Protein AF-0000000079469449 (afdb_homodimer)

Secondary structure (DSSP, 8-state):
-PPPPPPPBSSPPSSEEEEEEEEEETTTTEEEEEEEEE-SSSEEEEEE---SBTTTTBS---GGGEEEEEEEETTEE--EEE-SSSTTEEEEEEPTT-SEEEEEEEEE--SSGGGS---B-SSEEEE-GGGS--EETTB-GGG-EEEEEEEPPTT-EEEESSPEEE-SSSEEE--EEHHHHHT--EEEESSEEEEESSTT-SSEEEEEEEESSGGGG---HHHHHHHHHHHHHHHHHHSS---SEEEEEEEE-SSS---EEE-SSEEEEEE-TTTTTTGGG-GGGGGHHHHHHHTTTBTTTEEETTT--SSTTSPP--TTHHHHTHHHHHHHHHHHHHHTSS-HHHHHHHHHHHHHHHHT-GGGGT--GGGGGGHHHHTTT---S-HHHH--STTTHHHHHHHHHHHHHHHHHTTTS--HHHHHHHHTS-STT--S-EEE-HHHHHHHHHHHS-S-HHHHHHHHHH---SS---HHHHHTTEEEEEESS--HHHHHHHHHHTEEEETTTTSEEEETTSBEEEE-TTSHHHHTT--TT-EEEEETTEE--HHHHHHHHHHHTT-SSPEEEEEEETTEEEEEEE---S---EEEEEEPTTS--HHHHHHSPP-/-PPPPPPPBSSPPSSEEEEEEEEEETTTTEEEEEEEEE-SSSEEEEEE---SBTTTTBS---GGGEEEEEEEETTEE--EEE-SSSTTEEEEEEPTT-SEEEEEEEEE--SSGGGS---B-SSEEEE-GGGS--EETTB-GGG-EEEEEEEPPTT-EEEESSPEEE-SSSEEE--EEHHHHHT--EEEESSEEEEESSTT-SSEEEEEEEESSGGGG---HHHHHHHHHHHHHHHHHHSS---SEEEEEEEE-SSS---EEE-SSEEEEEE-TTTTTTGGG-GGGGGHHHHHHHTTTBTTTEEETTT--SSTTSPP--TTHHHHTHHHHHHHHHHHHHHTSS-HHHHHHHHHHHHHHHHT-GGGGT--GGGGGGHHHHTTT---S-HHHH--STTTHHHHHHHHHHHHHHHHHTTTS--HHHHHHHHTS-STT--S-EEE-HHHHHHHHHHHS-S-HHHHHHHHHH---SS---HHHHHTTEEEEEESS--HHHHHHHHHHTEEEETTTTSEEEETTSBEEEE-TTSHHHHTT--TT-EEEEETTEE--HHHHHHHHHHHTT-SSPEEEEEEETTEEEEEEE---S---EEEEEEPTTS--HHHHHHSPP-

Organism: NCBI:txid2803784

Radius of gyration: 31.6 Å; Cα contacts (8 Å, |Δi|>4): 2901; chains: 2; bounding box: 77×97×68 Å

Foldseek 3Di:
DDDDFAAADAAADPDAKEKEWEQAPQPQRKIKIKIKFFDDFFFKWKKFQFQFAQQLLARVQPPVQKFDKWKDFPNHTWDWDADPVLRRMIMTTGDGPTGIMMIIIMGRADPDVVVDWHAGHPFKGKAQVSNHDIDITHHQQQNHKYKYKYAYHPQKDKDKPFAFPDDDSMTITDIGGSVQSNQIMMMMGNAWDKDFLAPPDQATEIEIETAPDNVLPDADPVRSQLSSLLVVLLCLLAVFQLDNAAYEYEYADPRGPAAWGAGLRYTYGYDHSNCRVCLVLPLVRLLRRSLRVNLNLAPQAENAPQQDDSYSSDRGDQQVVLRRQAVSLLRSLQSCLQSVSHDPQLSQQVLLVLQVLQLQLQLLAPDFLSNLSCQSHVCVPPADFACSNVPHNVSHSLSSQLQLQLFLVLCVQVVNPFGCSQLSNVPRNPDHHHSHHDYDHPVVSQVSSCVRPNDPVVCSVCCRRVHGDHGGSCNSVVSLQKDKDWDQDADSSVVSVCVVQQKQDQCVFQQFIAHQQQFTRHGHVPGQCVVQVDTGPKGWQDKPPHGDGRVVVLVSLQVLAPHQAWIWTWIDDPNDTDITTGRTHHHGIYIGMDGHPPHHNNVVVSNHHDD/DDDDFAAADAAADPDAKEKEWEQAPQPQRKIKIKIKFFDDFFFKWKKFQFQFAQQLLARVQPPVQKFDKWKDFPRHTWDWDADPVLRRMIMTTGDGPTGIMMIIIMGRADPDVVVDWHAGHPFKGKAQCSNHDIDITHHQQQNHKYKYKYAYHPQKDKDKPFAFPDDDSMTITDIGGSVQSNQIMMMMGNAWDKDFLAPPDQATEIEIETAPDNVLPDADPVRSQLSSLLVVLLCVLAVFQLDNAAYEYEYADPRGPAAWGAGLRYTYGYDHSNCRVCLVLPLVRLLRRSLRVNLNLAPQAENAPQQDDSGSSDRGDQQCVLRRQAVSLLRSLQSCLQSVSHDPQLSQQVLLVLQVLQLQLQLLAPDFQSNLSCQSHVCVPPADFACSNVPHNVSHSLSSQLQLLLFLVLCVQVVNPFGCSQLSNVPRNPDHHHSHHDYDHPVVSQVSSCVRPNDPVVCSVCCRRVHGDHGGSCNSVVSLQKDKDWDQDADSSVVSVCVVQQKQDQCVFQQFIAHQQQFTRHGHPPGQCVVQVDTGPKGWQAKPPHGDGRVVVLVSLQVLAPHQAWIWTWIDDPNDTDITTGRTHHHGIYIGMDGHPPHHNNVCVSNHHDD

InterPro domains:
  IPR007963 Peptidase M61, catalytic domain [PF05299] (286-402)
  IPR024191 Peptidase M61 [PIRSF016493] (14-609)
  IPR027268 Peptidase M4/M1, CTD superfamily [G3DSA:1.10.390.10] (205-468)
  IPR036034 PDZ superfamily [G3DSA:2.30.42.10] (499-573)
  IPR036034 PDZ superfamily [SSF50156] (514-582)
  IPR040756 Peptidase M61, N-terminal domain [PF17899] (19-190)

Sequence (1222 aa):
MPAAIVAPQDTPYAGVLKLSVDATDLDRRIFRVRETIPVAKAGPLTLLYPSWIPGNHAPRGPIDKLAGLTITAGGKPVEWTRDVVDISAFHVDVPAGVSAVDLEFQYLSPTDADQGRIVITQEMMNVQWFALALYPAGHFTRQIQIEPSIRLPAGWSFGTALETAASGEVTTFKPVSFETLMDSPMFAGRYYKKLDLDPGGRSRVSLNIVADDPSLLEVKPAQLAAHRAMVAQADKLYGARHYDHYDLLLALSDRMGGIGVEHQRSSENGTVPRYFLDWDKLPSTRNLLPHEYSHSWNGKYRRPADLWTANFNVPMRTSLLWVYEGQDQYWGYVLGARSGLVTKQETLDALAGTAAAYDNRVGRAWRAMQDTTNDPIIAARRPQAWTSWQRSEDYYSEGQLIWLDADTLIREQSKGKKSLDDFAKAFFGVNDGDWSQLTYDFDEVVRTLNAVQPYDWAGFLRTRLDGHGPGAPLDGLKRGGYRLIYTDTPTDYAKSDETRRKSTDLTYSLGLSLNKDGEFTAVQWEGPAFKAGLTDGMKLIAVNGLVYDAERLKDAVTAAKGGKQPLELLVKAGERYRTVKLDYHDGLRYPRLERIAGTPARLDDILAARKMPAAIVAPQDTPYAGVLKLSVDATDLDRRIFRVRETIPVAKAGPLTLLYPSWIPGNHAPRGPIDKLAGLTITAGGKPVEWTRDVVDISAFHVDVPAGVSAVDLEFQYLSPTDADQGRIVITQEMMNVQWFALALYPAGHFTRQIQIEPSIRLPAGWSFGTALETAASGEVTTFKPVSFETLMDSPMFAGRYYKKLDLDPGGRSRVSLNIVADDPSLLEVKPAQLAAHRAMVAQADKLYGARHYDHYDLLLALSDRMGGIGVEHQRSSENGTVPRYFLDWDKLPSTRNLLPHEYSHSWNGKYRRPADLWTANFNVPMRTSLLWVYEGQDQYWGYVLGARSGLVTKQETLDALAGTAAAYDNRVGRAWRAMQDTTNDPIIAARRPQAWTSWQRSEDYYSEGQLIWLDADTLIREQSKGKKSLDDFAKAFFGVNDGDWSQLTYDFDEVVRTLNAVQPYDWAGFLRTRLDGHGPGAPLDGLKRGGYRLIYTDTPTDYAKSDETRRKSTDLTYSLGLSLNKDGEFTAVQWEGPAFKAGLTDGMKLIAVNGLVYDAERLKDAVTAAKGGKQPLELLVKAGERYRTVKLDYHDGLRYPRLERIAGTPARLDDILAARK

pLDDT: mean 96.73, std 2.95, range [72.0, 98.94]

Nearest PDB structures (foldseek):
  8j9d-assembly1_D  TM=9.878E-01  e=2.615E-95  Xanthomonas campestris pv. campestris str. B100
  3pv2-assembly1_A  TM=5.704E-01  e=2.250E-03  Legionella fallonii
  3pv2-assembly1_D  TM=6.050E-01  e=4.267E-03  Legionella fallonii
  3pv2-assembly1_B  TM=6.047E-01  e=1.627E-02  Legionella fallonii
  3pv5-assembly1_C  TM=5.841E-01  e=1.828E-02  Legionella fallonii

Structure (mmCIF, N/CA/C/O backbone):
data_AF-0000000079469449-model_v1
#
loop_
_entity.id
_entity.type
_entity.pdbx_description
1 polymer 'M61 family metallopeptidase'
#
loop_
_atom_site.group_PDB
_atom_site.id
_atom_site.type_symbol
_atom_site.label_atom_id
_atom_site.label_alt_id
_atom_site.label_comp_id
_atom_site.label_asym_id
_atom_site.label_entity_id
_atom_site.label_seq_id
_atom_site.pdbx_PDB_ins_code
_atom_site.Cartn_x
_atom_site.Cartn_y
_atom_site.Cartn_z
_atom_site.occupancy
_atom_site.B_iso_or_equiv
_atom_site.auth_seq_id
_atom_site.auth_comp_id
_atom_site.auth_asym_id
_atom_site.auth_atom_id
_atom_site.pdbx_PDB_model_num
ATOM 1 N N . MET A 1 1 ? -5.066 20.047 -15.836 1 77.56 1 MET A N 1
ATOM 2 C CA . MET A 1 1 ? -4.113 18.953 -15.961 1 77.56 1 MET A CA 1
ATOM 3 C C . MET A 1 1 ? -2.764 19.453 -16.469 1 77.56 1 MET A C 1
ATOM 5 O O . MET A 1 1 ? -2.705 20.422 -17.234 1 77.56 1 MET A O 1
ATOM 9 N N . PRO A 1 2 ? -1.725 18.828 -15.906 1 84.94 2 PRO A N 1
ATOM 10 C CA . PRO A 1 2 ? -0.422 19.219 -16.453 1 84.94 2 PRO A CA 1
ATOM 11 C C . PRO A 1 2 ? -0.249 18.797 -17.906 1 84.94 2 PRO A C 1
ATOM 13 O O . PRO A 1 2 ? -1.031 18 -18.422 1 84.94 2 PRO A O 1
ATOM 16 N N . ALA A 1 3 ? 0.753 19.484 -18.547 1 86.75 3 ALA A N 1
ATOM 17 C CA . ALA A 1 3 ? 1.072 19.062 -19.922 1 86.75 3 ALA A CA 1
ATOM 18 C C . ALA A 1 3 ? 1.462 17.594 -19.969 1 86.75 3 ALA A C 1
ATOM 20 O O . ALA A 1 3 ? 2.107 17.078 -19.047 1 86.75 3 ALA A O 1
ATOM 21 N N . ALA A 1 4 ? 1.037 16.953 -20.969 1 89.44 4 ALA A N 1
ATOM 22 C CA . ALA A 1 4 ? 1.36 15.547 -21.141 1 89.44 4 ALA A CA 1
ATOM 23 C C . ALA A 1 4 ? 2.867 15.336 -21.266 1 89.44 4 ALA A C 1
ATOM 25 O O . ALA A 1 4 ? 3.559 16.125 -21.906 1 89.44 4 ALA A O 1
ATOM 26 N N . ILE A 1 5 ? 3.352 14.352 -20.656 1 95.69 5 ILE A N 1
ATOM 27 C CA . ILE A 1 5 ? 4.738 13.93 -20.828 1 95.69 5 ILE A CA 1
ATOM 28 C C . ILE A 1 5 ? 4.914 13.305 -22.219 1 95.69 5 ILE A C 1
ATOM 30 O O . ILE A 1 5 ? 4.07 12.523 -22.656 1 95.69 5 ILE A O 1
ATOM 34 N N . VAL A 1 6 ? 5.93 13.641 -22.859 1 95.38 6 VAL A N 1
ATOM 35 C CA . VAL A 1 6 ? 6.184 13.188 -24.219 1 95.38 6 VAL A CA 1
ATOM 36 C C . VAL A 1 6 ? 6.172 11.664 -24.281 1 95.38 6 VAL A C 1
ATOM 38 O O . VAL A 1 6 ? 6.758 11 -23.422 1 95.38 6 VAL A O 1
ATOM 41 N N . ALA A 1 7 ? 5.465 11.07 -25.281 1 96.06 7 ALA A N 1
ATOM 42 C CA . ALA A 1 7 ? 5.375 9.617 -25.438 1 96.06 7 ALA A CA 1
ATOM 43 C C . ALA A 1 7 ? 6.711 9.039 -25.891 1 96.06 7 ALA A C 1
ATOM 45 O O . ALA A 1 7 ? 7.426 9.656 -26.688 1 96.06 7 ALA A O 1
ATOM 46 N N . PRO A 1 8 ? 7.039 7.891 -25.453 1 98 8 PRO A N 1
ATOM 47 C CA . PRO A 1 8 ? 8.305 7.285 -25.875 1 98 8 PRO A CA 1
ATOM 48 C C . PRO A 1 8 ? 8.297 6.895 -27.359 1 98 8 PRO A C 1
ATOM 50 O O . PRO A 1 8 ? 7.27 6.445 -27.875 1 98 8 PRO A O 1
ATOM 53 N N . GLN A 1 9 ? 9.391 7.098 -27.938 1 98.12 9 GLN A N 1
ATOM 54 C CA . GLN A 1 9 ? 9.633 6.703 -29.328 1 98.12 9 GLN A CA 1
ATOM 55 C C . GLN A 1 9 ? 10.859 5.801 -29.438 1 98.12 9 GLN A C 1
ATOM 57 O O . GLN A 1 9 ? 11.758 5.859 -28.594 1 98.12 9 GLN A O 1
ATOM 62 N N . ASP A 1 10 ? 10.844 4.961 -30.5 1 97.88 10 ASP A N 1
ATOM 63 C CA . ASP A 1 10 ? 11.945 4.023 -30.703 1 97.88 10 ASP A CA 1
ATOM 64 C C . ASP A 1 10 ? 13.102 4.691 -31.438 1 97.88 10 ASP A C 1
ATOM 66 O O . ASP A 1 10 ? 13.461 4.293 -32.562 1 97.88 10 ASP A O 1
ATOM 70 N N . THR A 1 11 ? 13.688 5.691 -30.828 1 97.94 11 THR A N 1
ATOM 71 C CA . THR A 1 11 ? 14.82 6.441 -31.359 1 97.94 11 THR A CA 1
ATOM 72 C C . THR A 1 11 ? 15.945 6.531 -30.328 1 97.94 11 THR A C 1
ATOM 74 O O . THR A 1 11 ? 15.688 6.664 -29.125 1 97.94 11 THR A O 1
ATOM 77 N N . PRO A 1 12 ? 17.156 6.422 -30.828 1 97.81 12 PRO A N 1
ATOM 78 C CA . PRO A 1 12 ? 18.266 6.441 -29.891 1 97.81 12 PRO A CA 1
ATOM 79 C C . PRO A 1 12 ? 18.359 7.754 -29.109 1 97.81 12 PRO A C 1
ATOM 81 O O . PRO A 1 12 ? 18.172 8.828 -29.688 1 97.81 12 PRO A O 1
ATOM 84 N N . TYR A 1 13 ? 18.5 7.707 -27.906 1 97.94 13 TYR A N 1
ATOM 85 C CA . TYR A 1 13 ? 18.859 8.875 -27.109 1 97.94 13 TYR A CA 1
ATOM 86 C C . TYR A 1 13 ? 20.312 9.273 -27.344 1 97.94 13 TYR A C 1
ATOM 88 O O . TYR A 1 13 ? 21.188 8.414 -27.438 1 97.94 13 TYR A O 1
ATOM 96 N N . ALA A 1 14 ? 20.578 10.539 -27.438 1 95.62 14 ALA A N 1
ATOM 97 C CA . ALA A 1 14 ? 21.938 11.008 -27.703 1 95.62 14 ALA A CA 1
ATOM 98 C C . ALA A 1 14 ? 22.781 10.945 -26.438 1 95.62 14 ALA A C 1
ATOM 100 O O . ALA A 1 14 ? 22.469 11.594 -25.438 1 95.62 14 ALA A O 1
ATOM 101 N N . GLY A 1 15 ? 23.859 10.195 -26.516 1 96.62 15 GLY A N 1
ATOM 102 C CA . GLY A 1 15 ? 24.797 10.102 -25.391 1 96.62 15 GLY A CA 1
ATOM 103 C C . GLY A 1 15 ? 24.578 8.875 -24.531 1 96.62 15 GLY A C 1
ATOM 104 O O . GLY A 1 15 ? 23.656 8.094 -24.781 1 96.62 15 GLY A O 1
ATOM 105 N N . VAL A 1 16 ? 25.469 8.641 -23.578 1 98.56 16 VAL A N 1
ATOM 106 C CA . VAL A 1 16 ? 25.453 7.516 -22.641 1 98.56 16 VAL A CA 1
ATOM 107 C C . VAL A 1 16 ? 25.312 8.031 -21.219 1 98.56 16 VAL A C 1
ATOM 109 O O . VAL A 1 16 ? 26.109 8.859 -20.766 1 98.56 16 VAL A O 1
ATOM 112 N N . LEU A 1 17 ? 24.297 7.637 -20.5 1 98.88 17 LEU A N 1
ATOM 113 C CA . LEU A 1 17 ? 24.172 7.973 -19.094 1 98.88 17 LEU A CA 1
ATOM 114 C C . LEU A 1 17 ? 25.281 7.324 -18.281 1 98.88 17 LEU A C 1
ATOM 116 O O . LEU A 1 17 ? 25.75 6.234 -18.609 1 98.88 17 LEU A O 1
ATOM 120 N N . LYS A 1 18 ? 25.75 7.98 -17.234 1 98.88 18 LYS A N 1
ATOM 121 C CA . LYS A 1 18 ? 26.688 7.422 -16.266 1 98.88 18 LYS A CA 1
ATOM 122 C C . LYS A 1 18 ? 26.047 7.289 -14.898 1 98.88 18 LYS A C 1
ATOM 124 O O . LYS A 1 18 ? 25.453 8.242 -14.391 1 98.88 18 LYS A O 1
ATOM 129 N N . LEU A 1 19 ? 26.094 6.152 -14.336 1 98.88 19 LEU A N 1
ATOM 130 C CA . LEU A 1 19 ? 25.484 5.871 -13.031 1 98.88 19 LEU A CA 1
ATOM 131 C C . LEU A 1 19 ? 26.531 5.355 -12.055 1 98.88 19 LEU A C 1
ATOM 133 O O . LEU A 1 19 ? 27.25 4.391 -12.344 1 98.88 19 LEU A O 1
ATOM 137 N N . SER A 1 20 ? 26.703 5.984 -10.953 1 98.88 20 SER A N 1
ATOM 138 C CA . SER A 1 20 ? 27.609 5.562 -9.883 1 98.88 20 SER A CA 1
ATOM 139 C C . SER A 1 20 ? 26.844 5.352 -8.57 1 98.88 20 SER A C 1
ATOM 141 O O . SER A 1 20 ? 26.172 6.258 -8.086 1 98.88 20 SER A O 1
ATOM 143 N N . VAL A 1 21 ? 26.984 4.141 -7.98 1 98.88 21 VAL A N 1
ATOM 144 C CA . VAL A 1 21 ? 26.281 3.811 -6.746 1 98.88 21 VAL A CA 1
ATOM 145 C C . VAL A 1 21 ? 27.297 3.461 -5.652 1 98.88 21 VAL A C 1
ATOM 147 O O . VAL A 1 21 ? 28.219 2.67 -5.879 1 98.88 21 VAL A O 1
ATOM 150 N N . ASP A 1 22 ? 27.219 4.098 -4.535 1 98.88 22 ASP A N 1
ATOM 151 C CA . ASP A 1 22 ? 27.938 3.695 -3.328 1 98.88 22 ASP A CA 1
ATOM 152 C C . ASP A 1 22 ? 27.047 2.861 -2.414 1 98.88 22 ASP A C 1
ATOM 154 O O . ASP A 1 22 ? 26.078 3.377 -1.84 1 98.88 22 ASP A O 1
ATOM 158 N N . ALA A 1 23 ? 27.375 1.595 -2.275 1 98.69 23 ALA A N 1
ATOM 159 C CA . ALA A 1 23 ? 26.547 0.651 -1.529 1 98.69 23 ALA A CA 1
ATOM 160 C C . ALA A 1 23 ? 27.266 0.185 -0.26 1 98.69 23 ALA A C 1
ATOM 162 O O . ALA A 1 23 ? 27.047 -0.939 0.2 1 98.69 23 ALA A O 1
ATOM 163 N N . THR A 1 24 ? 28.078 0.997 0.368 1 98.12 24 THR A N 1
ATOM 164 C CA . THR A 1 24 ? 28.922 0.544 1.457 1 98.12 24 THR A CA 1
ATOM 165 C C . THR A 1 24 ? 28.281 0.814 2.809 1 98.12 24 THR A C 1
ATOM 167 O O . THR A 1 24 ? 28.766 0.351 3.844 1 98.12 24 THR A O 1
ATOM 170 N N . ASP A 1 25 ? 27.141 1.541 2.861 1 97 25 ASP A N 1
ATOM 171 C CA . ASP A 1 25 ? 26.484 1.886 4.125 1 97 25 ASP A CA 1
ATOM 172 C C . ASP A 1 25 ? 25.547 0.773 4.578 1 97 25 ASP A C 1
ATOM 174 O O . ASP A 1 25 ? 24.328 0.896 4.457 1 97 25 ASP A O 1
ATOM 178 N N . LEU A 1 26 ? 26.062 -0.197 5.258 1 94.44 26 LEU A N 1
ATOM 179 C CA . LEU A 1 26 ? 25.297 -1.381 5.641 1 94.44 26 LEU A CA 1
ATOM 180 C C . LEU A 1 26 ? 24.438 -1.102 6.867 1 94.44 26 LEU A C 1
ATOM 182 O O . LEU A 1 26 ? 23.297 -1.573 6.957 1 94.44 26 LEU A O 1
ATOM 186 N N . ASP A 1 27 ? 24.938 -0.342 7.77 1 91.81 27 ASP A N 1
ATOM 187 C CA . ASP A 1 27 ? 24.25 -0.109 9.031 1 91.81 27 ASP A CA 1
ATOM 188 C C . ASP A 1 27 ? 22.969 0.692 8.82 1 91.81 27 ASP A C 1
ATOM 190 O O . ASP A 1 27 ? 21.938 0.384 9.406 1 91.81 27 ASP A O 1
ATOM 194 N N . ARG A 1 28 ? 23.094 1.727 8.008 1 95.44 28 ARG A N 1
ATOM 195 C CA . ARG A 1 28 ? 21.922 2.582 7.789 1 95.44 28 ARG A CA 1
ATOM 196 C C . ARG A 1 28 ? 21.141 2.143 6.555 1 95.44 28 ARG A C 1
ATOM 198 O O . ARG A 1 28 ? 20.031 2.609 6.32 1 95.44 28 ARG A O 1
ATOM 205 N N . ARG A 1 29 ? 21.703 1.239 5.781 1 96.56 29 ARG A N 1
ATOM 206 C CA . ARG A 1 29 ? 21.062 0.624 4.621 1 96.56 29 ARG A CA 1
ATOM 207 C C . ARG A 1 29 ? 20.703 1.671 3.57 1 96.56 29 ARG A C 1
ATOM 209 O O . ARG A 1 29 ? 19.562 1.735 3.109 1 96.56 29 ARG A O 1
ATOM 216 N N . ILE A 1 30 ? 21.672 2.428 3.186 1 98.38 30 ILE A N 1
ATOM 217 C CA . ILE A 1 30 ? 21.484 3.531 2.25 1 98.38 30 ILE A CA 1
ATOM 218 C C . ILE A 1 30 ? 22.328 3.307 1.003 1 98.38 30 ILE A C 1
ATOM 220 O O . ILE A 1 30 ? 23.531 3.025 1.102 1 98.38 30 ILE A O 1
ATOM 224 N N . PHE A 1 31 ? 21.656 3.336 -0.215 1 98.81 31 PHE A N 1
ATOM 225 C CA . PHE A 1 31 ? 22.391 3.49 -1.468 1 98.81 31 PHE A CA 1
ATOM 226 C C . PHE A 1 31 ? 22.562 4.965 -1.814 1 98.81 31 PHE A C 1
ATOM 228 O O . PHE A 1 31 ? 21.594 5.719 -1.849 1 98.81 31 PHE A O 1
ATOM 235 N N . ARG A 1 32 ? 23.797 5.418 -2.023 1 98.88 32 ARG A N 1
ATOM 236 C CA . ARG A 1 32 ? 24.062 6.773 -2.498 1 98.88 32 ARG A CA 1
ATOM 237 C C . ARG A 1 32 ? 24.344 6.781 -3.998 1 98.88 32 ARG A C 1
ATOM 239 O O . ARG A 1 32 ? 25.141 6 -4.492 1 98.88 32 ARG A O 1
ATOM 246 N N . VAL A 1 33 ? 23.641 7.66 -4.688 1 98.94 33 VAL A N 1
ATOM 247 C CA . VAL A 1 33 ? 23.625 7.574 -6.145 1 98.94 33 VAL A CA 1
ATOM 248 C C . VAL A 1 33 ? 24.109 8.898 -6.742 1 98.94 33 VAL A C 1
ATOM 250 O O . VAL A 1 33 ? 23.703 9.969 -6.285 1 98.94 33 VAL A O 1
ATOM 253 N N . ARG A 1 34 ? 25 8.805 -7.699 1 98.81 34 ARG A N 1
ATOM 254 C CA . ARG A 1 34 ? 25.328 9.883 -8.625 1 98.81 34 ARG A CA 1
ATOM 255 C C . ARG A 1 34 ? 25.078 9.469 -10.07 1 98.81 34 ARG A C 1
ATOM 257 O O . ARG A 1 34 ? 25.422 8.352 -10.469 1 98.81 34 ARG A O 1
ATOM 264 N N . GLU A 1 35 ? 24.375 10.32 -10.773 1 98.94 35 GLU A N 1
ATOM 265 C CA . GLU A 1 35 ? 24 10.031 -12.156 1 98.94 35 GLU A CA 1
ATOM 266 C C . GLU A 1 35 ? 24.234 11.234 -13.055 1 98.94 35 GLU A C 1
ATOM 268 O O . GLU A 1 35 ? 23.953 12.367 -12.672 1 98.94 35 GLU A O 1
ATOM 273 N N . THR A 1 36 ? 24.859 11.023 -14.195 1 98.88 36 THR A N 1
ATOM 274 C CA . THR A 1 36 ? 25.031 12.055 -15.211 1 98.88 36 THR A CA 1
ATOM 275 C C . THR A 1 36 ? 24.219 11.734 -16.453 1 98.88 36 THR A C 1
ATOM 277 O O . THR A 1 36 ? 24.344 10.648 -17.031 1 98.88 36 THR A O 1
ATOM 280 N N . ILE A 1 37 ? 23.391 12.648 -16.906 1 98.88 37 ILE A N 1
ATOM 281 C CA . ILE A 1 37 ? 22.547 12.484 -18.078 1 98.88 37 ILE A CA 1
ATOM 282 C C . ILE A 1 37 ? 22.906 13.523 -19.125 1 98.88 37 ILE A C 1
ATOM 284 O O . ILE A 1 37 ? 22.703 14.727 -18.922 1 98.88 37 ILE A O 1
ATOM 288 N N . PRO A 1 38 ? 23.391 13.094 -20.25 1 98.62 38 PRO A N 1
ATOM 289 C CA . PRO A 1 38 ? 23.672 14.039 -21.328 1 98.62 38 PRO A CA 1
ATOM 290 C C . PRO A 1 38 ? 22.422 14.727 -21.859 1 98.62 38 PRO A C 1
ATOM 292 O O . PRO A 1 38 ? 21.359 14.117 -21.922 1 98.62 38 PRO A O 1
ATOM 295 N N . VAL A 1 39 ? 22.609 15.992 -22.203 1 97.94 39 VAL A N 1
ATOM 296 C CA . VAL A 1 39 ? 21.5 16.734 -22.797 1 97.94 39 VAL A CA 1
ATOM 297 C C . VAL A 1 39 ? 21.969 17.391 -24.109 1 97.94 39 VAL A C 1
ATOM 299 O O . VAL A 1 39 ? 23.109 17.859 -24.203 1 97.94 39 VAL A O 1
ATOM 302 N N . ALA A 1 40 ? 21.109 17.359 -25.078 1 93.75 40 ALA A N 1
ATOM 303 C CA . ALA A 1 40 ? 21.469 17.859 -26.406 1 93.75 40 ALA A CA 1
ATOM 304 C C . ALA A 1 40 ? 21.125 19.328 -26.547 1 93.75 40 ALA A C 1
ATOM 306 O O . ALA A 1 40 ? 21.672 20.016 -27.406 1 93.75 40 ALA A O 1
ATOM 307 N N . LYS A 1 41 ? 20.141 19.781 -25.812 1 94.44 41 LYS A N 1
ATOM 308 C CA . LYS A 1 41 ? 19.703 21.172 -25.938 1 94.44 41 LYS A CA 1
ATOM 309 C C . LYS A 1 41 ? 19.188 21.719 -24.609 1 94.44 41 LYS A C 1
ATOM 311 O O . LYS A 1 41 ? 18.844 20.953 -23.719 1 94.44 41 LYS A O 1
ATOM 316 N N . ALA A 1 42 ? 19.188 23.031 -24.578 1 97.31 42 ALA A N 1
ATOM 317 C CA . ALA A 1 42 ? 18.578 23.703 -23.453 1 97.31 42 ALA A CA 1
ATOM 318 C C . ALA A 1 42 ? 17.047 23.609 -23.516 1 97.31 42 ALA A C 1
ATOM 320 O O . ALA A 1 42 ? 16.484 23.328 -24.578 1 97.31 42 ALA A O 1
ATOM 321 N N . GLY A 1 43 ? 16.438 23.844 -22.328 1 97.25 43 GLY A N 1
ATOM 322 C CA . GLY A 1 43 ? 14.992 23.875 -22.297 1 97.25 43 GLY A CA 1
ATOM 323 C C . GLY A 1 43 ? 14.398 22.75 -21.469 1 97.25 43 GLY A C 1
ATOM 324 O O . GLY A 1 43 ? 15.094 22.141 -20.656 1 97.25 43 GLY A O 1
ATOM 325 N N . PRO A 1 44 ? 13.117 22.516 -21.672 1 97.19 44 PRO A N 1
ATOM 326 C CA . PRO A 1 44 ? 12.398 21.562 -20.828 1 97.19 44 PRO A CA 1
ATOM 327 C C . PRO A 1 44 ? 12.906 20.141 -20.984 1 97.19 44 PRO A C 1
ATOM 329 O O . PRO A 1 44 ? 13.109 19.672 -22.094 1 97.19 44 PRO A O 1
ATOM 332 N N . LEU A 1 45 ? 13.195 19.469 -19.891 1 97.5 45 LEU A N 1
ATOM 333 C CA . LEU A 1 45 ? 13.562 18.062 -19.766 1 97.5 45 LEU A CA 1
ATOM 334 C C . LEU A 1 45 ? 12.734 17.375 -18.672 1 97.5 45 LEU A C 1
ATOM 336 O O . LEU A 1 45 ? 12.57 17.922 -17.578 1 97.5 45 LEU A O 1
ATOM 340 N N . THR A 1 46 ? 12.125 16.297 -19.047 1 98.5 46 THR A N 1
ATOM 341 C CA . THR A 1 46 ? 11.438 15.484 -18.047 1 98.5 46 THR A CA 1
ATOM 342 C C . THR A 1 46 ? 12.234 14.219 -17.75 1 98.5 46 THR A C 1
ATOM 344 O O . THR A 1 46 ? 12.609 13.477 -18.656 1 98.5 46 THR A O 1
ATOM 347 N N . LEU A 1 47 ? 12.578 14.016 -16.469 1 98.81 47 LEU A N 1
ATOM 348 C CA . LEU A 1 47 ? 13.227 12.805 -15.992 1 98.81 47 LEU A CA 1
ATOM 349 C C . LEU A 1 47 ? 12.211 11.867 -15.336 1 98.81 47 LEU A C 1
ATOM 351 O O . LEU A 1 47 ? 11.32 12.312 -14.609 1 98.81 47 LEU A O 1
ATOM 355 N N . LEU A 1 48 ? 12.32 10.609 -15.672 1 98.88 48 LEU A N 1
ATOM 356 C CA . LEU A 1 48 ? 11.383 9.602 -15.188 1 98.88 48 LEU A CA 1
ATOM 357 C C . LEU A 1 48 ? 12.07 8.656 -14.203 1 98.88 48 LEU A C 1
ATOM 359 O O . LEU A 1 48 ? 13.219 8.266 -14.414 1 98.88 48 LEU A O 1
ATOM 363 N N . TYR A 1 49 ? 11.438 8.43 -13.094 1 98.75 49 TYR A N 1
ATOM 364 C CA . TYR A 1 49 ? 11.758 7.332 -12.18 1 98.75 49 TYR A CA 1
ATOM 365 C C . TYR A 1 49 ? 10.875 6.121 -12.461 1 98.75 49 TYR A C 1
ATOM 367 O O . TYR A 1 49 ? 9.656 6.246 -12.57 1 98.75 49 TYR A O 1
ATOM 375 N N . PRO A 1 50 ? 11.453 4.941 -12.633 1 98.56 50 PRO A N 1
ATOM 376 C CA . PRO A 1 50 ? 10.641 3.781 -13.008 1 98.56 50 PRO A CA 1
ATOM 377 C C . PRO A 1 50 ? 9.453 3.562 -12.07 1 98.56 50 PRO A C 1
ATOM 379 O O . PRO A 1 50 ? 9.625 3.543 -10.852 1 98.56 50 PRO A O 1
ATOM 382 N N . SER A 1 51 ? 8.289 3.422 -12.664 1 97.94 51 SER A N 1
ATOM 383 C CA . SER A 1 51 ? 7.047 3.229 -11.922 1 97.94 51 SER A CA 1
ATOM 384 C C . SER A 1 51 ? 6.484 1.829 -12.141 1 97.94 51 SER A C 1
ATOM 386 O O . SER A 1 51 ? 6.195 1.113 -11.18 1 97.94 51 SER A O 1
ATOM 388 N N . TRP A 1 52 ? 6.34 1.386 -13.336 1 97.5 52 TRP A N 1
ATOM 389 C CA . TRP A 1 52 ? 5.875 0.047 -13.688 1 97.5 52 TRP A CA 1
ATOM 390 C C . TRP A 1 52 ? 7.043 -0.93 -13.773 1 97.5 52 TRP A C 1
ATOM 392 O O . TRP A 1 52 ? 7.812 -0.904 -14.734 1 97.5 52 TRP A O 1
ATOM 402 N N . ILE A 1 53 ? 7.18 -1.786 -12.812 1 96.62 53 ILE A N 1
ATOM 403 C CA . ILE A 1 53 ? 8.32 -2.689 -12.695 1 96.62 53 ILE A CA 1
ATOM 404 C C . ILE A 1 53 ? 7.941 -4.066 -13.242 1 96.62 53 ILE A C 1
ATOM 406 O O . ILE A 1 53 ? 7 -4.695 -12.758 1 96.62 53 ILE A O 1
ATOM 410 N N . PRO A 1 54 ? 8.812 -4.441 -14.211 1 92.88 54 PRO A N 1
ATOM 411 C CA . PRO A 1 54 ? 8.57 -5.809 -14.672 1 92.88 54 PRO A CA 1
ATOM 412 C C . PRO A 1 54 ? 8.711 -6.844 -13.562 1 92.88 54 PRO A C 1
ATOM 414 O O . PRO A 1 54 ? 9.578 -6.711 -12.695 1 92.88 54 PRO A O 1
ATOM 417 N N . GLY A 1 55 ? 8.055 -7.773 -13.312 1 91.88 55 GLY A N 1
ATOM 418 C CA . GLY A 1 55 ? 8.023 -8.758 -12.242 1 91.88 55 GLY A CA 1
ATOM 419 C C . GLY A 1 55 ? 6.902 -8.516 -11.25 1 91.88 55 GLY A C 1
ATOM 420 O O . GLY A 1 55 ? 6.336 -9.461 -10.703 1 91.88 55 GLY A O 1
ATOM 421 N N . ASN A 1 56 ? 6.812 -7.086 -10.977 1 94.75 56 ASN A N 1
ATOM 422 C CA . ASN A 1 56 ? 5.684 -6.723 -10.133 1 94.75 56 ASN A CA 1
ATOM 423 C C . ASN A 1 56 ? 4.371 -6.719 -10.914 1 94.75 56 ASN A C 1
ATOM 425 O O . ASN A 1 56 ? 3.293 -6.824 -10.32 1 94.75 56 ASN A O 1
ATOM 429 N N . HIS A 1 57 ? 4.445 -6.473 -12.25 1 96.94 57 HIS A N 1
ATOM 430 C CA . HIS A 1 57 ? 3.303 -6.34 -13.141 1 96.94 57 HIS A CA 1
ATOM 431 C C . HIS A 1 57 ? 2.346 -5.254 -12.656 1 96.94 57 HIS A C 1
ATOM 433 O O . HIS A 1 57 ? 1.126 -5.422 -12.719 1 96.94 57 HIS A O 1
ATOM 439 N N . ALA A 1 58 ? 2.863 -4.211 -12.008 1 96.56 58 ALA A N 1
ATOM 440 C CA . ALA A 1 58 ? 2.094 -3.15 -11.359 1 96.56 58 ALA A CA 1
ATOM 441 C C . ALA A 1 58 ? 2.943 -1.896 -11.172 1 96.56 58 ALA A C 1
ATOM 443 O O . ALA A 1 58 ? 4.168 -1.944 -11.289 1 96.56 58 ALA A O 1
ATOM 444 N N . PRO A 1 59 ? 2.295 -0.735 -11.008 1 95.69 59 PRO A N 1
ATOM 445 C CA . PRO A 1 59 ? 3.039 0.497 -10.734 1 95.69 59 PRO A CA 1
ATOM 446 C C . PRO A 1 59 ? 3.557 0.566 -9.297 1 95.69 59 PRO A C 1
ATOM 448 O O . PRO A 1 59 ? 3.047 1.35 -8.492 1 95.69 59 PRO A O 1
ATOM 451 N N . ARG A 1 60 ? 4.609 -0.206 -9.016 1 95.12 60 ARG A N 1
ATOM 452 C CA . ARG A 1 60 ? 5.137 -0.313 -7.66 1 95.12 60 ARG A CA 1
ATOM 453 C C . ARG A 1 60 ? 6.609 0.084 -7.613 1 95.12 60 ARG A C 1
ATOM 455 O O . ARG A 1 60 ? 7.391 -0.506 -6.863 1 95.12 60 ARG A O 1
ATOM 462 N N . GLY A 1 61 ? 6.98 1.026 -8.516 1 96.38 61 GLY A N 1
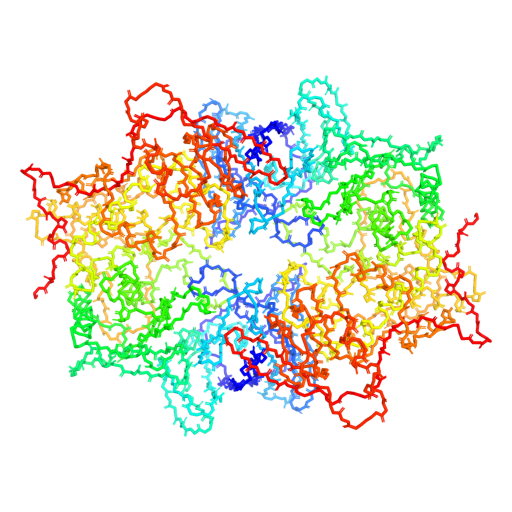ATOM 463 C CA . GLY A 1 61 ? 8.289 1.638 -8.312 1 96.38 61 GLY A CA 1
ATOM 464 C C . GLY A 1 61 ? 8.398 2.379 -6.996 1 96.38 61 GLY A C 1
ATOM 465 O O . GLY A 1 61 ? 7.445 3.039 -6.566 1 96.38 61 GLY A O 1
ATOM 466 N N . PRO A 1 62 ? 9.5 2.264 -6.266 1 96.75 62 PRO A N 1
ATOM 467 C CA . PRO A 1 62 ? 9.57 2.768 -4.895 1 96.75 62 PRO A CA 1
ATOM 468 C C . PRO A 1 62 ? 9.914 4.254 -4.828 1 96.75 62 PRO A C 1
ATOM 470 O O . PRO A 1 62 ? 10.898 4.637 -4.195 1 96.75 62 PRO A O 1
ATOM 473 N N . ILE A 1 63 ? 9.008 5.078 -5.363 1 97.81 63 ILE A N 1
ATOM 474 C CA . ILE A 1 63 ? 9.219 6.52 -5.438 1 97.81 63 ILE A CA 1
ATOM 475 C C . ILE A 1 63 ? 9.273 7.102 -4.027 1 97.81 63 ILE A C 1
ATOM 477 O O . ILE A 1 63 ? 9.922 8.125 -3.801 1 97.81 63 ILE A O 1
ATOM 481 N N . ASP A 1 64 ? 8.695 6.434 -3.023 1 97.38 64 ASP A N 1
ATOM 482 C CA . ASP A 1 64 ? 8.664 6.898 -1.641 1 97.38 64 ASP A CA 1
ATOM 483 C C . ASP A 1 64 ? 10.008 6.664 -0.954 1 97.38 64 ASP A C 1
ATOM 485 O O . ASP A 1 64 ? 10.227 7.113 0.173 1 97.38 64 ASP A O 1
ATOM 489 N N . LYS A 1 65 ? 10.938 6.027 -1.603 1 98 65 LYS A N 1
ATOM 490 C CA . LYS A 1 65 ? 12.242 5.742 -1.013 1 98 65 LYS A CA 1
ATOM 491 C C . LYS A 1 65 ? 13.336 6.59 -1.656 1 98 65 LYS A C 1
ATOM 493 O O . LYS A 1 65 ? 14.477 6.578 -1.203 1 98 65 LYS A O 1
ATOM 498 N N . LEU A 1 66 ? 13.008 7.266 -2.734 1 98.5 66 LEU A N 1
ATOM 499 C CA . LEU A 1 66 ? 13.93 8.234 -3.32 1 98.5 66 LEU A CA 1
ATOM 500 C C . LEU A 1 66 ? 14.008 9.5 -2.471 1 98.5 66 LEU A C 1
ATOM 502 O O . LEU A 1 66 ? 12.984 10.125 -2.189 1 98.5 66 LEU A O 1
ATOM 506 N N . ALA A 1 67 ? 15.203 9.859 -2.025 1 98.38 67 ALA A N 1
ATOM 507 C CA . ALA A 1 67 ? 15.359 11.07 -1.226 1 98.38 67 ALA A CA 1
ATOM 508 C C . ALA A 1 67 ? 16.641 11.812 -1.591 1 98.38 67 ALA A C 1
ATOM 510 O O . ALA A 1 67 ? 17.562 11.219 -2.168 1 98.38 67 ALA A O 1
ATOM 511 N N . GLY A 1 68 ? 16.625 13.078 -1.312 1 98.25 68 GLY A N 1
ATOM 512 C CA . GLY A 1 68 ? 17.844 13.867 -1.48 1 98.25 68 GLY A CA 1
ATOM 513 C C . GLY A 1 68 ? 18.141 14.203 -2.93 1 98.25 68 GLY A C 1
ATOM 514 O O . GLY A 1 68 ? 19.297 14.391 -3.305 1 98.25 68 GLY A O 1
ATOM 515 N N . LEU A 1 69 ? 17.125 14.242 -3.781 1 98.62 69 LEU A N 1
ATOM 516 C CA . LEU A 1 69 ? 17.359 14.508 -5.199 1 98.62 69 LEU A CA 1
ATOM 517 C C . LEU A 1 69 ? 17.812 15.945 -5.414 1 98.62 69 LEU A C 1
ATOM 519 O O . LEU A 1 69 ? 17.078 16.891 -5.121 1 98.62 69 LEU A O 1
ATOM 523 N N . THR A 1 70 ? 18.984 16.141 -5.84 1 98.25 70 THR A N 1
ATOM 524 C CA . THR A 1 70 ? 19.516 17.422 -6.301 1 98.25 70 THR A CA 1
ATOM 525 C C . THR A 1 70 ? 20.016 17.312 -7.742 1 98.25 70 THR A C 1
ATOM 527 O O . THR A 1 70 ? 20.547 16.266 -8.141 1 98.25 70 THR A O 1
ATOM 530 N N . ILE A 1 71 ? 19.766 18.297 -8.5 1 98.69 71 ILE A N 1
ATOM 531 C CA . ILE A 1 71 ? 20.188 18.344 -9.898 1 98.69 71 ILE A CA 1
ATOM 532 C C . ILE A 1 71 ? 21.078 19.562 -10.133 1 98.69 71 ILE A C 1
ATOM 534 O O . ILE A 1 71 ? 20.766 20.672 -9.664 1 98.69 71 ILE A O 1
ATOM 538 N N . THR A 1 72 ? 22.219 19.375 -10.695 1 98.56 72 THR A N 1
ATOM 539 C CA . THR A 1 72 ? 23.094 20.469 -11.102 1 98.56 72 THR A CA 1
ATOM 540 C C . THR A 1 72 ? 23.391 20.406 -12.602 1 98.56 72 THR A C 1
ATOM 542 O O . THR A 1 72 ? 23.297 19.344 -13.211 1 98.56 72 THR A O 1
ATOM 545 N N . ALA A 1 73 ? 23.641 21.453 -13.203 1 98.12 73 ALA A N 1
ATOM 546 C CA . ALA A 1 73 ? 24.094 21.625 -14.586 1 98.12 73 ALA A CA 1
ATOM 547 C C . ALA A 1 73 ? 25.25 22.609 -14.664 1 98.12 73 ALA A C 1
ATOM 549 O O . ALA A 1 73 ? 25.125 23.766 -14.242 1 98.12 73 ALA A O 1
ATOM 550 N N . GLY A 1 74 ? 26.391 22.188 -15.172 1 95.81 74 GLY A N 1
ATOM 551 C CA . GLY A 1 74 ? 27.562 23.031 -15.156 1 95.81 74 GLY A CA 1
ATOM 552 C C . GLY A 1 74 ? 28 23.438 -13.75 1 95.81 74 GLY A C 1
ATOM 553 O O . GLY A 1 74 ? 28.438 24.562 -13.531 1 95.81 74 GLY A O 1
ATOM 554 N N . GLY A 1 75 ? 27.672 22.594 -12.875 1 96.19 75 GLY A N 1
ATOM 555 C CA . GLY A 1 75 ? 28.078 22.828 -11.5 1 96.19 75 GLY A CA 1
ATOM 556 C C . GLY A 1 75 ? 27.109 23.703 -10.734 1 96.19 75 GLY A C 1
ATOM 557 O O . GLY A 1 75 ? 27.297 23.938 -9.539 1 96.19 75 GLY A O 1
ATOM 558 N N . LYS A 1 76 ? 26.109 24.156 -11.375 1 97 76 LYS A N 1
ATOM 559 C CA . LYS A 1 76 ? 25.125 25.016 -10.727 1 97 76 LYS A CA 1
ATOM 560 C C . LYS A 1 76 ? 23.812 24.281 -10.477 1 97 76 LYS A C 1
ATOM 562 O O . LYS A 1 76 ? 23.375 23.484 -11.312 1 97 76 LYS A O 1
ATOM 567 N N . PRO A 1 77 ? 23.234 24.609 -9.305 1 96.62 77 PRO A N 1
ATOM 568 C CA . PRO A 1 77 ? 21.969 23.938 -9 1 96.62 77 PRO A CA 1
ATOM 569 C C . PRO A 1 77 ? 20.875 24.281 -10.008 1 96.62 77 PRO A C 1
ATOM 571 O O . PRO A 1 77 ? 20.766 25.422 -10.445 1 96.62 77 PRO A O 1
ATOM 574 N N . VAL A 1 78 ? 20.109 23.297 -10.375 1 97.25 78 VAL A N 1
ATOM 575 C CA . VAL A 1 78 ? 18.922 23.438 -11.203 1 97.25 78 VAL A CA 1
ATOM 576 C C . VAL A 1 78 ? 17.703 22.906 -10.438 1 97.25 78 VAL A C 1
ATOM 578 O O . VAL A 1 78 ? 17.688 21.75 -10.008 1 97.25 78 VAL A O 1
ATOM 581 N N . GLU A 1 79 ? 16.672 23.719 -10.328 1 95.88 79 GLU A N 1
ATOM 582 C CA . GLU A 1 79 ? 15.484 23.312 -9.594 1 95.88 79 GLU A CA 1
ATOM 583 C C . GLU A 1 79 ? 14.625 22.359 -10.414 1 95.88 79 GLU A C 1
ATOM 585 O O . GLU A 1 79 ? 14.586 22.453 -11.641 1 95.88 79 GLU A O 1
ATOM 590 N N . TRP A 1 80 ? 14.016 21.438 -9.773 1 97.56 80 TRP A N 1
ATOM 591 C CA . TRP A 1 80 ? 13.07 20.516 -10.398 1 97.56 80 TRP A CA 1
ATOM 592 C C . TRP A 1 80 ? 11.68 20.672 -9.789 1 97.56 80 TRP A C 1
ATOM 594 O O . TRP A 1 80 ? 11.531 21.188 -8.68 1 97.56 80 TRP A O 1
ATOM 604 N N . THR A 1 81 ? 10.648 20.328 -10.562 1 97 81 THR A N 1
ATOM 605 C CA . THR A 1 81 ? 9.266 20.234 -10.102 1 97 81 THR A CA 1
ATOM 606 C C . THR A 1 81 ? 8.672 18.859 -10.438 1 97 81 THR A C 1
ATOM 608 O O . THR A 1 81 ? 8.805 18.391 -11.562 1 97 81 THR A O 1
ATOM 611 N N . ARG A 1 82 ? 8.047 18.234 -9.484 1 97.44 82 ARG A N 1
ATOM 612 C CA . ARG A 1 82 ? 7.41 16.938 -9.695 1 97.44 82 ARG A CA 1
ATOM 613 C C . ARG A 1 82 ? 6.117 17.078 -10.492 1 97.44 82 ARG A C 1
ATOM 615 O O . ARG A 1 82 ? 5.363 18.047 -10.297 1 97.44 82 ARG A O 1
ATOM 622 N N . ASP A 1 83 ? 5.875 16.125 -11.383 1 96.94 83 ASP A N 1
ATOM 623 C CA . ASP A 1 83 ? 4.594 16.078 -12.078 1 96.94 83 ASP A CA 1
ATOM 624 C C . ASP A 1 83 ? 3.455 15.773 -11.109 1 96.94 83 ASP A C 1
ATOM 626 O O . ASP A 1 83 ? 3.57 14.883 -10.266 1 96.94 83 ASP A O 1
ATOM 630 N N . VAL A 1 84 ? 2.391 16.453 -11.195 1 94.06 84 VAL A N 1
ATOM 631 C CA . VAL A 1 84 ? 1.357 16.406 -10.172 1 94.06 84 VAL A CA 1
ATOM 632 C C . VAL A 1 84 ? 0.388 15.258 -10.469 1 94.06 84 VAL A C 1
ATOM 634 O O . VAL A 1 84 ? -0.498 14.961 -9.672 1 94.06 84 VAL A O 1
ATOM 637 N N . VAL A 1 85 ? 0.478 14.617 -11.641 1 94.06 85 VAL A N 1
ATOM 638 C CA . VAL A 1 85 ? -0.342 13.461 -11.984 1 94.06 85 VAL A CA 1
ATOM 639 C C . VAL A 1 85 ? 0.539 12.219 -12.094 1 94.06 85 VAL A C 1
ATOM 641 O O . VAL A 1 85 ? 0.28 11.203 -11.438 1 94.06 85 VAL A O 1
ATOM 644 N N . ASP A 1 86 ? 1.626 12.297 -12.867 1 95.62 86 ASP A N 1
ATOM 645 C CA . ASP A 1 86 ? 2.633 11.242 -12.914 1 95.62 86 ASP A CA 1
ATOM 646 C C . ASP A 1 86 ? 3.734 11.492 -11.883 1 95.62 86 ASP A C 1
ATOM 648 O O . ASP A 1 86 ? 4.828 11.938 -12.242 1 95.62 86 ASP A O 1
ATOM 652 N N . ILE A 1 87 ? 3.562 11.047 -10.734 1 96.12 87 ILE A N 1
ATOM 653 C CA . ILE A 1 87 ? 4.316 11.484 -9.562 1 96.12 87 ILE A CA 1
ATOM 654 C C . ILE A 1 87 ? 5.758 10.984 -9.664 1 96.12 87 ILE A C 1
ATOM 656 O O . ILE A 1 87 ? 6.633 11.445 -8.93 1 96.12 87 ILE A O 1
ATOM 660 N N . SER A 1 88 ? 6.047 10.117 -10.57 1 98.19 88 SER A N 1
ATOM 661 C CA . SER A 1 88 ? 7.398 9.602 -10.75 1 98.19 88 SER A CA 1
ATOM 662 C C . SER A 1 88 ? 8.141 10.383 -11.836 1 98.19 88 SER A C 1
ATOM 664 O O . SER A 1 88 ? 9.211 9.953 -12.289 1 98.19 88 SER A O 1
ATOM 666 N N . ALA A 1 89 ? 7.598 11.477 -12.297 1 98.5 89 ALA A N 1
ATOM 667 C CA . ALA A 1 89 ? 8.219 12.344 -13.297 1 98.5 89 ALA A CA 1
ATOM 668 C C . ALA A 1 89 ? 8.68 13.656 -12.672 1 98.5 89 ALA A C 1
ATOM 670 O O . ALA A 1 89 ? 7.969 14.242 -11.852 1 98.5 89 ALA A O 1
ATOM 671 N N . PHE A 1 90 ? 9.859 14.109 -13.023 1 98.62 90 PHE A N 1
ATOM 672 C CA . PHE A 1 90 ? 10.469 15.352 -12.555 1 98.62 90 PHE A CA 1
ATOM 673 C C . PHE A 1 90 ? 10.781 16.281 -13.727 1 98.62 90 PHE A C 1
ATOM 675 O O . PHE A 1 90 ? 11.477 15.891 -14.664 1 98.62 90 PHE A O 1
ATOM 682 N N . HIS A 1 91 ? 10.273 17.484 -13.727 1 98.19 91 HIS A N 1
ATOM 683 C CA . HIS A 1 91 ? 10.508 18.484 -14.773 1 98.19 91 HIS A CA 1
ATOM 684 C C . HIS A 1 91 ? 11.656 19.406 -14.414 1 98.19 91 HIS A C 1
ATOM 686 O O . HIS A 1 91 ? 11.734 19.891 -13.281 1 98.19 91 HIS A O 1
ATOM 692 N N . VAL A 1 92 ? 12.547 19.578 -15.312 1 97.62 92 VAL A N 1
ATOM 693 C CA . VAL A 1 92 ? 13.695 20.469 -15.164 1 97.62 92 VAL A CA 1
ATOM 694 C C . VAL A 1 92 ? 13.828 21.359 -16.391 1 97.62 92 VAL A C 1
ATOM 696 O O . VAL A 1 92 ? 13.398 20.984 -17.484 1 97.62 92 VAL A O 1
ATOM 699 N N . ASP A 1 93 ? 14.297 22.578 -16.219 1 97.94 93 ASP A N 1
ATOM 700 C CA . ASP A 1 93 ? 14.68 23.453 -17.328 1 97.94 93 ASP A CA 1
ATOM 701 C C . ASP A 1 93 ? 16.203 23.516 -17.469 1 97.94 93 ASP A C 1
ATOM 703 O O . ASP A 1 93 ? 16.875 24.156 -16.656 1 97.94 93 ASP A O 1
ATOM 707 N N . VAL A 1 94 ? 16.672 22.891 -18.484 1 98.19 94 VAL A N 1
ATOM 708 C CA . VAL A 1 94 ? 18.109 22.781 -18.703 1 98.19 94 VAL A CA 1
ATOM 709 C C . VAL A 1 94 ? 18.656 24.141 -19.156 1 98.19 94 VAL A C 1
ATOM 711 O O . VAL A 1 94 ? 18.172 24.703 -20.156 1 98.19 94 VAL A O 1
ATOM 714 N N . PRO A 1 95 ? 19.656 24.656 -18.516 1 98.06 95 PRO A N 1
ATOM 715 C CA . PRO A 1 95 ? 20.25 25.938 -18.938 1 98.06 95 PRO A CA 1
ATOM 716 C C . PRO A 1 95 ? 21.016 25.828 -20.25 1 98.06 95 PRO A C 1
ATOM 718 O O . PRO A 1 95 ? 21.438 24.75 -20.641 1 98.06 95 PRO A O 1
ATOM 721 N N . ALA A 1 96 ? 21.172 26.953 -20.875 1 97.25 96 ALA A N 1
ATOM 722 C CA . ALA A 1 96 ? 21.953 27 -22.109 1 97.25 96 ALA A CA 1
ATOM 723 C C . ALA A 1 96 ? 23.422 26.688 -21.844 1 97.25 96 ALA A C 1
ATOM 725 O O . ALA A 1 96 ? 23.969 27.047 -20.797 1 97.25 96 ALA A O 1
ATOM 726 N N . GLY A 1 97 ? 24.016 26.031 -22.766 1 96 97 GLY A N 1
ATOM 727 C CA . GLY A 1 97 ? 25.453 25.875 -22.75 1 96 97 GLY A CA 1
ATOM 728 C C . GLY A 1 97 ? 25.922 24.656 -21.984 1 96 97 GLY A C 1
ATOM 729 O O . GLY A 1 97 ? 27.125 24.375 -21.922 1 96 97 GLY A O 1
ATOM 730 N N . VAL A 1 98 ? 25.016 23.969 -21.422 1 97.19 98 VAL A N 1
ATOM 731 C CA . VAL A 1 98 ? 25.453 22.781 -20.688 1 97.19 98 VAL A CA 1
ATOM 732 C C . VAL A 1 98 ? 25.25 21.531 -21.562 1 97.19 98 VAL A C 1
ATOM 734 O O . VAL A 1 98 ? 24.391 21.531 -22.453 1 97.19 98 VAL A O 1
ATOM 737 N N . SER A 1 99 ? 26.047 20.5 -21.297 1 97.44 99 SER A N 1
ATOM 738 C CA . SER A 1 99 ? 26 19.281 -22.094 1 97.44 99 SER A CA 1
ATOM 739 C C . SER A 1 99 ? 25.438 18.109 -21.297 1 97.44 99 SER A C 1
ATOM 741 O O . SER A 1 99 ? 25.203 17.031 -21.844 1 97.44 99 SER A O 1
ATOM 743 N N . ALA A 1 100 ? 25.219 18.422 -20 1 98.62 100 ALA A N 1
ATOM 744 C CA . ALA A 1 100 ? 24.672 17.359 -19.156 1 98.62 100 ALA A CA 1
ATOM 745 C C . ALA A 1 100 ? 24.047 17.938 -17.891 1 98.62 100 ALA A C 1
ATOM 747 O O . ALA A 1 100 ? 24.281 19.094 -17.547 1 98.62 100 ALA A O 1
ATOM 748 N N . VAL A 1 101 ? 23.188 17.156 -17.281 1 98.69 101 VAL A N 1
ATOM 749 C CA . VAL A 1 101 ? 22.75 17.406 -15.914 1 98.69 101 VAL A CA 1
ATOM 750 C C . VAL A 1 101 ? 23.281 16.297 -15 1 98.69 101 VAL A C 1
ATOM 752 O O . VAL A 1 101 ? 23.375 15.141 -15.414 1 98.69 101 VAL A O 1
ATOM 755 N N . ASP A 1 102 ? 23.609 16.672 -13.828 1 98.88 102 ASP A N 1
ATOM 756 C CA . ASP A 1 102 ? 24.125 15.742 -12.812 1 98.88 102 ASP A CA 1
ATOM 757 C C . ASP A 1 102 ? 23.141 15.602 -11.656 1 98.88 102 ASP A C 1
ATOM 759 O O . ASP A 1 102 ? 22.703 16.594 -11.086 1 98.88 102 ASP A O 1
ATOM 763 N N . LEU A 1 103 ? 22.797 14.406 -11.398 1 98.88 103 LEU A N 1
ATOM 764 C CA . LEU A 1 103 ? 21.875 14.094 -10.328 1 98.88 103 LEU A CA 1
ATOM 765 C C . LEU A 1 103 ? 22.594 13.453 -9.148 1 98.88 103 LEU A C 1
ATOM 767 O O . LEU A 1 103 ? 23.531 12.664 -9.336 1 98.88 103 LEU A O 1
ATOM 771 N N . GLU A 1 104 ? 22.188 13.781 -7.961 1 98.81 104 GLU A N 1
ATOM 772 C CA . GLU A 1 104 ? 22.547 13.086 -6.73 1 98.81 104 GLU A CA 1
ATOM 773 C C . GLU A 1 104 ? 21.312 12.773 -5.891 1 98.81 104 GLU A C 1
ATOM 775 O O . GLU A 1 104 ? 20.422 13.625 -5.738 1 98.81 104 GLU A O 1
ATOM 780 N N . PHE A 1 105 ? 21.203 11.594 -5.41 1 98.81 105 PHE A N 1
ATOM 781 C CA . PHE A 1 105 ? 20.109 11.211 -4.52 1 98.81 105 PHE A CA 1
ATOM 782 C C . PHE A 1 105 ? 20.438 9.914 -3.789 1 98.81 105 PHE A C 1
ATOM 784 O O . PHE A 1 105 ? 21.516 9.336 -3.98 1 98.81 105 PHE A O 1
ATOM 791 N N . GLN A 1 106 ? 19.562 9.523 -2.855 1 98.81 106 GLN A N 1
ATOM 792 C CA . GLN A 1 106 ? 19.672 8.25 -2.15 1 98.81 106 GLN A CA 1
ATOM 793 C C . GLN A 1 106 ? 18.453 7.379 -2.389 1 98.81 106 GLN A C 1
ATOM 795 O O . GLN A 1 106 ? 17.344 7.887 -2.633 1 98.81 106 GLN A O 1
ATOM 800 N N . TYR A 1 107 ? 18.688 6.145 -2.461 1 98.69 107 TYR A N 1
ATOM 801 C CA . TYR A 1 107 ? 17.625 5.176 -2.174 1 98.69 107 TYR A CA 1
ATOM 802 C C . TYR A 1 107 ? 17.688 4.719 -0.721 1 98.69 107 TYR A C 1
ATOM 804 O O . TYR A 1 107 ? 18.688 4.133 -0.289 1 98.69 107 TYR A O 1
ATOM 812 N N . LEU A 1 108 ? 16.641 5.012 -0.019 1 98.19 108 LEU A N 1
ATOM 813 C CA . LEU A 1 108 ? 16.562 4.68 1.398 1 98.19 108 LEU A CA 1
ATOM 814 C C . LEU A 1 108 ? 15.875 3.332 1.6 1 98.19 108 LEU A C 1
ATOM 816 O O . LEU A 1 108 ? 14.648 3.266 1.742 1 98.19 108 LEU A O 1
ATOM 820 N N . SER A 1 109 ? 16.688 2.316 1.755 1 96.69 109 SER A N 1
ATOM 821 C CA . SER A 1 109 ? 16.156 0.962 1.862 1 96.69 109 SER A CA 1
ATOM 822 C C . SER A 1 109 ? 15.422 0.761 3.182 1 96.69 109 SER A C 1
ATOM 824 O O . SER A 1 109 ? 15.773 1.37 4.195 1 96.69 109 SER A O 1
ATOM 826 N N . PRO A 1 110 ? 14.406 -0.098 3.172 1 95.38 110 PRO A N 1
ATOM 827 C CA . PRO A 1 110 ? 13.711 -0.431 4.418 1 95.38 110 PRO A CA 1
ATOM 828 C C . PRO A 1 110 ? 14.656 -0.975 5.488 1 95.38 110 PRO A C 1
ATOM 830 O O . PRO A 1 110 ? 15.539 -1.787 5.188 1 95.38 110 PRO A O 1
ATOM 833 N N . THR A 1 111 ? 14.5 -0.485 6.676 1 93.75 111 THR A N 1
ATOM 834 C CA . THR A 1 111 ? 15.273 -0.941 7.824 1 93.75 111 THR A CA 1
ATOM 835 C C . THR A 1 111 ? 14.43 -1.843 8.719 1 93.75 111 THR A C 1
ATOM 837 O O . THR A 1 111 ? 14.961 -2.535 9.594 1 93.75 111 THR A O 1
ATOM 840 N N . ASP A 1 112 ? 13.148 -1.782 8.391 1 91.62 112 ASP A N 1
ATOM 841 C CA . ASP A 1 112 ? 12.156 -2.611 9.07 1 91.62 112 ASP A CA 1
ATOM 842 C C . ASP A 1 112 ? 11.117 -3.143 8.086 1 91.62 112 ASP A C 1
ATOM 844 O O . ASP A 1 112 ? 10.914 -2.568 7.016 1 91.62 112 ASP A O 1
ATOM 848 N N . ALA A 1 113 ? 10.383 -4.184 8.484 1 88.75 113 ALA A N 1
ATOM 849 C CA . ALA A 1 113 ? 9.508 -4.918 7.57 1 88.75 113 ALA A CA 1
ATOM 850 C C . ALA A 1 113 ? 8.281 -4.094 7.203 1 88.75 113 ALA A C 1
ATOM 852 O O . ALA A 1 113 ? 7.723 -4.25 6.117 1 88.75 113 ALA A O 1
ATOM 853 N N . ASP A 1 114 ? 7.844 -3.232 8.023 1 89.25 114 ASP A N 1
ATOM 854 C CA . ASP A 1 114 ? 6.629 -2.469 7.75 1 89.25 114 ASP A CA 1
ATOM 855 C C . ASP A 1 114 ? 6.902 -1.342 6.758 1 89.25 114 ASP A C 1
ATOM 857 O O . ASP A 1 114 ? 5.973 -0.71 6.254 1 89.25 114 ASP A O 1
ATOM 861 N N . GLN A 1 115 ? 8.203 -1.121 6.406 1 93.44 115 GLN A N 1
ATOM 862 C CA . GLN A 1 115 ? 8.586 -0.069 5.473 1 93.44 115 GLN A CA 1
ATOM 863 C C . GLN A 1 115 ? 8.656 -0.601 4.047 1 93.44 115 GLN A C 1
ATOM 865 O O . GLN A 1 115 ? 8.789 0.172 3.096 1 93.44 115 GLN A O 1
ATOM 870 N N . GLY A 1 116 ? 8.648 -1.839 3.869 1 91.56 116 GLY A N 1
ATOM 871 C CA . GLY A 1 116 ? 8.828 -2.484 2.58 1 91.56 116 GLY A CA 1
ATOM 872 C C . GLY A 1 116 ? 9.836 -3.623 2.619 1 91.56 116 GLY A C 1
ATOM 873 O O . GLY A 1 116 ? 10.234 -4.066 3.699 1 91.56 116 GLY A O 1
ATOM 874 N N . ARG A 1 117 ? 10.203 -4.023 1.483 1 92 117 ARG A N 1
ATOM 875 C CA . ARG A 1 117 ? 11.117 -5.156 1.364 1 92 117 ARG A CA 1
ATOM 876 C C . ARG A 1 117 ? 12.531 -4.773 1.79 1 92 117 ARG A C 1
ATOM 878 O O . ARG A 1 117 ? 13.102 -3.82 1.259 1 92 117 ARG A O 1
ATOM 885 N N . ILE A 1 118 ? 13.07 -5.547 2.68 1 94.19 118 ILE A N 1
ATOM 886 C CA . ILE A 1 118 ? 14.453 -5.355 3.098 1 94.19 118 ILE A CA 1
ATOM 887 C C . ILE A 1 118 ? 15.398 -5.895 2.025 1 94.19 118 ILE A C 1
ATOM 889 O O . ILE A 1 118 ? 15.297 -7.059 1.631 1 94.19 118 ILE A O 1
ATOM 893 N N . VAL A 1 119 ? 16.344 -5.07 1.563 1 96.25 119 VAL A N 1
ATOM 894 C CA . VAL A 1 119 ? 17.203 -5.496 0.467 1 96.25 119 VAL A CA 1
ATOM 895 C C . VAL A 1 119 ? 18.672 -5.453 0.913 1 96.25 119 VAL A C 1
ATOM 897 O O . VAL A 1 119 ? 19.562 -5.828 0.154 1 96.25 119 VAL A O 1
ATOM 900 N N . ILE A 1 120 ? 18.953 -4.969 2.131 1 96.12 120 ILE A N 1
ATOM 901 C CA . ILE A 1 120 ? 20.312 -4.906 2.676 1 96.12 120 ILE A CA 1
ATOM 902 C C . ILE A 1 120 ? 20.328 -5.504 4.082 1 96.12 120 ILE A C 1
ATOM 904 O O . ILE A 1 120 ? 19.516 -5.141 4.93 1 96.12 120 ILE A O 1
ATOM 908 N N . THR A 1 121 ? 21.172 -6.402 4.344 1 94.44 121 THR A N 1
ATOM 909 C CA . THR A 1 121 ? 21.547 -6.863 5.68 1 94.44 121 THR A CA 1
ATOM 910 C C . THR A 1 121 ? 23.031 -6.668 5.922 1 94.44 121 THR A C 1
ATOM 912 O O . THR A 1 121 ? 23.734 -6.09 5.086 1 94.44 121 THR A O 1
ATOM 915 N N . GLN A 1 122 ? 23.5 -7.098 7.043 1 92.81 122 GLN A N 1
ATOM 916 C CA . GLN A 1 122 ? 24.906 -6.969 7.363 1 92.81 122 GLN A CA 1
ATOM 917 C C . GLN A 1 122 ? 25.75 -7.91 6.508 1 92.81 122 GLN A C 1
ATOM 919 O O . GLN A 1 122 ? 26.953 -7.691 6.34 1 92.81 122 GLN A O 1
ATOM 924 N N . GLU A 1 123 ? 25.078 -8.922 5.922 1 95.75 123 GLU A N 1
ATOM 925 C CA . GLU A 1 123 ? 25.844 -9.969 5.258 1 95.75 123 GLU A CA 1
ATOM 926 C C . GLU A 1 123 ? 25.625 -9.945 3.748 1 95.75 123 GLU A C 1
ATOM 928 O O . GLU A 1 123 ? 26.406 -10.523 2.992 1 95.75 123 GLU A O 1
ATOM 933 N N . MET A 1 124 ? 24.578 -9.359 3.297 1 97 124 MET A N 1
ATOM 934 C CA . MET A 1 124 ? 24.281 -9.422 1.871 1 97 124 MET A CA 1
ATOM 935 C C . MET A 1 124 ? 23.359 -8.281 1.459 1 97 124 MET A C 1
ATOM 937 O O . MET A 1 124 ? 22.812 -7.578 2.312 1 97 124 MET A O 1
ATOM 941 N N . MET A 1 125 ? 23.188 -8.062 0.161 1 97.81 125 MET A N 1
ATOM 942 C CA . MET A 1 125 ? 22.266 -7.055 -0.371 1 97.81 125 MET A CA 1
ATOM 943 C C . MET A 1 125 ? 21.75 -7.465 -1.748 1 97.81 125 MET A C 1
ATOM 945 O O . MET A 1 125 ? 22.375 -8.281 -2.43 1 97.81 125 MET A O 1
ATOM 949 N N . ASN A 1 126 ? 20.641 -7.055 -2.084 1 98.12 126 ASN A N 1
ATOM 950 C CA . ASN A 1 126 ? 20.031 -7.141 -3.398 1 98.12 126 ASN A CA 1
ATOM 951 C C . ASN A 1 126 ? 19.953 -5.773 -4.078 1 98.12 126 ASN A C 1
ATOM 953 O O . ASN A 1 126 ? 19.203 -4.895 -3.641 1 98.12 126 ASN A O 1
ATOM 957 N N . VAL A 1 127 ? 20.75 -5.574 -5.09 1 98.25 127 VAL A N 1
ATOM 958 C CA . VAL A 1 127 ? 20.766 -4.312 -5.828 1 98.25 127 VAL A CA 1
ATOM 959 C C . VAL A 1 127 ? 19.734 -4.352 -6.941 1 98.25 127 VAL A C 1
ATOM 961 O O . VAL A 1 127 ? 19.844 -5.141 -7.879 1 98.25 127 VAL A O 1
ATOM 964 N N . GLN A 1 128 ? 18.766 -3.545 -6.836 1 96.94 128 GLN A N 1
ATOM 965 C CA . GLN A 1 128 ? 17.734 -3.363 -7.855 1 96.94 128 GLN A CA 1
ATOM 966 C C . GLN A 1 128 ? 17.938 -2.057 -8.617 1 96.94 128 GLN A C 1
ATOM 968 O O . GLN A 1 128 ? 17.516 -0.994 -8.164 1 96.94 128 GLN A O 1
ATOM 973 N N . TRP A 1 129 ? 18.328 -2.125 -9.797 1 98.5 129 TRP A N 1
ATOM 974 C CA . TRP A 1 129 ? 18.766 -0.946 -10.539 1 98.5 129 TRP A CA 1
ATOM 975 C C . TRP A 1 129 ? 17.594 -0.013 -10.82 1 98.5 129 TRP A C 1
ATOM 977 O O . TRP A 1 129 ? 17.766 1.2 -10.953 1 98.5 129 TRP A O 1
ATOM 987 N N . PHE A 1 130 ? 16.344 -0.524 -10.891 1 97.81 130 PHE A N 1
ATOM 988 C CA . PHE A 1 130 ? 15.188 0.314 -11.188 1 97.81 130 PHE A CA 1
ATOM 989 C C . PHE A 1 130 ? 14.961 1.331 -10.07 1 97.81 130 PHE A C 1
ATOM 991 O O . PHE A 1 130 ? 14.312 2.357 -10.281 1 97.81 130 PHE A O 1
ATOM 998 N N . ALA A 1 131 ? 15.484 1.069 -8.891 1 97.94 131 ALA A N 1
ATOM 999 C CA . ALA A 1 131 ? 15.328 1.987 -7.762 1 97.94 131 ALA A CA 1
ATOM 1000 C C . ALA A 1 131 ? 16.469 2.992 -7.711 1 97.94 131 ALA A C 1
ATOM 1002 O O . ALA A 1 131 ? 16.469 3.912 -6.891 1 97.94 131 ALA A O 1
ATOM 1003 N N . LEU A 1 132 ? 17.5 2.895 -8.641 1 98.88 132 LEU A N 1
ATOM 1004 C CA . LEU A 1 132 ? 18.766 3.607 -8.453 1 98.88 132 LEU A CA 1
ATOM 1005 C C . LEU A 1 132 ? 19.078 4.48 -9.656 1 98.88 132 LEU A C 1
ATOM 1007 O O . LEU A 1 132 ? 20.203 4.973 -9.797 1 98.88 132 LEU A O 1
ATOM 1011 N N . ALA A 1 133 ? 18.094 4.699 -10.516 1 98.88 133 ALA A N 1
ATOM 1012 C CA . ALA A 1 133 ? 18.406 5.504 -11.695 1 98.88 133 ALA A CA 1
ATOM 1013 C C . ALA A 1 133 ? 17.156 6.207 -12.219 1 98.88 133 ALA A C 1
ATOM 1015 O O . ALA A 1 133 ? 16.047 5.676 -12.109 1 98.88 133 ALA A O 1
ATOM 1016 N N . LEU A 1 134 ? 17.312 7.379 -12.734 1 98.88 134 LEU A N 1
ATOM 1017 C CA . LEU A 1 134 ? 16.328 8.102 -13.531 1 98.88 134 LEU A CA 1
ATOM 1018 C C . LEU A 1 134 ? 16.719 8.094 -15.008 1 98.88 134 LEU A C 1
ATOM 1020 O O . LEU A 1 134 ? 17.859 7.816 -15.352 1 98.88 134 LEU A O 1
ATOM 1024 N N . TYR A 1 135 ? 15.773 8.305 -15.891 1 98.88 135 TYR A N 1
ATOM 1025 C CA . TYR A 1 135 ? 16.047 8.344 -17.312 1 98.88 135 TYR A CA 1
ATOM 1026 C C . TYR A 1 135 ? 15.18 9.383 -18.016 1 98.88 135 TYR A C 1
ATOM 1028 O O . TYR A 1 135 ? 14.141 9.789 -17.484 1 98.88 135 TYR A O 1
ATOM 1036 N N . PRO A 1 136 ? 15.656 9.945 -19.141 1 98.69 136 PRO A N 1
ATOM 1037 C CA . PRO A 1 136 ? 14.898 10.984 -19.844 1 98.69 136 PRO A CA 1
ATOM 1038 C C . PRO A 1 136 ? 13.641 10.438 -20.531 1 98.69 136 PRO A C 1
ATOM 1040 O O . PRO A 1 136 ? 13.672 9.352 -21.109 1 98.69 136 PRO A O 1
ATOM 1043 N N . ALA A 1 137 ? 12.562 11.148 -20.484 1 98.31 137 ALA A N 1
ATOM 1044 C CA . ALA A 1 137 ? 11.312 10.812 -21.172 1 98.31 137 ALA A CA 1
ATOM 1045 C C . ALA A 1 137 ? 11.484 10.914 -22.688 1 98.31 137 ALA A C 1
ATOM 1047 O O . ALA A 1 137 ? 12.406 11.57 -23.172 1 98.31 137 ALA A O 1
ATOM 1048 N N . GLY A 1 138 ? 10.641 10.25 -23.422 1 97.88 138 GLY A N 1
ATOM 1049 C CA . GLY A 1 138 ? 10.531 10.461 -24.859 1 97.88 138 GLY A CA 1
ATOM 1050 C C . GLY A 1 138 ? 11.18 9.359 -25.672 1 97.88 138 GLY A C 1
ATOM 1051 O O . GLY A 1 138 ? 11.094 9.352 -26.906 1 97.88 138 GLY A O 1
ATOM 1052 N N . HIS A 1 139 ? 11.812 8.367 -25 1 98.31 139 HIS A N 1
ATOM 1053 C CA . HIS A 1 139 ? 12.508 7.293 -25.703 1 98.31 139 HIS A CA 1
ATOM 1054 C C . HIS A 1 139 ? 12.141 5.93 -25.125 1 98.31 139 HIS A C 1
ATOM 1056 O O . HIS A 1 139 ? 11.852 5.816 -23.922 1 98.31 139 HIS A O 1
ATOM 1062 N N . PHE A 1 140 ? 12.141 4.906 -26.047 1 98.5 140 PHE A N 1
ATOM 1063 C CA . PHE A 1 140 ? 12.164 3.545 -25.531 1 98.5 140 PHE A CA 1
ATOM 1064 C C . PHE A 1 140 ? 13.391 3.324 -24.641 1 98.5 140 PHE A C 1
ATOM 1066 O O . PHE A 1 140 ? 14.484 3.777 -24.969 1 98.5 140 PHE A O 1
ATOM 1073 N N . THR A 1 141 ? 13.211 2.666 -23.625 1 98.25 141 THR A N 1
ATOM 1074 C CA . THR A 1 141 ? 14.328 2.467 -22.703 1 98.25 141 THR A CA 1
ATOM 1075 C C . THR A 1 141 ? 15.398 1.591 -23.344 1 98.25 141 THR A C 1
ATOM 1077 O O . THR A 1 141 ? 16.578 1.65 -22.953 1 98.25 141 THR A O 1
ATOM 1080 N N . ARG A 1 142 ? 15.062 0.735 -24.359 1 97.94 142 ARG A N 1
ATOM 1081 C CA . ARG A 1 142 ? 16.062 -0.057 -25.062 1 97.94 142 ARG A CA 1
ATOM 1082 C C . ARG A 1 142 ? 16.984 0.835 -25.891 1 97.94 142 ARG A C 1
ATOM 1084 O O . ARG A 1 142 ? 18.031 0.391 -26.359 1 97.94 142 ARG A O 1
ATOM 1091 N N . GLN A 1 143 ? 16.578 2.145 -26.125 1 98.38 143 GLN A N 1
ATOM 1092 C CA . GLN A 1 143 ? 17.312 3.086 -26.953 1 98.38 143 GLN A CA 1
ATOM 1093 C C . GLN A 1 143 ? 18.109 4.062 -26.094 1 98.38 143 GLN A C 1
ATOM 1095 O O . GLN A 1 143 ? 18.688 5.023 -26.609 1 98.38 143 GLN A O 1
ATOM 1100 N N . ILE A 1 144 ? 18.172 3.906 -24.812 1 98.81 144 ILE A N 1
ATOM 1101 C CA . ILE A 1 144 ? 18.953 4.719 -23.875 1 98.81 144 ILE A CA 1
ATOM 1102 C C . ILE A 1 144 ? 20.125 3.91 -23.344 1 98.81 144 ILE A C 1
ATOM 1104 O O . ILE A 1 144 ? 19.922 2.873 -22.703 1 98.81 144 ILE A O 1
ATOM 1108 N N . GLN A 1 145 ? 21.328 4.363 -23.625 1 98.81 145 GLN A N 1
ATOM 1109 C CA . GLN A 1 145 ? 22.516 3.674 -23.141 1 98.81 145 GLN A CA 1
ATOM 1110 C C . GLN A 1 145 ? 22.953 4.203 -21.781 1 98.81 145 GLN A C 1
ATOM 1112 O O . GLN A 1 145 ? 22.828 5.398 -21.5 1 98.81 145 GLN A O 1
ATOM 1117 N N . ILE A 1 146 ? 23.484 3.291 -20.922 1 98.88 146 ILE A N 1
ATOM 1118 C CA . ILE A 1 146 ? 23.891 3.67 -19.578 1 98.88 146 ILE A CA 1
ATOM 1119 C C . ILE A 1 146 ? 25.094 2.836 -19.141 1 98.88 146 ILE A C 1
ATOM 1121 O O . ILE A 1 146 ? 25.172 1.645 -19.453 1 98.88 146 ILE A O 1
ATOM 1125 N N . GLU A 1 147 ? 26.031 3.424 -18.516 1 98.81 147 GLU A N 1
ATOM 1126 C CA . GLU A 1 147 ? 27.219 2.783 -17.938 1 98.81 147 GLU A CA 1
ATOM 1127 C C . GLU A 1 147 ? 27.172 2.82 -16.422 1 98.81 147 GLU A C 1
ATOM 1129 O O . GLU A 1 147 ? 27.453 3.854 -15.812 1 98.81 147 GLU A O 1
ATOM 1134 N N . PRO A 1 148 ? 26.891 1.698 -15.781 1 98.75 148 PRO A N 1
ATOM 1135 C CA . PRO A 1 148 ? 26.766 1.685 -14.32 1 98.75 148 PRO A CA 1
ATOM 1136 C C . PRO A 1 148 ? 28.062 1.297 -13.625 1 98.75 148 PRO A C 1
ATOM 1138 O O . PRO A 1 148 ? 28.875 0.567 -14.188 1 98.75 148 PRO A O 1
ATOM 1141 N N . SER A 1 149 ? 28.266 1.774 -12.445 1 98.81 149 SER A N 1
ATOM 1142 C CA . SER A 1 149 ? 29.328 1.362 -11.539 1 98.81 149 SER A CA 1
ATOM 1143 C C . SER A 1 149 ? 28.844 1.312 -10.094 1 98.81 149 SER A C 1
ATOM 1145 O O . SER A 1 149 ? 27.859 1.973 -9.742 1 98.81 149 SER A O 1
ATOM 1147 N N . ILE A 1 150 ? 29.516 0.495 -9.289 1 98.81 150 ILE A N 1
ATOM 1148 C CA . ILE A 1 150 ? 29.078 0.34 -7.91 1 98.81 150 ILE A CA 1
ATOM 1149 C C . ILE A 1 150 ? 30.266 0.071 -7.004 1 98.81 150 ILE A C 1
ATOM 1151 O O . ILE A 1 150 ? 31.188 -0.652 -7.391 1 98.81 150 ILE A O 1
ATOM 1155 N N . ARG A 1 151 ? 30.328 0.742 -5.898 1 98.75 151 ARG A N 1
ATOM 1156 C CA . ARG A 1 151 ? 31.25 0.419 -4.805 1 98.75 151 ARG A CA 1
ATOM 1157 C C . ARG A 1 151 ? 30.562 -0.465 -3.768 1 98.75 151 ARG A C 1
ATOM 1159 O O . ARG A 1 151 ? 29.578 -0.056 -3.145 1 98.75 151 ARG A O 1
ATOM 1166 N N . LEU A 1 152 ? 31.016 -1.672 -3.582 1 98.31 152 LEU A N 1
ATOM 1167 C CA . LEU A 1 152 ? 30.5 -2.615 -2.594 1 98.31 152 LEU A CA 1
ATOM 1168 C C . LEU A 1 152 ? 31.359 -2.602 -1.335 1 98.31 152 LEU A C 1
ATOM 1170 O O . LEU A 1 152 ? 32.5 -2.092 -1.351 1 98.31 152 LEU A O 1
ATOM 1174 N N . PRO A 1 153 ? 30.828 -3.109 -0.255 1 97.44 153 PRO A N 1
ATOM 1175 C CA . PRO A 1 153 ? 31.703 -3.293 0.912 1 97.44 153 PRO A CA 1
ATOM 1176 C C . PRO A 1 153 ? 32.938 -4.109 0.596 1 97.44 153 PRO A C 1
ATOM 1178 O O . PRO A 1 153 ? 32.906 -5.043 -0.208 1 97.44 153 PRO A O 1
ATOM 1181 N N . ALA A 1 154 ? 34.062 -3.775 1.31 1 96.12 154 ALA A N 1
ATOM 1182 C CA . ALA A 1 154 ? 35.344 -4.441 1.063 1 96.12 154 ALA A CA 1
ATOM 1183 C C . ALA A 1 154 ? 35.219 -5.949 1.272 1 96.12 154 ALA A C 1
ATOM 1185 O O . ALA A 1 154 ? 34.625 -6.402 2.254 1 96.12 154 ALA A O 1
ATOM 1186 N N . GLY A 1 155 ? 35.688 -6.688 0.347 1 95.75 155 GLY A N 1
ATOM 1187 C CA . GLY A 1 155 ? 35.781 -8.133 0.47 1 95.75 155 GLY A CA 1
ATOM 1188 C C . GLY A 1 155 ? 34.531 -8.836 -0.032 1 95.75 155 GLY A C 1
ATOM 1189 O O . GLY A 1 155 ? 34.469 -10.07 -0.083 1 95.75 155 GLY A O 1
ATOM 1190 N N . TRP A 1 156 ? 33.5 -8.141 -0.366 1 97.69 156 TRP A N 1
ATOM 1191 C CA . TRP A 1 156 ? 32.281 -8.773 -0.838 1 97.69 156 TRP A CA 1
ATOM 1192 C C . TRP A 1 156 ? 32.406 -9.25 -2.277 1 97.69 156 TRP A C 1
ATOM 1194 O O . TRP A 1 156 ? 33.156 -8.648 -3.066 1 97.69 156 TRP A O 1
ATOM 1204 N N . SER A 1 157 ? 31.797 -10.312 -2.598 1 97.81 157 SER A N 1
ATOM 1205 C CA . SER A 1 157 ? 31.625 -10.82 -3.959 1 97.81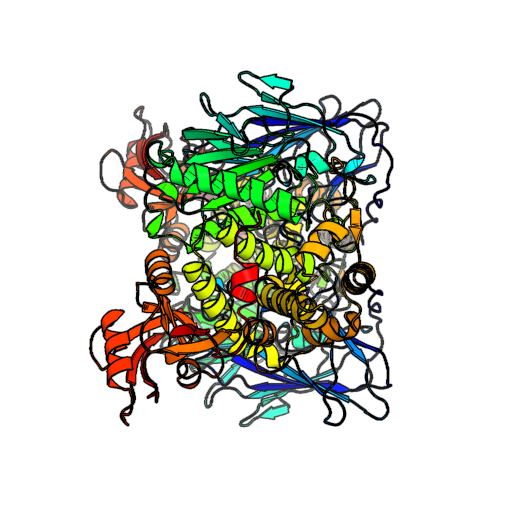 157 SER A CA 1
ATOM 1206 C C . SER A 1 157 ? 30.188 -10.672 -4.438 1 97.81 157 SER A C 1
ATOM 1208 O O . SER A 1 157 ? 29.312 -10.305 -3.66 1 97.81 157 SER A O 1
ATOM 1210 N N . PHE A 1 158 ? 30 -10.797 -5.742 1 98.25 158 PHE A N 1
ATOM 1211 C CA . PHE A 1 158 ? 28.656 -10.555 -6.234 1 98.25 158 PHE A CA 1
ATOM 1212 C C . PHE A 1 158 ? 28.359 -11.422 -7.449 1 98.25 158 PHE A C 1
ATOM 1214 O O . PHE A 1 158 ? 29.281 -11.938 -8.094 1 98.25 158 PHE A O 1
ATOM 1221 N N . GLY A 1 159 ? 27.062 -11.75 -7.648 1 98.56 159 GLY A N 1
ATOM 1222 C CA . GLY A 1 159 ? 26.516 -12.312 -8.875 1 98.56 159 GLY A CA 1
ATOM 1223 C C . GLY A 1 159 ? 25.594 -11.359 -9.617 1 98.56 159 GLY A C 1
ATOM 1224 O O . GLY A 1 159 ? 24.812 -10.633 -9 1 98.56 159 GLY A O 1
ATOM 1225 N N . THR A 1 160 ? 25.734 -11.203 -10.93 1 98.56 160 THR A N 1
ATOM 1226 C CA . THR A 1 160 ? 24.922 -10.398 -11.828 1 98.56 160 THR A CA 1
ATOM 1227 C C . THR A 1 160 ? 25.109 -10.828 -13.273 1 98.56 160 THR A C 1
ATOM 1229 O O . THR A 1 160 ? 26.109 -11.477 -13.609 1 98.56 160 THR A O 1
ATOM 1232 N N . ALA A 1 161 ? 24.141 -10.484 -14.102 1 98.38 161 ALA A N 1
ATOM 1233 C CA . ALA A 1 161 ? 24.266 -10.773 -15.531 1 98.38 161 ALA A CA 1
ATOM 1234 C C . ALA A 1 161 ? 25.078 -9.703 -16.234 1 98.38 161 ALA A C 1
ATOM 1236 O O . ALA A 1 161 ? 25.484 -9.875 -17.391 1 98.38 161 ALA A O 1
ATOM 1237 N N . LEU A 1 162 ? 25.328 -8.578 -15.609 1 98.62 162 LEU A N 1
ATOM 1238 C CA . LEU A 1 162 ? 26.125 -7.516 -16.219 1 98.62 162 LEU A CA 1
ATOM 1239 C C . LEU A 1 162 ? 27.578 -7.973 -16.406 1 98.62 162 LEU A C 1
ATOM 1241 O O . LEU A 1 162 ? 28.109 -8.719 -15.594 1 98.62 162 LEU A O 1
ATOM 1245 N N . GLU A 1 163 ? 28.156 -7.5 -17.438 1 97.81 163 GLU A N 1
ATOM 1246 C CA . GLU A 1 163 ? 29.562 -7.781 -17.688 1 97.81 163 GLU A CA 1
ATOM 1247 C C . GLU A 1 163 ? 30.453 -6.695 -17.109 1 97.81 163 GLU A C 1
ATOM 1249 O O . GLU A 1 163 ? 30.219 -5.504 -17.328 1 97.81 163 GLU A O 1
ATOM 1254 N N . THR A 1 164 ? 31.406 -7.105 -16.422 1 97.38 164 THR A N 1
ATOM 1255 C CA . THR A 1 164 ? 32.344 -6.18 -15.773 1 97.38 164 THR A CA 1
ATOM 1256 C C . THR A 1 164 ? 33.312 -5.609 -16.781 1 97.38 164 THR A C 1
ATOM 1258 O O . THR A 1 164 ? 33.875 -6.344 -17.609 1 97.38 164 THR A O 1
ATOM 1261 N N . ALA A 1 165 ? 33.469 -4.328 -16.766 1 96.94 165 ALA A N 1
ATOM 1262 C CA . ALA A 1 165 ? 34.5 -3.652 -17.578 1 96.94 165 ALA A CA 1
ATOM 1263 C C . ALA A 1 165 ? 35.781 -3.484 -16.797 1 96.94 165 ALA A C 1
ATOM 1265 O O . ALA A 1 165 ? 36.875 -3.648 -17.344 1 96.94 165 ALA A O 1
ATOM 1266 N N . ALA A 1 166 ? 35.656 -3.127 -15.562 1 92.94 166 ALA A N 1
ATOM 1267 C CA . ALA A 1 166 ? 36.812 -2.939 -14.68 1 92.94 166 ALA A CA 1
ATOM 1268 C C . ALA A 1 166 ? 36.438 -3.258 -13.227 1 92.94 166 ALA A C 1
ATOM 1270 O O . ALA A 1 166 ? 35.312 -2.998 -12.789 1 92.94 166 ALA A O 1
ATOM 1271 N N . SER A 1 167 ? 37.406 -3.891 -12.562 1 88.44 167 SER A N 1
ATOM 1272 C CA . SER A 1 167 ? 37.188 -4.27 -11.172 1 88.44 167 SER A CA 1
ATOM 1273 C C . SER A 1 167 ? 38.188 -3.623 -10.234 1 88.44 167 SER A C 1
ATOM 1275 O O . SER A 1 167 ? 39.375 -3.453 -10.602 1 88.44 167 SER A O 1
ATOM 1277 N N . GLY A 1 168 ? 37.844 -3.199 -9.109 1 89 168 GLY A N 1
ATOM 1278 C CA . GLY A 1 168 ? 38.625 -2.611 -8.008 1 89 168 GLY A CA 1
ATOM 1279 C C . GLY A 1 168 ? 37.75 -2.201 -6.836 1 89 168 GLY A C 1
ATOM 1280 O O . GLY A 1 168 ? 36.844 -2.943 -6.438 1 89 168 GLY A O 1
ATOM 1281 N N . GLU A 1 169 ? 38.094 -1.164 -6.254 1 90.88 169 GLU A N 1
ATOM 1282 C CA . GLU A 1 169 ? 37.25 -0.62 -5.195 1 90.88 169 GLU A CA 1
ATOM 1283 C C . GLU A 1 169 ? 35.875 -0.301 -5.715 1 90.88 169 GLU A C 1
ATOM 1285 O O . GLU A 1 169 ? 34.875 -0.404 -4.977 1 90.88 169 GLU A O 1
ATOM 1290 N N . VAL A 1 170 ? 35.906 0.061 -6.926 1 97.19 170 VAL A N 1
ATOM 1291 C CA . VAL A 1 170 ? 34.656 0.305 -7.668 1 97.19 170 VAL A CA 1
ATOM 1292 C C . VAL A 1 170 ? 34.594 -0.646 -8.859 1 97.19 170 VAL A C 1
ATOM 1294 O O . VAL A 1 170 ? 35.562 -0.782 -9.617 1 97.19 170 VAL A O 1
ATOM 1297 N N . THR A 1 171 ? 33.5 -1.368 -8.953 1 97.94 171 THR A N 1
ATOM 1298 C CA . THR A 1 171 ? 33.25 -2.195 -10.125 1 97.94 171 THR A CA 1
ATOM 1299 C C . THR A 1 171 ? 32.5 -1.404 -11.195 1 97.94 171 THR A C 1
ATOM 1301 O O . THR A 1 171 ? 31.422 -0.854 -10.93 1 97.94 171 THR A O 1
ATOM 1304 N N . THR A 1 172 ? 33.062 -1.292 -12.305 1 98.31 172 THR A N 1
ATOM 1305 C CA . THR A 1 172 ? 32.406 -0.668 -13.445 1 98.31 172 THR A CA 1
ATOM 1306 C C . THR A 1 172 ? 31.938 -1.724 -14.453 1 98.31 172 THR A C 1
ATOM 1308 O O . THR A 1 172 ? 32.688 -2.678 -14.734 1 98.31 172 THR A O 1
ATOM 1311 N N . PHE A 1 173 ? 30.781 -1.566 -14.961 1 98.81 173 PHE A N 1
ATOM 1312 C CA . PHE A 1 173 ? 30.234 -2.502 -15.938 1 98.81 173 PHE A CA 1
ATOM 1313 C C . PHE A 1 173 ? 30.234 -1.892 -17.328 1 98.81 173 PHE A C 1
ATOM 1315 O O . PHE A 1 173 ? 30.312 -0.67 -17.484 1 98.81 173 PHE A O 1
ATOM 1322 N N . LYS A 1 174 ? 30.156 -2.75 -18.359 1 98.62 174 LYS A N 1
ATOM 1323 C CA . LYS A 1 174 ? 30.031 -2.281 -19.734 1 98.62 174 LYS A CA 1
ATOM 1324 C C . LYS A 1 174 ? 28.719 -1.555 -19.953 1 98.62 174 LYS A C 1
ATOM 1326 O O . LYS A 1 174 ? 27.703 -1.875 -19.312 1 98.62 174 LYS A O 1
ATOM 1331 N N . PRO A 1 175 ? 28.766 -0.526 -20.844 1 98.44 175 PRO A N 1
ATOM 1332 C CA . PRO A 1 175 ? 27.484 0.12 -21.156 1 98.44 175 PRO A CA 1
ATOM 1333 C C . PRO A 1 175 ? 26.438 -0.858 -21.703 1 98.44 175 PRO A C 1
ATOM 1335 O O . PRO A 1 175 ? 26.781 -1.756 -22.484 1 98.44 175 PRO A O 1
ATOM 1338 N N . VAL A 1 176 ? 25.297 -0.71 -21.281 1 98.5 176 VAL A N 1
ATOM 1339 C CA . VAL A 1 176 ? 24.141 -1.48 -21.75 1 98.5 176 VAL A CA 1
ATOM 1340 C C . VAL A 1 176 ? 22.953 -0.554 -21.953 1 98.5 176 VAL A C 1
ATOM 1342 O O . VAL A 1 176 ? 23 0.627 -21.609 1 98.5 176 VAL A O 1
ATOM 1345 N N . SER A 1 177 ? 21.859 -1.046 -22.609 1 98.5 177 SER A N 1
ATOM 1346 C CA . SER A 1 177 ? 20.625 -0.271 -22.641 1 98.5 177 SER A CA 1
ATOM 1347 C C . SER A 1 177 ? 20.031 -0.126 -21.234 1 98.5 177 SER A C 1
ATOM 1349 O O . SER A 1 177 ? 20.25 -0.973 -20.375 1 98.5 177 SER A O 1
ATOM 1351 N N . PHE A 1 178 ? 19.328 0.985 -21.047 1 98.69 178 PHE A N 1
ATOM 1352 C CA . PHE A 1 178 ? 18.641 1.192 -19.781 1 98.69 178 PHE A CA 1
ATOM 1353 C C . PHE A 1 178 ? 17.719 0.016 -19.469 1 98.69 178 PHE A C 1
ATOM 1355 O O . PHE A 1 178 ? 17.609 -0.406 -18.328 1 98.69 178 PHE A O 1
ATOM 1362 N N . GLU A 1 179 ? 17.094 -0.56 -20.422 1 97.81 179 GLU A N 1
ATOM 1363 C CA . GLU A 1 179 ? 16.234 -1.73 -20.297 1 97.81 179 GLU A CA 1
ATOM 1364 C C . GLU A 1 179 ? 17 -2.936 -19.766 1 97.81 179 GLU A C 1
ATOM 1366 O O . GLU A 1 179 ? 16.531 -3.639 -18.875 1 97.81 179 GLU A O 1
ATOM 1371 N N . THR A 1 180 ? 18.156 -3.186 -20.312 1 98 180 THR A N 1
ATOM 1372 C CA . THR A 1 180 ? 19 -4.305 -19.891 1 98 180 THR A CA 1
ATOM 1373 C C . THR A 1 180 ? 19.453 -4.125 -18.453 1 98 180 THR A C 1
ATOM 1375 O O . THR A 1 180 ? 19.469 -5.082 -17.672 1 98 180 THR A O 1
ATOM 1378 N N . LEU A 1 181 ? 19.812 -2.885 -18.125 1 98.62 181 LEU A N 1
ATOM 1379 C CA . LEU A 1 181 ? 20.234 -2.633 -16.75 1 98.62 181 LEU A CA 1
ATOM 1380 C C . LEU A 1 181 ? 19.125 -2.979 -15.766 1 98.62 181 LEU A C 1
ATOM 1382 O O . LEU A 1 181 ? 19.359 -3.654 -14.766 1 98.62 181 LEU A O 1
ATOM 1386 N N . MET A 1 182 ? 17.938 -2.516 -16.062 1 98 182 MET A N 1
ATOM 1387 C CA . MET A 1 182 ? 16.812 -2.746 -15.172 1 98 182 MET A CA 1
ATOM 1388 C C . MET A 1 182 ? 16.531 -4.238 -15.031 1 98 182 MET A C 1
ATOM 1390 O O . MET A 1 182 ? 15.992 -4.68 -14.008 1 98 182 MET A O 1
ATOM 1394 N N . ASP A 1 183 ? 16.891 -4.984 -15.961 1 97.69 183 ASP A N 1
ATOM 1395 C CA . ASP A 1 183 ? 16.625 -6.418 -16 1 97.69 183 ASP A CA 1
ATOM 1396 C C . ASP A 1 183 ? 17.828 -7.219 -15.523 1 97.69 183 ASP A C 1
ATOM 1398 O O . ASP A 1 183 ? 17.922 -8.422 -15.766 1 97.69 183 ASP A O 1
ATOM 1402 N N . SER A 1 184 ? 18.844 -6.605 -14.961 1 98.44 184 SER A N 1
ATOM 1403 C CA . SER A 1 184 ? 20.078 -7.281 -14.547 1 98.44 184 SER A CA 1
ATOM 1404 C C . SER A 1 184 ? 20.422 -6.969 -13.094 1 98.44 184 SER A C 1
ATOM 1406 O O . SER A 1 184 ? 21.453 -6.367 -12.812 1 98.44 184 SER A O 1
ATOM 1408 N N . PRO A 1 185 ? 19.609 -7.434 -12.188 1 98.06 185 PRO A N 1
ATOM 1409 C CA . PRO A 1 185 ? 19.875 -7.176 -10.773 1 98.06 185 PRO A CA 1
ATOM 1410 C C . PRO A 1 185 ? 21.172 -7.828 -10.289 1 98.06 185 PRO A C 1
ATOM 1412 O O . PRO A 1 185 ? 21.828 -8.547 -11.047 1 98.06 185 PRO A O 1
ATOM 1415 N N . MET A 1 186 ? 21.547 -7.438 -9.047 1 98.5 186 MET A N 1
ATOM 1416 C CA . MET A 1 186 ? 22.75 -7.988 -8.445 1 98.5 186 MET A CA 1
ATOM 1417 C C . MET A 1 186 ? 22.484 -8.477 -7.023 1 98.5 186 MET A C 1
ATOM 1419 O O . MET A 1 186 ? 21.781 -7.812 -6.258 1 98.5 186 MET A O 1
ATOM 1423 N N . PHE A 1 187 ? 22.953 -9.695 -6.684 1 98.5 187 PHE A N 1
ATOM 1424 C CA . PHE A 1 187 ? 23.172 -10.078 -5.293 1 98.5 187 PHE A CA 1
ATOM 1425 C C . PHE A 1 187 ? 24.656 -9.945 -4.922 1 98.5 187 PHE A C 1
ATOM 1427 O O . PHE A 1 187 ? 25.531 -10.305 -5.707 1 98.5 187 PHE A O 1
ATOM 1434 N N . ALA A 1 188 ? 24.875 -9.328 -3.859 1 98.56 188 ALA A N 1
ATOM 1435 C CA . ALA A 1 188 ? 26.234 -9.211 -3.322 1 98.56 188 ALA A CA 1
ATOM 1436 C C . ALA A 1 188 ? 26.266 -9.594 -1.845 1 98.56 188 ALA A C 1
ATOM 1438 O O . ALA A 1 188 ? 25.297 -9.367 -1.115 1 98.56 188 ALA A O 1
ATOM 1439 N N . GLY A 1 189 ? 27.391 -10.219 -1.439 1 98.06 189 GLY A N 1
ATOM 1440 C CA . GLY A 1 189 ? 27.453 -10.602 -0.039 1 98.06 189 GLY A CA 1
ATOM 1441 C C . GLY A 1 189 ? 28.859 -10.953 0.423 1 98.06 189 GLY A C 1
ATOM 1442 O O . GLY A 1 189 ? 29.75 -11.172 -0.398 1 98.06 189 GLY A O 1
ATOM 1443 N N . ARG A 1 190 ? 29.016 -10.922 1.751 1 97.62 190 ARG A N 1
ATOM 1444 C CA . ARG A 1 190 ? 30.25 -11.312 2.439 1 97.62 190 ARG A CA 1
ATOM 1445 C C . ARG A 1 190 ? 30.516 -12.805 2.254 1 97.62 190 ARG A C 1
ATOM 1447 O O . ARG A 1 190 ? 31.672 -13.211 2.107 1 97.62 190 ARG A O 1
ATOM 1454 N N . TYR A 1 191 ? 29.5 -13.555 2.309 1 98.5 191 TYR A N 1
ATOM 1455 C CA . TYR A 1 191 ? 29.562 -15 2.086 1 98.5 191 TYR A CA 1
ATOM 1456 C C . TYR A 1 191 ? 28.938 -15.367 0.743 1 98.5 191 TYR A C 1
ATOM 1458 O O . TYR A 1 191 ? 27.719 -15.273 0.565 1 98.5 191 TYR A O 1
ATOM 1466 N N . TYR A 1 192 ? 29.766 -15.758 -0.131 1 98.5 192 TYR A N 1
ATOM 1467 C CA . TYR A 1 192 ? 29.391 -15.922 -1.531 1 98.5 192 TYR A CA 1
ATOM 1468 C C . TYR A 1 192 ? 30.016 -17.188 -2.117 1 98.5 192 TYR A C 1
ATOM 1470 O O . TYR A 1 192 ? 31.141 -17.547 -1.782 1 98.5 192 TYR A O 1
ATOM 1478 N N . LYS A 1 193 ? 29.281 -17.891 -2.865 1 98.5 193 LYS A N 1
ATOM 1479 C CA . LYS A 1 193 ? 29.75 -19.062 -3.611 1 98.5 193 LYS A CA 1
ATOM 1480 C C . LYS A 1 193 ? 29.141 -19.094 -5.008 1 98.5 193 LYS A C 1
ATOM 1482 O O . LYS A 1 193 ? 27.953 -18.859 -5.176 1 98.5 193 LYS A O 1
ATOM 1487 N N . LYS A 1 194 ? 29.969 -19.375 -5.977 1 98.5 194 LYS A N 1
ATOM 1488 C CA . LYS A 1 194 ? 29.516 -19.531 -7.352 1 98.5 194 LYS A CA 1
ATOM 1489 C C . LYS A 1 194 ? 29.703 -20.984 -7.824 1 98.5 194 LYS A C 1
ATOM 1491 O O . LYS A 1 194 ? 30.797 -21.547 -7.699 1 98.5 194 LYS A O 1
ATOM 1496 N N . LEU A 1 195 ? 28.641 -21.562 -8.359 1 98.75 195 LEU A N 1
ATOM 1497 C CA . LEU A 1 195 ? 28.672 -22.938 -8.875 1 98.75 195 LEU A CA 1
ATOM 1498 C C . LEU A 1 195 ? 28.391 -22.953 -10.375 1 98.75 195 LEU A C 1
ATOM 1500 O O . LEU A 1 195 ? 27.531 -22.219 -10.867 1 98.75 195 LEU A O 1
ATOM 1504 N N . ASP A 1 196 ? 29.156 -23.734 -11.07 1 98.38 196 ASP A N 1
ATOM 1505 C CA . ASP A 1 196 ? 28.938 -23.969 -12.492 1 98.38 196 ASP A CA 1
ATOM 1506 C C . ASP A 1 196 ? 27.859 -25.016 -12.703 1 98.38 196 ASP A C 1
ATOM 1508 O O . ASP A 1 196 ? 28.016 -26.172 -12.289 1 98.38 196 ASP A O 1
ATOM 1512 N N . LEU A 1 197 ? 26.766 -24.656 -13.391 1 98.75 197 LEU A N 1
ATOM 1513 C CA . LEU A 1 197 ? 25.656 -25.594 -13.555 1 98.75 197 LEU A CA 1
ATOM 1514 C C . LEU A 1 197 ? 25.688 -26.234 -14.93 1 98.75 197 LEU A C 1
ATOM 1516 O O . LEU A 1 197 ? 24.875 -27.125 -15.219 1 98.75 197 LEU A O 1
ATOM 1520 N N . ASP A 1 198 ? 26.547 -25.812 -15.742 1 97.94 198 ASP A N 1
ATOM 1521 C CA . ASP A 1 198 ? 26.656 -26.406 -17.078 1 97.94 198 ASP A CA 1
ATOM 1522 C C . ASP A 1 198 ? 28.109 -26.453 -17.547 1 97.94 198 ASP A C 1
ATOM 1524 O O . ASP A 1 198 ? 28.453 -25.859 -18.562 1 97.94 198 ASP A O 1
ATOM 1528 N N . PRO A 1 199 ? 28.906 -27.219 -16.844 1 96.5 199 PRO A N 1
ATOM 1529 C CA . PRO A 1 199 ? 30.312 -27.266 -17.234 1 96.5 199 PRO A CA 1
ATOM 1530 C C . PRO A 1 199 ? 30.5 -27.719 -18.688 1 96.5 199 PRO A C 1
ATOM 1532 O O . PRO A 1 199 ? 30.016 -28.781 -19.078 1 96.5 199 PRO A O 1
ATOM 1535 N N . GLY A 1 200 ? 31.219 -26.922 -19.469 1 94 200 GLY A N 1
ATOM 1536 C CA . GLY A 1 200 ? 31.531 -27.234 -20.844 1 94 200 GLY A CA 1
ATOM 1537 C C . GLY A 1 200 ? 30.391 -26.922 -21.797 1 94 200 GLY A C 1
ATOM 1538 O O . GLY A 1 200 ? 30.5 -27.156 -23 1 94 200 GLY A O 1
ATOM 1539 N N . GLY A 1 201 ? 29.312 -26.344 -21.312 1 94 201 GLY A N 1
ATOM 1540 C CA . GLY A 1 201 ? 28.172 -26 -22.141 1 94 201 GLY A CA 1
ATOM 1541 C C . GLY A 1 201 ? 28.438 -24.828 -23.062 1 94 201 GLY A C 1
ATOM 1542 O O . GLY A 1 201 ? 29.469 -24.156 -22.953 1 94 201 GLY A O 1
ATOM 1543 N N . ARG A 1 202 ? 27.531 -24.562 -24.016 1 93.81 202 ARG A N 1
ATOM 1544 C CA . ARG A 1 202 ? 27.688 -23.516 -25.016 1 93.81 202 ARG A CA 1
ATOM 1545 C C . ARG A 1 202 ? 27.594 -22.125 -24.391 1 93.81 202 ARG A C 1
ATOM 1547 O O . ARG A 1 202 ? 28.203 -21.172 -24.891 1 93.81 202 ARG A O 1
ATOM 1554 N N . SER A 1 203 ? 26.688 -21.969 -23.438 1 95.06 203 SER A N 1
ATOM 1555 C CA . SER A 1 203 ? 26.562 -20.75 -22.641 1 95.06 203 SER A CA 1
ATOM 1556 C C . SER A 1 203 ? 26.672 -21.047 -21.156 1 95.06 203 SER A C 1
ATOM 1558 O O . SER A 1 203 ? 26.078 -22 -20.656 1 95.06 203 SER A O 1
ATOM 1560 N N . ARG A 1 204 ? 27.328 -20.234 -20.547 1 96 204 ARG A N 1
ATOM 1561 C CA . ARG A 1 204 ? 27.547 -20.438 -19.109 1 96 204 ARG A CA 1
ATOM 1562 C C . ARG A 1 204 ? 26.25 -20.266 -18.328 1 96 204 ARG A C 1
ATOM 1564 O O . ARG A 1 204 ? 25.484 -19.328 -18.578 1 96 204 ARG A O 1
ATOM 1571 N N . VAL A 1 205 ? 25.953 -21.172 -17.484 1 98.62 205 VAL A N 1
ATOM 1572 C CA . VAL A 1 205 ? 24.891 -21.062 -16.5 1 98.62 205 VAL A CA 1
ATOM 1573 C C . VAL A 1 205 ? 25.484 -21.219 -15.094 1 98.62 205 VAL A C 1
ATOM 1575 O O . VAL A 1 205 ? 26.141 -22.219 -14.797 1 98.62 205 VAL A O 1
ATOM 1578 N N . SER A 1 206 ? 25.281 -20.234 -14.266 1 98.62 206 SER A N 1
ATOM 1579 C CA . SER A 1 206 ? 25.859 -20.281 -12.93 1 98.62 206 SER A CA 1
ATOM 1580 C C . SER A 1 206 ? 24.797 -20.094 -11.852 1 98.62 206 SER A C 1
ATOM 1582 O O . SER A 1 206 ? 23.766 -19.453 -12.094 1 98.62 206 SER A O 1
ATOM 1584 N N . LEU A 1 207 ? 24.969 -20.719 -10.75 1 98.81 207 LEU A N 1
ATOM 1585 C CA . LEU A 1 207 ? 24.25 -20.453 -9.508 1 98.81 207 LEU A CA 1
ATOM 1586 C C . LEU A 1 207 ? 25.094 -19.641 -8.555 1 98.81 207 LEU A C 1
ATOM 1588 O O . LEU A 1 207 ? 26.125 -20.109 -8.062 1 98.81 207 LEU A O 1
ATOM 1592 N N . ASN A 1 208 ? 24.719 -18.391 -8.391 1 98.81 208 ASN A N 1
ATOM 1593 C CA . ASN A 1 208 ? 25.391 -17.469 -7.473 1 98.81 208 ASN A CA 1
ATOM 1594 C C . ASN A 1 208 ? 24.656 -17.391 -6.137 1 98.81 208 ASN A C 1
ATOM 1596 O O . ASN A 1 208 ? 23.516 -16.922 -6.074 1 98.81 208 ASN A O 1
ATOM 1600 N N . ILE A 1 209 ? 25.328 -17.844 -5.047 1 98.69 209 ILE A N 1
ATOM 1601 C CA . ILE A 1 209 ? 24.656 -17.984 -3.756 1 98.69 209 ILE A CA 1
ATOM 1602 C C . ILE A 1 209 ? 25.25 -16.984 -2.762 1 98.69 209 ILE A C 1
ATOM 1604 O O . ILE A 1 209 ? 26.469 -16.891 -2.619 1 98.69 209 ILE A O 1
ATOM 1608 N N . VAL A 1 210 ? 24.406 -16.188 -2.182 1 98.31 210 VAL A N 1
ATOM 1609 C CA . VAL A 1 210 ? 24.781 -15.406 -1 1 98.31 210 VAL A CA 1
ATOM 1610 C C . VAL A 1 210 ? 24.047 -15.961 0.224 1 98.31 210 VAL A C 1
ATOM 1612 O O . VAL A 1 210 ? 22.922 -16.438 0.119 1 98.31 210 VAL A O 1
ATOM 1615 N N . ALA A 1 211 ? 24.703 -15.922 1.405 1 98 211 ALA A N 1
ATOM 1616 C CA . ALA A 1 211 ? 24.141 -16.578 2.578 1 98 211 ALA A CA 1
ATOM 1617 C C . ALA A 1 211 ? 24.359 -15.75 3.838 1 98 211 ALA A C 1
ATOM 1619 O O . ALA A 1 211 ? 25.266 -14.906 3.879 1 98 211 ALA A O 1
ATOM 1620 N N . ASP A 1 212 ? 23.594 -16.031 4.859 1 96.25 212 ASP A N 1
ATOM 1621 C CA . ASP A 1 212 ? 23.719 -15.375 6.156 1 96.25 212 ASP A CA 1
ATOM 1622 C C . ASP A 1 212 ? 24.984 -15.812 6.883 1 96.25 212 ASP A C 1
ATOM 1624 O O . ASP A 1 212 ? 25.531 -15.07 7.703 1 96.25 212 ASP A O 1
ATOM 1628 N N . ASP A 1 213 ? 25.422 -17.016 6.574 1 96.5 213 ASP A N 1
ATOM 1629 C CA . ASP A 1 213 ? 26.562 -17.656 7.23 1 96.5 213 ASP A CA 1
ATOM 1630 C C . ASP A 1 213 ? 27.328 -18.531 6.25 1 96.5 213 ASP A C 1
ATOM 1632 O O . ASP A 1 213 ? 26.734 -19.188 5.387 1 96.5 213 ASP A O 1
ATOM 1636 N N . PRO A 1 214 ? 28.672 -18.547 6.395 1 97.12 214 PRO A N 1
ATOM 1637 C CA . PRO A 1 214 ? 29.438 -19.312 5.418 1 97.12 214 PRO A CA 1
ATOM 1638 C C . PRO A 1 214 ? 29.125 -20.812 5.465 1 97.12 214 PRO A C 1
ATOM 1640 O O . PRO A 1 214 ? 29.266 -21.516 4.457 1 97.12 214 PRO A O 1
ATOM 1643 N N . SER A 1 215 ? 28.672 -21.328 6.645 1 97.75 215 SER A N 1
ATOM 1644 C CA . SER A 1 215 ? 28.375 -22.75 6.777 1 97.75 215 SER A CA 1
ATOM 1645 C C . SER A 1 215 ? 27.172 -23.156 5.918 1 97.75 215 SER A C 1
ATOM 1647 O O . SER A 1 215 ? 26.984 -24.328 5.609 1 97.75 215 SER A O 1
ATOM 1649 N N . LEU A 1 216 ? 26.422 -22.203 5.469 1 98.06 216 LEU A N 1
ATOM 1650 C CA . LEU A 1 216 ? 25.203 -22.469 4.699 1 98.06 216 LEU A CA 1
ATOM 1651 C C . LEU A 1 216 ? 25.531 -22.719 3.232 1 98.06 216 LEU A C 1
ATOM 1653 O O . LEU A 1 216 ? 24.688 -23.172 2.469 1 98.06 216 LEU A O 1
ATOM 1657 N N . LEU A 1 217 ? 26.797 -22.547 2.816 1 98.31 217 LEU A N 1
ATOM 1658 C CA . LEU A 1 217 ? 27.203 -22.578 1.416 1 98.31 217 LEU A CA 1
ATOM 1659 C C . LEU A 1 217 ? 27.719 -23.969 1.037 1 98.31 217 LEU A C 1
ATOM 1661 O O . LEU A 1 217 ? 28.109 -24.203 -0.106 1 98.31 217 LEU A O 1
ATOM 1665 N N . GLU A 1 218 ? 27.688 -24.844 2.002 1 97.81 218 GLU A N 1
ATOM 1666 C CA . GLU A 1 218 ? 28.109 -26.203 1.687 1 97.81 218 GLU A CA 1
ATOM 1667 C C . GLU A 1 218 ? 27.062 -26.922 0.834 1 97.81 218 GLU A C 1
ATOM 1669 O O . GLU A 1 218 ? 25.906 -27.047 1.237 1 97.81 218 GLU A O 1
ATOM 1674 N N . VAL A 1 219 ? 27.5 -27.406 -0.32 1 98.25 219 VAL A N 1
ATOM 1675 C CA . VAL A 1 219 ? 26.625 -28.062 -1.274 1 98.25 219 VAL A CA 1
ATOM 1676 C C . VAL A 1 219 ? 27.141 -29.484 -1.551 1 98.25 219 VAL A C 1
ATOM 1678 O O . VAL A 1 219 ? 28.281 -29.656 -1.975 1 98.25 219 VAL A O 1
ATOM 1681 N N . LYS A 1 220 ? 26.297 -30.453 -1.329 1 97.94 220 LYS A N 1
ATOM 1682 C CA . LYS A 1 220 ? 26.688 -31.828 -1.622 1 97.94 220 LYS A CA 1
ATOM 1683 C C . LYS A 1 220 ? 26.672 -32.094 -3.123 1 97.94 220 LYS A C 1
ATOM 1685 O O . LYS A 1 220 ? 25.891 -31.484 -3.861 1 97.94 220 LYS A O 1
ATOM 1690 N N . PRO A 1 221 ? 27.484 -33.031 -3.559 1 98 221 PRO A N 1
ATOM 1691 C CA . PRO A 1 221 ? 27.562 -33.344 -4.988 1 98 221 PRO A CA 1
ATOM 1692 C C . PRO A 1 221 ? 26.219 -33.688 -5.594 1 98 221 PRO A C 1
ATOM 1694 O O . PRO A 1 221 ? 25.891 -33.25 -6.699 1 98 221 PRO A O 1
ATOM 1697 N N . ALA A 1 222 ? 25.438 -34.438 -4.879 1 97.94 222 ALA A N 1
ATOM 1698 C CA . ALA A 1 222 ? 24.125 -34.844 -5.395 1 97.94 222 ALA A CA 1
ATOM 1699 C C . ALA A 1 222 ? 23.203 -33.656 -5.582 1 97.94 222 ALA A C 1
ATOM 1701 O O . ALA A 1 222 ? 22.391 -33.625 -6.504 1 97.94 222 ALA A O 1
ATOM 1702 N N . GLN A 1 223 ? 23.312 -32.719 -4.652 1 98.31 223 GLN A N 1
ATOM 1703 C CA . GLN A 1 223 ? 22.531 -31.484 -4.754 1 98.31 223 GLN A CA 1
ATOM 1704 C C . GLN A 1 223 ? 22.938 -30.672 -5.973 1 98.31 223 GLN A C 1
ATOM 1706 O O . GLN A 1 223 ? 22.078 -30.188 -6.719 1 98.31 223 GLN A O 1
ATOM 1711 N N . LEU A 1 224 ? 24.219 -30.516 -6.195 1 98.56 224 LEU A N 1
ATOM 1712 C CA . LEU A 1 224 ? 24.734 -29.828 -7.371 1 98.56 224 LEU A CA 1
ATOM 1713 C C . LEU A 1 224 ? 24.297 -30.531 -8.648 1 98.56 224 LEU A C 1
ATOM 1715 O O . LEU A 1 224 ? 23.906 -29.875 -9.625 1 98.56 224 LEU A O 1
ATOM 1719 N N . ALA A 1 225 ? 24.344 -31.828 -8.617 1 98.5 225 ALA A N 1
ATOM 1720 C CA . ALA A 1 225 ? 23.953 -32.625 -9.781 1 98.5 225 ALA A CA 1
ATOM 1721 C C . ALA A 1 225 ? 22.5 -32.375 -10.156 1 98.5 225 ALA A C 1
ATOM 1723 O O . ALA A 1 225 ? 22.156 -32.312 -11.336 1 98.5 225 ALA A O 1
ATOM 1724 N N . ALA A 1 226 ? 21.641 -32.281 -9.188 1 98.44 226 ALA A N 1
ATOM 1725 C CA . ALA A 1 226 ? 20.234 -32 -9.438 1 98.44 226 ALA A CA 1
ATOM 1726 C C . ALA A 1 226 ? 20.047 -30.625 -10.086 1 98.44 226 ALA A C 1
ATOM 1728 O O . ALA A 1 226 ? 19.219 -30.469 -10.992 1 98.44 226 ALA A O 1
ATOM 1729 N N . HIS A 1 227 ? 20.797 -29.672 -9.648 1 98.81 227 HIS A N 1
ATOM 1730 C CA . HIS A 1 227 ? 20.719 -28.328 -10.227 1 98.81 227 HIS A CA 1
ATOM 1731 C C . HIS A 1 227 ? 21.25 -28.328 -11.656 1 98.81 227 HIS A C 1
ATOM 1733 O O . HIS A 1 227 ? 20.688 -27.641 -12.523 1 98.81 227 HIS A O 1
ATOM 1739 N N . ARG A 1 228 ? 22.328 -29.078 -11.898 1 98.75 228 ARG A N 1
ATOM 1740 C CA . ARG A 1 228 ? 22.844 -29.219 -13.258 1 98.75 228 ARG A CA 1
ATOM 1741 C C . ARG A 1 228 ? 21.828 -29.922 -14.148 1 98.75 228 ARG A C 1
ATOM 1743 O O . ARG A 1 228 ? 21.656 -29.531 -15.312 1 98.75 228 ARG A O 1
ATOM 1750 N N . ALA A 1 229 ? 21.125 -30.875 -13.562 1 98.69 229 ALA A N 1
ATOM 1751 C CA . ALA A 1 229 ? 20.094 -31.594 -14.305 1 98.69 229 ALA A CA 1
ATOM 1752 C C . ALA A 1 229 ? 18.953 -30.672 -14.695 1 98.69 229 ALA A C 1
ATOM 1754 O O . ALA A 1 229 ? 18.344 -30.828 -15.75 1 98.69 229 ALA A O 1
ATOM 1755 N N . MET A 1 230 ? 18.625 -29.688 -13.867 1 98.75 230 MET A N 1
ATOM 1756 C CA . MET A 1 230 ? 17.578 -28.719 -14.164 1 98.75 230 MET A CA 1
ATOM 1757 C C . MET A 1 230 ? 17.891 -27.953 -15.453 1 98.75 230 MET A C 1
ATOM 1759 O O . MET A 1 230 ? 17.031 -27.797 -16.312 1 98.75 230 MET A O 1
ATOM 1763 N N . VAL A 1 231 ? 19.172 -27.547 -15.617 1 98.69 231 VAL A N 1
ATOM 1764 C CA . VAL A 1 231 ? 19.609 -26.828 -16.812 1 98.69 231 VAL A CA 1
ATOM 1765 C C . VAL A 1 231 ? 19.484 -27.719 -18.031 1 98.69 231 VAL A C 1
ATOM 1767 O O . VAL A 1 231 ? 18.953 -27.312 -19.062 1 98.69 231 VAL A O 1
ATOM 1770 N N . ALA A 1 232 ? 19.906 -28.984 -17.859 1 98.38 232 ALA A N 1
ATOM 1771 C CA . ALA A 1 232 ? 19.859 -29.938 -18.953 1 98.38 232 ALA A CA 1
ATOM 1772 C C . ALA A 1 232 ? 18.422 -30.219 -19.391 1 98.38 232 ALA A C 1
ATOM 1774 O O . ALA A 1 232 ? 18.125 -30.297 -20.578 1 98.38 232 ALA A O 1
ATOM 1775 N N . GLN A 1 233 ? 17.562 -30.375 -18.438 1 98.62 233 GLN A N 1
ATOM 1776 C CA . GLN A 1 233 ? 16.172 -30.672 -18.734 1 98.62 233 GLN A CA 1
ATOM 1777 C C . GLN A 1 233 ? 15.477 -29.469 -19.391 1 98.62 233 GLN A C 1
ATOM 1779 O O . GLN A 1 233 ? 14.594 -29.641 -20.234 1 98.62 233 GLN A O 1
ATOM 1784 N N . ALA A 1 234 ? 15.844 -28.266 -19.016 1 98.56 234 ALA A N 1
ATOM 1785 C CA . ALA A 1 234 ? 15.297 -27.078 -19.672 1 98.56 234 ALA A CA 1
ATOM 1786 C C . ALA A 1 234 ? 15.719 -27 -21.125 1 98.56 234 ALA A C 1
ATOM 1788 O O . ALA A 1 234 ? 14.914 -26.656 -22 1 98.56 234 ALA A O 1
ATOM 1789 N N . ASP A 1 235 ? 16.969 -27.328 -21.391 1 97.75 235 ASP A N 1
ATOM 1790 C CA . ASP A 1 235 ? 17.453 -27.344 -22.781 1 97.75 235 ASP A CA 1
ATOM 1791 C C . ASP A 1 235 ? 16.672 -28.344 -23.625 1 97.75 235 ASP A C 1
ATOM 1793 O O . ASP A 1 235 ? 16.344 -28.062 -24.781 1 97.75 235 ASP A O 1
ATOM 1797 N N . LYS A 1 236 ? 16.438 -29.5 -23.031 1 98.06 236 LYS A N 1
ATOM 1798 C CA . LYS A 1 236 ? 15.688 -30.516 -23.75 1 98.06 236 LYS A CA 1
ATOM 1799 C C . LYS A 1 236 ? 14.25 -30.078 -24 1 98.06 236 LYS A C 1
ATOM 1801 O O . LYS A 1 236 ? 13.664 -30.406 -25.031 1 98.06 236 LYS A O 1
ATOM 1806 N N . LEU A 1 237 ? 13.664 -29.328 -23.094 1 98.5 237 LEU A N 1
ATOM 1807 C CA . LEU A 1 237 ? 12.289 -28.859 -23.203 1 98.5 237 LEU A CA 1
ATOM 1808 C C . LEU A 1 237 ? 12.156 -27.781 -24.281 1 98.5 237 LEU A C 1
ATOM 1810 O O . LEU A 1 237 ? 11.297 -27.891 -25.156 1 98.5 237 LEU A O 1
ATOM 1814 N N . TYR A 1 238 ? 13 -26.812 -24.25 1 98.12 238 TYR A N 1
ATOM 1815 C CA . TYR A 1 238 ? 12.797 -25.625 -25.078 1 98.12 238 TYR A CA 1
ATOM 1816 C C . TYR A 1 238 ? 13.57 -25.734 -26.375 1 98.12 238 TYR A C 1
ATOM 1818 O O . TYR A 1 238 ? 13.148 -25.203 -27.406 1 98.12 238 TYR A O 1
ATOM 1826 N N . GLY A 1 239 ? 14.766 -26.375 -26.375 1 96.94 239 GLY A N 1
ATOM 1827 C CA . GLY A 1 239 ? 15.547 -26.609 -27.578 1 96.94 239 GLY A CA 1
ATOM 1828 C C . GLY A 1 239 ? 16.312 -25.391 -28.047 1 96.94 239 GLY A C 1
ATOM 1829 O O . GLY A 1 239 ? 16.844 -25.391 -29.156 1 96.94 239 GLY A O 1
ATOM 1830 N N . ALA A 1 240 ? 16.281 -24.328 -27.281 1 96.75 240 ALA A N 1
ATOM 1831 C CA . ALA A 1 240 ? 17.016 -23.094 -27.547 1 96.75 240 ALA A CA 1
ATOM 1832 C C . ALA A 1 240 ? 17.453 -22.422 -26.266 1 96.75 240 ALA A C 1
ATOM 1834 O O . ALA A 1 240 ? 16.922 -22.703 -25.188 1 96.75 240 ALA A O 1
ATOM 1835 N N . ARG A 1 241 ? 18.469 -21.625 -26.359 1 96.5 241 ARG A N 1
ATOM 1836 C CA . ARG A 1 241 ? 18.891 -20.766 -25.25 1 96.5 241 ARG A CA 1
ATOM 1837 C C . ARG A 1 241 ? 18.75 -19.297 -25.625 1 96.5 241 ARG A C 1
ATOM 1839 O O . ARG A 1 241 ? 19.375 -18.828 -26.578 1 96.5 241 ARG A O 1
ATOM 1846 N N . HIS A 1 242 ? 17.969 -18.609 -24.891 1 95 242 HIS A N 1
ATOM 1847 C CA . HIS A 1 242 ? 17.703 -17.188 -25.141 1 95 242 HIS A CA 1
ATOM 1848 C C . HIS A 1 242 ? 18.531 -16.312 -24.219 1 95 242 HIS A C 1
ATOM 1850 O O . HIS A 1 242 ? 18.016 -15.375 -23.594 1 95 242 HIS A O 1
ATOM 1856 N N . TYR A 1 243 ? 19.766 -16.656 -24.094 1 96.25 243 TYR A N 1
ATOM 1857 C CA . TYR A 1 243 ? 20.781 -15.938 -23.328 1 96.25 243 TYR A CA 1
ATOM 1858 C C . TYR A 1 243 ? 22.172 -16.297 -23.812 1 96.25 243 TYR A C 1
ATOM 1860 O O . TYR A 1 243 ? 22.391 -17.375 -24.375 1 96.25 243 TYR A O 1
ATOM 1868 N N . ASP A 1 244 ? 23.109 -15.438 -23.656 1 96.25 244 ASP A N 1
ATOM 1869 C CA . ASP A 1 244 ? 24.516 -15.734 -23.875 1 96.25 244 ASP A CA 1
ATOM 1870 C C . ASP A 1 244 ? 25.172 -16.297 -22.625 1 96.25 244 ASP A C 1
ATOM 1872 O O . ASP A 1 244 ? 26.141 -17.031 -22.703 1 96.25 244 ASP A O 1
ATOM 1876 N N . HIS A 1 245 ? 24.656 -16 -21.516 1 97.5 245 HIS A N 1
ATOM 1877 C CA . HIS A 1 245 ? 24.906 -16.594 -20.203 1 97.5 245 HIS A CA 1
ATOM 1878 C C . HIS A 1 245 ? 23.734 -16.391 -19.266 1 97.5 245 HIS A C 1
ATOM 1880 O O . HIS A 1 245 ? 22.875 -15.531 -19.516 1 97.5 245 HIS A O 1
ATOM 1886 N N . TYR A 1 246 ? 23.641 -17.172 -18.297 1 98.38 246 TYR A N 1
ATOM 1887 C CA . TYR A 1 246 ? 22.531 -17.062 -17.359 1 98.38 246 TYR A CA 1
ATOM 1888 C C . TYR A 1 246 ? 23.031 -17.188 -15.914 1 98.38 246 TYR A C 1
ATOM 1890 O O . TYR A 1 246 ? 23.75 -18.141 -15.586 1 98.38 246 TYR A O 1
ATOM 1898 N N . ASP A 1 247 ? 22.641 -16.25 -15.078 1 98.62 247 ASP A N 1
ATOM 1899 C CA . ASP A 1 247 ? 23.078 -16.219 -13.68 1 98.62 247 ASP A CA 1
ATOM 1900 C C . ASP A 1 247 ? 21.891 -16.391 -12.734 1 98.62 247 ASP A C 1
ATOM 1902 O O . ASP A 1 247 ? 21.141 -15.43 -12.492 1 98.62 247 ASP A O 1
ATOM 1906 N N . LEU A 1 248 ? 21.75 -17.562 -12.164 1 98.75 248 LEU A N 1
ATOM 1907 C CA . LEU A 1 248 ? 20.797 -17.734 -11.07 1 98.75 248 LEU A CA 1
ATOM 1908 C C . LEU A 1 248 ? 21.344 -17.109 -9.789 1 98.75 248 LEU A C 1
ATOM 1910 O O . LEU A 1 248 ? 22.391 -17.531 -9.289 1 98.75 248 LEU A O 1
ATOM 1914 N N . LEU A 1 249 ? 20.625 -16.125 -9.273 1 98.69 249 LEU A N 1
ATOM 1915 C CA . LEU A 1 249 ? 21 -15.477 -8.016 1 98.69 249 LEU A CA 1
ATOM 1916 C C . LEU A 1 249 ? 20.141 -15.992 -6.863 1 98.69 249 LEU A C 1
ATOM 1918 O O . LEU A 1 249 ? 18.922 -15.859 -6.883 1 98.69 249 LEU A O 1
ATOM 1922 N N . LEU A 1 250 ? 20.734 -16.547 -5.855 1 98.44 250 LEU A N 1
ATOM 1923 C CA . LEU A 1 250 ? 20.016 -17.203 -4.773 1 98.44 250 LEU A CA 1
ATOM 1924 C C . LEU A 1 250 ? 20.453 -16.672 -3.416 1 98.44 250 LEU A C 1
ATOM 1926 O O . LEU A 1 250 ? 21.641 -16.75 -3.076 1 98.44 250 LEU A O 1
ATOM 1930 N N . ALA A 1 251 ? 19.562 -16.156 -2.658 1 98.12 251 ALA A N 1
ATOM 1931 C CA . ALA A 1 251 ? 19.828 -15.727 -1.288 1 98.12 251 ALA A CA 1
ATOM 1932 C C . ALA A 1 251 ? 19.328 -16.75 -0.279 1 98.12 251 ALA A C 1
ATOM 1934 O O . ALA A 1 251 ? 18.156 -17.141 -0.299 1 98.12 251 ALA A O 1
ATOM 1935 N N . LEU A 1 252 ? 20.203 -17.266 0.598 1 97.5 252 LEU A N 1
ATOM 1936 C CA . LEU A 1 252 ? 19.844 -18.109 1.724 1 97.5 252 LEU A CA 1
ATOM 1937 C C . LEU A 1 252 ? 19.641 -17.297 2.99 1 97.5 252 LEU A C 1
ATOM 1939 O O . LEU A 1 252 ? 20.562 -17.156 3.797 1 97.5 252 LEU A O 1
ATOM 1943 N N . SER A 1 253 ? 18.391 -16.75 3.16 1 95.94 253 SER A N 1
ATOM 1944 C CA . SER A 1 253 ? 18.125 -15.828 4.258 1 95.94 253 SER A CA 1
ATOM 1945 C C . SER A 1 253 ? 16.625 -15.758 4.547 1 95.94 253 SER A C 1
ATOM 1947 O O . SER A 1 253 ? 15.805 -15.859 3.633 1 95.94 253 SER A O 1
ATOM 1949 N N . ASP A 1 254 ? 16.297 -15.602 5.801 1 91.75 254 ASP A N 1
ATOM 1950 C CA . ASP A 1 254 ? 14.922 -15.289 6.168 1 91.75 254 ASP A CA 1
ATOM 1951 C C . ASP A 1 254 ? 14.766 -13.812 6.527 1 91.75 254 ASP A C 1
ATOM 1953 O O . ASP A 1 254 ? 13.719 -13.398 7.016 1 91.75 254 ASP A O 1
ATOM 1957 N N . ARG A 1 255 ? 15.828 -13.055 6.355 1 90.81 255 ARG A N 1
ATOM 1958 C CA . ARG A 1 255 ? 15.844 -11.664 6.805 1 90.81 255 ARG A CA 1
ATOM 1959 C C . ARG A 1 255 ? 15.555 -10.711 5.652 1 90.81 255 ARG A C 1
ATOM 1961 O O . ARG A 1 255 ? 15.227 -9.539 5.867 1 90.81 255 ARG A O 1
ATOM 1968 N N . MET A 1 256 ? 15.758 -11.211 4.52 1 89.81 256 MET A N 1
ATOM 1969 C CA . MET A 1 256 ? 15.422 -10.414 3.348 1 89.81 256 MET A CA 1
ATOM 1970 C C . MET A 1 256 ? 14.078 -10.828 2.764 1 89.81 256 MET A C 1
ATOM 1972 O O . MET A 1 256 ? 13.648 -11.969 2.953 1 89.81 256 MET A O 1
ATOM 1976 N N . GLY A 1 257 ? 13.172 -9.938 2.451 1 73.69 257 GLY A N 1
ATOM 1977 C CA . GLY A 1 257 ? 11.844 -10.211 1.926 1 73.69 257 GLY A CA 1
ATOM 1978 C C . GLY A 1 257 ? 11.805 -11.398 0.984 1 73.69 257 GLY A C 1
ATOM 1979 O O . GLY A 1 257 ? 12.844 -11.984 0.676 1 73.69 257 GLY A O 1
ATOM 1980 N N . GLY A 1 258 ? 10.641 -12.047 0.619 1 72 258 GLY A N 1
ATOM 1981 C CA . GLY A 1 258 ? 10.398 -13.094 -0.363 1 72 258 GLY A CA 1
ATOM 1982 C C . GLY A 1 258 ? 10.742 -12.672 -1.78 1 72 258 GLY A C 1
ATOM 1983 O O . GLY A 1 258 ? 10.18 -11.703 -2.299 1 72 258 GLY A O 1
ATOM 1984 N N . ILE A 1 259 ? 11.75 -13.328 -2.275 1 84.62 259 ILE A N 1
ATOM 1985 C CA . ILE A 1 259 ? 12.266 -12.891 -3.564 1 84.62 259 ILE A CA 1
ATOM 1986 C C . ILE A 1 259 ? 12.031 -13.969 -4.613 1 84.62 259 ILE A C 1
ATOM 1988 O O . ILE A 1 259 ? 12.406 -15.133 -4.414 1 84.62 259 ILE A O 1
ATOM 1992 N N . GLY A 1 260 ? 11.438 -13.703 -5.656 1 94.75 260 GLY A N 1
ATOM 1993 C CA . GLY A 1 260 ? 11.297 -14.469 -6.887 1 94.75 260 GLY A CA 1
ATOM 1994 C C . GLY A 1 260 ? 10.992 -13.602 -8.094 1 94.75 260 GLY A C 1
ATOM 1995 O O . GLY A 1 260 ? 9.836 -13.234 -8.32 1 94.75 260 GLY A O 1
ATOM 1996 N N . VAL A 1 261 ? 12 -13.242 -8.742 1 96.81 261 VAL A N 1
ATOM 1997 C CA . VAL A 1 261 ? 11.828 -12.352 -9.883 1 96.81 261 VAL A CA 1
ATOM 1998 C C . VAL A 1 261 ? 12.688 -12.836 -11.055 1 96.81 261 VAL A C 1
ATOM 2000 O O . VAL A 1 261 ? 13.883 -13.117 -10.883 1 96.81 261 VAL A O 1
ATOM 2003 N N . GLU A 1 262 ? 12.078 -12.906 -12.188 1 97.56 262 GLU A N 1
ATOM 2004 C CA . GLU A 1 262 ? 12.742 -13.422 -13.391 1 97.56 262 GLU A CA 1
ATOM 2005 C C . GLU A 1 262 ? 13.336 -12.281 -14.211 1 97.56 262 GLU A C 1
ATOM 2007 O O . GLU A 1 262 ? 12.805 -11.172 -14.227 1 97.56 262 GLU A O 1
ATOM 2012 N N . HIS A 1 263 ? 14.375 -12.562 -14.852 1 97.06 263 HIS A N 1
ATOM 2013 C CA . HIS A 1 263 ? 15.031 -11.688 -15.82 1 97.06 263 HIS A CA 1
ATOM 2014 C C . HIS A 1 263 ? 15.484 -12.469 -17.047 1 97.06 263 HIS A C 1
ATOM 2016 O O . HIS A 1 263 ? 15.414 -13.703 -17.062 1 97.06 263 HIS A O 1
ATOM 2022 N N . GLN A 1 264 ? 15.898 -11.758 -18.125 1 96.81 264 GLN A N 1
ATOM 2023 C CA . GLN A 1 264 ? 16.266 -12.375 -19.391 1 96.81 264 GLN A CA 1
ATOM 2024 C C . GLN A 1 264 ? 17.516 -13.242 -19.234 1 96.81 264 GLN A C 1
ATOM 2026 O O . GLN A 1 264 ? 17.625 -14.305 -19.859 1 96.81 264 GLN A O 1
ATOM 2031 N N . ARG A 1 265 ? 18.469 -12.797 -18.453 1 97.88 265 ARG A N 1
ATOM 2032 C CA . ARG A 1 265 ? 19.75 -13.492 -18.344 1 97.88 265 ARG A CA 1
ATOM 2033 C C . ARG A 1 265 ? 20.094 -13.781 -16.891 1 97.88 265 ARG A C 1
ATOM 2035 O O . ARG A 1 265 ? 21.266 -13.984 -16.547 1 97.88 265 ARG A O 1
ATOM 2042 N N . SER A 1 266 ? 19.094 -13.68 -16.031 1 98.19 266 SER A N 1
ATOM 2043 C CA . SER A 1 266 ? 19.266 -13.992 -14.609 1 98.19 266 SER A CA 1
ATOM 2044 C C . SER A 1 266 ? 17.922 -14.156 -13.906 1 98.19 266 SER A C 1
ATOM 2046 O O . SER A 1 266 ? 16.875 -14.047 -14.539 1 98.19 266 SER A O 1
ATOM 2048 N N . SER A 1 267 ? 17.922 -14.523 -12.672 1 98.19 267 SER A N 1
ATOM 2049 C CA . SER A 1 267 ? 16.766 -14.508 -11.781 1 98.19 267 SER A CA 1
ATOM 2050 C C . SER A 1 267 ? 17.188 -14.219 -10.344 1 98.19 267 SER A C 1
ATOM 2052 O O . SER A 1 267 ? 18.281 -14.602 -9.914 1 98.19 267 SER A O 1
ATOM 2054 N N . GLU A 1 268 ? 16.359 -13.477 -9.641 1 97.56 268 GLU A N 1
ATOM 2055 C CA . GLU A 1 268 ? 16.5 -13.258 -8.203 1 97.56 268 GLU A CA 1
ATOM 2056 C C . GLU A 1 268 ? 15.656 -14.242 -7.41 1 97.56 268 GLU A C 1
ATOM 2058 O O . GLU A 1 268 ? 14.438 -14.297 -7.586 1 97.56 268 GLU A O 1
ATOM 2063 N N . ASN A 1 269 ? 16.328 -14.961 -6.551 1 98 269 ASN A N 1
ATOM 2064 C CA . ASN A 1 269 ? 15.641 -16 -5.793 1 98 269 ASN A CA 1
ATOM 2065 C C . ASN A 1 269 ? 15.984 -15.945 -4.309 1 98 269 ASN A C 1
ATOM 2067 O O . ASN A 1 269 ? 17.156 -15.781 -3.947 1 98 269 ASN A O 1
ATOM 2071 N N . GLY A 1 270 ? 14.984 -15.906 -3.504 1 96.44 270 GLY A N 1
ATOM 2072 C CA . GLY A 1 270 ? 15.156 -16.047 -2.066 1 96.44 270 GLY A CA 1
ATOM 2073 C C . GLY A 1 270 ? 14.602 -17.344 -1.52 1 96.44 270 GLY A C 1
ATOM 2074 O O . GLY A 1 270 ? 13.562 -17.828 -1.975 1 96.44 270 GLY A O 1
ATOM 2075 N N . THR A 1 271 ? 15.289 -18 -0.649 1 95.12 271 THR A N 1
ATOM 2076 C CA . THR A 1 271 ? 14.82 -19.203 0.024 1 95.12 271 THR A CA 1
ATOM 2077 C C . THR A 1 271 ? 15.297 -19.234 1.476 1 95.12 271 THR A C 1
ATOM 2079 O O . THR A 1 271 ? 15.844 -18.25 1.973 1 95.12 271 THR A O 1
ATOM 2082 N N . VAL A 1 272 ? 15.008 -20.297 2.186 1 94.75 272 VAL A N 1
ATOM 2083 C CA . VAL A 1 272 ? 15.328 -20.422 3.604 1 94.75 272 VAL A CA 1
ATOM 2084 C C . VAL A 1 272 ? 16.844 -20.625 3.773 1 94.75 272 VAL A C 1
ATOM 2086 O O . VAL A 1 272 ? 17.5 -21.172 2.893 1 94.75 272 VAL A O 1
ATOM 2089 N N . PRO A 1 273 ? 17.391 -20.234 4.887 1 95.75 273 PRO A N 1
ATOM 2090 C CA . PRO A 1 273 ? 18.828 -20.312 5.094 1 95.75 273 PRO A CA 1
ATOM 2091 C C . PRO A 1 273 ? 19.375 -21.734 4.969 1 95.75 273 PRO A C 1
ATOM 2093 O O . PRO A 1 273 ? 20.422 -21.953 4.363 1 95.75 273 PRO A O 1
ATOM 2096 N N . ARG A 1 274 ? 18.656 -22.75 5.41 1 96.56 274 ARG A N 1
ATOM 2097 C CA . ARG A 1 274 ? 19.172 -24.109 5.5 1 96.56 274 ARG A CA 1
ATOM 2098 C C . ARG A 1 274 ? 18.781 -24.938 4.285 1 96.56 274 ARG A C 1
ATOM 2100 O O . ARG A 1 274 ? 18.625 -26.156 4.375 1 96.56 274 ARG A O 1
ATOM 2107 N N . TYR A 1 275 ? 18.641 -24.297 3.191 1 96.56 275 TYR A N 1
ATOM 2108 C CA . TYR A 1 275 ? 18.219 -24.859 1.914 1 96.56 275 TYR A CA 1
ATOM 2109 C C . TYR A 1 275 ? 19.016 -26.125 1.587 1 96.56 275 TYR A C 1
ATOM 2111 O O . TYR A 1 275 ? 18.453 -27.172 1.298 1 96.56 275 TYR A O 1
ATOM 2119 N N . PHE A 1 276 ? 20.328 -26.125 1.679 1 98.06 276 PHE A N 1
ATOM 2120 C CA . PHE A 1 276 ? 21.172 -27.266 1.331 1 98.06 276 PHE A CA 1
ATOM 2121 C C . PHE A 1 276 ? 21.344 -28.203 2.523 1 98.06 276 PHE A C 1
ATOM 2123 O O . PHE A 1 276 ? 21.5 -29.406 2.352 1 98.06 276 PHE A O 1
ATOM 2130 N N . LEU A 1 277 ? 21.297 -27.641 3.713 1 96.94 277 LEU A N 1
ATOM 2131 C CA . LEU A 1 277 ? 21.562 -28.438 4.91 1 96.94 277 LEU A CA 1
ATOM 2132 C C . LEU A 1 277 ? 20.359 -29.312 5.254 1 96.94 277 LEU A C 1
ATOM 2134 O O . LEU A 1 277 ? 20.531 -30.469 5.676 1 96.94 277 LEU A O 1
ATOM 2138 N N . ASP A 1 278 ? 19.188 -28.766 5.055 1 95.44 278 ASP A N 1
ATOM 2139 C CA . ASP A 1 278 ? 17.969 -29.5 5.371 1 95.44 278 ASP A CA 1
ATOM 2140 C C . ASP A 1 278 ? 17.234 -29.906 4.098 1 95.44 278 ASP A C 1
ATOM 2142 O O . ASP A 1 278 ? 16 -29.875 4.039 1 95.44 278 ASP A O 1
ATOM 2146 N N . TRP A 1 279 ? 18.016 -30.297 3.211 1 95.25 279 TRP A N 1
ATOM 2147 C CA . TRP A 1 279 ? 17.594 -30.594 1.847 1 95.25 279 TRP A CA 1
ATOM 2148 C C . TRP A 1 279 ? 16.375 -31.516 1.844 1 95.25 279 TRP A C 1
ATOM 2150 O O . TRP A 1 279 ? 15.352 -31.188 1.233 1 95.25 279 TRP A O 1
ATOM 2160 N N . ASP A 1 280 ? 16.359 -32.562 2.572 1 93 280 ASP A N 1
ATOM 2161 C CA . ASP A 1 280 ? 15.344 -33.625 2.523 1 93 280 ASP A CA 1
ATOM 2162 C C . ASP A 1 280 ? 14.055 -33.156 3.197 1 93 280 ASP A C 1
ATOM 2164 O O . ASP A 1 280 ? 12.984 -33.688 2.949 1 93 280 ASP A O 1
ATOM 2168 N N . LYS A 1 281 ? 14.148 -32.062 3.971 1 93.5 281 LYS A N 1
ATOM 2169 C CA . LYS A 1 281 ? 13 -31.578 4.734 1 93.5 281 LYS A CA 1
ATOM 2170 C C . LYS A 1 281 ? 12.336 -30.391 4.043 1 93.5 281 LYS A C 1
ATOM 2172 O O . LYS A 1 281 ? 11.312 -29.891 4.504 1 93.5 281 LYS A O 1
ATOM 2177 N N . LEU A 1 282 ? 12.875 -30.016 2.873 1 94.06 282 LEU A N 1
ATOM 2178 C CA . LEU A 1 282 ? 12.438 -28.734 2.332 1 94.06 282 LEU A CA 1
ATOM 2179 C C . LEU A 1 282 ? 12.086 -28.859 0.854 1 94.06 282 LEU A C 1
ATOM 2181 O O . LEU A 1 282 ? 12.531 -28.047 0.035 1 94.06 282 LEU A O 1
ATOM 2185 N N . PRO A 1 283 ? 11.289 -29.828 0.523 1 94.81 283 PRO A N 1
ATOM 2186 C CA . PRO A 1 283 ? 11.008 -29.969 -0.907 1 94.81 283 PRO A CA 1
ATOM 2187 C C . PRO A 1 283 ? 10.242 -28.766 -1.473 1 94.81 283 PRO A C 1
ATOM 2189 O O . PRO A 1 283 ? 10.43 -28.406 -2.637 1 94.81 283 PRO A O 1
ATOM 2192 N N . SER A 1 284 ? 9.43 -28.094 -0.658 1 93.31 284 SER A N 1
ATOM 2193 C CA . SER A 1 284 ? 8.57 -27.016 -1.132 1 93.31 284 SER A CA 1
ATOM 2194 C C . SER A 1 284 ? 9.398 -25.797 -1.54 1 93.31 284 SER A C 1
ATOM 2196 O O . SER A 1 284 ? 8.906 -24.922 -2.248 1 93.31 284 SER A O 1
ATOM 2198 N N . THR A 1 285 ? 10.625 -25.688 -1.185 1 94.19 285 THR A N 1
ATOM 2199 C CA . THR A 1 285 ? 11.461 -24.531 -1.471 1 94.19 285 THR A CA 1
ATOM 2200 C C . THR A 1 285 ? 12.203 -24.719 -2.791 1 94.19 285 THR A C 1
ATOM 2202 O O . THR A 1 285 ? 12.852 -23.781 -3.277 1 94.19 285 THR A O 1
ATOM 2205 N N . ARG A 1 286 ? 12.102 -25.875 -3.412 1 96.75 286 ARG A N 1
ATOM 2206 C CA . ARG A 1 286 ? 13.016 -26.188 -4.504 1 96.75 286 ARG A CA 1
ATOM 2207 C C . ARG A 1 286 ? 12.312 -26.078 -5.855 1 96.75 286 ARG A C 1
ATOM 2209 O O . ARG A 1 286 ? 12.883 -26.438 -6.887 1 96.75 286 ARG A O 1
ATOM 2216 N N . ASN A 1 287 ? 11.109 -25.5 -5.82 1 95.44 287 ASN A N 1
ATOM 2217 C CA . ASN A 1 287 ? 10.391 -25.297 -7.074 1 95.44 287 ASN A CA 1
ATOM 2218 C C . ASN A 1 287 ? 10.648 -23.891 -7.641 1 95.44 287 ASN A C 1
ATOM 2220 O O . ASN A 1 287 ? 10.344 -23.625 -8.805 1 95.44 287 ASN A O 1
ATOM 2224 N N . LEU A 1 288 ? 11.242 -23.078 -6.855 1 97.31 288 LEU A N 1
ATOM 2225 C CA . LEU A 1 288 ? 11.383 -21.688 -7.254 1 97.31 288 LEU A CA 1
ATOM 2226 C C . LEU A 1 288 ? 12.391 -21.547 -8.391 1 97.31 288 LEU A C 1
ATOM 2228 O O . LEU A 1 288 ? 12.117 -20.859 -9.383 1 97.31 288 LEU A O 1
ATOM 2232 N N . LEU A 1 289 ? 13.547 -22.188 -8.328 1 98.38 289 LEU A N 1
ATOM 2233 C CA . LEU A 1 289 ? 14.609 -22 -9.312 1 98.38 289 LEU A CA 1
ATOM 2234 C C . LEU A 1 289 ? 14.172 -22.469 -10.688 1 98.38 289 LEU A C 1
ATOM 2236 O O . LEU A 1 289 ? 14.32 -21.75 -11.68 1 98.38 289 LEU A O 1
ATOM 2240 N N . PRO A 1 290 ? 13.57 -23.719 -10.781 1 98.62 290 PRO A N 1
ATOM 2241 C CA . PRO A 1 290 ? 13.109 -24.094 -12.117 1 98.62 290 PRO A CA 1
ATOM 2242 C C . PRO A 1 290 ? 12.039 -23.156 -12.664 1 98.62 290 PRO A C 1
ATOM 2244 O O . PRO A 1 290 ? 12.016 -22.875 -13.867 1 98.62 290 PRO A O 1
ATOM 2247 N N . HIS A 1 291 ? 11.141 -22.672 -11.859 1 98.5 291 HIS A N 1
ATOM 2248 C CA . HIS A 1 291 ? 10.133 -21.703 -12.266 1 98.5 291 HIS A CA 1
ATOM 2249 C C . HIS A 1 291 ? 10.773 -20.438 -12.82 1 98.5 291 HIS A C 1
ATOM 2251 O O . HIS A 1 291 ? 10.445 -20 -13.93 1 98.5 291 HIS A O 1
ATOM 2257 N N . GLU A 1 292 ? 11.703 -19.891 -12.055 1 98.56 292 GLU A N 1
ATOM 2258 C CA . GLU A 1 292 ? 12.344 -18.641 -12.43 1 98.56 292 GLU A CA 1
ATOM 2259 C C . GLU A 1 292 ? 13.227 -18.812 -13.656 1 98.56 292 GLU A C 1
ATOM 2261 O O . GLU A 1 292 ? 13.336 -17.906 -14.492 1 98.56 292 GLU A O 1
ATOM 2266 N N . TYR A 1 293 ? 13.914 -19.969 -13.734 1 98.56 293 TYR A N 1
ATOM 2267 C CA . TYR A 1 293 ? 14.766 -20.234 -14.883 1 98.56 293 TYR A CA 1
ATOM 2268 C C . TYR A 1 293 ? 13.945 -20.312 -16.172 1 98.56 293 TYR A C 1
ATOM 2270 O O . TYR A 1 293 ? 14.352 -19.766 -17.203 1 98.56 293 TYR A O 1
ATOM 2278 N N . SER A 1 294 ? 12.773 -20.891 -16.109 1 98.38 294 SER A N 1
ATOM 2279 C CA . SER A 1 294 ? 11.898 -21.062 -17.266 1 98.38 294 SER A CA 1
ATOM 2280 C C . SER A 1 294 ? 11.453 -19.703 -17.812 1 98.38 294 SER A C 1
ATOM 2282 O O . SER A 1 294 ? 11.188 -19.578 -19 1 98.38 294 SER A O 1
ATOM 2284 N N . HIS A 1 295 ? 11.461 -18.703 -17.016 1 98.12 295 HIS A N 1
ATOM 2285 C CA . HIS A 1 295 ? 11.016 -17.375 -17.422 1 98.12 295 HIS A CA 1
ATOM 2286 C C . HIS A 1 295 ? 11.93 -16.781 -18.484 1 98.12 295 HIS A C 1
ATOM 2288 O O . HIS A 1 295 ? 11.516 -15.906 -19.25 1 98.12 295 HIS A O 1
ATOM 2294 N N . SER A 1 296 ? 13.172 -17.25 -18.562 1 97.75 296 SER A N 1
ATOM 2295 C CA . SER A 1 296 ? 14.023 -16.734 -19.641 1 97.75 296 SER A CA 1
ATOM 2296 C C . SER A 1 296 ? 13.359 -16.891 -21 1 97.75 296 SER A C 1
ATOM 2298 O O . SER A 1 296 ? 13.445 -16 -21.844 1 97.75 296 SER A O 1
ATOM 2300 N N . TRP A 1 297 ? 12.711 -18.062 -21.219 1 98 297 TRP A N 1
ATOM 2301 C CA . TRP A 1 297 ? 12 -18.344 -22.469 1 98 297 TRP A CA 1
ATOM 2302 C C . TRP A 1 297 ? 10.594 -17.75 -22.438 1 98 297 TRP A C 1
ATOM 2304 O O . TRP A 1 297 ? 10.219 -17 -23.328 1 98 297 TRP A O 1
ATOM 2314 N N . ASN A 1 298 ? 9.875 -18.062 -21.359 1 97.94 298 ASN A N 1
ATOM 2315 C CA . ASN A 1 298 ? 8.492 -17.656 -21.172 1 97.94 298 ASN A CA 1
ATOM 2316 C C . ASN A 1 298 ? 8.383 -16.453 -20.25 1 97.94 298 ASN A C 1
ATOM 2318 O O . ASN A 1 298 ? 8.5 -16.594 -19.031 1 97.94 298 ASN A O 1
ATOM 2322 N N . GLY A 1 299 ? 8.078 -15.336 -20.781 1 96.5 299 GLY A N 1
ATOM 2323 C CA . GLY A 1 299 ? 7.93 -14.125 -19.984 1 96.5 299 GLY A CA 1
ATOM 2324 C C . GLY A 1 299 ? 8.953 -13.055 -20.328 1 96.5 299 GLY A C 1
ATOM 2325 O O . GLY A 1 299 ? 8.602 -11.883 -20.484 1 96.5 299 GLY A O 1
ATOM 2326 N N . LYS A 1 300 ? 10.227 -13.492 -20.5 1 97.06 300 LYS A N 1
ATOM 2327 C CA . LYS A 1 300 ? 11.266 -12.5 -20.766 1 97.06 300 LYS A CA 1
ATOM 2328 C C . LYS A 1 300 ? 11.578 -12.422 -22.25 1 97.06 300 LYS A C 1
ATOM 2330 O O . LYS A 1 300 ? 11.477 -11.352 -22.859 1 97.06 300 LYS A O 1
ATOM 2335 N N . TYR A 1 301 ? 11.969 -13.57 -22.922 1 97.12 301 TYR A N 1
ATOM 2336 C CA . TYR A 1 301 ? 12.156 -13.562 -24.359 1 97.12 301 TYR A CA 1
ATOM 2337 C C . TYR A 1 301 ? 10.82 -13.43 -25.078 1 97.12 301 TYR A C 1
ATOM 2339 O O . TYR A 1 301 ? 10.586 -12.453 -25.797 1 97.12 301 TYR A O 1
ATOM 2347 N N . ARG A 1 302 ? 9.977 -14.523 -24.938 1 97.69 302 ARG A N 1
ATOM 2348 C CA . ARG A 1 302 ? 8.594 -14.406 -25.406 1 97.69 302 ARG A CA 1
ATOM 2349 C C . ARG A 1 302 ? 7.727 -13.727 -24.344 1 97.69 302 ARG A C 1
ATOM 2351 O O . ARG A 1 302 ? 7.523 -14.266 -23.25 1 97.69 302 ARG A O 1
ATOM 2358 N N . ARG A 1 303 ? 7.254 -12.617 -24.688 1 96.5 303 ARG A N 1
ATOM 2359 C CA . ARG A 1 303 ? 6.547 -11.789 -23.719 1 96.5 303 ARG A CA 1
ATOM 2360 C C . ARG A 1 303 ? 5.168 -11.398 -24.234 1 96.5 303 ARG A C 1
ATOM 2362 O O . ARG A 1 303 ? 5.016 -11.047 -25.406 1 96.5 303 ARG A O 1
ATOM 2369 N N . PRO A 1 304 ? 4.059 -11.453 -23.297 1 97.88 304 PRO A N 1
ATOM 2370 C CA . PRO A 1 304 ? 2.756 -10.961 -23.75 1 97.88 304 PRO A CA 1
ATOM 2371 C C . PRO A 1 304 ? 2.818 -9.531 -24.281 1 97.88 304 PRO A C 1
ATOM 2373 O O . PRO A 1 304 ? 3.441 -8.664 -23.656 1 97.88 304 PRO A O 1
ATOM 2376 N N . ALA A 1 305 ? 2.164 -9.305 -25.375 1 97.56 305 ALA A N 1
ATOM 2377 C CA . ALA A 1 305 ? 2.24 -8.023 -26.078 1 97.56 305 ALA A CA 1
ATOM 2378 C C . ALA A 1 305 ? 1.721 -6.887 -25.203 1 97.56 305 ALA A C 1
ATOM 2380 O O . ALA A 1 305 ? 2.246 -5.773 -25.25 1 97.56 305 ALA A O 1
ATOM 2381 N N . ASP A 1 306 ? 0.69 -7.156 -24.422 1 95.56 306 ASP A N 1
ATOM 2382 C CA . ASP A 1 306 ? 0.098 -6.074 -23.641 1 95.56 306 ASP A CA 1
ATOM 2383 C C . ASP A 1 306 ? 0.845 -5.879 -22.328 1 95.56 306 ASP A C 1
ATOM 2385 O O . ASP A 1 306 ? 0.601 -4.906 -21.609 1 95.56 306 ASP A O 1
ATOM 2389 N N . LEU A 1 307 ? 1.748 -6.777 -21.984 1 96.56 307 LEU A N 1
ATOM 2390 C CA . LEU A 1 307 ? 2.6 -6.602 -20.812 1 96.56 307 LEU A CA 1
ATOM 2391 C C . LEU A 1 307 ? 3.871 -5.844 -21.172 1 96.56 307 LEU A C 1
ATOM 2393 O O . LEU A 1 307 ? 4.5 -5.23 -20.312 1 96.56 307 LEU A O 1
ATOM 2397 N N . TRP A 1 308 ? 4.309 -5.949 -22.391 1 96.31 308 TRP A N 1
ATOM 2398 C CA . TRP A 1 308 ? 5.477 -5.223 -22.875 1 96.31 308 TRP A CA 1
ATOM 2399 C C . TRP A 1 308 ? 5.199 -3.725 -22.938 1 96.31 308 TRP A C 1
ATOM 2401 O O . TRP A 1 308 ? 4.152 -3.301 -23.438 1 96.31 308 TRP A O 1
ATOM 2411 N N . THR A 1 309 ? 6.074 -2.9 -22.375 1 96.31 309 THR A N 1
ATOM 2412 C CA . THR A 1 309 ? 5.949 -1.447 -22.422 1 96.31 309 THR A CA 1
ATOM 2413 C C . THR A 1 309 ? 7.223 -0.815 -22.984 1 96.31 309 THR A C 1
ATOM 2415 O O . THR A 1 309 ? 8.32 -1.334 -22.781 1 96.31 309 THR A O 1
ATOM 2418 N N . ALA A 1 310 ? 7.078 0.34 -23.641 1 97.38 310 ALA A N 1
ATOM 2419 C CA . ALA A 1 310 ? 8.188 1.051 -24.266 1 97.38 310 ALA A CA 1
ATOM 2420 C C . ALA A 1 310 ? 9.156 1.597 -23.234 1 97.38 310 ALA A C 1
ATOM 2422 O O . ALA A 1 310 ? 10.352 1.743 -23.5 1 97.38 310 ALA A O 1
ATOM 2423 N N . ASN A 1 311 ? 8.672 1.966 -22.141 1 98 311 ASN A N 1
ATOM 2424 C CA . ASN A 1 311 ? 9.469 2.367 -21 1 98 311 ASN A CA 1
ATOM 2425 C C . ASN A 1 311 ? 8.781 2.006 -19.688 1 98 311 ASN A C 1
ATOM 2427 O O . ASN A 1 311 ? 7.754 1.325 -19.688 1 98 311 ASN A O 1
ATOM 2431 N N . PHE A 1 312 ? 9.32 2.365 -18.562 1 98.38 312 PHE A N 1
ATOM 2432 C CA . PHE A 1 312 ? 8.867 1.861 -17.266 1 98.38 312 PHE A CA 1
ATOM 2433 C C . PHE A 1 312 ? 7.832 2.801 -16.656 1 98.38 312 PHE A C 1
ATOM 2435 O O . PHE A 1 312 ? 7.566 2.742 -15.461 1 98.38 312 PHE A O 1
ATOM 2442 N N . ASN A 1 313 ? 7.273 3.729 -17.453 1 97.88 313 ASN A N 1
ATOM 2443 C CA . ASN A 1 313 ? 6.238 4.641 -16.969 1 97.88 313 ASN A CA 1
ATOM 2444 C C . ASN A 1 313 ? 5 4.594 -17.859 1 97.88 313 ASN A C 1
ATOM 2446 O O . ASN A 1 313 ? 4.172 5.504 -17.828 1 97.88 313 ASN A O 1
ATOM 2450 N N . VAL A 1 314 ? 4.953 3.539 -18.672 1 96 314 VAL A N 1
ATOM 2451 C CA . VAL A 1 314 ? 3.758 3.16 -19.406 1 96 314 VAL A CA 1
ATOM 2452 C C . VAL A 1 314 ? 3.051 2.008 -18.703 1 96 314 VAL A C 1
ATOM 2454 O O . VAL A 1 314 ? 3.686 1.019 -18.328 1 96 314 VAL A O 1
ATOM 2457 N N . PRO A 1 315 ? 1.717 2.094 -18.516 1 94.94 315 PRO A N 1
ATOM 2458 C CA . PRO A 1 315 ? 1.01 1.045 -17.781 1 94.94 315 PRO A CA 1
ATOM 2459 C C . PRO A 1 315 ? 1.072 -0.312 -18.484 1 94.94 315 PRO A C 1
ATOM 2461 O O . PRO A 1 315 ? 0.89 -0.392 -19.703 1 94.94 315 PRO A O 1
ATOM 2464 N N . MET A 1 316 ? 1.364 -1.304 -17.688 1 96.88 316 MET A N 1
ATOM 2465 C CA . MET A 1 316 ? 1.293 -2.691 -18.141 1 96.88 316 MET A CA 1
ATOM 2466 C C . MET A 1 316 ? -0.145 -3.197 -18.109 1 96.88 316 MET A C 1
ATOM 2468 O O . MET A 1 316 ? -0.932 -2.803 -17.25 1 96.88 316 MET A O 1
ATOM 2472 N N . ARG A 1 317 ? -0.515 -4.109 -19.062 1 96.44 317 ARG A N 1
ATOM 2473 C CA . ARG A 1 317 ? -1.753 -4.883 -19.062 1 96.44 317 ARG A CA 1
ATOM 2474 C C . ARG A 1 317 ? -1.469 -6.375 -18.938 1 96.44 317 ARG A C 1
ATOM 2476 O O . ARG A 1 317 ? -0.546 -6.891 -19.578 1 96.44 317 ARG A O 1
ATOM 2483 N N . THR A 1 318 ? -2.238 -7.082 -18.109 1 97.5 318 THR A N 1
ATOM 2484 C CA . THR A 1 318 ? -1.751 -8.328 -17.531 1 97.5 318 THR A CA 1
ATOM 2485 C C . THR A 1 318 ? -2.596 -9.508 -18 1 97.5 318 THR A C 1
ATOM 2487 O O . THR A 1 318 ? -2.623 -10.555 -17.359 1 97.5 318 THR A O 1
ATOM 2490 N N . SER A 1 319 ? -3.234 -9.391 -19.125 1 97.12 319 SER A N 1
ATOM 2491 C CA . SER A 1 319 ? -4.277 -10.336 -19.516 1 97.12 319 SER A CA 1
ATOM 2492 C C . SER A 1 319 ? -3.703 -11.727 -19.75 1 97.12 319 SER A C 1
ATOM 2494 O O . SER A 1 319 ? -4.422 -12.727 -19.641 1 97.12 319 SER A O 1
ATOM 2496 N N . LEU A 1 320 ? -2.402 -11.836 -20.047 1 98.44 320 LEU A N 1
ATOM 2497 C CA . LEU A 1 320 ? -1.843 -13.133 -20.422 1 98.44 320 LEU A CA 1
ATOM 2498 C C . LEU A 1 320 ? -0.92 -13.664 -19.328 1 98.44 320 LEU A C 1
ATOM 2500 O O . LEU A 1 320 ? -0.061 -14.508 -19.594 1 98.44 320 LEU A O 1
ATOM 2504 N N . LEU A 1 321 ? -1.129 -13.234 -18.094 1 98.5 321 LEU A N 1
ATOM 2505 C CA . LEU A 1 321 ? -0.297 -13.711 -17 1 98.5 321 LEU A CA 1
ATOM 2506 C C . LEU A 1 321 ? -0.524 -15.195 -16.75 1 98.5 321 LEU A C 1
ATOM 2508 O O . LEU A 1 321 ? 0.326 -15.867 -16.156 1 98.5 321 LEU A O 1
ATOM 2512 N N . TRP A 1 322 ? -1.627 -15.727 -17.219 1 98.38 322 TRP A N 1
ATOM 2513 C CA . TRP A 1 322 ? -1.866 -17.156 -17.078 1 98.38 322 TRP A CA 1
ATOM 2514 C C . TRP A 1 322 ? -0.937 -17.953 -17.984 1 98.38 322 TRP A C 1
ATOM 2516 O O . TRP A 1 322 ? -0.72 -19.156 -17.766 1 98.38 322 TRP A O 1
ATOM 2526 N N . VAL A 1 323 ? -0.416 -17.375 -19.078 1 98.75 323 VAL A N 1
ATOM 2527 C CA . VAL A 1 323 ? 0.664 -17.984 -19.844 1 98.75 323 VAL A CA 1
ATOM 2528 C C . VAL A 1 323 ? 2.006 -17.672 -19.188 1 98.75 323 VAL A C 1
ATOM 2530 O O . VAL A 1 323 ? 2.76 -18.578 -18.844 1 98.75 323 VAL A O 1
ATOM 2533 N N . TYR A 1 324 ? 2.248 -16.391 -18.938 1 98.12 324 TYR A N 1
ATOM 2534 C CA . TYR A 1 324 ? 3.494 -15.883 -18.375 1 98.12 324 TYR A CA 1
ATOM 2535 C C . TYR A 1 324 ? 3.814 -16.578 -17.062 1 98.12 324 TYR A C 1
ATOM 2537 O O . TYR A 1 324 ? 4.871 -17.188 -16.906 1 98.12 324 TYR A O 1
ATOM 2545 N N . GLU A 1 325 ? 2.887 -16.516 -16.125 1 98.5 325 GLU A N 1
ATOM 2546 C CA . GLU A 1 325 ? 3.088 -17.078 -14.797 1 98.5 325 GLU A CA 1
ATOM 2547 C C . GLU A 1 325 ? 2.5 -18.469 -14.695 1 98.5 325 GLU A C 1
ATOM 2549 O O . GLU A 1 325 ? 3.117 -19.375 -14.117 1 98.5 325 GLU A O 1
ATOM 2554 N N . GLY A 1 326 ? 1.331 -18.672 -15.211 1 98.5 326 GLY A N 1
ATOM 2555 C CA . GLY A 1 326 ? 0.654 -19.953 -15.086 1 98.5 326 GLY A CA 1
ATOM 2556 C C . GLY A 1 326 ? 1.417 -21.094 -15.734 1 98.5 326 GLY A C 1
ATOM 2557 O O . GLY A 1 326 ? 1.547 -22.172 -15.141 1 98.5 326 GLY A O 1
ATOM 2558 N N . GLN A 1 327 ? 1.846 -20.875 -16.938 1 98.81 327 GLN A N 1
ATOM 2559 C CA . GLN A 1 327 ? 2.588 -21.938 -17.594 1 98.81 327 GLN A CA 1
ATOM 2560 C C . GLN A 1 327 ? 3.949 -22.156 -16.953 1 98.81 327 GLN A C 1
ATOM 2562 O O . GLN A 1 327 ? 4.445 -23.281 -16.875 1 98.81 327 GLN A O 1
ATOM 2567 N N . ASP A 1 328 ? 4.566 -21.062 -16.469 1 98.44 328 ASP A N 1
ATOM 2568 C CA . ASP A 1 328 ? 5.844 -21.234 -15.789 1 98.44 328 ASP A CA 1
ATOM 2569 C C . ASP A 1 328 ? 5.652 -21.922 -14.438 1 98.44 328 ASP A C 1
ATOM 2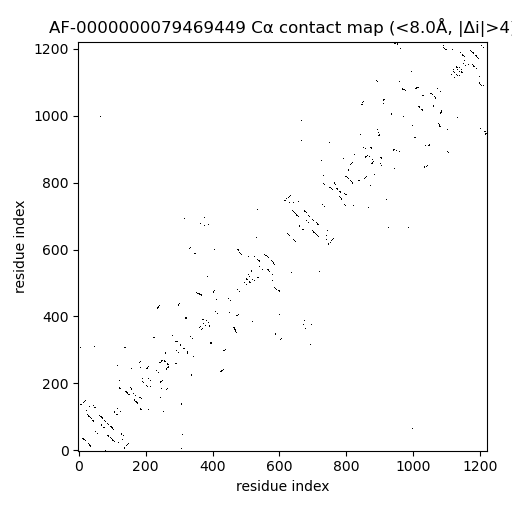571 O O . ASP A 1 328 ? 6.559 -22.594 -13.945 1 98.44 328 ASP A O 1
ATOM 2575 N N . GLN A 1 329 ? 4.492 -21.688 -13.898 1 98.44 329 GLN A N 1
ATOM 2576 C CA . GLN A 1 329 ? 4.188 -22.484 -12.711 1 98.44 329 GLN A CA 1
ATOM 2577 C C . GLN A 1 329 ? 4.133 -23.969 -13.047 1 98.44 329 GLN A C 1
ATOM 2579 O O . GLN A 1 329 ? 4.656 -24.797 -12.305 1 98.44 329 GLN A O 1
ATOM 2584 N N . TYR A 1 330 ? 3.535 -24.312 -14.148 1 98.62 330 TYR A N 1
ATOM 2585 C CA . TYR A 1 330 ? 3.479 -25.688 -14.648 1 98.62 330 TYR A CA 1
ATOM 2586 C C . TYR A 1 330 ? 4.879 -26.219 -14.93 1 98.62 330 TYR A C 1
ATOM 2588 O O . TYR A 1 330 ? 5.258 -27.281 -14.414 1 98.62 330 TYR A O 1
ATOM 2596 N N . TRP A 1 331 ? 5.699 -25.5 -15.672 1 98.81 331 TRP A N 1
ATOM 2597 C CA . TRP A 1 331 ? 7.035 -25.953 -16.047 1 98.81 331 TRP A CA 1
ATOM 2598 C C . TRP A 1 331 ? 7.934 -26.047 -14.812 1 98.81 331 TRP A C 1
ATOM 2600 O O . TRP A 1 331 ? 8.805 -26.906 -14.742 1 98.81 331 TRP A O 1
ATOM 2610 N N . GLY A 1 332 ? 7.699 -25.094 -13.844 1 98.5 332 GLY A N 1
ATOM 2611 C CA . GLY A 1 332 ? 8.469 -25.172 -12.617 1 98.5 332 GLY A CA 1
ATOM 2612 C C . GLY A 1 332 ? 8.359 -26.516 -11.922 1 98.5 332 GLY A C 1
ATOM 2613 O O . GLY A 1 332 ? 9.359 -27.078 -11.477 1 98.5 332 GLY A O 1
ATOM 2614 N N . TYR A 1 333 ? 7.164 -27.047 -11.859 1 98.38 333 TYR A N 1
ATOM 2615 C CA . TYR A 1 333 ? 6.957 -28.344 -11.234 1 98.38 333 TYR A CA 1
ATOM 2616 C C . TYR A 1 333 ? 7.484 -29.469 -12.117 1 98.38 333 TYR A C 1
ATOM 2618 O O . TYR A 1 333 ? 8.078 -30.422 -11.625 1 98.38 333 TYR A O 1
ATOM 2626 N N . VAL A 1 334 ? 7.32 -29.359 -13.422 1 98.81 334 VAL A N 1
ATOM 2627 C CA . VAL A 1 334 ? 7.75 -30.391 -14.359 1 98.81 334 VAL A CA 1
ATOM 2628 C C . VAL A 1 334 ? 9.273 -30.484 -14.375 1 98.81 334 VAL A C 1
ATOM 2630 O O . VAL A 1 334 ? 9.844 -31.562 -14.219 1 98.81 334 VAL A O 1
ATOM 2633 N N . LEU A 1 335 ? 9.93 -29.328 -14.523 1 98.88 335 LEU A N 1
ATOM 2634 C CA . LEU A 1 335 ? 11.391 -29.312 -14.562 1 98.88 335 LEU A CA 1
ATOM 2635 C C . LEU A 1 335 ? 11.977 -29.703 -13.211 1 98.88 335 LEU A C 1
ATOM 2637 O O . LEU A 1 335 ? 13.039 -30.328 -13.141 1 98.88 335 LEU A O 1
ATOM 2641 N N . GLY A 1 336 ? 11.305 -29.312 -12.133 1 98.62 336 GLY A N 1
ATOM 2642 C CA . GLY A 1 336 ? 11.734 -29.734 -10.812 1 98.62 336 GLY A CA 1
ATOM 2643 C C . GLY A 1 336 ? 11.742 -31.25 -10.656 1 98.62 336 GLY A C 1
ATOM 2644 O O . GLY A 1 336 ? 12.703 -31.812 -10.141 1 98.62 336 GLY A O 1
ATOM 2645 N N . ALA A 1 337 ? 10.719 -31.906 -11.148 1 98.75 337 ALA A N 1
ATOM 2646 C CA . ALA A 1 337 ? 10.617 -33.375 -11.078 1 98.75 337 ALA A CA 1
ATOM 2647 C C . ALA A 1 337 ? 11.617 -34.031 -12.016 1 98.75 337 ALA A C 1
ATOM 2649 O O . ALA A 1 337 ? 12.344 -34.938 -11.617 1 98.75 337 ALA A O 1
ATOM 2650 N N . ARG A 1 338 ? 11.688 -33.531 -13.25 1 98.81 338 ARG A N 1
ATOM 2651 C CA . ARG A 1 338 ? 12.547 -34.156 -14.266 1 98.81 338 ARG A CA 1
ATOM 2652 C C . ARG A 1 338 ? 14.016 -34.062 -13.875 1 98.81 338 ARG A C 1
ATOM 2654 O O . ARG A 1 338 ? 14.82 -34.906 -14.242 1 98.81 338 ARG A O 1
ATOM 2661 N N . SER A 1 339 ? 14.359 -33.031 -13.133 1 98.56 339 SER A N 1
ATOM 2662 C CA . SER A 1 339 ? 15.758 -32.781 -12.773 1 98.56 339 SER A CA 1
ATOM 2663 C C . SER A 1 339 ? 16.141 -33.531 -11.5 1 98.56 339 SER A C 1
ATOM 2665 O O . SER A 1 339 ? 17.328 -33.656 -11.18 1 98.56 339 SER A O 1
ATOM 2667 N N . GLY A 1 340 ? 15.094 -33.969 -10.773 1 97.88 340 GLY A N 1
ATOM 2668 C CA . GLY A 1 340 ? 15.367 -34.625 -9.508 1 97.88 340 GLY A CA 1
ATOM 2669 C C . GLY A 1 340 ? 15.508 -33.656 -8.344 1 97.88 340 GLY A C 1
ATOM 2670 O O . GLY A 1 340 ? 15.797 -34.062 -7.219 1 97.88 340 GLY A O 1
ATOM 2671 N N . LEU A 1 341 ? 15.32 -32.375 -8.562 1 98.25 341 LEU A N 1
ATOM 2672 C CA . LEU A 1 341 ? 15.266 -31.422 -7.461 1 98.25 341 LEU A CA 1
ATOM 2673 C C . LEU A 1 341 ? 14.164 -31.781 -6.473 1 98.25 341 LEU A C 1
ATOM 2675 O O . LEU A 1 341 ? 14.328 -31.609 -5.262 1 98.25 341 LEU A O 1
ATOM 2679 N N . VAL A 1 342 ? 13.07 -32.219 -6.996 1 97.44 342 VAL A N 1
ATOM 2680 C CA . VAL A 1 342 ? 11.953 -32.75 -6.238 1 97.44 342 VAL A CA 1
ATOM 2681 C C . VAL A 1 342 ? 11.555 -34.125 -6.801 1 97.44 342 VAL A C 1
ATOM 2683 O O . VAL A 1 342 ? 11.688 -34.375 -8 1 97.44 342 VAL A O 1
ATOM 2686 N N . THR A 1 343 ? 11.148 -35.031 -5.887 1 97.44 343 THR A N 1
ATOM 2687 C CA . THR A 1 343 ? 10.766 -36.375 -6.363 1 97.44 343 THR A CA 1
ATOM 2688 C C . THR A 1 343 ? 9.391 -36.312 -7.035 1 97.44 343 THR A C 1
ATOM 2690 O O . THR A 1 343 ? 8.656 -35.344 -6.887 1 97.44 343 THR A O 1
ATOM 2693 N N . LYS A 1 344 ? 9.141 -37.344 -7.816 1 97.75 344 LYS A N 1
ATOM 2694 C CA . LYS A 1 344 ? 7.82 -37.5 -8.422 1 97.75 344 LYS A CA 1
ATOM 2695 C C . LYS A 1 344 ? 6.723 -37.438 -7.359 1 97.75 344 LYS A C 1
ATOM 2697 O O . LYS A 1 344 ? 5.723 -36.719 -7.527 1 97.75 344 LYS A O 1
ATOM 2702 N N . GLN A 1 345 ? 6.926 -38.156 -6.25 1 97.56 345 GLN A N 1
ATOM 2703 C CA . GLN A 1 345 ? 5.902 -38.219 -5.215 1 97.56 345 GLN A CA 1
ATOM 2704 C C . GLN A 1 345 ? 5.695 -36.844 -4.57 1 97.56 345 GLN A C 1
ATOM 2706 O O . GLN A 1 345 ? 4.562 -36.438 -4.32 1 97.56 345 GLN A O 1
ATOM 2711 N N . GLU A 1 346 ? 6.809 -36.188 -4.277 1 97.62 346 GLU A N 1
ATOM 2712 C CA . GLU A 1 346 ? 6.703 -34.812 -3.734 1 97.62 346 GLU A CA 1
ATOM 2713 C C . GLU A 1 346 ? 5.93 -33.906 -4.676 1 97.62 346 GLU A C 1
ATOM 2715 O O . GLU A 1 346 ? 5.133 -33.094 -4.23 1 97.62 346 GLU A O 1
ATOM 2720 N N . THR A 1 347 ? 6.195 -34.062 -5.945 1 98.38 347 THR A N 1
ATOM 2721 C CA . THR A 1 347 ? 5.5 -33.25 -6.945 1 98.38 347 THR A CA 1
ATOM 2722 C C . THR A 1 347 ? 4.012 -33.594 -6.965 1 98.38 347 THR A C 1
ATOM 2724 O O . THR A 1 347 ? 3.17 -32.688 -7.035 1 98.38 347 THR A O 1
ATOM 2727 N N . LEU A 1 348 ? 3.676 -34.875 -6.926 1 98.44 348 LEU A N 1
ATOM 2728 C CA . LEU A 1 348 ? 2.279 -35.281 -6.883 1 98.44 348 LEU A CA 1
ATOM 2729 C C . LEU A 1 348 ? 1.578 -34.75 -5.648 1 98.44 348 LEU A C 1
ATOM 2731 O O . LEU A 1 348 ? 0.423 -34.312 -5.723 1 98.44 348 LEU A O 1
ATOM 2735 N N . ASP A 1 349 ? 2.287 -34.719 -4.527 1 98 349 ASP A N 1
ATOM 2736 C CA . ASP A 1 349 ? 1.725 -34.188 -3.293 1 98 349 ASP A CA 1
ATOM 2737 C C . ASP A 1 349 ? 1.465 -32.688 -3.418 1 98 349 ASP A C 1
ATOM 2739 O O . ASP A 1 349 ? 0.434 -32.188 -2.961 1 98 349 ASP A O 1
ATOM 2743 N N . ALA A 1 350 ? 2.4 -31.953 -3.986 1 97.69 350 ALA A N 1
ATOM 2744 C CA . ALA A 1 350 ? 2.219 -30.531 -4.207 1 97.69 350 ALA A CA 1
ATOM 2745 C C . ALA A 1 350 ? 1.024 -30.266 -5.117 1 97.69 350 ALA A C 1
ATOM 2747 O O . ALA A 1 350 ? 0.234 -29.344 -4.863 1 97.69 350 ALA A O 1
ATOM 2748 N N . LEU A 1 351 ? 0.913 -31.047 -6.176 1 98.12 351 LEU A N 1
ATOM 2749 C CA . LEU A 1 351 ? -0.193 -30.906 -7.117 1 98.12 351 LEU A CA 1
ATOM 2750 C C . LEU A 1 351 ? -1.525 -31.219 -6.441 1 98.12 351 LEU A C 1
ATOM 2752 O O . LEU A 1 351 ? -2.547 -30.609 -6.773 1 98.12 351 LEU A O 1
ATOM 2756 N N . ALA A 1 352 ? -1.511 -32.219 -5.531 1 98.06 352 ALA A N 1
ATOM 2757 C CA . ALA A 1 352 ? -2.721 -32.5 -4.77 1 98.06 352 ALA A CA 1
ATOM 2758 C C . ALA A 1 352 ? -3.186 -31.281 -3.986 1 98.06 352 ALA A C 1
ATOM 2760 O O . ALA A 1 352 ? -4.387 -31 -3.912 1 98.06 352 ALA A O 1
ATOM 2761 N N . GLY A 1 353 ? -2.186 -30.594 -3.352 1 96.81 353 GLY A N 1
ATOM 2762 C CA . GLY A 1 353 ? -2.52 -29.359 -2.65 1 96.81 353 GLY A CA 1
ATOM 2763 C C . GLY A 1 353 ? -3.131 -28.297 -3.553 1 96.81 353 GLY A C 1
ATOM 2764 O O . GLY A 1 353 ? -4.113 -27.656 -3.184 1 96.81 353 GLY A O 1
ATOM 2765 N N . THR A 1 354 ? -2.59 -28.141 -4.73 1 97 354 THR A N 1
ATOM 2766 C CA . THR A 1 354 ? -3.109 -27.188 -5.699 1 97 354 THR A CA 1
ATOM 2767 C C . THR A 1 354 ? -4.523 -27.562 -6.133 1 97 354 THR A C 1
ATOM 2769 O O . THR A 1 354 ? -5.422 -26.719 -6.152 1 97 354 THR A O 1
ATOM 2772 N N . ALA A 1 355 ? -4.688 -28.828 -6.473 1 97.56 355 ALA A N 1
ATOM 2773 C CA . ALA A 1 355 ? -5.996 -29.328 -6.891 1 97.56 355 ALA A CA 1
ATOM 2774 C C . ALA A 1 355 ? -7.043 -29.094 -5.805 1 97.56 355 ALA A C 1
ATOM 2776 O O . ALA A 1 355 ? -8.148 -28.625 -6.094 1 97.56 355 ALA A O 1
ATOM 2777 N N . ALA A 1 356 ? -6.695 -29.406 -4.594 1 97.31 356 ALA A N 1
ATOM 2778 C CA . ALA A 1 356 ? -7.617 -29.234 -3.473 1 97.31 356 ALA A CA 1
ATOM 2779 C C . ALA A 1 356 ? -7.977 -27.766 -3.262 1 97.31 356 ALA A C 1
ATOM 2781 O O . ALA A 1 356 ? -9.133 -27.438 -3.014 1 97.31 356 ALA A O 1
ATOM 2782 N N . ALA A 1 357 ? -6.98 -26.906 -3.352 1 96.19 357 ALA A N 1
ATOM 2783 C CA . ALA A 1 357 ? -7.199 -25.484 -3.139 1 96.19 357 ALA A CA 1
ATOM 2784 C C . ALA A 1 357 ? -8.234 -24.938 -4.113 1 96.19 357 ALA A C 1
ATOM 2786 O O . ALA A 1 357 ? -9.164 -24.219 -3.713 1 96.19 357 ALA A O 1
ATOM 2787 N N . TYR A 1 358 ? -8.18 -25.312 -5.371 1 96.06 358 TYR A N 1
ATOM 2788 C CA . TYR A 1 358 ? -9.055 -24.703 -6.367 1 96.06 358 TYR A CA 1
ATOM 2789 C C . TYR A 1 358 ? -10.367 -25.469 -6.484 1 96.06 358 TYR A C 1
ATOM 2791 O O . TYR A 1 358 ? -11.383 -24.906 -6.891 1 96.06 358 TYR A O 1
ATOM 2799 N N . ASP A 1 359 ? -10.32 -26.781 -6.113 1 95.81 359 ASP A N 1
ATOM 2800 C CA . ASP A 1 359 ? -11.578 -27.516 -6.043 1 95.81 359 ASP A CA 1
ATOM 2801 C C . ASP A 1 359 ? -12.484 -26.953 -4.949 1 95.81 359 ASP A C 1
ATOM 2803 O O . ASP A 1 359 ? -13.711 -27.078 -5.02 1 95.81 359 ASP A O 1
ATOM 2807 N N . ASN A 1 360 ? -11.82 -26.344 -3.973 1 95.62 360 ASN A N 1
ATOM 2808 C CA . ASN A 1 360 ? -12.555 -25.797 -2.84 1 95.62 360 ASN A CA 1
ATOM 2809 C C . ASN A 1 360 ? -12.539 -24.266 -2.854 1 95.62 360 ASN A C 1
ATOM 2811 O O . ASN A 1 360 ? -12.852 -23.641 -1.847 1 95.62 360 ASN A O 1
ATOM 2815 N N . ARG A 1 361 ? -12.203 -23.625 -3.932 1 95.69 361 ARG A N 1
ATOM 2816 C CA . ARG A 1 361 ? -12.148 -22.172 -4.039 1 95.69 361 ARG A CA 1
ATOM 2817 C C . ARG A 1 361 ? -13.523 -21.594 -4.344 1 95.69 361 ARG A C 1
ATOM 2819 O O . ARG A 1 361 ? -13.867 -21.391 -5.508 1 95.69 361 ARG A O 1
ATOM 2826 N N . VAL A 1 362 ? -14.203 -21.203 -3.344 1 95.62 362 VAL A N 1
ATOM 2827 C CA . VAL A 1 362 ? -15.609 -20.812 -3.48 1 95.62 362 VAL A CA 1
ATOM 2828 C C . VAL A 1 362 ? -15.711 -19.484 -4.219 1 95.62 362 VAL A C 1
ATOM 2830 O O . VAL A 1 362 ? -16.734 -19.172 -4.824 1 95.62 362 VAL A O 1
ATOM 2833 N N . GLY A 1 363 ? -14.641 -18.688 -4.227 1 96.88 363 GLY A N 1
ATOM 2834 C CA . GLY A 1 363 ? -14.625 -17.422 -4.938 1 96.88 363 GLY A CA 1
ATOM 2835 C C . GLY A 1 363 ? -14.789 -17.562 -6.438 1 96.88 363 GLY A C 1
ATOM 2836 O O . GLY A 1 363 ? -15.109 -16.609 -7.137 1 96.88 363 GLY A O 1
ATOM 2837 N N . ARG A 1 364 ? -14.57 -18.781 -6.969 1 96.06 364 ARG A N 1
ATOM 2838 C CA . ARG A 1 364 ? -14.781 -19.047 -8.383 1 96.06 364 ARG A CA 1
ATOM 2839 C C . ARG A 1 364 ? -16.234 -18.844 -8.773 1 96.06 364 ARG A C 1
ATOM 2841 O O . ARG A 1 364 ? -16.562 -18.703 -9.953 1 96.06 364 ARG A O 1
ATOM 2848 N N . ALA A 1 365 ? -17.109 -18.75 -7.812 1 94.75 365 ALA A N 1
ATOM 2849 C CA . ALA A 1 365 ? -18.531 -18.578 -8.078 1 94.75 365 ALA A CA 1
ATOM 2850 C C . ALA A 1 365 ? -18.812 -17.234 -8.719 1 94.75 365 ALA A C 1
ATOM 2852 O O . ALA A 1 365 ? -19.812 -17.062 -9.43 1 94.75 365 ALA A O 1
ATOM 2853 N N . TRP A 1 366 ? -17.906 -16.188 -8.484 1 96.19 366 TRP A N 1
ATOM 2854 C CA . TRP A 1 366 ? -18.234 -14.859 -8.977 1 96.19 366 TRP A CA 1
ATOM 2855 C C . TRP A 1 366 ? -17.094 -14.273 -9.797 1 96.19 366 TRP A C 1
ATOM 2857 O O . TRP A 1 366 ? -17.297 -13.352 -10.586 1 96.19 366 TRP A O 1
ATOM 2867 N N . ARG A 1 367 ? -15.953 -14.836 -9.633 1 96.56 367 ARG A N 1
ATOM 2868 C CA . ARG A 1 367 ? -14.781 -14.18 -10.211 1 96.56 367 ARG A CA 1
ATOM 2869 C C . ARG A 1 367 ? -14.023 -15.133 -11.125 1 96.56 367 ARG A C 1
ATOM 2871 O O . ARG A 1 367 ? -13.508 -16.156 -10.68 1 96.56 367 ARG A O 1
ATOM 2878 N N . ALA A 1 368 ? -13.891 -14.758 -12.352 1 96.56 368 ALA A N 1
ATOM 2879 C CA . ALA A 1 368 ? -13.203 -15.578 -13.344 1 96.56 368 ALA A CA 1
ATOM 2880 C C . ALA A 1 368 ? -11.695 -15.57 -13.109 1 96.56 368 ALA A C 1
ATOM 2882 O O . ALA A 1 368 ? -11.141 -14.602 -12.578 1 96.56 368 ALA A O 1
ATOM 2883 N N . MET A 1 369 ? -11.07 -16.656 -13.508 1 96.31 369 MET A N 1
ATOM 2884 C CA . MET A 1 369 ? -9.617 -16.75 -13.43 1 96.31 369 MET A CA 1
ATOM 2885 C C . MET A 1 369 ? -8.961 -15.602 -14.203 1 96.31 369 MET A C 1
ATOM 2887 O O . MET A 1 369 ? -7.973 -15.031 -13.75 1 96.31 369 MET A O 1
ATOM 2891 N N . GLN A 1 370 ? -9.484 -15.227 -15.32 1 97.75 370 GLN A N 1
ATOM 2892 C CA . GLN A 1 370 ? -8.953 -14.156 -16.156 1 97.75 370 GLN A CA 1
ATOM 2893 C C . GLN A 1 370 ? -8.867 -12.836 -15.383 1 97.75 370 GLN A C 1
ATOM 2895 O O . GLN A 1 370 ? -7.918 -12.078 -15.547 1 97.75 370 GLN A O 1
ATOM 2900 N N . ASP A 1 371 ? -9.82 -12.578 -14.547 1 97.75 371 ASP A N 1
ATOM 2901 C CA . ASP A 1 371 ? -9.836 -11.336 -13.789 1 97.75 371 ASP A CA 1
ATOM 2902 C C . ASP A 1 371 ? -8.695 -11.297 -12.766 1 97.75 371 ASP A C 1
ATOM 2904 O O . ASP A 1 371 ? -8.211 -10.227 -12.398 1 97.75 371 ASP A O 1
ATOM 2908 N N . THR A 1 372 ? -8.289 -12.453 -12.32 1 97.81 372 THR A N 1
ATOM 2909 C CA . THR A 1 372 ? -7.254 -12.516 -11.297 1 97.81 372 THR A CA 1
ATOM 2910 C C . THR A 1 372 ? -5.918 -12.023 -11.852 1 97.81 372 THR A C 1
ATOM 2912 O O . THR A 1 372 ? -4.996 -11.719 -11.094 1 97.81 372 THR A O 1
ATOM 2915 N N . THR A 1 373 ? -5.801 -11.914 -13.188 1 98.12 373 THR A N 1
ATOM 2916 C CA . THR A 1 373 ? -4.578 -11.383 -13.781 1 98.12 373 THR A CA 1
ATOM 2917 C C . THR A 1 373 ? -4.418 -9.898 -13.469 1 98.12 373 THR A C 1
ATOM 2919 O O . THR A 1 373 ? -3.336 -9.336 -13.641 1 98.12 373 THR A O 1
ATOM 2922 N N . ASN A 1 374 ? -5.43 -9.234 -12.953 1 97.81 374 ASN A N 1
ATOM 2923 C CA . ASN A 1 374 ? -5.363 -7.84 -12.539 1 97.81 374 ASN A CA 1
ATOM 2924 C C . ASN A 1 374 ? -4.922 -7.707 -11.086 1 97.81 374 ASN A C 1
ATOM 2926 O O . ASN A 1 374 ? -4.68 -6.598 -10.609 1 97.81 374 ASN A O 1
ATOM 2930 N N . ASP A 1 375 ? -4.738 -8.781 -10.406 1 97.69 375 ASP A N 1
ATOM 2931 C CA . ASP A 1 375 ? -4.578 -8.781 -8.953 1 97.69 375 ASP A CA 1
ATOM 2932 C C . ASP A 1 375 ? -3.27 -8.109 -8.547 1 97.69 375 ASP A C 1
ATOM 2934 O O . ASP A 1 375 ? -3.174 -7.535 -7.457 1 97.69 375 ASP A O 1
ATOM 2938 N N . PRO A 1 376 ? -2.178 -8.234 -9.359 1 97.31 376 PRO A N 1
ATOM 2939 C CA . PRO A 1 376 ? -0.972 -7.492 -8.977 1 97.31 376 PRO A CA 1
ATOM 2940 C C . PRO A 1 376 ? -1.235 -6.004 -8.758 1 97.31 376 PRO A C 1
ATOM 2942 O O . PRO A 1 376 ? -0.554 -5.367 -7.949 1 97.31 376 PRO A O 1
ATOM 2945 N N . ILE A 1 377 ? -2.217 -5.461 -9.43 1 97 377 ILE A N 1
ATOM 2946 C CA . ILE A 1 377 ? -2.566 -4.051 -9.305 1 97 377 ILE A CA 1
ATOM 2947 C C . ILE A 1 377 ? -3.619 -3.875 -8.219 1 97 377 ILE A C 1
ATOM 2949 O O . ILE A 1 377 ? -3.568 -2.912 -7.445 1 97 377 ILE A O 1
ATOM 2953 N N . ILE A 1 378 ? -4.543 -4.824 -8.047 1 97 378 ILE A N 1
ATOM 2954 C CA . ILE A 1 378 ? -5.672 -4.715 -7.129 1 97 378 ILE A CA 1
ATOM 2955 C C . ILE A 1 378 ? -5.18 -4.883 -5.691 1 97 378 ILE A C 1
ATOM 2957 O O . ILE A 1 378 ? -5.117 -3.908 -4.934 1 97 378 ILE A O 1
ATOM 2961 N N . ALA A 1 379 ? -4.719 -6.078 -5.344 1 94.81 379 ALA A N 1
ATOM 2962 C CA . ALA A 1 379 ? -4.316 -6.395 -3.975 1 94.81 379 ALA A CA 1
ATOM 2963 C C . ALA A 1 379 ? -2.83 -6.125 -3.766 1 94.81 379 ALA A C 1
ATOM 2965 O O . ALA A 1 379 ? -2.404 -5.773 -2.662 1 94.81 379 ALA A O 1
ATOM 2966 N N . ALA A 1 380 ? -2.062 -6.301 -4.832 1 91.5 380 ALA A N 1
ATOM 2967 C CA . ALA A 1 380 ? -0.618 -6.098 -4.746 1 91.5 380 ALA A CA 1
ATOM 2968 C C . ALA A 1 380 ? -0.017 -6.914 -3.602 1 91.5 380 ALA A C 1
ATOM 2970 O O . ALA A 1 380 ? 0.817 -6.41 -2.846 1 91.5 380 ALA A O 1
ATOM 2971 N N . ARG A 1 381 ? -0.598 -8.07 -3.34 1 89.5 381 ARG A N 1
ATOM 2972 C CA . ARG A 1 381 ? -0.15 -9.086 -2.389 1 89.5 381 ARG A CA 1
ATOM 2973 C C . ARG A 1 381 ? -0.354 -8.609 -0.952 1 89.5 381 ARG A C 1
ATOM 2975 O O . ARG A 1 381 ? 0.26 -9.148 -0.025 1 89.5 381 ARG A O 1
ATOM 2982 N N . ARG A 1 382 ? -1.114 -7.656 -0.769 1 91.12 382 ARG A N 1
ATOM 2983 C CA . ARG A 1 382 ? -1.54 -7.32 0.586 1 91.12 382 ARG A CA 1
ATOM 2984 C C . ARG A 1 382 ? -2.395 -8.438 1.184 1 91.12 382 ARG A C 1
ATOM 2986 O O . ARG A 1 382 ? -3.154 -9.094 0.47 1 91.12 382 ARG A O 1
ATOM 2993 N N . PRO A 1 383 ? -2.273 -8.547 2.527 1 92.94 383 PRO A N 1
ATOM 2994 C CA . PRO A 1 383 ? -3.092 -9.578 3.168 1 92.94 383 PRO A CA 1
ATOM 2995 C C . PRO A 1 383 ? -4.586 -9.367 2.934 1 92.94 383 PRO A C 1
ATOM 2997 O O . PRO A 1 383 ? -5.066 -8.234 2.939 1 92.94 383 PRO A O 1
ATOM 3000 N N . GLN A 1 384 ? -5.254 -10.445 2.711 1 94.5 384 GLN A N 1
ATOM 3001 C CA . GLN A 1 384 ? -6.695 -10.438 2.477 1 94.5 384 GLN A CA 1
ATOM 3002 C C . GLN A 1 384 ? -7.438 -11.148 3.605 1 94.5 384 GLN A C 1
ATOM 3004 O O . GLN A 1 384 ? -6.953 -12.141 4.145 1 94.5 384 GLN A O 1
ATOM 3009 N N . ALA A 1 385 ? -8.633 -10.734 3.895 1 93.75 385 ALA A N 1
ATOM 3010 C CA . ALA A 1 385 ? -9.438 -11.328 4.965 1 93.75 385 ALA A CA 1
ATOM 3011 C C . ALA A 1 385 ? -10.016 -12.672 4.539 1 93.75 385 ALA A C 1
ATOM 3013 O O . ALA A 1 385 ? -10.117 -13.594 5.352 1 93.75 385 ALA A O 1
ATOM 3014 N N . TRP A 1 386 ? -10.383 -12.75 3.289 1 96.44 386 TRP A N 1
ATOM 3015 C CA . TRP A 1 386 ? -11.094 -13.938 2.809 1 96.44 386 TRP A CA 1
ATOM 3016 C C . TRP A 1 386 ? -10.562 -14.367 1.445 1 96.44 386 TRP A C 1
ATOM 3018 O O . TRP A 1 386 ? -11.305 -14.383 0.46 1 96.44 386 TRP A O 1
ATOM 3028 N N . THR A 1 387 ? -9.391 -14.836 1.459 1 95.25 387 THR A N 1
ATOM 3029 C CA . THR A 1 387 ? -8.734 -15.203 0.21 1 95.25 387 THR A CA 1
ATOM 3030 C C . THR A 1 387 ? -9.562 -16.234 -0.554 1 95.25 387 THR A C 1
ATOM 3032 O O . THR A 1 387 ? -9.633 -16.188 -1.784 1 95.25 387 THR A O 1
ATOM 3035 N N . SER A 1 388 ? -10.227 -17.188 0.147 1 96.19 388 SER A N 1
ATOM 3036 C CA . SER A 1 388 ? -11.008 -18.234 -0.511 1 96.19 388 SER A CA 1
ATOM 3037 C C . SER A 1 388 ? -12.195 -17.641 -1.266 1 96.19 388 SER A C 1
ATOM 3039 O O . SER A 1 388 ? -12.734 -18.281 -2.174 1 96.19 388 SER A O 1
ATOM 3041 N N . TRP A 1 389 ? -12.594 -16.453 -0.889 1 97.31 389 TRP A N 1
ATOM 3042 C CA . TRP A 1 389 ? -13.711 -15.773 -1.533 1 97.31 389 TRP A CA 1
ATOM 3043 C C . TRP A 1 389 ? -13.211 -14.703 -2.502 1 97.31 389 TRP A C 1
ATOM 3045 O O . TRP A 1 389 ? -13.727 -14.578 -3.615 1 97.31 389 TRP A O 1
ATOM 3055 N N . GLN A 1 390 ? -12.188 -13.984 -2.127 1 97.56 390 GLN A N 1
ATOM 3056 C CA . GLN A 1 390 ? -11.664 -12.875 -2.904 1 97.56 390 GLN A CA 1
ATOM 3057 C C . GLN A 1 390 ? -10.836 -13.367 -4.086 1 97.56 390 GLN A C 1
ATOM 3059 O O . GLN A 1 390 ? -10.648 -12.648 -5.07 1 97.56 390 GLN A O 1
ATOM 3064 N N . ARG A 1 391 ? -10.359 -14.578 -3.984 1 96.31 391 ARG A N 1
ATOM 3065 C CA . ARG A 1 391 ? -9.328 -15.078 -4.891 1 96.31 391 ARG A CA 1
ATOM 3066 C C . ARG A 1 391 ? -8.117 -14.156 -4.91 1 96.31 391 ARG A C 1
ATOM 3068 O O . ARG A 1 391 ? -8.016 -13.234 -4.098 1 96.31 391 ARG A O 1
ATOM 3075 N N . SER A 1 392 ? -7.094 -14.484 -5.535 1 95.38 392 SER A N 1
ATOM 3076 C CA . SER A 1 392 ? -5.859 -13.711 -5.59 1 95.38 392 SER A CA 1
ATOM 3077 C C . SER A 1 392 ? -5.141 -13.906 -6.922 1 95.38 392 SER A C 1
ATOM 3079 O O . SER A 1 392 ? -5.758 -13.805 -7.984 1 95.38 392 SER A O 1
ATOM 3081 N N . GLU A 1 393 ? -3.906 -14.164 -6.926 1 97.25 393 GLU A N 1
ATOM 3082 C CA . GLU A 1 393 ? -3.105 -14.375 -8.125 1 97.25 393 GLU A CA 1
ATOM 3083 C C . GLU A 1 393 ? -3.27 -15.797 -8.656 1 97.25 393 GLU A C 1
ATOM 3085 O O . GLU A 1 393 ? -2.281 -16.484 -8.93 1 97.25 393 GLU A O 1
ATOM 3090 N N . ASP A 1 394 ? -4.539 -16.141 -8.875 1 97 394 ASP A N 1
ATOM 3091 C CA . ASP A 1 394 ? -4.871 -17.516 -9.219 1 97 394 ASP A CA 1
ATOM 3092 C C . ASP A 1 394 ? -4.359 -17.875 -10.617 1 97 394 ASP A C 1
ATOM 3094 O O . ASP A 1 394 ? -4.316 -19.047 -10.992 1 97 394 ASP A O 1
ATOM 3098 N N . TYR A 1 395 ? -3.955 -16.875 -11.383 1 97.75 395 TYR A N 1
ATOM 3099 C CA . TYR A 1 395 ? -3.381 -17.141 -12.703 1 97.75 395 TYR A CA 1
ATOM 3100 C C . TYR A 1 395 ? -2.107 -17.969 -12.594 1 97.75 395 TYR A C 1
ATOM 3102 O O . TYR A 1 395 ? -1.647 -18.547 -13.578 1 97.75 395 TYR A O 1
ATOM 3110 N N . TYR A 1 396 ? -1.553 -18.078 -11.422 1 97.62 396 TYR A N 1
ATOM 3111 C CA . TYR A 1 396 ? -0.416 -18.969 -11.203 1 97.62 396 TYR A CA 1
ATOM 3112 C C . TYR A 1 396 ? -0.855 -20.422 -11.195 1 97.62 396 TYR A C 1
ATOM 3114 O O . TYR A 1 396 ? -0.713 -21.125 -12.203 1 97.62 396 TYR A O 1
ATOM 3122 N N . SER A 1 397 ? -1.479 -20.781 -10.094 1 97.69 397 SER A N 1
ATOM 3123 C CA . SER A 1 397 ? -1.692 -22.203 -9.828 1 97.69 397 SER A CA 1
ATOM 3124 C C . SER A 1 397 ? -2.93 -22.719 -10.547 1 97.69 397 SER A C 1
ATOM 3126 O O . SER A 1 397 ? -2.971 -23.891 -10.969 1 97.69 397 SER A O 1
ATOM 3128 N N . GLU A 1 398 ? -3.975 -21.938 -10.602 1 97.19 398 GLU A N 1
ATOM 3129 C CA . GLU A 1 398 ? -5.062 -22.391 -11.469 1 97.19 398 GLU A CA 1
ATOM 3130 C C . GLU A 1 398 ? -4.629 -22.406 -12.938 1 97.19 398 GLU A C 1
ATOM 3132 O O . GLU A 1 398 ? -5.059 -23.266 -13.711 1 97.19 398 GLU A O 1
ATOM 3137 N N . GLY A 1 399 ? -3.807 -21.406 -13.305 1 97.5 399 GLY A N 1
ATOM 3138 C CA . GLY A 1 399 ? -3.176 -21.469 -14.609 1 97.5 399 GLY A CA 1
ATOM 3139 C C . GLY A 1 399 ? -2.398 -22.75 -14.844 1 97.5 399 GLY A C 1
ATOM 3140 O O . GLY A 1 399 ? -2.514 -23.375 -15.898 1 97.5 399 GLY A O 1
ATOM 3141 N N . GLN A 1 400 ? -1.682 -23.188 -13.859 1 98.06 400 GLN A N 1
ATOM 3142 C CA . GLN A 1 400 ? -0.944 -24.438 -13.906 1 98.06 400 GLN A CA 1
ATOM 3143 C C . GLN A 1 400 ? -1.873 -25.609 -14.219 1 98.06 400 GLN A C 1
ATOM 3145 O O . GLN A 1 400 ? -1.529 -26.484 -15.008 1 98.06 400 GLN A O 1
ATOM 3150 N N . LEU A 1 401 ? -3.023 -25.641 -13.602 1 98.06 401 LEU A N 1
ATOM 3151 C CA . LEU A 1 401 ? -3.986 -26.719 -13.836 1 98.06 401 LEU A CA 1
ATOM 3152 C C . LEU A 1 401 ? -4.523 -26.656 -15.266 1 98.06 401 LEU A C 1
ATOM 3154 O O . LEU A 1 401 ? -4.766 -27.688 -15.883 1 98.06 401 LEU A O 1
ATOM 3158 N N . ILE A 1 402 ? -4.723 -25.469 -15.797 1 97.94 402 ILE A N 1
ATOM 3159 C CA . ILE A 1 402 ? -5.195 -25.312 -17.172 1 97.94 402 ILE A CA 1
ATOM 3160 C C . ILE A 1 402 ? -4.16 -25.875 -18.141 1 97.94 402 ILE A C 1
ATOM 3162 O O . ILE A 1 402 ? -4.508 -26.594 -19.078 1 97.94 402 ILE A O 1
ATOM 3166 N N . TRP A 1 403 ? -2.912 -25.625 -17.906 1 98.62 403 TRP A N 1
ATOM 3167 C CA . TRP A 1 403 ? -1.866 -26.078 -18.812 1 98.62 403 TRP A CA 1
ATOM 3168 C C . TRP A 1 403 ? -1.648 -27.594 -18.672 1 98.62 403 TRP A C 1
ATOM 3170 O O . TRP A 1 403 ? -1.324 -28.266 -19.641 1 98.62 403 TRP A O 1
ATOM 3180 N N . LEU A 1 404 ? -1.796 -28.125 -17.422 1 98.69 404 LEU A N 1
ATOM 3181 C CA . LEU A 1 404 ? -1.803 -29.578 -17.266 1 98.69 404 LEU A CA 1
ATOM 3182 C C . LEU A 1 404 ? -2.926 -30.203 -18.078 1 98.69 404 LEU A C 1
ATOM 3184 O O . LEU A 1 404 ? -2.736 -31.25 -18.688 1 98.69 404 LEU A O 1
ATOM 3188 N N . ASP A 1 405 ? -4.078 -29.578 -18.047 1 98.44 405 ASP A N 1
ATOM 3189 C CA . ASP A 1 405 ? -5.219 -30.031 -18.844 1 98.44 405 ASP A CA 1
ATOM 3190 C C . ASP A 1 405 ? -4.875 -30.031 -20.328 1 98.44 405 ASP A C 1
ATOM 3192 O O . ASP A 1 405 ? -5.125 -31.016 -21.031 1 98.44 405 ASP A O 1
ATOM 3196 N N . ALA A 1 406 ? -4.305 -28.984 -20.797 1 98.75 406 ALA A N 1
ATOM 3197 C CA . ALA A 1 406 ? -3.902 -28.891 -22.203 1 98.75 406 ALA A CA 1
ATOM 3198 C C . ALA A 1 406 ? -2.895 -29.984 -22.562 1 98.75 406 ALA A C 1
ATOM 3200 O O . ALA A 1 406 ? -3.008 -30.625 -23.609 1 98.75 406 ALA A O 1
ATOM 3201 N N . ASP A 1 407 ? -1.868 -30.188 -21.734 1 98.88 407 ASP A N 1
ATOM 3202 C CA . ASP A 1 407 ? -0.826 -31.172 -22 1 98.88 407 ASP A CA 1
ATOM 3203 C C . ASP A 1 407 ? -1.417 -32.562 -22.141 1 98.88 407 ASP A C 1
ATOM 3205 O O . ASP A 1 407 ? -1.136 -33.281 -23.109 1 98.88 407 ASP A O 1
ATOM 3209 N N . THR A 1 408 ? -2.234 -32.969 -21.172 1 98.75 408 THR A N 1
ATOM 3210 C CA . THR A 1 408 ? -2.789 -34.312 -21.188 1 98.75 408 THR A CA 1
ATOM 3211 C C . THR A 1 408 ? -3.777 -34.469 -22.344 1 98.75 408 THR A C 1
ATOM 3213 O O . THR A 1 408 ? -3.914 -35.562 -22.906 1 98.75 408 THR A O 1
ATOM 3216 N N . LEU A 1 409 ? -4.477 -33.375 -22.672 1 98.62 409 LEU A N 1
ATOM 3217 C CA . LEU A 1 409 ? -5.371 -33.438 -23.828 1 98.62 409 LEU A CA 1
ATOM 3218 C C . LEU A 1 409 ? -4.59 -33.656 -25.125 1 98.62 409 LEU A C 1
ATOM 3220 O O . LEU A 1 409 ? -4.988 -34.438 -25.969 1 98.62 409 LEU A O 1
ATOM 3224 N N . ILE A 1 410 ? -3.508 -32.938 -25.344 1 98.88 410 ILE A N 1
ATOM 3225 C CA . ILE A 1 410 ? -2.658 -33.125 -26.516 1 98.88 410 ILE A CA 1
ATOM 3226 C C . ILE A 1 410 ? -2.189 -34.562 -26.578 1 98.88 410 ILE A C 1
ATOM 3228 O O . ILE A 1 410 ? -2.27 -35.219 -27.625 1 98.88 410 ILE A O 1
ATOM 3232 N N . ARG A 1 411 ? -1.688 -35.125 -25.484 1 98.56 411 ARG A N 1
ATOM 3233 C CA . ARG A 1 411 ? -1.189 -36.469 -25.422 1 98.56 411 ARG A CA 1
ATOM 3234 C C . ARG A 1 411 ? -2.293 -37.469 -25.75 1 98.56 411 ARG A C 1
ATOM 3236 O O . ARG A 1 411 ? -2.064 -38.438 -26.484 1 98.56 411 ARG A O 1
ATOM 3243 N N . GLU A 1 412 ? -3.441 -37.219 -25.156 1 98.31 412 GLU A N 1
ATOM 3244 C CA . GLU A 1 412 ? -4.562 -38.125 -25.438 1 98.31 412 GLU A CA 1
ATOM 3245 C C . GLU A 1 412 ? -4.953 -38.094 -26.906 1 98.31 412 GLU A C 1
ATOM 3247 O O . GLU A 1 412 ? -5.082 -39.125 -27.547 1 98.31 412 GLU A O 1
ATOM 3252 N N . GLN A 1 413 ? -5.133 -36.906 -27.484 1 98.25 413 GLN A N 1
ATOM 3253 C CA . GLN A 1 413 ? -5.613 -36.719 -28.844 1 98.25 413 GLN A CA 1
ATOM 3254 C C . GLN A 1 413 ? -4.59 -37.219 -29.859 1 98.25 413 GLN A C 1
ATOM 3256 O O . GLN A 1 413 ? -4.961 -37.688 -30.938 1 98.25 413 GLN A O 1
ATOM 3261 N N . SER A 1 414 ? -3.324 -37.219 -29.516 1 98.31 414 SER A N 1
ATOM 3262 C CA . SER A 1 414 ? -2.264 -37.594 -30.438 1 98.31 414 SER A CA 1
ATOM 3263 C C . SER A 1 414 ? -1.81 -39.031 -30.188 1 98.31 414 SER A C 1
ATOM 3265 O O . SER A 1 414 ? -0.859 -39.531 -30.797 1 98.31 414 SER A O 1
ATOM 3267 N N . LYS A 1 415 ? -2.383 -39.656 -29.188 1 97.06 415 LYS A N 1
ATOM 3268 C CA . LYS A 1 415 ? -2.016 -41 -28.781 1 97.06 415 LYS A CA 1
ATOM 3269 C C . LYS A 1 415 ? -0.55 -41.094 -28.375 1 97.06 415 LYS A C 1
ATOM 3271 O O . LYS A 1 415 ? 0.172 -42 -28.781 1 97.06 415 LYS A O 1
ATOM 3276 N N . GLY A 1 416 ? -0.206 -39.969 -27.672 1 96.62 416 GLY A N 1
ATOM 3277 C CA . GLY A 1 416 ? 1.11 -39.938 -27.062 1 96.62 416 GLY A CA 1
ATOM 3278 C C . GLY A 1 416 ? 2.195 -39.438 -27.984 1 96.62 416 GLY A C 1
ATOM 3279 O O . GLY A 1 416 ? 3.359 -39.344 -27.594 1 96.62 416 GLY A O 1
ATOM 3280 N N . LYS A 1 417 ? 1.899 -39.031 -29.219 1 97.75 417 LYS A N 1
ATOM 3281 C CA . LYS A 1 417 ? 2.9 -38.625 -30.203 1 97.75 417 LYS A CA 1
ATOM 3282 C C . LYS A 1 417 ? 3.334 -37.188 -29.984 1 97.75 417 LYS A C 1
ATOM 3284 O O . LYS A 1 417 ? 4.426 -36.781 -30.391 1 97.75 417 LYS A O 1
ATOM 3289 N N . LYS A 1 418 ? 2.418 -36.344 -29.453 1 98.38 418 LYS A N 1
ATOM 3290 C CA . LYS A 1 418 ? 2.672 -34.938 -29.188 1 98.38 418 LYS A CA 1
ATOM 3291 C C . LYS A 1 418 ? 2.367 -34.594 -27.734 1 98.38 418 LYS A C 1
ATOM 3293 O O . LYS A 1 418 ? 1.688 -35.344 -27.031 1 98.38 418 LYS A O 1
ATOM 3298 N N . SER A 1 419 ? 2.885 -33.562 -27.281 1 98.5 419 SER A N 1
ATOM 3299 C CA . SER A 1 419 ? 2.666 -33.031 -25.922 1 98.5 419 SER A CA 1
ATOM 3300 C C . SER A 1 419 ? 2.877 -31.531 -25.859 1 98.5 419 SER A C 1
ATOM 3302 O O . SER A 1 419 ? 3.15 -30.891 -26.875 1 98.5 419 SER A O 1
ATOM 3304 N N . LEU A 1 420 ? 2.686 -31.016 -24.672 1 98.81 420 LEU A N 1
ATOM 3305 C CA . LEU A 1 420 ? 2.953 -29.594 -24.453 1 98.81 420 LEU A CA 1
ATOM 3306 C C . LEU A 1 420 ? 4.438 -29.281 -24.625 1 98.81 420 LEU A C 1
ATOM 3308 O O . LEU A 1 420 ? 4.82 -28.141 -24.828 1 98.81 420 LEU A O 1
ATOM 3312 N N . ASP A 1 421 ? 5.324 -30.281 -24.516 1 98.69 421 ASP A N 1
ATOM 3313 C CA . ASP A 1 421 ? 6.734 -30.078 -24.828 1 98.69 421 ASP A CA 1
ATOM 3314 C C . ASP A 1 421 ? 6.918 -29.578 -26.25 1 98.69 421 ASP A C 1
ATOM 3316 O O . ASP A 1 421 ? 7.785 -28.734 -26.516 1 98.69 421 ASP A O 1
ATOM 3320 N N . ASP A 1 422 ? 6.145 -30.203 -27.172 1 98.75 422 ASP A N 1
ATOM 3321 C CA . ASP A 1 422 ? 6.207 -29.766 -28.562 1 98.75 422 ASP A CA 1
ATOM 3322 C C . ASP A 1 422 ? 5.809 -28.297 -28.688 1 98.75 422 ASP A C 1
ATOM 3324 O O . ASP A 1 422 ? 6.395 -27.547 -29.484 1 98.75 422 ASP A O 1
ATOM 3328 N N . PHE A 1 423 ? 4.828 -27.906 -27.953 1 98.81 423 PHE A N 1
ATOM 3329 C CA . PHE A 1 423 ? 4.438 -26.5 -27.938 1 98.81 423 PHE A CA 1
ATOM 3330 C C . PHE A 1 423 ? 5.574 -25.641 -27.406 1 98.81 423 PHE A C 1
ATOM 3332 O O . PHE A 1 423 ? 5.902 -24.609 -27.984 1 98.81 423 PHE A O 1
ATOM 3339 N N . ALA A 1 424 ? 6.113 -26.016 -26.203 1 98.75 424 ALA A N 1
ATOM 3340 C CA . ALA A 1 424 ? 7.184 -25.234 -25.594 1 98.75 424 ALA A CA 1
ATOM 3341 C C . ALA A 1 424 ? 8.336 -25.016 -26.578 1 98.75 424 ALA A C 1
ATOM 3343 O O . ALA A 1 424 ? 8.844 -23.891 -26.703 1 98.75 424 ALA A O 1
ATOM 3344 N N . LYS A 1 425 ? 8.742 -26.062 -27.219 1 98.31 425 LYS A N 1
ATOM 3345 C CA . LYS A 1 425 ? 9.836 -25.984 -28.172 1 98.31 425 LYS A CA 1
ATOM 3346 C C . LYS A 1 425 ? 9.461 -25.078 -29.344 1 98.31 425 LYS A C 1
ATOM 3348 O O . LYS A 1 425 ? 10.25 -24.234 -29.766 1 98.31 425 LYS A O 1
ATOM 3353 N N . ALA A 1 426 ? 8.242 -25.203 -29.906 1 98.56 426 ALA A N 1
ATOM 3354 C CA . ALA A 1 426 ? 7.812 -24.5 -31.094 1 98.56 426 ALA A CA 1
ATOM 3355 C C . ALA A 1 426 ? 7.543 -23.031 -30.797 1 98.56 426 ALA A C 1
ATOM 3357 O O . ALA A 1 426 ? 7.762 -22.156 -31.641 1 98.56 426 ALA A O 1
ATOM 3358 N N . PHE A 1 427 ? 7.012 -22.703 -29.625 1 98.69 427 PHE A N 1
ATOM 3359 C CA . PHE A 1 427 ? 6.527 -21.375 -29.281 1 98.69 427 PHE A CA 1
ATOM 3360 C C . PHE A 1 427 ? 7.629 -20.547 -28.641 1 98.69 427 PHE A C 1
ATOM 3362 O O . PHE A 1 427 ? 7.809 -19.375 -28.984 1 98.69 427 PHE A O 1
ATOM 3369 N N . PHE A 1 428 ? 8.367 -21.172 -27.703 1 98.19 428 PHE A N 1
ATOM 3370 C CA . PHE A 1 428 ? 9.367 -20.422 -26.938 1 98.19 428 PHE A CA 1
ATOM 3371 C C . PHE A 1 428 ? 10.766 -20.688 -27.484 1 98.19 428 PHE A C 1
ATOM 3373 O O . PHE A 1 428 ? 11.641 -19.812 -27.391 1 98.19 428 PHE A O 1
ATOM 3380 N N . GLY A 1 429 ? 11.031 -21.875 -27.984 1 97.38 429 GLY A N 1
ATOM 3381 C CA . GLY A 1 429 ? 12.359 -22.312 -28.359 1 97.38 429 GLY A CA 1
ATOM 3382 C C . GLY A 1 429 ? 12.773 -21.844 -29.75 1 97.38 429 GLY A C 1
ATOM 3383 O O . GLY A 1 429 ? 13.414 -22.578 -30.484 1 97.38 429 GLY A O 1
ATOM 3384 N N . VAL A 1 430 ? 12.406 -20.609 -30.078 1 97.25 430 VAL A N 1
ATOM 3385 C CA . VAL A 1 430 ? 12.703 -20.109 -31.422 1 97.25 430 VAL A CA 1
ATOM 3386 C C . VAL A 1 430 ? 13.859 -19.109 -31.359 1 97.25 430 VAL A C 1
ATOM 3388 O O . VAL A 1 430 ? 14.188 -18.609 -30.281 1 97.25 430 VAL A O 1
ATOM 3391 N N . ASN A 1 431 ? 14.539 -18.906 -32.469 1 96.94 431 ASN A N 1
ATOM 3392 C CA . ASN A 1 431 ? 15.617 -17.938 -32.625 1 96.94 431 ASN A CA 1
ATOM 3393 C C . ASN A 1 431 ? 16.734 -18.141 -31.609 1 96.94 431 ASN A C 1
ATOM 3395 O O . ASN A 1 431 ? 17.094 -17.219 -30.875 1 96.94 431 ASN A O 1
ATOM 3399 N N . ASP A 1 432 ? 17.234 -19.344 -31.641 1 96.25 432 ASP A N 1
ATOM 3400 C CA . ASP A 1 432 ? 18.297 -19.734 -30.703 1 96.25 432 ASP A CA 1
ATOM 3401 C C . ASP A 1 432 ? 19.391 -18.672 -30.641 1 96.25 432 ASP A C 1
ATOM 3403 O O . ASP A 1 432 ? 19.891 -18.219 -31.672 1 96.25 432 ASP A O 1
ATOM 3407 N N . GLY A 1 433 ? 19.703 -18.25 -29.453 1 93.69 433 GLY A N 1
ATOM 3408 C CA . GLY A 1 433 ? 20.781 -17.297 -29.219 1 93.69 433 GLY A CA 1
ATOM 3409 C C . GLY A 1 433 ? 20.297 -15.859 -29.156 1 93.69 433 GLY A C 1
ATOM 3410 O O . GLY A 1 433 ? 21.031 -14.977 -28.703 1 93.69 433 GLY A O 1
ATOM 3411 N N . ASP A 1 434 ? 19.125 -15.609 -29.562 1 93.06 434 ASP A N 1
ATOM 3412 C CA . ASP A 1 434 ? 18.547 -14.266 -29.531 1 93.06 434 ASP A CA 1
ATOM 3413 C C . ASP A 1 434 ? 17.875 -13.992 -28.188 1 93.06 434 ASP A C 1
ATOM 3415 O O . ASP A 1 434 ? 16.938 -14.688 -27.797 1 93.06 434 ASP A O 1
ATOM 3419 N N . TRP A 1 435 ? 18.375 -13.062 -27.469 1 89.69 435 TRP A N 1
ATOM 3420 C CA . TRP A 1 435 ? 17.734 -12.781 -26.188 1 89.69 435 TRP A CA 1
ATOM 3421 C C . TRP A 1 435 ? 17.062 -11.414 -26.188 1 89.69 435 TRP A C 1
ATOM 3423 O O . TRP A 1 435 ? 16.969 -10.766 -25.156 1 89.69 435 TRP A O 1
ATOM 3433 N N . SER A 1 436 ? 16.734 -10.906 -27.422 1 90.44 436 SER A N 1
ATOM 3434 C CA . SER A 1 436 ? 15.812 -9.773 -27.531 1 90.44 436 SER A CA 1
ATOM 3435 C C . SER A 1 436 ? 14.391 -10.18 -27.141 1 90.44 436 SER A C 1
ATOM 3437 O O . SER A 1 436 ? 14.156 -11.312 -26.719 1 90.44 436 SER A O 1
ATOM 3439 N N . GLN A 1 437 ? 13.422 -9.305 -27.172 1 94.44 437 GLN A N 1
ATOM 3440 C CA . GLN A 1 437 ? 12.047 -9.609 -26.797 1 94.44 437 GLN A CA 1
ATOM 3441 C C . GLN A 1 437 ? 11.188 -9.883 -28.031 1 94.44 437 GLN A C 1
ATOM 3443 O O . GLN A 1 437 ? 11.297 -9.172 -29.031 1 94.44 437 GLN A O 1
ATOM 3448 N N . LEU A 1 438 ? 10.508 -10.914 -28.016 1 97.31 438 LEU A N 1
ATOM 3449 C CA . LEU A 1 438 ? 9.547 -11.297 -29.031 1 97.31 438 LEU A CA 1
ATOM 3450 C C . LEU A 1 438 ? 8.141 -11.398 -28.453 1 97.31 438 LEU A C 1
ATOM 3452 O O . LEU A 1 438 ? 7.848 -12.32 -27.688 1 97.31 438 LEU A O 1
ATOM 3456 N N . THR A 1 439 ? 7.23 -10.492 -28.781 1 98 439 THR A N 1
ATOM 3457 C CA . THR A 1 439 ? 5.926 -10.422 -28.125 1 98 439 THR A CA 1
ATOM 3458 C C . THR A 1 439 ? 4.961 -11.43 -28.75 1 98 439 THR A C 1
ATOM 3460 O O . THR A 1 439 ? 5.23 -11.984 -29.812 1 98 439 THR A O 1
ATOM 3463 N N . TYR A 1 440 ? 3.926 -11.789 -28.062 1 98.56 440 TYR A N 1
ATOM 3464 C CA . TYR A 1 440 ? 2.85 -12.641 -28.547 1 98.56 440 TYR A CA 1
ATOM 3465 C C . TYR A 1 440 ? 1.503 -12.195 -28 1 98.56 440 TYR A C 1
ATOM 3467 O O . TYR A 1 440 ? 1.444 -11.398 -27.062 1 98.56 440 TYR A O 1
ATOM 3475 N N . ASP A 1 441 ? 0.465 -12.586 -28.625 1 98.31 441 ASP A N 1
ATOM 3476 C CA . ASP A 1 441 ? -0.895 -12.367 -28.141 1 98.31 441 ASP A CA 1
ATOM 3477 C C . ASP A 1 441 ? -1.657 -13.68 -28.031 1 98.31 441 ASP A C 1
ATOM 3479 O O . ASP A 1 441 ? -1.082 -14.758 -28.219 1 98.31 441 ASP A O 1
ATOM 3483 N N . PHE A 1 442 ? -2.9 -13.633 -27.625 1 98.56 442 PHE A N 1
ATOM 3484 C CA . PHE A 1 442 ? -3.73 -14.805 -27.391 1 98.56 442 PHE A CA 1
ATOM 3485 C C . PHE A 1 442 ? -3.859 -15.641 -28.672 1 98.56 442 PHE A C 1
ATOM 3487 O O . PHE A 1 442 ? -3.766 -16.875 -28.625 1 98.56 442 PHE A O 1
ATOM 3494 N N . ASP A 1 443 ? -4.047 -15.031 -29.781 1 98.69 443 ASP A N 1
ATOM 3495 C CA . ASP A 1 443 ? -4.273 -15.727 -31.047 1 98.69 443 ASP A CA 1
ATOM 3496 C C . ASP A 1 443 ? -3.043 -16.531 -31.469 1 98.69 443 ASP A C 1
ATOM 3498 O O . ASP A 1 443 ? -3.168 -17.609 -32.062 1 98.69 443 ASP A O 1
ATOM 3502 N N . GLU A 1 444 ? -1.918 -16.031 -31.188 1 98.75 444 GLU A N 1
ATOM 3503 C CA . GLU A 1 444 ? -0.698 -16.75 -31.516 1 98.75 444 GLU A CA 1
ATOM 3504 C C . GLU A 1 444 ? -0.538 -18 -30.641 1 98.75 444 GLU A C 1
ATOM 3506 O O . GLU A 1 444 ? -0.042 -19.031 -31.094 1 98.75 444 GLU A O 1
ATOM 3511 N N . VAL A 1 445 ? -0.878 -17.891 -29.359 1 98.88 445 VAL A N 1
ATOM 3512 C CA . VAL A 1 445 ? -0.872 -19.062 -28.484 1 98.88 445 VAL A CA 1
ATOM 3513 C C . VAL A 1 445 ? -1.78 -20.141 -29.062 1 98.88 445 VAL A C 1
ATOM 3515 O O . VAL A 1 445 ? -1.37 -21.297 -29.203 1 98.88 445 VAL A O 1
ATOM 3518 N N . VAL A 1 446 ? -2.984 -19.75 -29.469 1 98.88 446 VAL A N 1
ATOM 3519 C CA . VAL A 1 446 ? -3.979 -20.672 -30 1 98.88 446 VAL A CA 1
ATOM 3520 C C . VAL A 1 446 ? -3.467 -21.281 -31.297 1 98.88 446 VAL A C 1
ATOM 3522 O O . VAL A 1 446 ? -3.578 -22.5 -31.5 1 98.88 446 VAL A O 1
ATOM 3525 N N . ARG A 1 447 ? -2.934 -20.469 -32.125 1 98.81 447 ARG A N 1
ATOM 3526 C CA . ARG A 1 447 ? -2.432 -20.938 -33.406 1 98.81 447 ARG A CA 1
ATOM 3527 C C . ARG A 1 447 ? -1.332 -21.984 -33.219 1 98.81 447 ARG A C 1
ATOM 3529 O O . ARG A 1 447 ? -1.298 -22.984 -33.938 1 98.81 447 ARG A O 1
ATOM 3536 N N . THR A 1 448 ? -0.396 -21.734 -32.312 1 98.88 448 THR A N 1
ATOM 3537 C CA . THR A 1 448 ? 0.702 -22.672 -32.094 1 98.88 448 THR A CA 1
ATOM 3538 C C . THR A 1 448 ? 0.186 -23.969 -31.484 1 98.88 448 THR A C 1
ATOM 3540 O O . THR A 1 448 ? 0.65 -25.062 -31.844 1 98.88 448 THR A O 1
ATOM 3543 N N . LEU A 1 449 ? -0.754 -23.875 -30.531 1 98.94 449 LEU A N 1
ATOM 3544 C CA . LEU A 1 449 ? -1.369 -25.094 -30 1 98.94 449 LEU A CA 1
ATOM 3545 C C . LEU A 1 449 ? -2.008 -25.922 -31.109 1 98.94 449 LEU A C 1
ATOM 3547 O O . LEU A 1 449 ? -1.851 -27.141 -31.156 1 98.94 449 LEU A O 1
ATOM 3551 N N . ASN A 1 450 ? -2.715 -25.25 -32.031 1 98.81 450 ASN A N 1
ATOM 3552 C CA . ASN A 1 450 ? -3.375 -25.922 -33.125 1 98.81 450 ASN A CA 1
ATOM 3553 C C . ASN A 1 450 ? -2.365 -26.578 -34.062 1 98.81 450 ASN A C 1
ATOM 3555 O O . ASN A 1 450 ? -2.646 -27.625 -34.656 1 98.81 450 ASN A O 1
ATOM 3559 N N . ALA A 1 451 ? -1.252 -25.984 -34.25 1 98.75 451 ALA A N 1
ATOM 3560 C CA . ALA A 1 451 ? -0.198 -26.562 -35.062 1 98.75 451 ALA A CA 1
ATOM 3561 C C . ALA A 1 451 ? 0.376 -27.828 -34.438 1 98.75 451 ALA A C 1
ATOM 3563 O O . ALA A 1 451 ? 0.81 -28.734 -35.156 1 98.75 451 ALA A O 1
ATOM 3564 N N . VAL A 1 452 ? 0.421 -27.922 -33.156 1 98.81 452 VAL A N 1
ATOM 3565 C CA . VAL A 1 452 ? 0.918 -29.094 -32.438 1 98.81 452 VAL A CA 1
ATOM 3566 C C . VAL A 1 452 ? -0.127 -30.219 -32.5 1 98.81 452 VAL A C 1
ATOM 3568 O O . VAL A 1 452 ? 0.179 -31.344 -32.875 1 98.81 452 VAL A O 1
ATOM 3571 N N . GLN A 1 453 ? -1.324 -29.891 -32.094 1 98.69 453 GLN A N 1
ATOM 3572 C CA . GLN A 1 453 ? -2.463 -30.797 -32.125 1 98.69 453 GLN A CA 1
ATOM 3573 C C . GLN A 1 453 ? -3.762 -30.062 -32.406 1 98.69 453 GLN A C 1
ATOM 3575 O O . GLN A 1 453 ? -4.254 -29.297 -31.578 1 98.69 453 GLN A O 1
ATOM 3580 N N . PRO A 1 454 ? -4.289 -30.219 -33.656 1 98.5 454 PRO A N 1
ATOM 3581 C CA . PRO A 1 454 ? -5.535 -29.516 -33.969 1 98.5 454 PRO A CA 1
ATOM 3582 C C . PRO A 1 454 ? -6.645 -29.797 -32.969 1 98.5 454 PRO A C 1
ATOM 3584 O O . PRO A 1 454 ? -6.895 -30.953 -32.625 1 98.5 454 PRO A O 1
ATOM 3587 N N . TYR A 1 455 ? -7.234 -28.75 -32.469 1 98.5 455 TYR A N 1
ATOM 3588 C CA . TYR A 1 455 ? -8.32 -28.75 -31.484 1 98.5 455 TYR A CA 1
ATOM 3589 C C . TYR A 1 455 ? -8.945 -27.359 -31.359 1 98.5 455 TYR A C 1
ATOM 3591 O O . TYR A 1 455 ? -8.375 -26.375 -31.844 1 98.5 455 TYR A O 1
ATOM 3599 N N . ASP A 1 456 ? -10.148 -27.234 -30.859 1 98.62 456 ASP A N 1
ATOM 3600 C CA . ASP A 1 456 ? -10.703 -25.906 -30.562 1 98.62 456 ASP A CA 1
ATOM 3601 C C . ASP A 1 456 ? -10.047 -25.312 -29.328 1 98.62 456 ASP A C 1
ATOM 3603 O O . ASP A 1 456 ? -10.703 -25.109 -28.297 1 98.62 456 ASP A O 1
ATOM 3607 N N . TRP A 1 457 ? -8.82 -24.953 -29.5 1 98.75 457 TRP A N 1
ATOM 3608 C CA . TRP A 1 457 ? -8.031 -24.453 -28.375 1 98.75 457 TRP A CA 1
ATOM 3609 C C . TRP A 1 457 ? -8.562 -23.094 -27.906 1 98.75 457 TRP A C 1
ATOM 3611 O O . TRP A 1 457 ? -8.508 -22.797 -26.719 1 98.75 457 TRP A O 1
ATOM 3621 N N . ALA A 1 458 ? -9.023 -22.234 -28.812 1 98.62 458 ALA A N 1
ATOM 3622 C CA . ALA A 1 458 ? -9.617 -20.969 -28.391 1 98.62 458 ALA A CA 1
ATOM 3623 C C . ALA A 1 458 ? -10.789 -21.203 -27.438 1 98.62 458 ALA A C 1
ATOM 3625 O O . ALA A 1 458 ? -10.883 -20.578 -26.391 1 98.62 458 ALA A O 1
ATOM 3626 N N . GLY A 1 459 ? -11.75 -22.125 -27.891 1 98.31 459 GLY A N 1
ATOM 3627 C CA . GLY A 1 459 ? -12.875 -22.453 -27.047 1 98.31 459 GLY A CA 1
ATOM 3628 C C . GLY A 1 459 ? -12.461 -23.094 -25.734 1 98.31 459 GLY A C 1
ATOM 3629 O O . GLY A 1 459 ? -12.984 -22.75 -24.672 1 98.31 459 GLY A O 1
ATOM 3630 N N . PHE A 1 460 ? -11.516 -24.016 -25.766 1 97.75 460 PHE A N 1
ATOM 3631 C CA . PHE A 1 460 ? -10.977 -24.703 -24.609 1 97.75 460 PHE A CA 1
ATOM 3632 C C . PHE A 1 460 ? -10.445 -23.688 -23.594 1 97.75 460 PHE A C 1
ATOM 3634 O O . PHE A 1 460 ? -10.797 -23.75 -22.406 1 97.75 460 PHE A O 1
ATOM 3641 N N . LEU A 1 461 ? -9.586 -22.781 -24.031 1 98.31 461 LEU A N 1
ATOM 3642 C CA . LEU A 1 461 ? -8.945 -21.812 -23.141 1 98.31 461 LEU A CA 1
ATOM 3643 C C . LEU A 1 461 ? -9.953 -20.781 -22.656 1 98.31 461 LEU A C 1
ATOM 3645 O O . LEU A 1 461 ? -10.023 -20.5 -21.453 1 98.31 461 LEU A O 1
ATOM 3649 N N . ARG A 1 462 ? -10.773 -20.203 -23.5 1 97.62 462 ARG A N 1
ATOM 3650 C CA . ARG A 1 462 ? -11.711 -19.156 -23.109 1 97.62 462 ARG A CA 1
ATOM 3651 C C . ARG A 1 462 ? -12.727 -19.688 -22.094 1 97.62 462 ARG A C 1
ATOM 3653 O O . ARG A 1 462 ? -13.117 -18.953 -21.172 1 97.62 462 ARG A O 1
ATOM 3660 N N . THR A 1 463 ? -13.133 -20.953 -22.266 1 96 463 THR A N 1
ATOM 3661 C CA . THR A 1 463 ? -14.047 -21.547 -21.297 1 96 463 THR A CA 1
ATOM 3662 C C . THR A 1 463 ? -13.422 -21.578 -19.906 1 96 463 THR A C 1
ATOM 3664 O O . THR A 1 463 ? -14.094 -21.297 -18.922 1 96 463 THR A O 1
ATOM 3667 N N . ARG A 1 464 ? -12.211 -21.828 -19.828 1 96 464 ARG A N 1
ATOM 3668 C CA . ARG A 1 464 ? -11.516 -21.969 -18.547 1 96 464 ARG A CA 1
ATOM 3669 C C . ARG A 1 464 ? -11.094 -20.594 -18.016 1 96 464 ARG A C 1
ATOM 3671 O O . ARG A 1 464 ? -11.102 -20.375 -16.797 1 96 464 ARG A O 1
ATOM 3678 N N . LEU A 1 465 ? -10.695 -19.672 -18.844 1 97.25 465 LEU A N 1
ATOM 3679 C CA . LEU A 1 465 ? -10.195 -18.359 -18.438 1 97.25 465 LEU A CA 1
ATOM 3680 C C . LEU A 1 465 ? -11.344 -17.453 -18.016 1 97.25 465 LEU A C 1
ATOM 3682 O O . LEU A 1 465 ? -11.242 -16.734 -17.031 1 97.25 465 LEU A O 1
ATOM 3686 N N . ASP A 1 466 ? -12.445 -17.469 -18.766 1 95.75 466 ASP A N 1
ATOM 3687 C CA . ASP A 1 466 ? -13.547 -16.531 -18.578 1 95.75 466 ASP A CA 1
ATOM 3688 C C . ASP A 1 466 ? -14.68 -17.156 -17.766 1 95.75 466 ASP A C 1
ATOM 3690 O O . ASP A 1 466 ? -15.508 -16.438 -17.203 1 95.75 466 ASP A O 1
ATOM 3694 N N . GLY A 1 467 ? -14.648 -18.5 -17.844 1 92.31 467 GLY A N 1
ATOM 3695 C CA . GLY A 1 467 ? -15.68 -19.172 -17.078 1 92.31 467 GLY A CA 1
ATOM 3696 C C . GLY A 1 467 ? -15.406 -19.188 -15.586 1 92.31 467 GLY A C 1
ATOM 3697 O O . GLY A 1 467 ? -14.25 -19.125 -15.164 1 92.31 467 GLY A O 1
ATOM 3698 N N . HIS A 1 468 ? -16.438 -19.109 -14.914 1 89.19 468 HIS A N 1
ATOM 3699 C CA . HIS A 1 468 ? -16.344 -19.25 -13.461 1 89.19 468 HIS A CA 1
ATOM 3700 C C . HIS A 1 468 ? -17.469 -20.125 -12.914 1 89.19 468 HIS A C 1
ATOM 3702 O O . HIS A 1 468 ? -18.453 -20.391 -13.617 1 89.19 468 HIS A O 1
ATOM 3708 N N . GLY A 1 469 ? -17.266 -20.75 -11.867 1 85.62 469 GLY A N 1
ATOM 3709 C CA . GLY A 1 469 ? -18.188 -21.703 -11.234 1 85.62 469 GLY A CA 1
ATOM 3710 C C . GLY A 1 469 ? -17.5 -22.641 -10.258 1 85.62 469 GLY A C 1
ATOM 3711 O O . GLY A 1 469 ? -16.266 -22.609 -10.125 1 85.62 469 GLY A O 1
ATOM 3712 N N . PRO A 1 470 ? -18.328 -23.375 -9.641 1 83.56 470 PRO A N 1
ATOM 3713 C CA . PRO A 1 470 ? -17.75 -24.219 -8.602 1 83.56 470 PRO A CA 1
ATOM 3714 C C . PRO A 1 470 ? -16.844 -25.312 -9.172 1 83.56 470 PRO A C 1
ATOM 3716 O O . PRO A 1 470 ? -17.109 -25.828 -10.273 1 83.56 470 PRO A O 1
ATOM 3719 N N . GLY A 1 471 ? -15.828 -25.656 -8.453 1 85.19 471 GLY A N 1
ATOM 3720 C CA . GLY A 1 471 ? -14.938 -26.766 -8.758 1 85.19 471 GLY A CA 1
ATOM 3721 C C . GLY A 1 471 ? -13.773 -26.359 -9.641 1 85.19 471 GLY A C 1
ATOM 3722 O O . GLY A 1 471 ? -13.867 -25.406 -10.414 1 85.19 471 GLY A O 1
ATOM 3723 N N . ALA A 1 472 ? -12.648 -27.062 -9.469 1 83 472 ALA A N 1
ATOM 3724 C CA . ALA A 1 472 ? -11.43 -26.828 -10.25 1 83 472 ALA A CA 1
ATOM 3725 C C . ALA A 1 472 ? -11.484 -27.562 -11.586 1 83 472 ALA A C 1
ATOM 3727 O O . ALA A 1 472 ? -12.25 -28.516 -11.742 1 83 472 ALA A O 1
ATOM 3728 N N . PRO A 1 473 ? -10.711 -26.984 -12.57 1 87.75 473 PRO A N 1
ATOM 3729 C CA . PRO A 1 473 ? -10.508 -27.781 -13.773 1 87.75 473 PRO A CA 1
ATOM 3730 C C . PRO A 1 473 ? -9.578 -28.969 -13.547 1 87.75 473 PRO A C 1
ATOM 3732 O O . PRO A 1 473 ? -8.375 -28.875 -13.82 1 87.75 473 PRO A O 1
ATOM 3735 N N . LEU A 1 474 ? -10.18 -30.156 -13.125 1 94.5 474 LEU A N 1
ATOM 3736 C CA . LEU A 1 474 ? -9.336 -31.281 -12.727 1 94.5 474 LEU A CA 1
ATOM 3737 C C . LEU A 1 474 ? -9.258 -32.312 -13.836 1 94.5 474 LEU A C 1
ATOM 3739 O O . LEU A 1 474 ? -8.766 -33.438 -13.625 1 94.5 474 LEU A O 1
ATOM 3743 N N . ASP A 1 475 ? -9.773 -31.906 -15 1 95.5 475 ASP A N 1
ATOM 3744 C CA . ASP A 1 475 ? -9.789 -32.844 -16.125 1 95.5 475 ASP A CA 1
ATOM 3745 C C . ASP A 1 475 ? -8.375 -33.281 -16.5 1 95.5 475 ASP A C 1
ATOM 3747 O O . ASP A 1 475 ? -8.164 -34.438 -16.891 1 95.5 475 ASP A O 1
ATOM 3751 N N . GLY A 1 476 ? -7.445 -32.375 -16.406 1 97.62 476 GLY A N 1
ATOM 3752 C CA . GLY A 1 476 ? -6.062 -32.688 -16.719 1 97.62 476 GLY A CA 1
ATOM 3753 C C . GLY A 1 476 ? -5.477 -33.75 -15.773 1 97.62 476 GLY A C 1
ATOM 3754 O O . GLY A 1 476 ? -4.668 -34.562 -16.188 1 97.62 476 GLY A O 1
ATOM 3755 N N . LEU A 1 477 ? -5.84 -33.656 -14.57 1 97.94 477 LEU A N 1
ATOM 3756 C CA . LEU A 1 477 ? -5.391 -34.656 -13.602 1 97.94 477 LEU A CA 1
ATOM 3757 C C . LEU A 1 477 ? -5.996 -36.031 -13.906 1 97.94 477 LEU A C 1
ATOM 3759 O O . LEU A 1 477 ? -5.293 -37.031 -13.875 1 97.94 477 LEU A O 1
ATOM 3763 N N . LYS A 1 478 ? -7.312 -36.031 -14.18 1 97.62 478 LYS A N 1
ATOM 3764 C CA . LYS A 1 478 ? -8 -37.281 -14.516 1 97.62 478 LYS A CA 1
ATOM 3765 C C . LYS A 1 478 ? -7.41 -37.906 -15.773 1 97.62 478 LYS A C 1
ATOM 3767 O O . LYS A 1 478 ? -7.129 -39.125 -15.797 1 97.62 478 LYS A O 1
ATOM 3772 N N . ARG A 1 479 ? -7.273 -37.094 -16.781 1 98.12 479 ARG A N 1
ATOM 3773 C CA . ARG A 1 479 ? -6.664 -37.594 -18.016 1 98.12 479 ARG A CA 1
ATOM 3774 C C . ARG A 1 479 ? -5.219 -38.031 -17.781 1 98.12 479 ARG A C 1
ATOM 3776 O O . ARG A 1 479 ? -4.691 -38.875 -18.5 1 98.12 479 ARG A O 1
ATOM 3783 N N . GLY A 1 480 ? -4.594 -37.469 -16.797 1 98.38 480 GLY A N 1
ATOM 3784 C CA . GLY A 1 480 ? -3.236 -37.812 -16.406 1 98.38 480 GLY A CA 1
ATOM 3785 C C . GLY A 1 480 ? -3.146 -39.125 -15.656 1 98.38 480 GLY A C 1
ATOM 3786 O O . GLY A 1 480 ? -2.053 -39.656 -15.43 1 98.38 480 GLY A O 1
ATOM 3787 N N . GLY A 1 481 ? -4.301 -39.625 -15.305 1 98.56 481 GLY A N 1
ATOM 3788 C CA . GLY A 1 481 ? -4.352 -40.938 -14.656 1 98.56 481 GLY A CA 1
ATOM 3789 C C . GLY A 1 481 ? -4.465 -40.844 -13.148 1 98.56 481 GLY A C 1
ATOM 3790 O O . GLY A 1 481 ? -4.18 -41.812 -12.438 1 98.56 481 GLY A O 1
ATOM 3791 N N . TYR A 1 482 ? -4.77 -39.688 -12.633 1 98.62 482 TYR A N 1
ATOM 3792 C CA . TYR A 1 482 ? -4.844 -39.5 -11.188 1 98.62 482 TYR A CA 1
ATOM 3793 C C . TYR A 1 482 ? -6.156 -38.844 -10.789 1 98.62 482 TYR A C 1
ATOM 3795 O O . TYR A 1 482 ? -6.754 -38.125 -11.578 1 98.62 482 TYR A O 1
ATOM 3803 N N . ARG A 1 483 ? -6.617 -39.062 -9.641 1 97.94 483 ARG A N 1
ATOM 3804 C CA . ARG A 1 483 ? -7.75 -38.375 -9.055 1 97.94 483 ARG A CA 1
ATOM 3805 C C . ARG A 1 483 ? -7.395 -37.812 -7.68 1 97.94 483 ARG A C 1
ATOM 3807 O O . ARG A 1 483 ? -6.578 -38.375 -6.961 1 97.94 483 ARG A O 1
ATOM 3814 N N . LEU A 1 484 ? -7.977 -36.656 -7.355 1 98 484 LEU A N 1
ATOM 3815 C CA . LEU A 1 484 ? -7.84 -36.062 -6.035 1 98 484 LEU A CA 1
ATOM 3816 C C . LEU A 1 484 ? -8.695 -36.812 -5.008 1 98 484 LEU A C 1
ATOM 3818 O O . LEU A 1 484 ? -9.883 -37.031 -5.238 1 98 484 LEU A O 1
ATOM 3822 N N . ILE A 1 485 ? -8.141 -37.25 -3.982 1 97.88 485 ILE A N 1
ATOM 3823 C CA . ILE A 1 485 ? -8.859 -37.812 -2.855 1 97.88 485 ILE A CA 1
ATOM 3824 C C . ILE A 1 485 ? -8.406 -37.156 -1.557 1 97.88 485 ILE A C 1
ATOM 3826 O O . ILE A 1 485 ? -7.48 -36.344 -1.558 1 97.88 485 ILE A O 1
ATOM 3830 N N . TYR A 1 486 ? -9.07 -37.438 -0.52 1 97.94 486 TYR A N 1
ATOM 3831 C CA . TYR A 1 486 ? -8.711 -36.938 0.812 1 97.94 486 TYR A CA 1
ATOM 3832 C C . TYR A 1 486 ? -8.531 -38.125 1.776 1 97.94 486 TYR A C 1
ATOM 3834 O O . TYR A 1 486 ? -9.305 -39.062 1.752 1 97.94 486 TYR A O 1
ATOM 3842 N N . THR A 1 487 ? -7.508 -38.062 2.479 1 97.44 487 THR A N 1
ATOM 3843 C CA . THR A 1 487 ? -7.266 -39.062 3.508 1 97.44 487 THR A CA 1
ATOM 3844 C C . THR A 1 487 ? -7.098 -38.406 4.875 1 97.44 487 THR A C 1
ATOM 3846 O O . THR A 1 487 ? -6.992 -37.188 4.977 1 97.44 487 THR A O 1
ATOM 3849 N N . ASP A 1 488 ? -7.09 -39.219 5.918 1 97.12 488 ASP A N 1
ATOM 3850 C CA . ASP A 1 488 ? -7.008 -38.688 7.273 1 97.12 488 ASP A CA 1
ATOM 3851 C C . ASP A 1 488 ? -5.555 -38.562 7.734 1 97.12 488 ASP A C 1
ATOM 3853 O O . ASP A 1 488 ? -5.285 -38.156 8.867 1 97.12 488 ASP A O 1
ATOM 3857 N N . THR A 1 489 ? -4.629 -38.906 6.914 1 96.19 489 THR A N 1
ATOM 3858 C CA . THR A 1 489 ? -3.205 -38.812 7.211 1 96.19 489 THR A CA 1
ATOM 3859 C C . THR A 1 489 ? -2.516 -37.844 6.242 1 96.19 489 THR A C 1
ATOM 3861 O O . THR A 1 489 ? -2.678 -37.969 5.027 1 96.19 489 THR A O 1
ATOM 3864 N N . PRO A 1 490 ? -1.832 -36.875 6.758 1 95.44 490 PRO A N 1
ATOM 3865 C CA . PRO A 1 490 ? -1.124 -35.969 5.848 1 95.44 490 PRO A CA 1
ATOM 3866 C C . PRO A 1 490 ? 0.009 -36.656 5.094 1 95.44 490 PRO A C 1
ATOM 3868 O O . PRO A 1 490 ? 0.574 -37.656 5.582 1 95.44 490 PRO A O 1
ATOM 3871 N N . THR A 1 491 ? 0.337 -36.188 3.928 1 95.31 491 THR A N 1
ATOM 3872 C CA . THR A 1 491 ? 1.524 -36.656 3.215 1 95.31 491 THR A CA 1
ATOM 3873 C C . THR A 1 491 ? 2.793 -36.125 3.877 1 95.31 491 THR A C 1
ATOM 3875 O O . THR A 1 491 ? 2.73 -35.219 4.711 1 95.31 491 THR A O 1
ATOM 3878 N N . ASP A 1 492 ? 3.898 -36.688 3.531 1 94.12 492 ASP A N 1
ATOM 3879 C CA . ASP A 1 492 ? 5.168 -36.188 4.043 1 94.12 492 ASP A CA 1
ATOM 3880 C C . ASP A 1 492 ? 5.418 -34.75 3.572 1 94.12 492 ASP A C 1
ATOM 3882 O O . ASP A 1 492 ? 5.977 -33.938 4.312 1 94.12 492 ASP A O 1
ATOM 3886 N N . TYR A 1 493 ? 5.008 -34.469 2.391 1 95.06 493 TYR A N 1
ATOM 3887 C CA . TYR A 1 493 ? 5.117 -33.125 1.841 1 95.06 493 TYR A CA 1
ATOM 3888 C C . TYR A 1 493 ? 4.309 -32.125 2.664 1 95.06 493 TYR A C 1
ATOM 3890 O O . TYR A 1 493 ? 4.805 -31.047 3.008 1 95.06 493 TYR A O 1
ATOM 3898 N N . ALA A 1 494 ? 3.119 -32.469 3.014 1 94.5 494 ALA A N 1
ATOM 3899 C CA . ALA A 1 494 ? 2.244 -31.609 3.805 1 94.5 494 ALA A CA 1
ATOM 3900 C C . ALA A 1 494 ? 2.818 -31.375 5.199 1 94.5 494 ALA A C 1
ATOM 3902 O O . ALA A 1 494 ? 2.764 -30.266 5.723 1 94.5 494 ALA A O 1
ATOM 3903 N N . LYS A 1 495 ? 3.342 -32.469 5.793 1 94.31 495 LYS A N 1
ATOM 3904 C CA . LYS A 1 495 ? 3.949 -32.375 7.117 1 94.31 495 LYS A CA 1
ATOM 3905 C C . LYS A 1 495 ? 5.145 -31.422 7.105 1 94.31 495 LYS A C 1
ATOM 3907 O O . LYS A 1 495 ? 5.297 -30.594 8.008 1 94.31 495 LYS A O 1
ATOM 3912 N N . SER A 1 496 ? 5.91 -31.578 6.051 1 92.94 496 SER A N 1
ATOM 3913 C CA . SER A 1 496 ? 7.102 -30.75 5.938 1 92.94 496 SER A CA 1
ATOM 3914 C C . SER A 1 496 ? 6.738 -29.266 5.754 1 92.94 496 SER A C 1
ATOM 3916 O O . SER A 1 496 ? 7.398 -28.391 6.309 1 92.94 496 SER A O 1
ATOM 3918 N N . ASP A 1 497 ? 5.754 -29.031 5.043 1 93.06 497 ASP A N 1
ATOM 3919 C CA . ASP A 1 497 ? 5.328 -27.656 4.793 1 93.06 497 ASP A CA 1
ATOM 3920 C C . ASP A 1 497 ? 4.773 -27.016 6.062 1 93.06 497 ASP A C 1
ATOM 3922 O O . ASP A 1 497 ? 5.039 -25.844 6.34 1 93.06 497 ASP A O 1
ATOM 3926 N N . GLU A 1 498 ? 3.975 -27.75 6.863 1 93.69 498 GLU A N 1
ATOM 3927 C CA . GLU A 1 498 ? 3.457 -27.25 8.133 1 93.69 498 GLU A CA 1
ATOM 3928 C C . GLU A 1 498 ? 4.59 -26.922 9.102 1 93.69 498 GLU A C 1
ATOM 3930 O O . GLU A 1 498 ? 4.531 -25.922 9.812 1 93.69 498 GLU A O 1
ATOM 3935 N N . THR A 1 499 ? 5.551 -27.828 9.062 1 92.19 499 THR A N 1
ATOM 3936 C CA . THR A 1 499 ? 6.691 -27.625 9.953 1 92.19 499 THR A CA 1
ATOM 3937 C C . THR A 1 499 ? 7.465 -26.359 9.555 1 92.19 499 THR A C 1
ATOM 3939 O O . THR A 1 499 ? 7.777 -25.531 10.406 1 92.19 499 THR A O 1
ATOM 3942 N N . ARG A 1 500 ? 7.672 -26.266 8.281 1 89.38 500 ARG A N 1
ATOM 3943 C CA . ARG A 1 500 ? 8.422 -25.125 7.777 1 89.38 500 ARG A CA 1
ATOM 3944 C C . ARG A 1 500 ? 7.684 -23.828 8.07 1 89.38 500 ARG A C 1
ATOM 3946 O O . ARG A 1 500 ? 8.297 -22.828 8.477 1 89.38 500 ARG A O 1
ATOM 3953 N N . ARG A 1 501 ? 6.422 -23.828 7.891 1 91.81 501 ARG A N 1
ATOM 3954 C CA . ARG A 1 501 ? 5.617 -22.609 8.039 1 91.81 501 ARG A CA 1
ATOM 3955 C C . ARG A 1 501 ? 5.203 -22.406 9.484 1 91.81 501 ARG A C 1
ATOM 3957 O O . ARG A 1 501 ? 4.633 -21.359 9.828 1 91.81 501 ARG A O 1
ATOM 3964 N N . LYS A 1 502 ? 5.43 -23.391 10.352 1 92.81 502 LYS A N 1
ATOM 3965 C CA . LYS A 1 502 ? 4.965 -23.359 11.742 1 92.81 502 LYS A CA 1
ATOM 3966 C C . LYS A 1 502 ? 3.467 -23.078 11.805 1 92.81 502 LYS A C 1
ATOM 3968 O O . LYS A 1 502 ? 3.033 -22.141 12.484 1 92.81 502 LYS A O 1
ATOM 3973 N N . SER A 1 503 ? 2.748 -23.891 11.125 1 96.25 503 SER A N 1
ATOM 3974 C CA . SER A 1 503 ? 1.308 -23.688 11.008 1 96.25 503 SER A CA 1
ATOM 3975 C C . SER A 1 503 ? 0.554 -25 11.141 1 96.25 503 SER A C 1
ATOM 3977 O O . SER A 1 503 ? 1.156 -26.078 11.086 1 96.25 503 SER A O 1
ATOM 3979 N N . THR A 1 504 ? -0.664 -24.906 11.508 1 97.38 504 THR A N 1
ATOM 3980 C CA . THR A 1 504 ? -1.628 -26.016 11.477 1 97.38 504 THR A CA 1
ATOM 3981 C C . THR A 1 504 ? -2.691 -25.766 10.414 1 97.38 504 THR A C 1
ATOM 3983 O O . THR A 1 504 ? -3.514 -24.859 10.547 1 97.38 504 THR A O 1
ATOM 3986 N N . ASP A 1 505 ? -2.627 -26.609 9.398 1 97.12 505 ASP A N 1
ATOM 3987 C CA . ASP A 1 505 ? -3.52 -26.391 8.266 1 97.12 505 ASP A CA 1
ATOM 3988 C C . ASP A 1 505 ? -4.66 -27.406 8.266 1 97.12 505 ASP A C 1
ATOM 3990 O O . ASP A 1 505 ? -4.457 -28.578 7.945 1 97.12 505 ASP A O 1
ATOM 3994 N N . LEU A 1 506 ? -5.832 -27.016 8.617 1 98.12 506 LEU A N 1
ATOM 3995 C CA . LEU A 1 506 ? -7.051 -27.812 8.625 1 98.12 506 LEU A CA 1
ATOM 3996 C C . LEU A 1 506 ? -8.078 -27.25 7.652 1 98.12 506 LEU A C 1
ATOM 3998 O O . LEU A 1 506 ? -9.281 -27.281 7.926 1 98.12 506 LEU A O 1
ATOM 4002 N N . THR A 1 507 ? -7.625 -26.703 6.539 1 97.12 507 THR A N 1
ATOM 4003 C CA . THR A 1 507 ? -8.453 -26.031 5.539 1 97.12 507 THR A CA 1
ATOM 4004 C C . THR A 1 507 ? -9.547 -26.969 5.031 1 97.12 507 THR A C 1
ATOM 4006 O O . THR A 1 507 ? -10.688 -26.531 4.832 1 97.12 507 THR A O 1
ATOM 4009 N N . TYR A 1 508 ? -9.242 -28.219 4.855 1 97.5 508 TYR A N 1
ATOM 4010 C CA . TYR A 1 508 ? -10.188 -29.125 4.219 1 97.5 508 TYR A CA 1
ATOM 4011 C C . TYR A 1 508 ? -10.914 -29.969 5.254 1 97.5 508 TYR A C 1
ATOM 4013 O O . TYR A 1 508 ? -11.633 -30.906 4.906 1 97.5 508 TYR A O 1
ATOM 4021 N N . SER A 1 509 ? -10.711 -29.703 6.551 1 97.88 509 SER A N 1
ATOM 4022 C CA . SER A 1 509 ? -11.469 -30.25 7.68 1 97.88 509 SER A CA 1
ATOM 4023 C C . SER A 1 509 ? -12.359 -29.188 8.305 1 97.88 509 SER A C 1
ATOM 4025 O O . SER A 1 509 ? -13.484 -28.953 7.848 1 97.88 509 SER A O 1
ATOM 4027 N N . LEU A 1 510 ? -11.758 -28.344 9.141 1 98.19 510 LEU A N 1
ATOM 4028 C CA . LEU A 1 510 ? -12.531 -27.344 9.883 1 98.19 510 LEU A CA 1
ATOM 4029 C C . LEU A 1 510 ? -12.672 -26.062 9.086 1 98.19 510 LEU A C 1
ATOM 4031 O O . LEU A 1 510 ? -13.422 -25.156 9.469 1 98.19 510 LEU A O 1
ATOM 4035 N N . GLY A 1 511 ? -11.992 -25.969 7.973 1 97.69 511 GLY A N 1
ATOM 4036 C CA . GLY A 1 511 ? -12.031 -24.766 7.168 1 97.69 511 GLY A CA 1
ATOM 4037 C C . GLY A 1 511 ? -11.211 -23.625 7.754 1 97.69 511 GLY A C 1
ATOM 4038 O O . GLY A 1 511 ? -11.594 -22.453 7.648 1 97.69 511 GLY A O 1
ATOM 4039 N N . LEU A 1 512 ? -10.094 -23.938 8.406 1 97.75 512 LEU A N 1
ATOM 4040 C CA . LEU A 1 512 ? -9.289 -22.875 9.016 1 97.75 512 LEU A CA 1
ATOM 4041 C C . LEU A 1 512 ? -7.812 -23.281 9.047 1 97.75 512 LEU A C 1
ATOM 4043 O O . LEU A 1 512 ? -7.477 -24.453 8.891 1 97.75 512 LEU A O 1
ATOM 4047 N N . SER A 1 513 ? -6.965 -22.328 9.133 1 97.44 513 SER A N 1
ATOM 4048 C CA . SER A 1 513 ? -5.535 -22.484 9.375 1 97.44 513 SER A CA 1
ATOM 4049 C C . SER A 1 513 ? -5.07 -21.594 10.516 1 97.44 513 SER A C 1
ATOM 4051 O O . SER A 1 513 ? -5.605 -20.5 10.711 1 97.44 513 SER A O 1
ATOM 4053 N N . LEU A 1 514 ? -4.109 -22.094 11.289 1 97.75 514 LEU A N 1
ATOM 4054 C CA . LEU A 1 514 ? -3.594 -21.391 12.461 1 97.75 514 LEU A CA 1
ATOM 4055 C C . LEU A 1 514 ? -2.074 -21.281 12.406 1 97.75 514 LEU A C 1
ATOM 4057 O O . LEU A 1 514 ? -1.402 -22.172 11.875 1 97.75 514 LEU A O 1
ATOM 4061 N N . ASN A 1 515 ? -1.597 -20.188 12.938 1 96.44 515 ASN A N 1
ATOM 4062 C CA . ASN A 1 515 ? -0.155 -20.156 13.164 1 96.44 515 ASN A CA 1
ATOM 4063 C C . ASN A 1 515 ? 0.226 -20.859 14.461 1 96.44 515 ASN A C 1
ATOM 4065 O O . ASN A 1 515 ? -0.625 -21.453 15.117 1 96.44 515 ASN A O 1
ATOM 4069 N N . LYS A 1 516 ? 1.495 -20.859 14.836 1 94.19 516 LYS A N 1
ATOM 4070 C CA . LYS A 1 516 ? 2.012 -21.625 15.969 1 94.19 516 LYS A CA 1
ATOM 4071 C C . LYS A 1 516 ? 1.396 -21.156 17.281 1 94.19 516 LYS A C 1
ATOM 4073 O O . LYS A 1 516 ? 1.274 -21.922 18.234 1 94.19 516 LYS A O 1
ATOM 4078 N N . ASP A 1 517 ? 0.915 -19.875 17.297 1 94.56 517 ASP A N 1
ATOM 4079 C CA . ASP A 1 517 ? 0.394 -19.281 18.531 1 94.56 517 ASP A CA 1
ATOM 4080 C C . ASP A 1 517 ? -1.122 -19.438 18.609 1 94.56 517 ASP A C 1
ATOM 4082 O O . ASP A 1 517 ? -1.745 -18.984 19.578 1 94.56 517 ASP A O 1
ATOM 4086 N N . GLY A 1 518 ? -1.691 -20.047 17.641 1 96.94 518 GLY A N 1
ATOM 4087 C CA . GLY A 1 518 ? -3.127 -20.281 17.656 1 96.94 518 GLY A CA 1
ATOM 4088 C C . GLY A 1 518 ? -3.922 -19.172 17 1 96.94 518 GLY A C 1
ATOM 4089 O O . GLY A 1 518 ? -5.152 -19.156 17.078 1 96.94 518 GLY A O 1
ATOM 4090 N N . GLU A 1 519 ? -3.273 -18.297 16.344 1 97 519 GLU A N 1
ATOM 4091 C CA . GLU A 1 519 ? -3.975 -17.25 15.617 1 97 519 GLU A CA 1
ATOM 4092 C C . GLU A 1 519 ? -4.504 -17.75 14.281 1 97 519 GLU A C 1
ATOM 4094 O O . GLU A 1 519 ? -3.799 -18.438 13.547 1 97 519 GLU A O 1
ATOM 4099 N N . PHE A 1 520 ? -5.73 -17.391 14.047 1 96.75 520 PHE A N 1
ATOM 4100 C CA . PHE A 1 520 ? -6.309 -17.75 12.75 1 96.75 520 PHE A CA 1
ATOM 4101 C C . PHE A 1 520 ? -5.633 -16.969 11.633 1 96.75 520 PHE A C 1
ATOM 4103 O O . PHE A 1 520 ? -5.574 -15.742 11.664 1 96.75 520 PHE A O 1
ATOM 4110 N N . THR A 1 521 ? -5.152 -17.688 10.609 1 95.62 521 THR A N 1
ATOM 4111 C CA . THR A 1 521 ? -4.469 -17.047 9.5 1 95.62 521 THR A CA 1
ATOM 4112 C C . THR A 1 521 ? -5.289 -17.156 8.219 1 95.62 521 THR A C 1
ATOM 4114 O O . THR A 1 521 ? -5.043 -16.438 7.25 1 95.62 521 THR A O 1
ATOM 4117 N N . ALA A 1 522 ? -6.242 -18.047 8.227 1 95.88 522 ALA A N 1
ATOM 4118 C CA . ALA A 1 522 ? -7.16 -18.203 7.098 1 95.88 522 ALA A CA 1
ATOM 4119 C C . ALA A 1 522 ? -8.422 -18.938 7.52 1 95.88 522 ALA A C 1
ATOM 4121 O O . ALA A 1 522 ? -8.367 -19.875 8.32 1 95.88 522 ALA A O 1
ATOM 4122 N N . VAL A 1 523 ? -9.508 -18.531 7.02 1 97.31 523 VAL A N 1
ATOM 4123 C CA . VAL A 1 523 ? -10.797 -19.188 7.195 1 97.31 523 VAL A CA 1
ATOM 4124 C C . VAL A 1 523 ? -11.508 -19.297 5.848 1 97.31 523 VAL A C 1
ATOM 4126 O O . VAL A 1 523 ? -11.602 -18.312 5.105 1 97.31 523 VAL A O 1
ATOM 4129 N N . GLN A 1 524 ? -11.984 -20.469 5.586 1 97.19 524 GLN A N 1
ATOM 4130 C CA . GLN A 1 524 ? -12.656 -20.703 4.309 1 97.19 524 GLN A CA 1
ATOM 4131 C C . GLN A 1 524 ? -14.062 -20.109 4.309 1 97.19 524 GLN A C 1
ATOM 4133 O O . GLN A 1 524 ? -14.859 -20.391 5.203 1 97.19 524 GLN A O 1
ATOM 4138 N N . TRP A 1 525 ? -14.352 -19.266 3.293 1 97.06 525 TRP A N 1
ATOM 4139 C CA . TRP A 1 525 ? -15.68 -18.688 3.113 1 97.06 525 TRP A CA 1
ATOM 4140 C C . TRP A 1 525 ? -16.75 -19.766 3.039 1 97.06 525 TRP A C 1
ATOM 4142 O O . TRP A 1 525 ? -16.625 -20.719 2.27 1 97.06 525 TRP A O 1
ATOM 4152 N N . GLU A 1 526 ? -17.812 -19.719 3.902 1 96 526 GLU A N 1
ATOM 4153 C CA . GLU A 1 526 ? -18.969 -20.609 3.975 1 96 526 GLU A CA 1
ATOM 4154 C C . GLU A 1 526 ? -18.562 -22 4.465 1 96 526 GLU A C 1
ATOM 4156 O O . GLU A 1 526 ? -19.344 -22.953 4.359 1 96 526 GLU A O 1
ATOM 4161 N N . GLY A 1 527 ? -17.312 -22.203 4.965 1 96.25 527 GLY A N 1
ATOM 4162 C CA . GLY A 1 527 ? -16.906 -23.422 5.637 1 96.25 527 GLY A CA 1
ATOM 4163 C C . GLY A 1 527 ? -17.406 -23.516 7.066 1 96.25 527 GLY A C 1
ATOM 4164 O O . GLY A 1 527 ? -18.125 -22.625 7.535 1 96.25 527 GLY A O 1
ATOM 4165 N N . PRO A 1 528 ? -17.031 -24.625 7.75 1 96.94 528 PRO A N 1
ATOM 4166 C CA . PRO A 1 528 ? -17.484 -24.828 9.133 1 96.94 528 PRO A CA 1
ATOM 4167 C C . PRO A 1 528 ? -17.062 -23.672 10.055 1 96.94 528 PRO A C 1
ATOM 4169 O O . PRO A 1 528 ? -17.891 -23.188 10.836 1 96.94 528 PRO A O 1
ATOM 4172 N N . ALA A 1 529 ? -15.828 -23.281 9.969 1 97.62 529 ALA A N 1
ATOM 4173 C CA . ALA A 1 529 ? -15.336 -22.203 10.82 1 97.62 529 ALA A CA 1
ATOM 4174 C C . ALA A 1 529 ? -16.047 -20.875 10.5 1 97.62 529 ALA A C 1
ATOM 4176 O O . ALA A 1 529 ? -16.406 -20.125 11.406 1 97.62 529 ALA A O 1
ATOM 4177 N N . PHE A 1 530 ? -16.266 -20.578 9.219 1 97.31 530 PHE A N 1
ATOM 4178 C CA . PHE A 1 530 ? -16.969 -19.375 8.781 1 97.31 530 PHE A CA 1
ATOM 4179 C C . PHE A 1 530 ? -18.391 -19.359 9.352 1 97.31 530 PHE A C 1
ATOM 4181 O O . PHE A 1 530 ? -18.828 -18.344 9.883 1 97.31 530 PHE A O 1
ATOM 4188 N N . LYS A 1 531 ? -19.062 -20.453 9.273 1 96.88 531 LYS A N 1
ATOM 4189 C CA . LYS A 1 531 ? -20.438 -20.562 9.734 1 96.88 531 LYS A CA 1
ATOM 4190 C C . LYS A 1 531 ? -20.531 -20.375 11.242 1 96.88 531 LYS A C 1
ATOM 4192 O O . LYS A 1 531 ? -21.562 -19.969 11.766 1 96.88 531 LYS A O 1
ATOM 4197 N N . ALA A 1 532 ? -19.406 -20.688 11.883 1 96.69 532 ALA A N 1
ATOM 4198 C CA . ALA A 1 532 ? -19.359 -20.516 13.336 1 96.69 532 ALA A CA 1
ATOM 4199 C C . ALA A 1 532 ? -18.969 -19.078 13.711 1 96.69 532 ALA A C 1
ATOM 4201 O O . ALA A 1 532 ? -18.859 -18.75 14.891 1 96.69 532 ALA A O 1
ATOM 4202 N N . GLY A 1 533 ? -18.688 -18.188 12.742 1 95.75 533 GLY A N 1
ATOM 4203 C CA . GLY A 1 533 ? -18.391 -16.797 12.992 1 95.75 533 GLY A CA 1
ATOM 4204 C C . GLY A 1 533 ? -16.922 -16.531 13.258 1 95.75 533 GLY A C 1
ATOM 4205 O O . GLY A 1 533 ? -16.578 -15.523 13.867 1 95.75 533 GLY A O 1
ATOM 4206 N N . LEU A 1 534 ? -16.031 -17.453 12.828 1 96.44 534 LEU A N 1
ATOM 4207 C CA . LEU A 1 534 ? -14.594 -17.297 13.039 1 96.44 534 LEU A CA 1
ATOM 4208 C C . LEU A 1 534 ? -13.953 -16.531 11.883 1 96.44 534 LEU A C 1
ATOM 4210 O O . LEU A 1 534 ? -14.375 -16.688 10.734 1 96.44 534 LEU A O 1
ATOM 4214 N N . THR A 1 535 ? -13.023 -15.703 12.195 1 94.44 535 THR A N 1
ATOM 4215 C CA . THR A 1 535 ? -12.336 -14.93 11.172 1 94.44 535 THR A CA 1
ATOM 4216 C C . THR A 1 535 ? -10.844 -14.82 11.484 1 94.44 535 THR A C 1
ATOM 4218 O O . THR A 1 535 ? -10.422 -15.078 12.609 1 94.44 535 THR A O 1
ATOM 4221 N N . ASP A 1 536 ? -10.156 -14.516 10.391 1 92.81 536 ASP A N 1
ATOM 4222 C CA . ASP A 1 536 ? -8.75 -14.148 10.531 1 92.81 536 ASP A CA 1
ATOM 4223 C C . ASP A 1 536 ? -8.578 -13.047 11.578 1 92.81 536 ASP A C 1
ATOM 4225 O O . ASP A 1 536 ? -9.406 -12.133 11.672 1 92.81 536 ASP A O 1
ATOM 4229 N N . GLY A 1 537 ? -7.516 -13.172 12.375 1 88.75 537 GLY A N 1
ATOM 4230 C CA . GLY A 1 537 ? -7.262 -12.18 13.406 1 88.75 537 GLY A CA 1
ATOM 4231 C C . GLY A 1 537 ? -7.691 -12.633 14.789 1 88.75 537 GLY A C 1
ATOM 4232 O O . GLY A 1 537 ? -7.238 -12.086 15.797 1 88.75 537 GLY A O 1
ATOM 4233 N N . MET A 1 538 ? -8.594 -13.625 14.867 1 95.44 538 MET A N 1
ATOM 4234 C CA . MET A 1 538 ? -8.961 -14.227 16.141 1 95.44 538 MET A CA 1
ATOM 4235 C C . MET A 1 538 ? -7.898 -15.219 16.609 1 95.44 538 MET A C 1
ATOM 4237 O O . MET A 1 538 ? -6.996 -15.57 15.836 1 95.44 538 MET A O 1
ATOM 4241 N N . LYS A 1 539 ? -7.957 -15.617 17.906 1 97.25 539 LYS A N 1
ATOM 4242 C CA . LYS A 1 539 ? -7 -16.562 18.484 1 97.25 539 LYS A CA 1
ATOM 4243 C C . LYS A 1 539 ? -7.715 -17.734 19.141 1 97.25 539 LYS A C 1
ATOM 4245 O O . LYS A 1 539 ? -8.656 -17.531 19.922 1 97.25 539 LYS A O 1
ATOM 4250 N N . LEU A 1 540 ? -7.289 -18.875 18.797 1 98.31 540 LEU A N 1
ATOM 4251 C CA . LEU A 1 540 ? -7.805 -20.078 19.453 1 98.31 540 LEU A CA 1
ATOM 4252 C C . LEU A 1 540 ? -7.141 -20.281 20.797 1 98.31 540 LEU A C 1
ATOM 4254 O O . LEU A 1 540 ? -5.914 -20.406 20.891 1 98.31 540 LEU A O 1
ATOM 4258 N N . ILE A 1 541 ? -7.949 -20.391 21.859 1 98.25 541 ILE A N 1
ATOM 4259 C CA . ILE A 1 541 ? -7.441 -20.453 23.219 1 98.25 541 ILE A CA 1
ATOM 4260 C C . ILE A 1 541 ? -7.547 -21.891 23.75 1 98.25 541 ILE A C 1
ATOM 4262 O O . ILE A 1 541 ? -6.645 -22.375 24.438 1 98.25 541 ILE A O 1
ATOM 4266 N N . ALA A 1 542 ? -8.641 -22.562 23.469 1 98.12 542 ALA A N 1
ATOM 4267 C CA . ALA A 1 542 ? -8.852 -23.891 24.016 1 98.12 542 ALA A CA 1
ATOM 4268 C C . ALA A 1 542 ? -9.688 -24.75 23.062 1 98.12 542 ALA A C 1
ATOM 4270 O O . ALA A 1 542 ? -10.492 -24.234 22.297 1 98.12 542 ALA A O 1
ATOM 4271 N N . VAL A 1 543 ? -9.453 -26.031 23.125 1 98.12 543 VAL A N 1
ATOM 4272 C CA . VAL A 1 543 ? -10.188 -27.062 22.391 1 98.12 543 VAL A CA 1
ATOM 4273 C C . VAL A 1 543 ? -10.859 -28.016 23.391 1 98.12 543 VAL A C 1
ATOM 4275 O O . VAL A 1 543 ? -10.18 -28.688 24.156 1 98.12 543 VAL A O 1
ATOM 4278 N N . ASN A 1 544 ? -12.172 -28 23.375 1 97.44 544 ASN A N 1
ATOM 4279 C CA . ASN A 1 544 ? -12.953 -28.828 24.281 1 97.44 544 ASN A CA 1
ATOM 4280 C C . ASN A 1 544 ? -12.539 -28.609 25.734 1 97.44 544 ASN A C 1
ATOM 4282 O O . ASN A 1 544 ? -12.32 -29.562 26.484 1 97.44 544 ASN A O 1
ATOM 4286 N N . GLY A 1 545 ? -12.297 -27.375 25.984 1 96.94 545 GLY A N 1
ATOM 4287 C CA . GLY A 1 545 ? -12.062 -26.984 27.359 1 96.94 545 GLY A CA 1
ATOM 4288 C C . GLY A 1 545 ? -10.609 -27.078 27.781 1 96.94 545 GLY A C 1
ATOM 4289 O O . GLY A 1 545 ? -10.242 -26.703 28.891 1 96.94 545 GLY A O 1
ATOM 4290 N N . LEU A 1 546 ? -9.75 -27.609 26.953 1 97.44 546 LEU A N 1
ATOM 4291 C CA . LEU A 1 546 ? -8.328 -27.75 27.25 1 97.44 546 LEU A CA 1
ATOM 4292 C C . LEU A 1 546 ? -7.5 -26.766 26.438 1 97.44 546 LEU A C 1
ATOM 4294 O O . LEU A 1 546 ? -7.84 -26.453 25.297 1 97.44 546 LEU A O 1
ATOM 4298 N N . VAL A 1 547 ? -6.383 -26.344 26.969 1 96.94 547 VAL A N 1
ATOM 4299 C CA . VAL A 1 547 ? -5.52 -25.359 26.312 1 96.94 547 VAL A CA 1
ATOM 4300 C C . VAL A 1 547 ? -5.156 -25.844 24.922 1 96.94 547 VAL A C 1
ATOM 4302 O O . VAL A 1 547 ? -4.852 -27.031 24.719 1 96.94 547 VAL A O 1
ATOM 4305 N N . TYR A 1 548 ? -5.109 -24.938 24 1 96.69 548 TYR A N 1
ATOM 4306 C CA . TYR A 1 548 ? -4.836 -25.25 22.609 1 96.69 548 TYR A CA 1
ATOM 4307 C C . TYR A 1 548 ? -3.393 -25.703 22.422 1 96.69 548 TYR A C 1
ATOM 4309 O O . TYR A 1 548 ? -2.469 -25.094 22.969 1 96.69 548 TYR A O 1
ATOM 4317 N N . ASP A 1 549 ? -3.156 -26.625 21.656 1 95.5 549 ASP A N 1
ATOM 4318 C CA . ASP A 1 549 ? -1.985 -26.938 20.844 1 95.5 549 ASP A CA 1
ATOM 4319 C C . ASP A 1 549 ? -2.383 -27.688 19.578 1 95.5 549 ASP A C 1
ATOM 4321 O O . ASP A 1 549 ? -3.492 -28.219 19.484 1 95.5 549 ASP A O 1
ATOM 4325 N N . ALA A 1 550 ? -1.521 -27.75 18.641 1 96.12 550 ALA A N 1
ATOM 4326 C CA . ALA A 1 550 ? -1.814 -28.25 17.312 1 96.12 550 ALA A CA 1
ATOM 4327 C C . ALA A 1 550 ? -2.252 -29.719 17.359 1 96.12 550 ALA A C 1
ATOM 4329 O O . ALA A 1 550 ? -3.201 -30.109 16.672 1 96.12 550 ALA A O 1
ATOM 4330 N N . GLU A 1 551 ? -1.539 -30.562 18.109 1 96.12 551 GLU A N 1
ATOM 4331 C CA . GLU A 1 551 ? -1.838 -31.984 18.203 1 96.12 551 GLU A CA 1
ATOM 4332 C C . GLU A 1 551 ? -3.191 -32.219 18.859 1 96.12 551 GLU A C 1
ATOM 4334 O O . GLU A 1 551 ? -3.951 -33.094 18.438 1 96.12 551 GLU A O 1
ATOM 4339 N N . ARG A 1 552 ? -3.447 -31.469 19.891 1 97 552 ARG A N 1
ATOM 4340 C CA . ARG A 1 552 ? -4.727 -31.578 20.578 1 97 552 ARG A CA 1
ATOM 4341 C C . ARG A 1 552 ? -5.887 -31.266 19.625 1 97 552 ARG A C 1
ATOM 4343 O O . ARG A 1 552 ? -6.922 -31.938 19.672 1 97 552 ARG A O 1
ATOM 4350 N N . LEU A 1 553 ? -5.789 -30.234 18.906 1 98.06 553 LEU A N 1
ATOM 4351 C CA . LEU A 1 553 ? -6.832 -29.875 17.953 1 98.06 553 LEU A CA 1
ATOM 4352 C C . LEU A 1 553 ? -7.039 -30.984 16.938 1 98.06 553 LEU A C 1
ATOM 4354 O O . LEU A 1 553 ? -8.18 -31.359 16.641 1 98.06 553 LEU A O 1
ATOM 4358 N N . LYS A 1 554 ? -5.984 -31.547 16.328 1 97.62 554 LYS A N 1
ATOM 4359 C CA . LYS A 1 554 ? -6.074 -32.625 15.367 1 97.62 554 LYS A CA 1
ATOM 4360 C C . LYS A 1 554 ? -6.703 -33.875 15.992 1 97.62 554 LYS A C 1
ATOM 4362 O O . LYS A 1 554 ? -7.508 -34.562 15.367 1 97.62 554 LYS A O 1
ATOM 4367 N N . ASP A 1 555 ? -6.27 -34.156 17.266 1 97.56 555 ASP A N 1
ATOM 4368 C CA . ASP A 1 555 ? -6.848 -35.281 17.984 1 97.56 555 ASP A CA 1
ATOM 4369 C C . ASP A 1 555 ? -8.352 -35.094 18.188 1 97.56 555 ASP A C 1
ATOM 4371 O O . ASP A 1 555 ? -9.117 -36.062 18.062 1 97.56 555 ASP A O 1
ATOM 4375 N N . ALA A 1 556 ? -8.734 -33.906 18.516 1 97.81 556 ALA A N 1
ATOM 4376 C CA . ALA A 1 556 ? -10.148 -33.594 18.719 1 97.81 556 ALA A CA 1
ATOM 4377 C C . ALA A 1 556 ? -10.938 -33.812 17.422 1 97.81 556 ALA A C 1
ATOM 4379 O O . ALA A 1 556 ? -12.055 -34.344 17.453 1 97.81 556 ALA A O 1
ATOM 4380 N N . VAL A 1 557 ? -10.422 -33.344 16.297 1 98.25 557 VAL A N 1
ATOM 4381 C CA . VAL A 1 557 ? -11.062 -33.531 15.008 1 98.25 557 VAL A CA 1
ATOM 4382 C C . VAL A 1 557 ? -11.195 -35.031 14.703 1 98.25 557 VAL A C 1
ATOM 4384 O O . VAL A 1 557 ? -12.242 -35.469 14.219 1 98.25 557 VAL A O 1
ATOM 4387 N N . THR A 1 558 ? -10.133 -35.781 14.945 1 97.75 558 THR A N 1
ATOM 4388 C CA . THR A 1 558 ? -10.133 -37.25 14.734 1 97.75 558 THR A CA 1
ATOM 4389 C C . THR A 1 558 ? -11.203 -37.906 15.594 1 97.75 558 THR A C 1
ATOM 4391 O O . THR A 1 558 ? -11.953 -38.75 15.109 1 97.75 558 THR A O 1
ATOM 4394 N N . ALA A 1 559 ? -11.266 -37.5 16.844 1 96.5 559 ALA A N 1
ATOM 4395 C CA . ALA A 1 559 ? -12.203 -38.094 17.797 1 96.5 559 ALA A CA 1
ATOM 4396 C C . ALA A 1 559 ? -13.641 -37.781 17.422 1 96.5 559 ALA A C 1
ATOM 4398 O O . ALA A 1 559 ? -14.555 -38.562 17.703 1 96.5 559 ALA A O 1
ATOM 4399 N N . ALA A 1 560 ? -13.828 -36.688 16.797 1 96.44 560 ALA A N 1
ATOM 4400 C CA . ALA A 1 560 ? -15.164 -36.25 16.453 1 96.44 560 ALA A CA 1
ATOM 4401 C C . ALA A 1 560 ? -15.719 -37 15.258 1 96.44 560 ALA A C 1
ATOM 4403 O O . ALA A 1 560 ? -16.922 -36.969 14.984 1 96.44 560 ALA A O 1
ATOM 4404 N N . LYS A 1 561 ? -14.898 -37.656 14.586 1 96.5 561 LYS A N 1
ATOM 4405 C CA . LYS A 1 561 ? -15.32 -38.375 13.367 1 96.5 561 LYS A CA 1
ATOM 4406 C C . LYS A 1 561 ? -16.438 -39.344 13.664 1 96.5 561 LYS A C 1
ATOM 4408 O O . LYS A 1 561 ? -16.297 -40.219 14.539 1 96.5 561 LYS A O 1
ATOM 4413 N N . GLY A 1 562 ? -17.531 -39.219 12.938 1 95.62 562 GLY A N 1
ATOM 4414 C CA . GLY A 1 562 ? -18.641 -40.156 13.055 1 95.62 562 GLY A CA 1
ATOM 4415 C C . GLY A 1 562 ? -19.516 -39.906 14.281 1 95.62 562 GLY A C 1
ATOM 4416 O O . GLY A 1 562 ? -20.547 -40.531 14.469 1 95.62 562 GLY A O 1
ATOM 4417 N N . GLY A 1 563 ? -19.078 -38.938 15.062 1 94.94 563 GLY A N 1
ATOM 4418 C CA . GLY A 1 563 ? -19.828 -38.625 16.266 1 94.94 563 GLY A CA 1
ATOM 4419 C C . GLY A 1 563 ? -20.938 -37.594 16.047 1 94.94 563 GLY A C 1
ATOM 4420 O O . GLY A 1 563 ? -21.25 -37.281 14.906 1 94.94 563 GLY A O 1
ATOM 4421 N N . LYS A 1 564 ? -21.594 -37.25 17.188 1 94.25 564 LYS A N 1
ATOM 4422 C CA . LYS A 1 564 ? -22.703 -36.312 17.109 1 94.25 564 LYS A CA 1
ATOM 4423 C C . LYS A 1 564 ? -22.391 -35.031 17.891 1 94.25 564 LYS A C 1
ATOM 4425 O O . LYS A 1 564 ? -23.047 -34 17.703 1 94.25 564 LYS A O 1
ATOM 4430 N N . GLN A 1 565 ? -21.422 -35.125 18.75 1 94.62 565 GLN A N 1
ATOM 4431 C CA . GLN A 1 565 ? -21.094 -34 19.578 1 94.62 565 GLN A CA 1
ATOM 4432 C C . GLN A 1 565 ? -20.266 -32.969 18.812 1 94.62 565 GLN A C 1
ATOM 4434 O O . GLN A 1 565 ? -19.266 -33.344 18.172 1 94.62 565 GLN A O 1
ATOM 4439 N N . PRO A 1 566 ? -20.594 -31.75 18.875 1 96.56 566 PRO A N 1
ATOM 4440 C CA . PRO A 1 566 ? -19.781 -30.719 18.219 1 96.56 566 PRO A CA 1
ATOM 4441 C C . PRO A 1 566 ? -18.438 -30.5 18.906 1 96.56 566 PRO A C 1
ATOM 4443 O O . PRO A 1 566 ? -18.312 -30.781 20.094 1 96.56 566 PRO A O 1
ATOM 4446 N N . LEU A 1 567 ? -17.453 -30.031 18.141 1 97 567 LEU A N 1
ATOM 4447 C CA . LEU A 1 567 ? -16.219 -29.516 18.703 1 97 567 LEU A CA 1
ATOM 4448 C C . LEU A 1 567 ? -16.438 -28.141 19.344 1 97 567 LEU A C 1
ATOM 4450 O O . LEU A 1 567 ? -17.109 -27.297 18.75 1 97 567 LEU A O 1
ATOM 4454 N N . GLU A 1 568 ? -15.938 -27.953 20.484 1 97.69 568 GLU A N 1
ATOM 4455 C CA . GLU A 1 568 ? -16.031 -26.656 21.141 1 97.69 568 GLU A CA 1
ATOM 4456 C C . GLU A 1 568 ? -14.688 -25.922 21.109 1 97.69 568 GLU A C 1
ATOM 4458 O O . GLU A 1 568 ? -13.68 -26.453 21.578 1 97.69 568 GLU A O 1
ATOM 4463 N N . LEU A 1 569 ? -14.664 -24.766 20.562 1 98.25 569 LEU A N 1
ATOM 4464 C CA . LEU A 1 569 ? -13.477 -23.938 20.516 1 98.25 569 LEU A CA 1
ATOM 4465 C C . LEU A 1 569 ? -13.672 -22.656 21.312 1 98.25 569 LEU A C 1
ATOM 4467 O O . LEU A 1 569 ? -14.617 -21.891 21.062 1 98.25 569 LEU A O 1
ATOM 4471 N N . LEU A 1 570 ? -12.859 -22.422 22.328 1 98.38 570 LEU A N 1
ATOM 4472 C CA . LEU A 1 570 ? -12.789 -21.109 22.969 1 98.38 570 LEU A CA 1
ATOM 4473 C C . LEU A 1 570 ? -11.891 -20.172 22.188 1 98.38 570 LEU A C 1
ATOM 4475 O O . LEU A 1 570 ? -10.703 -20.453 21.984 1 98.38 570 LEU A O 1
ATOM 4479 N N . VAL A 1 571 ? -12.477 -19.078 21.719 1 97.94 571 VAL A N 1
ATOM 4480 C CA . VAL A 1 571 ? -11.719 -18.156 20.875 1 97.94 571 VAL A CA 1
ATOM 4481 C C . VAL A 1 571 ? -11.711 -16.766 21.516 1 97.94 571 VAL A C 1
ATOM 4483 O O . VAL A 1 571 ? -12.625 -16.406 22.25 1 97.94 571 VAL A O 1
ATOM 4486 N N . LYS A 1 572 ? -10.625 -16.125 21.281 1 96.44 572 LYS A N 1
ATOM 4487 C CA . LYS A 1 572 ? -10.477 -14.734 21.719 1 96.44 572 LYS A CA 1
ATOM 4488 C C . LYS A 1 572 ? -10.523 -13.781 20.531 1 96.44 572 LYS A C 1
ATOM 4490 O O . LYS A 1 572 ? -9.773 -13.953 19.562 1 96.44 572 LYS A O 1
ATOM 4495 N N . ALA A 1 573 ? -11.438 -12.828 20.484 1 91.06 573 ALA A N 1
ATOM 4496 C CA . ALA A 1 573 ? -11.523 -11.719 19.547 1 91.06 573 ALA A CA 1
ATOM 4497 C C . ALA A 1 573 ? -11.336 -10.383 20.25 1 91.06 573 ALA A C 1
ATOM 4499 O O . ALA A 1 573 ? -12.281 -9.852 20.859 1 91.06 573 ALA A O 1
ATOM 4500 N N . GLY A 1 574 ? -10.18 -9.797 20.031 1 83.56 574 GLY A N 1
ATOM 4501 C CA . GLY A 1 574 ? -9.875 -8.664 20.891 1 83.56 574 GLY A CA 1
ATOM 4502 C C . GLY A 1 574 ? -9.836 -9.023 22.375 1 83.56 574 GLY A C 1
ATOM 4503 O O . GLY A 1 574 ? -9.102 -9.93 22.781 1 83.56 574 GLY A O 1
ATOM 4504 N N . GLU A 1 575 ? -10.75 -8.391 23.125 1 86.19 575 GLU A N 1
ATOM 4505 C CA . GLU A 1 575 ? -10.797 -8.648 24.562 1 86.19 575 GLU A CA 1
ATOM 4506 C C . GLU A 1 575 ? -11.93 -9.609 24.922 1 86.19 575 GLU A C 1
ATOM 4508 O O . GLU A 1 575 ? -12.102 -9.977 26.078 1 86.19 575 GLU A O 1
ATOM 4513 N N . ARG A 1 576 ? -12.578 -10.062 23.922 1 91 576 ARG A N 1
ATOM 4514 C CA . ARG A 1 576 ? -13.75 -10.891 24.188 1 91 576 ARG A CA 1
ATOM 4515 C C . ARG A 1 576 ? -13.453 -12.359 23.938 1 91 576 ARG A C 1
ATOM 4517 O O . ARG A 1 576 ? -12.758 -12.703 22.969 1 91 576 ARG A O 1
ATOM 4524 N N . TYR A 1 577 ? -13.898 -13.164 24.844 1 95.31 577 TYR A N 1
ATOM 4525 C CA . TYR A 1 577 ? -13.844 -14.609 24.688 1 95.31 577 TYR A CA 1
ATOM 4526 C C . TYR A 1 577 ? -15.219 -15.172 24.344 1 95.31 577 TYR A C 1
ATOM 4528 O O . TYR A 1 577 ? -16.234 -14.672 24.812 1 95.31 577 TYR A O 1
ATOM 4536 N N . ARG A 1 578 ? -15.289 -16.078 23.516 1 94.31 578 ARG A N 1
ATOM 4537 C CA . ARG A 1 578 ? -16.547 -16.781 23.281 1 94.31 578 ARG A CA 1
ATOM 4538 C C . ARG A 1 578 ? -16.297 -18.234 22.859 1 94.31 578 ARG A C 1
ATOM 4540 O O . ARG A 1 578 ? -15.242 -18.547 22.297 1 94.31 578 ARG A O 1
ATOM 4547 N N . THR A 1 579 ? -17.094 -19.016 23.219 1 97 579 THR A N 1
ATOM 4548 C CA . THR A 1 579 ? -17.062 -20.422 22.797 1 97 579 THR A CA 1
ATOM 4549 C C . THR A 1 579 ? -17.922 -20.641 21.578 1 97 579 THR A C 1
ATOM 4551 O O . THR A 1 579 ? -19.078 -20.203 21.531 1 97 579 THR A O 1
ATOM 4554 N N . VAL A 1 580 ? -17.344 -21.25 20.625 1 97.25 580 VAL A N 1
ATOM 4555 C CA . VAL A 1 580 ? -18.125 -21.594 19.438 1 97.25 580 VAL A CA 1
ATOM 4556 C C . VAL A 1 580 ? -18.172 -23.109 19.266 1 97.25 580 VAL A C 1
ATOM 4558 O O . VAL A 1 580 ? -17.297 -23.828 19.766 1 97.25 580 VAL A O 1
ATOM 4561 N N . LYS A 1 581 ? -19.188 -23.531 18.609 1 97 581 LYS A N 1
ATOM 4562 C CA . LYS A 1 581 ? -19.375 -24.953 18.344 1 97 581 LYS A CA 1
ATOM 4563 C C . LYS A 1 581 ? -19.281 -25.234 16.844 1 97 581 LYS A C 1
ATOM 4565 O O . LYS A 1 581 ? -19.891 -24.531 16.031 1 97 581 LYS A O 1
ATOM 4570 N N . LEU A 1 582 ? -18.453 -26.172 16.516 1 97.38 582 LEU A N 1
ATOM 4571 C CA . LEU A 1 582 ? -18.328 -26.625 15.133 1 97.38 582 LEU A CA 1
ATOM 4572 C C . LEU A 1 582 ? -18.953 -28.016 14.969 1 97.38 582 LEU A C 1
ATOM 4574 O O . LEU A 1 582 ? -18.438 -29 15.516 1 97.38 582 LEU A O 1
ATOM 4578 N N . ASP A 1 583 ? -20.016 -28.016 14.266 1 95.5 583 ASP A N 1
ATOM 4579 C CA . ASP A 1 583 ? -20.672 -29.281 13.977 1 95.5 583 ASP A CA 1
ATOM 4580 C C . ASP A 1 583 ? -19.984 -30 12.82 1 95.5 583 ASP A C 1
ATOM 4582 O O . ASP A 1 583 ? -20.531 -30.062 11.711 1 95.5 583 ASP A O 1
ATOM 4586 N N . TYR A 1 584 ? -18.844 -30.469 13.062 1 97.12 584 TYR A N 1
ATOM 4587 C CA . TYR A 1 584 ? -18.016 -31.141 12.062 1 97.12 584 TYR A CA 1
ATOM 4588 C C . TYR A 1 584 ? -17.656 -32.562 12.5 1 97.12 584 TYR A C 1
ATOM 4590 O O . TYR A 1 584 ? -17.141 -32.75 13.602 1 97.12 584 TYR A O 1
ATOM 4598 N N . HIS A 1 585 ? -17.906 -33.531 11.57 1 97.25 585 HIS A N 1
ATOM 4599 C CA . HIS A 1 585 ? -17.797 -34.938 11.984 1 97.25 585 HIS A CA 1
ATOM 4600 C C . HIS A 1 585 ? -17.125 -35.781 10.914 1 97.25 585 HIS A C 1
ATOM 4602 O O . HIS A 1 585 ? -17.297 -37 10.883 1 97.25 585 HIS A O 1
ATOM 4608 N N . ASP A 1 586 ? -16.344 -35.188 10 1 96.69 586 ASP A N 1
ATOM 4609 C CA . ASP A 1 586 ? -15.789 -35.938 8.867 1 96.69 586 ASP A CA 1
ATOM 4610 C C . ASP A 1 586 ? -14.32 -36.281 9.102 1 96.69 586 ASP A C 1
ATOM 4612 O O . ASP A 1 586 ? -13.68 -36.906 8.266 1 96.69 586 ASP A O 1
ATOM 4616 N N . GLY A 1 587 ? -13.773 -35.875 10.242 1 97.62 587 GLY A N 1
ATOM 4617 C CA . GLY A 1 587 ? -12.398 -36.188 10.57 1 97.62 587 GLY A CA 1
ATOM 4618 C C . GLY A 1 587 ? -11.391 -35.344 9.805 1 97.62 587 GLY A C 1
ATOM 4619 O O . GLY A 1 587 ? -11.758 -34.344 9.195 1 97.62 587 GLY A O 1
ATOM 4620 N N . LEU A 1 588 ? -10.078 -35.719 10.008 1 98.06 588 LEU A N 1
ATOM 4621 C CA . LEU A 1 588 ? -9 -35 9.305 1 98.06 588 LEU A CA 1
ATOM 4622 C C . LEU A 1 588 ? -9.047 -35.312 7.812 1 98.06 588 LEU A C 1
ATOM 4624 O O . LEU A 1 588 ? -9.344 -36.438 7.406 1 98.06 588 LEU A O 1
ATOM 4628 N N . ARG A 1 589 ? -8.828 -34.312 7.012 1 98 589 ARG A N 1
ATOM 4629 C CA . ARG A 1 589 ? -8.828 -34.438 5.559 1 98 589 ARG A CA 1
ATOM 4630 C C . ARG A 1 589 ? -7.586 -33.812 4.953 1 98 589 ARG A C 1
ATOM 4632 O O . ARG A 1 589 ? -7.406 -32.594 5.043 1 98 589 ARG A O 1
ATOM 4639 N N . TYR A 1 590 ? -6.738 -34.625 4.367 1 98 590 TYR A N 1
ATOM 4640 C CA . TYR A 1 590 ? -5.543 -34.156 3.664 1 98 590 TYR A CA 1
ATOM 4641 C C . TYR A 1 590 ? -5.566 -34.625 2.205 1 98 590 TYR A C 1
ATOM 4643 O O . TYR A 1 590 ? -5.859 -35.781 1.903 1 98 590 TYR A O 1
ATOM 4651 N N . PRO A 1 591 ? -5.316 -33.688 1.274 1 98.06 591 PRO A N 1
ATOM 4652 C CA . PRO A 1 591 ? -5.379 -34.031 -0.146 1 98.06 591 PRO A CA 1
ATOM 4653 C C . PRO A 1 591 ? -4.242 -34.969 -0.577 1 98.06 591 PRO A C 1
ATOM 4655 O O . PRO A 1 591 ? -3.119 -34.844 -0.082 1 98.06 591 PRO A O 1
ATOM 4658 N N . ARG A 1 592 ? -4.559 -35.781 -1.494 1 97.5 592 ARG A N 1
ATOM 4659 C CA . ARG A 1 592 ? -3.635 -36.719 -2.121 1 97.5 592 ARG A CA 1
ATOM 4660 C C . ARG A 1 592 ? -4.098 -37.094 -3.527 1 97.5 592 ARG A C 1
ATOM 4662 O O . ARG A 1 592 ? -5.293 -37.062 -3.816 1 97.5 592 ARG A O 1
ATOM 4669 N N . LEU A 1 593 ? -3.125 -37.344 -4.375 1 98.12 593 LEU A N 1
ATOM 4670 C CA . LEU A 1 593 ? -3.475 -37.906 -5.68 1 98.12 593 LEU A CA 1
ATOM 4671 C C . LEU A 1 593 ? -3.404 -39.438 -5.66 1 98.12 593 LEU A C 1
ATOM 4673 O O . LEU A 1 593 ? -2.441 -40 -5.145 1 98.12 593 LEU A O 1
ATOM 4677 N N . GLU A 1 594 ? -4.418 -40.031 -6.156 1 98.19 594 GLU A N 1
ATOM 4678 C CA . GLU A 1 594 ? -4.48 -41.5 -6.27 1 98.19 594 GLU A CA 1
ATOM 4679 C C . GLU A 1 594 ? -4.543 -41.938 -7.727 1 98.19 594 GLU A C 1
ATOM 4681 O O . GLU A 1 594 ? -5.277 -41.344 -8.531 1 98.19 594 GLU A O 1
ATOM 4686 N N . ARG A 1 595 ? -3.762 -43 -8.031 1 98.12 595 ARG A N 1
ATOM 4687 C CA . ARG A 1 595 ? -3.773 -43.531 -9.383 1 98.12 595 ARG A CA 1
ATOM 4688 C C . ARG A 1 595 ? -5.145 -44.125 -9.727 1 98.12 595 ARG A C 1
ATOM 4690 O O . ARG A 1 595 ? -5.785 -44.75 -8.891 1 98.12 595 ARG A O 1
ATOM 4697 N N . ILE A 1 596 ? -5.578 -43.812 -10.945 1 98.06 596 ILE A N 1
ATOM 4698 C CA . ILE A 1 596 ? -6.793 -44.406 -11.453 1 98.06 596 ILE A CA 1
ATOM 4699 C C . ILE A 1 596 ? -6.445 -45.719 -12.18 1 98.06 596 ILE A C 1
ATOM 4701 O O . ILE A 1 596 ? -5.828 -45.688 -13.25 1 98.06 596 ILE A O 1
ATOM 4705 N N . ALA A 1 597 ? -6.984 -46.781 -11.688 1 97 597 ALA A N 1
ATOM 4706 C CA . ALA A 1 597 ? -6.656 -48.094 -12.25 1 97 597 ALA A CA 1
ATOM 4707 C C . ALA A 1 597 ? -7.109 -48.188 -13.703 1 97 597 ALA A C 1
ATOM 4709 O O . ALA A 1 597 ? -8.203 -47.75 -14.055 1 97 597 ALA A O 1
ATOM 4710 N N . GLY A 1 598 ? -6.301 -48.781 -14.523 1 96.19 598 GLY A N 1
ATOM 4711 C CA . GLY A 1 598 ? -6.66 -49.094 -15.906 1 96.19 598 GLY A CA 1
ATOM 4712 C C . GLY A 1 598 ? -6.516 -47.875 -16.828 1 96.19 598 GLY A C 1
ATOM 4713 O O . GLY A 1 598 ? -6.828 -47.969 -18.016 1 96.19 598 GLY A O 1
ATOM 4714 N N . THR A 1 599 ? -6.07 -46.75 -16.297 1 96.5 599 THR A N 1
ATOM 4715 C CA . THR A 1 599 ? -5.902 -45.562 -17.141 1 96.5 599 THR A CA 1
ATOM 4716 C C . THR A 1 599 ? -4.426 -45.281 -17.391 1 96.5 599 THR A C 1
ATOM 4718 O O . THR A 1 599 ? -3.564 -45.688 -16.609 1 96.5 599 THR A O 1
ATOM 4721 N N . PRO A 1 600 ? -4.102 -44.625 -18.531 1 96.94 600 PRO A N 1
ATOM 4722 C CA . PRO A 1 600 ? -2.703 -44.25 -18.766 1 96.94 600 PRO A CA 1
ATOM 4723 C C . PRO A 1 600 ? -2.16 -43.312 -17.688 1 96.94 600 PRO A C 1
ATOM 4725 O O . PRO A 1 600 ? -2.873 -42.406 -17.234 1 96.94 600 PRO A O 1
ATOM 4728 N N . ALA A 1 601 ? -0.922 -43.469 -17.344 1 97 601 ALA A N 1
ATOM 4729 C CA . ALA A 1 601 ? -0.272 -42.625 -16.359 1 97 601 ALA A CA 1
ATOM 4730 C C . ALA A 1 601 ? 0.444 -41.469 -17.031 1 97 601 ALA A C 1
ATOM 4732 O O . ALA A 1 601 ? 1.649 -41.281 -16.844 1 97 601 ALA A O 1
ATOM 4733 N N . ARG A 1 602 ? -0.245 -40.625 -17.734 1 98.31 602 ARG A N 1
ATOM 4734 C CA . ARG A 1 602 ? 0.332 -39.562 -18.531 1 98.31 602 ARG A CA 1
ATOM 4735 C C . ARG A 1 602 ? 1.079 -38.562 -17.641 1 98.31 602 ARG A C 1
ATOM 4737 O O . ARG A 1 602 ? 2.092 -38 -18.062 1 98.31 602 ARG A O 1
ATOM 4744 N N . LEU A 1 603 ? 0.543 -38.344 -16.391 1 98.62 603 LEU A N 1
ATOM 4745 C CA . LEU A 1 603 ? 1.209 -37.438 -15.477 1 98.62 603 LEU A CA 1
ATOM 4746 C C . LEU A 1 603 ? 2.594 -37.938 -15.094 1 98.62 603 LEU A C 1
ATOM 4748 O O . LEU A 1 603 ? 3.535 -37.156 -14.961 1 98.62 603 LEU A O 1
ATOM 4752 N N . ASP A 1 604 ? 2.732 -39.281 -14.914 1 98.12 604 ASP A N 1
ATOM 4753 C CA . ASP A 1 604 ? 4.047 -39.844 -14.656 1 98.12 604 ASP A CA 1
ATOM 4754 C C . ASP A 1 604 ? 5 -39.594 -15.82 1 98.12 604 ASP A C 1
ATOM 4756 O O . ASP A 1 604 ? 6.172 -39.281 -15.602 1 98.12 604 ASP A O 1
ATOM 4760 N N . ASP A 1 605 ? 4.488 -39.75 -17.047 1 97.75 605 ASP A N 1
ATOM 4761 C CA . ASP A 1 605 ? 5.293 -39.5 -18.25 1 97.75 605 ASP A CA 1
ATOM 4762 C C . ASP A 1 605 ? 5.738 -38.031 -18.312 1 97.75 605 ASP A C 1
ATOM 4764 O O . ASP A 1 605 ? 6.867 -37.75 -18.703 1 97.75 605 ASP A O 1
ATOM 4768 N N . ILE A 1 606 ? 4.828 -37.156 -17.953 1 98.75 606 ILE A N 1
ATOM 4769 C CA . ILE A 1 606 ? 5.098 -35.719 -17.953 1 98.75 606 ILE A CA 1
ATOM 4770 C C . ILE A 1 606 ? 6.242 -35.406 -17 1 98.75 606 ILE A C 1
ATOM 4772 O O . ILE A 1 606 ? 7.117 -34.594 -17.297 1 98.75 606 ILE A O 1
ATOM 4776 N N . LEU A 1 607 ? 6.266 -36.062 -15.828 1 98.69 607 LEU A N 1
ATOM 4777 C CA . LEU A 1 607 ? 7.188 -35.75 -14.742 1 98.69 607 LEU A CA 1
ATOM 4778 C C . LEU A 1 607 ? 8.508 -36.469 -14.906 1 98.69 607 LEU A C 1
ATOM 4780 O O . LEU A 1 607 ? 9.492 -36.188 -14.234 1 98.69 607 LEU A O 1
ATOM 4784 N N . ALA A 1 608 ? 8.562 -37.406 -15.859 1 98.38 608 ALA A N 1
ATOM 4785 C CA . ALA A 1 608 ? 9.773 -38.219 -16.062 1 98.38 608 ALA A CA 1
ATOM 4786 C C . ALA A 1 608 ? 10.82 -37.406 -16.828 1 98.38 608 ALA A C 1
ATOM 4788 O O . ALA A 1 608 ? 10.492 -36.656 -17.766 1 98.38 608 ALA A O 1
ATOM 4789 N N . ALA A 1 609 ? 12.062 -37.594 -16.453 1 98.19 609 ALA A N 1
ATOM 4790 C CA . ALA A 1 609 ? 13.164 -36.938 -17.141 1 98.19 609 ALA A CA 1
ATOM 4791 C C . ALA A 1 609 ? 13.18 -37.281 -18.625 1 98.19 609 ALA A C 1
ATOM 4793 O O . ALA A 1 609 ? 12.945 -38.438 -19 1 98.19 609 ALA A O 1
ATOM 4794 N N . ARG A 1 610 ? 13.422 -36.312 -19.406 1 96.62 610 ARG A N 1
ATOM 4795 C CA . ARG A 1 610 ? 13.609 -36.562 -20.828 1 96.62 610 ARG A CA 1
ATOM 4796 C C . ARG A 1 610 ? 15 -37.125 -21.109 1 96.62 610 ARG A C 1
ATOM 4798 O O . ARG A 1 610 ? 15.977 -36.688 -20.484 1 96.62 610 ARG A O 1
ATOM 4805 N N . LYS A 1 611 ? 15.102 -38.031 -22.047 1 89.38 611 LYS A N 1
ATOM 4806 C CA . LYS A 1 611 ? 16.375 -38.656 -22.406 1 89.38 611 LYS A CA 1
ATOM 4807 C C . LYS A 1 611 ? 17.062 -37.875 -23.531 1 89.38 611 LYS A C 1
ATOM 4809 O O . LYS A 1 611 ? 16.391 -37.281 -24.375 1 89.38 611 LYS A O 1
ATOM 4814 N N . MET B 1 1 ? -4.34 -0.564 -25.781 1 78.12 1 MET B N 1
ATOM 4815 C CA . MET B 1 1 ? -5.066 0.087 -24.688 1 78.12 1 MET B CA 1
ATOM 4816 C C . MET B 1 1 ? -6.57 -0.104 -24.844 1 78.12 1 MET B C 1
ATOM 4818 O O . MET B 1 1 ? -7.074 -0.176 -25.969 1 78.12 1 MET B O 1
ATOM 4822 N N . PRO B 1 2 ? -7.211 -0.298 -23.672 1 84.81 2 PRO B N 1
ATOM 4823 C CA . PRO B 1 2 ? -8.672 -0.375 -23.781 1 84.81 2 PRO B CA 1
ATOM 4824 C C . PRO B 1 2 ? -9.297 0.942 -24.234 1 84.81 2 PRO B C 1
ATOM 4826 O O . PRO B 1 2 ? -8.633 1.984 -24.219 1 84.81 2 PRO B O 1
ATOM 4829 N N . ALA B 1 3 ? -10.57 0.788 -24.734 1 86.56 3 ALA B N 1
ATOM 4830 C CA . ALA B 1 3 ? -11.305 2.006 -25.078 1 86.56 3 ALA B CA 1
ATOM 4831 C C . ALA B 1 3 ? -11.43 2.93 -23.875 1 86.56 3 ALA B C 1
ATOM 4833 O O . ALA B 1 3 ? -11.594 2.465 -22.734 1 86.56 3 ALA B O 1
ATOM 4834 N N . ALA B 1 4 ? -11.312 4.184 -24.094 1 89.31 4 ALA B N 1
ATOM 4835 C CA . ALA B 1 4 ? -11.422 5.168 -23.016 1 89.31 4 ALA B CA 1
ATOM 4836 C C . ALA B 1 4 ? -12.805 5.121 -22.375 1 89.31 4 ALA B C 1
ATOM 4838 O O . ALA B 1 4 ? -13.812 4.961 -23.078 1 89.31 4 ALA B O 1
ATOM 4839 N N . ILE B 1 5 ? -12.836 5.227 -21.125 1 95.75 5 ILE B N 1
ATOM 4840 C CA . ILE B 1 5 ? -14.094 5.379 -20.391 1 95.75 5 ILE B CA 1
ATOM 4841 C C . ILE B 1 5 ? -14.656 6.777 -20.625 1 95.75 5 ILE B C 1
ATOM 4843 O O . ILE B 1 5 ? -13.922 7.766 -20.594 1 95.75 5 ILE B O 1
ATOM 4847 N N . VAL B 1 6 ? -15.891 6.863 -20.859 1 95.44 6 VAL B N 1
ATOM 4848 C CA . VAL B 1 6 ? -16.547 8.125 -21.203 1 95.44 6 VAL B CA 1
ATOM 4849 C C . VAL B 1 6 ? -16.281 9.148 -20.094 1 95.44 6 VAL B C 1
ATOM 4851 O O . VAL B 1 6 ? -16.391 8.836 -18.906 1 95.44 6 VAL B O 1
ATOM 4854 N N . ALA B 1 7 ? -15.906 10.391 -20.484 1 96.12 7 ALA B N 1
ATOM 4855 C CA . ALA B 1 7 ? -15.633 11.469 -19.531 1 96.12 7 ALA B CA 1
ATOM 4856 C C . ALA B 1 7 ? -16.906 11.938 -18.844 1 96.12 7 ALA B C 1
ATOM 4858 O O . ALA B 1 7 ? -17.969 12 -19.469 1 96.12 7 ALA B O 1
ATOM 4859 N N . PRO B 1 8 ? -16.844 12.289 -17.625 1 98 8 PRO B N 1
ATOM 4860 C CA . PRO B 1 8 ? -18.031 12.773 -16.938 1 98 8 PRO B CA 1
ATOM 4861 C C . PRO B 1 8 ? -18.516 14.125 -17.469 1 98 8 PRO B C 1
ATOM 4863 O O . PRO B 1 8 ? -17.703 14.984 -17.812 1 98 8 PRO B O 1
ATOM 4866 N N . GLN B 1 9 ? -19.766 14.242 -17.531 1 98.19 9 GLN B N 1
ATOM 4867 C CA . GLN B 1 9 ? -20.438 15.477 -17.922 1 98.19 9 GLN B CA 1
ATOM 4868 C C . GLN B 1 9 ? -21.422 15.922 -16.844 1 98.19 9 GLN B C 1
ATOM 4870 O O . GLN B 1 9 ? -21.938 15.094 -16.094 1 98.19 9 GLN B O 1
ATOM 4875 N N . ASP B 1 10 ? -21.672 17.234 -16.812 1 97.88 10 ASP B N 1
ATOM 4876 C CA . ASP B 1 10 ? -22.578 17.797 -15.82 1 97.88 10 ASP B CA 1
ATOM 4877 C C . ASP B 1 10 ? -24.031 17.703 -16.297 1 97.88 10 ASP B C 1
ATOM 4879 O O . ASP B 1 10 ? -24.703 18.719 -16.469 1 97.88 10 ASP B O 1
ATOM 4883 N N . THR B 1 11 ? -24.516 16.516 -16.469 1 98 11 THR B N 1
ATOM 4884 C CA . THR B 1 11 ? -25.875 16.219 -16.906 1 98 11 THR B CA 1
ATOM 4885 C C . THR B 1 11 ? -26.531 15.195 -15.977 1 98 11 THR B C 1
ATOM 4887 O O . THR B 1 11 ? -25.875 14.266 -15.508 1 98 11 THR B O 1
ATOM 4890 N N . PRO B 1 12 ? -27.797 15.422 -15.727 1 97.88 12 PRO B N 1
ATOM 4891 C CA . PRO B 1 12 ? -28.469 14.5 -14.805 1 97.88 12 PRO B CA 1
ATOM 4892 C C . PRO B 1 12 ? -28.5 13.062 -15.312 1 97.88 12 PRO B C 1
ATOM 4894 O O . PRO B 1 12 ? -28.734 12.836 -16.5 1 97.88 12 PRO B O 1
ATOM 4897 N N . TYR B 1 13 ? -28.172 12.188 -14.555 1 97.94 13 TYR B N 1
ATOM 4898 C CA . TYR B 1 13 ? -28.391 10.773 -14.844 1 97.94 13 TYR B CA 1
ATOM 4899 C C . TYR B 1 13 ? -29.875 10.422 -14.711 1 97.94 13 TYR B C 1
ATOM 4901 O O . TYR B 1 13 ? -30.547 10.875 -13.789 1 97.94 13 TYR B O 1
ATOM 4909 N N . ALA B 1 14 ? -30.391 9.641 -15.609 1 95.69 14 ALA B N 1
ATOM 4910 C CA . ALA B 1 14 ? -31.797 9.297 -15.586 1 95.69 14 ALA B CA 1
ATOM 4911 C C . ALA B 1 14 ? -32.094 8.234 -14.531 1 95.69 14 ALA B C 1
ATOM 4913 O O . ALA B 1 14 ? -31.547 7.133 -14.57 1 95.69 14 ALA B O 1
ATOM 4914 N N . GLY B 1 15 ? -32.969 8.586 -13.617 1 96.75 15 GLY B N 1
ATOM 4915 C CA . GLY B 1 15 ? -33.375 7.648 -12.586 1 96.75 15 GLY B CA 1
ATOM 4916 C C . GLY B 1 15 ? -32.625 7.836 -11.273 1 96.75 15 GLY B C 1
ATOM 4917 O O . GLY B 1 15 ? -31.75 8.688 -11.18 1 96.75 15 GLY B O 1
ATOM 4918 N N . VAL B 1 16 ? -33.031 7.121 -10.234 1 98.56 16 VAL B N 1
ATOM 4919 C CA . VAL B 1 16 ? -32.469 7.156 -8.891 1 98.56 16 VAL B CA 1
ATOM 4920 C C . VAL B 1 16 ? -31.906 5.785 -8.531 1 98.56 16 VAL B C 1
ATOM 4922 O O . VAL B 1 16 ? -32.625 4.777 -8.602 1 98.56 16 VAL B O 1
ATOM 4925 N N . LEU B 1 17 ? -30.656 5.699 -8.242 1 98.88 17 LEU B N 1
ATOM 4926 C CA . LEU B 1 17 ? -30.062 4.453 -7.754 1 98.88 17 LEU B CA 1
ATOM 4927 C C . LEU B 1 17 ? -30.656 4.066 -6.402 1 98.88 17 LEU B C 1
ATOM 4929 O O . LEU B 1 17 ? -31.016 4.938 -5.602 1 98.88 17 LEU B O 1
ATOM 4933 N N . LYS B 1 18 ? -30.812 2.789 -6.137 1 98.88 18 LYS B N 1
ATOM 4934 C CA . LYS B 1 18 ? -31.203 2.264 -4.836 1 98.88 18 LYS B CA 1
ATOM 4935 C C . LYS B 1 18 ? -30.078 1.441 -4.211 1 98.88 18 LYS B C 1
ATOM 4937 O O . LYS B 1 18 ? -29.516 0.558 -4.859 1 98.88 18 LYS B O 1
ATOM 4942 N N . LEU B 1 19 ? -29.719 1.748 -3.037 1 98.88 19 LEU B N 1
ATOM 4943 C CA . LEU B 1 19 ? -28.641 1.073 -2.33 1 98.88 19 LEU B CA 1
ATOM 4944 C C . LEU B 1 19 ? -29.125 0.489 -1.011 1 98.88 19 LEU B C 1
ATOM 4946 O O . LEU B 1 19 ? -29.703 1.203 -0.189 1 98.88 19 LEU B O 1
ATOM 4950 N N . SER B 1 20 ? -28.984 -0.773 -0.801 1 98.88 20 SER B N 1
ATOM 4951 C CA . SER B 1 20 ? -29.328 -1.455 0.442 1 98.88 20 SER B CA 1
ATOM 4952 C C . SER B 1 20 ? -28.109 -2.154 1.047 1 98.88 20 SER B C 1
ATOM 4954 O O . SER B 1 20 ? -27.484 -2.982 0.392 1 98.88 20 SER B O 1
ATOM 4956 N N . VAL B 1 21 ? -27.812 -1.834 2.326 1 98.88 21 VAL B N 1
ATOM 4957 C CA . VAL B 1 21 ? -26.656 -2.41 2.996 1 98.88 21 VAL B CA 1
ATOM 4958 C C . VAL B 1 21 ? -27.094 -3.176 4.238 1 98.88 21 VAL B C 1
ATOM 4960 O O . VAL B 1 21 ? -27.875 -2.664 5.043 1 98.88 21 VAL B O 1
ATOM 4963 N N . ASP B 1 22 ? -26.719 -4.398 4.363 1 98.88 22 ASP B N 1
ATOM 4964 C CA . ASP B 1 22 ? -26.844 -5.168 5.598 1 98.88 22 ASP B CA 1
ATOM 4965 C C . ASP B 1 22 ? -25.531 -5.148 6.391 1 98.88 22 ASP B C 1
ATOM 4967 O O . ASP B 1 22 ? -24.547 -5.734 5.965 1 98.88 22 ASP B O 1
ATOM 4971 N N . ALA B 1 23 ? -25.578 -4.504 7.535 1 98.69 23 ALA B N 1
ATOM 4972 C CA . ALA B 1 23 ? -24.375 -4.305 8.344 1 98.69 23 ALA B CA 1
ATOM 4973 C C . ALA B 1 23 ? -24.453 -5.074 9.656 1 98.69 23 ALA B C 1
ATOM 4975 O O . ALA B 1 23 ? -23.891 -4.648 10.672 1 98.69 23 ALA B O 1
ATOM 4976 N N . THR B 1 24 ? -25.109 -6.215 9.703 1 98.12 24 THR B N 1
ATOM 4977 C CA . THR B 1 24 ? -25.391 -6.887 10.969 1 98.12 24 THR B CA 1
ATOM 4978 C C . THR B 1 24 ? -24.344 -7.953 11.266 1 98.12 24 THR B C 1
ATOM 4980 O O . THR B 1 24 ? -24.328 -8.516 12.367 1 98.12 24 THR B O 1
ATOM 4983 N N . ASP B 1 25 ? -23.422 -8.25 10.336 1 96.94 25 ASP B N 1
ATOM 4984 C CA . ASP B 1 25 ? -22.422 -9.297 10.539 1 96.94 25 ASP B CA 1
ATOM 4985 C C . ASP B 1 25 ? -21.188 -8.75 11.273 1 96.94 25 ASP B C 1
ATOM 4987 O O . ASP B 1 25 ? -20.156 -8.516 10.656 1 96.94 25 ASP B O 1
ATOM 4991 N N . LEU B 1 26 ? -21.234 -8.711 12.555 1 94.38 26 LEU B N 1
ATOM 4992 C CA . LEU B 1 26 ? -20.188 -8.094 13.367 1 94.38 26 LEU B CA 1
ATOM 4993 C C . LEU B 1 26 ? -19 -9.039 13.523 1 94.38 26 LEU B C 1
ATOM 4995 O O . LEU B 1 26 ? -17.844 -8.594 13.508 1 94.38 26 LEU B O 1
ATOM 4999 N N . ASP B 1 27 ? -19.25 -10.281 13.641 1 91.69 27 ASP B N 1
ATOM 5000 C CA . ASP B 1 27 ? -18.188 -11.25 13.906 1 91.69 27 ASP B CA 1
ATOM 5001 C C . ASP B 1 27 ? -17.234 -11.367 12.711 1 91.69 27 ASP B C 1
ATOM 5003 O O . ASP B 1 27 ? -16.016 -11.422 12.883 1 91.69 27 ASP B O 1
ATOM 5007 N N . ARG B 1 28 ? -17.828 -11.453 11.531 1 95.38 28 ARG B N 1
ATOM 5008 C CA . ARG B 1 28 ? -17 -11.625 10.344 1 95.38 28 ARG B CA 1
ATOM 5009 C C . ARG B 1 28 ? -16.688 -10.289 9.695 1 95.38 28 ARG B C 1
ATOM 5011 O O . ARG B 1 28 ? -15.836 -10.211 8.805 1 95.38 28 ARG B O 1
ATOM 5018 N N . ARG B 1 29 ? -17.328 -9.227 10.156 1 96.5 29 ARG B N 1
ATOM 5019 C CA . ARG B 1 29 ? -17.078 -7.852 9.734 1 96.5 29 ARG B CA 1
ATOM 5020 C C . ARG B 1 29 ? -17.328 -7.688 8.242 1 96.5 29 ARG B C 1
ATOM 5022 O O . ARG B 1 29 ? -16.484 -7.176 7.508 1 96.5 29 ARG B O 1
ATOM 5029 N N . ILE B 1 30 ? -18.484 -8.078 7.82 1 98.31 30 ILE B N 1
ATOM 5030 C CA . ILE B 1 30 ? -18.859 -8.062 6.41 1 98.31 30 ILE B CA 1
ATOM 5031 C C . ILE B 1 30 ? -20.062 -7.145 6.199 1 98.31 30 ILE B C 1
ATOM 5033 O O . ILE B 1 30 ? -21.062 -7.25 6.906 1 98.31 30 ILE B O 1
ATOM 5037 N N . PHE B 1 31 ? -19.922 -6.137 5.246 1 98.81 31 PHE B N 1
ATOM 5038 C CA . PHE B 1 31 ? -21.078 -5.438 4.711 1 98.81 31 PHE B CA 1
ATOM 5039 C C . PHE B 1 31 ? -21.625 -6.16 3.486 1 98.81 31 PHE B C 1
ATOM 5041 O O . PHE B 1 31 ? -20.891 -6.453 2.547 1 98.81 31 PHE B O 1
ATOM 5048 N N . ARG B 1 32 ? -22.906 -6.512 3.494 1 98.88 32 ARG B N 1
ATOM 5049 C CA . ARG B 1 32 ? -23.562 -7.082 2.32 1 98.88 32 ARG B CA 1
ATOM 5050 C C . ARG B 1 32 ? -24.375 -6.023 1.583 1 98.88 32 ARG B C 1
ATOM 5052 O O . ARG B 1 32 ? -25.156 -5.297 2.197 1 98.88 32 ARG B O 1
ATOM 5059 N N . VAL B 1 33 ? -24.172 -5.957 0.286 1 98.94 33 VAL B N 1
ATOM 5060 C CA . VAL B 1 33 ? -24.688 -4.82 -0.465 1 98.94 33 VAL B CA 1
ATOM 5061 C C . VAL B 1 33 ? -25.578 -5.312 -1.604 1 98.94 33 VAL B C 1
ATOM 5063 O O . VAL B 1 33 ? -25.234 -6.273 -2.299 1 98.94 33 VAL B O 1
ATOM 5066 N N . ARG B 1 34 ? -26.719 -4.703 -1.736 1 98.81 34 ARG B N 1
ATOM 5067 C CA . ARG B 1 34 ? -27.562 -4.773 -2.928 1 98.81 34 ARG B CA 1
ATOM 5068 C C . ARG B 1 34 ? -27.797 -3.385 -3.514 1 98.81 34 ARG B C 1
ATOM 5070 O O . ARG B 1 34 ? -28.078 -2.434 -2.779 1 98.81 34 ARG B O 1
ATOM 5077 N N . GLU B 1 35 ? -27.562 -3.283 -4.793 1 98.94 35 GLU B N 1
ATOM 5078 C CA . GLU B 1 35 ? -27.703 -2.002 -5.477 1 98.94 35 GLU B CA 1
ATOM 5079 C C . GLU B 1 35 ? -28.469 -2.152 -6.789 1 98.94 35 GLU B C 1
ATOM 5081 O O . GLU B 1 35 ? -28.266 -3.117 -7.527 1 98.94 35 GLU B O 1
ATOM 5086 N N . THR B 1 36 ? -29.406 -1.275 -7.035 1 98.88 36 THR B N 1
ATOM 5087 C CA . THR B 1 36 ? -30.125 -1.217 -8.305 1 98.88 36 THR B CA 1
ATOM 5088 C C . THR B 1 36 ? -29.781 0.064 -9.062 1 98.88 36 THR B C 1
ATOM 5090 O O . THR B 1 36 ? -29.922 1.164 -8.523 1 98.88 36 THR B O 1
ATOM 5093 N N . ILE B 1 37 ? -29.375 -0.053 -10.289 1 98.88 37 ILE B N 1
ATOM 5094 C CA . ILE B 1 37 ? -29 1.076 -11.141 1 98.88 37 ILE B CA 1
ATOM 5095 C C . ILE B 1 37 ? -29.922 1.123 -12.359 1 98.88 37 ILE B C 1
ATOM 5097 O O . ILE B 1 37 ? -29.875 0.233 -13.211 1 98.88 37 ILE B O 1
ATOM 5101 N N . PRO B 1 38 ? -30.703 2.146 -12.477 1 98.62 38 PRO B N 1
ATOM 5102 C CA . PRO B 1 38 ? -31.531 2.287 -13.664 1 98.62 38 PRO B CA 1
ATOM 5103 C C . PRO B 1 38 ? -30.719 2.461 -14.945 1 98.62 38 PRO B C 1
ATOM 5105 O O . PRO B 1 38 ? -29.672 3.104 -14.93 1 98.62 38 PRO B O 1
ATOM 5108 N N . VAL B 1 39 ? -31.234 1.866 -16.016 1 98 39 VAL B N 1
ATOM 5109 C CA . VAL B 1 39 ? -30.578 2.027 -17.312 1 98 39 VAL B CA 1
ATOM 5110 C C . VAL B 1 39 ? -31.609 2.486 -18.344 1 98 39 VAL B C 1
ATOM 5112 O O . VAL B 1 39 ? -32.75 2.059 -18.312 1 98 39 VAL B O 1
ATOM 5115 N N . ALA B 1 40 ? -31.172 3.381 -19.188 1 93.75 40 ALA B N 1
ATOM 5116 C CA . ALA B 1 40 ? -32.094 3.98 -20.156 1 93.75 40 ALA B CA 1
ATOM 5117 C C . ALA B 1 40 ? -32.094 3.195 -21.469 1 93.75 40 ALA B C 1
ATOM 5119 O O . ALA B 1 40 ? -33.031 3.291 -22.25 1 93.75 40 ALA B O 1
ATOM 5120 N N . LYS B 1 41 ? -31.016 2.521 -21.75 1 94.44 41 LYS B N 1
ATOM 5121 C CA . LYS B 1 41 ? -30.906 1.809 -23.031 1 94.44 41 LYS B CA 1
ATOM 5122 C C . LYS B 1 41 ? -30.047 0.564 -22.891 1 94.44 41 LYS B C 1
ATOM 5124 O O . LYS B 1 41 ? -29.266 0.448 -21.938 1 94.44 41 LYS B O 1
ATOM 5129 N N . ALA B 1 42 ? -30.25 -0.31 -23.828 1 97.38 42 ALA B N 1
ATOM 5130 C CA . ALA B 1 42 ? -29.391 -1.48 -23.938 1 97.38 42 ALA B CA 1
ATOM 5131 C C . ALA B 1 42 ? -28.016 -1.095 -24.469 1 97.38 42 ALA B C 1
ATOM 5133 O O . ALA B 1 42 ? -27.844 -0.019 -25.047 1 97.38 42 ALA B O 1
ATOM 5134 N N . GLY B 1 43 ? -27.047 -2.018 -24.234 1 97.31 43 GLY B N 1
ATOM 5135 C CA . GLY B 1 43 ? -25.719 -1.795 -24.766 1 97.31 43 GLY B CA 1
ATOM 5136 C C . GLY B 1 43 ? -24.672 -1.581 -23.688 1 97.31 43 GLY B C 1
ATOM 5137 O O . GLY B 1 43 ? -24.891 -1.926 -22.531 1 97.31 43 GLY B O 1
ATOM 5138 N N . PRO B 1 44 ? -23.547 -1.048 -24.109 1 97.19 44 PRO B N 1
ATOM 5139 C CA . PRO B 1 44 ? -22.406 -0.938 -23.203 1 97.19 44 PRO B CA 1
ATOM 5140 C C . PRO B 1 44 ? -22.672 0.006 -22.031 1 97.19 44 PRO B C 1
ATOM 5142 O O . PRO B 1 44 ? -23.188 1.107 -22.234 1 97.19 44 PRO B O 1
ATOM 5145 N N . LEU B 1 45 ? -22.406 -0.422 -20.828 1 97.56 45 LEU B N 1
ATOM 5146 C CA . LEU B 1 45 ? -22.453 0.326 -19.578 1 97.56 45 LEU B CA 1
ATOM 5147 C C . LEU B 1 45 ? -21.172 0.113 -18.781 1 97.56 45 LEU B C 1
ATOM 5149 O O . LEU B 1 45 ? -20.703 -1.019 -18.641 1 97.56 45 LEU B O 1
ATOM 5153 N N . THR B 1 46 ? -20.562 1.182 -18.406 1 98.5 46 THR B N 1
ATOM 5154 C CA . THR B 1 46 ? -19.422 1.096 -17.5 1 98.5 46 THR B CA 1
ATOM 5155 C C . THR B 1 46 ? -19.812 1.535 -16.094 1 98.5 46 THR B C 1
ATOM 5157 O O . THR B 1 46 ? -20.359 2.623 -15.906 1 98.5 46 THR B O 1
ATOM 5160 N N . LEU B 1 47 ? -19.609 0.668 -15.109 1 98.81 47 LEU B N 1
ATOM 5161 C CA . LEU B 1 47 ? -19.797 0.975 -13.703 1 98.81 47 LEU B CA 1
ATOM 5162 C C . LEU B 1 47 ? -18.469 1.275 -13.016 1 98.81 47 LEU B C 1
ATOM 5164 O O . LEU B 1 47 ? -17.469 0.601 -13.273 1 98.81 47 LEU B O 1
ATOM 5168 N N . LEU B 1 48 ? -18.469 2.318 -12.242 1 98.88 48 LEU B N 1
ATOM 5169 C CA . LEU B 1 48 ? -17.25 2.773 -11.562 1 98.88 48 LEU B CA 1
ATOM 5170 C C . LEU B 1 48 ? -17.344 2.531 -10.062 1 98.88 48 LEU B C 1
ATOM 5172 O O . LEU B 1 48 ? -18.391 2.736 -9.461 1 98.88 48 LEU B O 1
ATOM 5176 N N . TYR B 1 49 ? -16.312 1.969 -9.5 1 98.75 49 TYR B N 1
ATOM 5177 C CA . TYR B 1 49 ? -16.078 1.945 -8.062 1 98.75 49 TYR B CA 1
ATOM 5178 C C . TYR B 1 49 ? -15.164 3.09 -7.648 1 98.75 49 TYR B C 1
ATOM 5180 O O . TYR B 1 49 ? -14.109 3.311 -8.258 1 98.75 49 TYR B O 1
ATOM 5188 N N . PRO B 1 50 ? -15.539 3.879 -6.656 1 98.56 50 PRO B N 1
ATOM 5189 C CA . PRO B 1 50 ? -14.734 5.055 -6.305 1 98.56 50 PRO B CA 1
ATOM 5190 C C . PRO B 1 50 ? -13.266 4.715 -6.066 1 98.56 50 PRO B C 1
ATOM 5192 O O . PRO B 1 50 ? -12.961 3.795 -5.305 1 98.56 50 PRO B O 1
ATOM 5195 N N . SER B 1 51 ? -12.406 5.461 -6.723 1 97.94 51 SER B N 1
ATOM 5196 C CA . SER B 1 51 ? -10.961 5.258 -6.637 1 97.94 51 SER B CA 1
ATOM 5197 C C . SER B 1 51 ? -10.281 6.422 -5.922 1 97.94 51 SER B C 1
ATOM 5199 O O . SER B 1 51 ? -9.539 6.215 -4.961 1 97.94 51 SER B O 1
ATOM 5201 N N . TRP B 1 52 ? -10.516 7.625 -6.32 1 97.44 52 TRP B N 1
ATOM 5202 C CA . TRP B 1 52 ? -9.984 8.828 -5.688 1 97.44 52 TRP B CA 1
ATOM 5203 C C . TRP B 1 52 ? -10.906 9.312 -4.57 1 97.44 52 TRP B C 1
ATOM 5205 O O . TRP B 1 52 ? -11.969 9.875 -4.84 1 97.44 52 TRP B O 1
ATOM 5215 N N . ILE B 1 53 ? -10.531 9.125 -3.332 1 96.69 53 ILE B N 1
ATOM 5216 C CA . ILE B 1 53 ? -11.367 9.414 -2.172 1 96.69 53 ILE B CA 1
ATOM 5217 C C . ILE B 1 53 ? -10.984 10.781 -1.594 1 96.69 53 ILE B C 1
ATOM 5219 O O . ILE B 1 53 ? -9.836 11 -1.212 1 96.69 53 ILE B O 1
ATOM 5223 N N . PRO B 1 54 ? -12.109 11.57 -1.506 1 92.31 54 PRO B N 1
ATOM 5224 C CA . PRO B 1 54 ? -11.836 12.852 -0.847 1 92.31 54 PRO B CA 1
ATOM 5225 C C . PRO B 1 54 ? -11.367 12.68 0.596 1 92.31 54 PRO B C 1
ATOM 5227 O O . PRO B 1 54 ? -11.891 11.836 1.324 1 92.31 54 PRO B O 1
ATOM 5230 N N . GLY B 1 55 ? -10.445 13.102 1.174 1 92 55 GLY B N 1
ATOM 5231 C CA . GLY B 1 55 ? -9.82 12.969 2.48 1 92 55 GLY B CA 1
ATOM 5232 C C . GLY B 1 55 ? -8.477 12.281 2.432 1 92 55 GLY B C 1
ATOM 5233 O O . GLY B 1 55 ? -7.59 12.578 3.238 1 92 55 GLY B O 1
ATOM 5234 N N . ASN B 1 56 ? -8.547 11.227 1.465 1 94.88 56 ASN B N 1
ATOM 5235 C CA . ASN B 1 56 ? -7.27 10.562 1.243 1 94.88 56 ASN B CA 1
ATOM 5236 C C . ASN B 1 56 ? -6.371 11.375 0.312 1 94.88 56 ASN B C 1
ATOM 5238 O O . ASN B 1 56 ? -5.152 11.195 0.308 1 94.88 56 ASN B O 1
ATOM 5242 N N . HIS B 1 57 ? -6.988 12.219 -0.583 1 96.94 57 HIS B N 1
ATOM 5243 C CA . HIS B 1 57 ? -6.309 13 -1.609 1 96.94 57 HIS B CA 1
ATOM 5244 C C . HIS B 1 57 ? -5.453 12.109 -2.504 1 96.94 57 HIS B C 1
ATOM 5246 O O . HIS B 1 57 ? -4.34 12.477 -2.879 1 96.94 57 HIS B O 1
ATOM 5252 N N . ALA B 1 58 ? -5.871 10.859 -2.721 1 96.56 58 ALA B N 1
ATOM 5253 C CA . ALA B 1 58 ? -5.121 9.836 -3.443 1 96.56 58 ALA B CA 1
ATOM 5254 C C . ALA B 1 58 ? -6.047 8.734 -3.949 1 96.56 58 ALA B C 1
ATOM 5256 O O . ALA B 1 58 ? -7.195 8.633 -3.52 1 96.56 58 ALA B O 1
ATOM 5257 N N . PRO B 1 59 ? -5.605 7.984 -4.965 1 95.75 59 PRO B N 1
ATOM 5258 C CA . PRO B 1 59 ? -6.398 6.852 -5.445 1 95.75 59 PRO B CA 1
ATOM 5259 C C . PRO B 1 59 ? -6.344 5.652 -4.5 1 95.75 59 PRO B C 1
ATOM 5261 O O . PRO B 1 59 ? -5.707 4.641 -4.812 1 95.75 59 PRO B O 1
ATOM 5264 N N . ARG B 1 60 ? -7.078 5.754 -3.379 1 95.12 60 ARG B N 1
ATOM 5265 C CA . ARG B 1 60 ? -7.023 4.727 -2.346 1 95.12 60 ARG B CA 1
ATOM 5266 C C . ARG B 1 60 ? -8.414 4.16 -2.064 1 95.12 60 ARG B C 1
ATOM 5268 O O . ARG B 1 60 ? -8.742 3.838 -0.921 1 95.12 60 ARG B O 1
ATOM 5275 N N . GLY B 1 61 ? -9.258 4.16 -3.127 1 96.44 61 GLY B N 1
ATOM 5276 C CA . GLY B 1 61 ? -10.469 3.373 -2.982 1 96.44 61 GLY B CA 1
ATOM 5277 C C . GLY B 1 61 ? -10.203 1.897 -2.752 1 96.44 61 GLY B C 1
ATOM 5278 O O . GLY B 1 61 ? -9.289 1.325 -3.352 1 96.44 61 GLY B O 1
ATOM 5279 N N . PRO B 1 62 ? -10.922 1.23 -1.852 1 96.75 62 PRO B N 1
ATOM 5280 C CA . PRO B 1 62 ? -10.562 -0.126 -1.436 1 96.75 62 PRO B CA 1
ATOM 5281 C C . PRO B 1 62 ? -11.102 -1.197 -2.377 1 96.75 62 PRO B C 1
ATOM 5283 O O . PRO B 1 62 ? -11.828 -2.096 -1.941 1 96.75 62 PRO B O 1
ATOM 5286 N N . ILE B 1 63 ? -10.625 -1.165 -3.623 1 97.81 63 ILE B N 1
ATOM 5287 C CA . ILE B 1 63 ? -11.094 -2.082 -4.656 1 97.81 63 ILE B CA 1
ATOM 5288 C C . ILE B 1 63 ? -10.719 -3.516 -4.281 1 97.81 63 ILE B C 1
ATOM 5290 O O . ILE B 1 63 ? -11.406 -4.465 -4.676 1 97.81 63 ILE B O 1
ATOM 5294 N N . ASP B 1 64 ? -9.703 -3.723 -3.447 1 97.31 64 ASP B N 1
ATOM 5295 C CA . ASP B 1 64 ? -9.242 -5.043 -3.033 1 97.31 64 ASP B CA 1
ATOM 5296 C C . ASP B 1 64 ? -10.164 -5.645 -1.978 1 97.31 64 ASP B C 1
ATOM 5298 O O . ASP B 1 64 ? -10.023 -6.812 -1.61 1 97.31 64 ASP B O 1
ATOM 5302 N N . LYS B 1 65 ? -11.141 -4.918 -1.522 1 97.94 65 LYS B N 1
ATOM 5303 C CA . LYS B 1 65 ? -12.055 -5.406 -0.497 1 97.94 65 LYS B CA 1
ATOM 5304 C C . LYS B 1 65 ? -13.445 -5.672 -1.079 1 97.94 65 LYS B C 1
ATOM 5306 O O . LYS B 1 65 ? -14.32 -6.207 -0.396 1 97.94 65 LYS B O 1
ATOM 5311 N N . LEU B 1 66 ? -13.664 -5.254 -2.295 1 98.44 66 LEU B N 1
ATOM 5312 C CA . LEU B 1 66 ? -14.898 -5.609 -2.994 1 98.44 66 LEU B CA 1
ATOM 5313 C C . LEU B 1 66 ? -14.867 -7.07 -3.432 1 98.44 66 LEU B C 1
ATOM 5315 O O . LEU B 1 66 ? -13.938 -7.5 -4.117 1 98.44 66 LEU B O 1
ATOM 5319 N N . ALA B 1 67 ? -15.867 -7.844 -3.016 1 98.38 67 ALA B N 1
ATOM 5320 C CA . ALA B 1 67 ? -15.922 -9.242 -3.42 1 98.38 67 ALA B CA 1
ATOM 5321 C C . ALA B 1 67 ? -17.359 -9.68 -3.691 1 98.38 67 ALA B C 1
ATOM 5323 O O . ALA B 1 67 ? -18.312 -9.031 -3.236 1 98.38 67 ALA B O 1
ATOM 5324 N N . GLY B 1 68 ? -17.469 -10.703 -4.473 1 98.25 68 GLY B N 1
ATOM 5325 C CA . GLY B 1 68 ? -18.781 -11.305 -4.707 1 98.25 68 GLY B CA 1
ATOM 5326 C C . GLY B 1 68 ? -19.641 -10.5 -5.648 1 98.25 68 GLY B C 1
ATOM 5327 O O . GLY B 1 68 ? -20.875 -10.547 -5.566 1 98.25 68 GLY B O 1
ATOM 5328 N N . LEU B 1 69 ? -19.047 -9.711 -6.531 1 98.62 69 LEU B N 1
ATOM 5329 C CA . LEU B 1 69 ? -19.828 -8.875 -7.434 1 98.62 69 LEU B CA 1
ATOM 5330 C C . LEU B 1 69 ? -20.594 -9.719 -8.445 1 98.62 69 LEU B C 1
ATOM 5332 O O . LEU B 1 69 ? -19.969 -10.414 -9.258 1 98.62 69 LEU B O 1
ATOM 5336 N N . THR B 1 70 ? -21.844 -9.727 -8.398 1 98.25 70 THR B N 1
ATOM 5337 C CA . THR B 1 70 ? -22.734 -10.305 -9.406 1 98.25 70 THR B CA 1
ATOM 5338 C C . THR B 1 70 ? -23.703 -9.25 -9.938 1 98.25 70 THR B C 1
ATOM 5340 O O . THR B 1 70 ? -24.156 -8.383 -9.195 1 98.25 70 THR B O 1
ATOM 5343 N N . ILE B 1 71 ? -23.938 -9.297 -11.188 1 98.69 71 ILE B N 1
ATOM 5344 C CA . ILE B 1 71 ? -24.859 -8.359 -11.836 1 98.69 71 ILE B CA 1
ATOM 5345 C C . ILE B 1 71 ? -25.969 -9.133 -12.547 1 98.69 71 ILE B C 1
ATOM 5347 O O . ILE B 1 71 ? -25.703 -10.133 -13.211 1 98.69 71 ILE B O 1
ATOM 5351 N N . THR B 1 72 ? -27.188 -8.797 -12.297 1 98.56 72 THR B N 1
ATOM 5352 C CA . THR B 1 72 ? -28.328 -9.359 -13 1 98.56 72 THR B CA 1
ATOM 5353 C C . THR B 1 72 ? -29.141 -8.258 -13.68 1 98.56 72 THR B C 1
ATOM 5355 O O . THR B 1 72 ? -29.094 -7.094 -13.266 1 98.56 72 THR B O 1
ATOM 5358 N N . ALA B 1 73 ? -29.781 -8.523 -14.703 1 98.19 73 ALA B N 1
ATOM 5359 C CA . ALA B 1 73 ? -30.734 -7.695 -15.43 1 98.19 73 ALA B CA 1
ATOM 5360 C C . ALA B 1 73 ? -32 -8.484 -15.773 1 98.19 73 ALA B C 1
ATOM 5362 O O . ALA B 1 73 ? -31.922 -9.523 -16.438 1 98.19 73 ALA B O 1
ATOM 5363 N N . GLY B 1 74 ? -33.156 -8.047 -15.305 1 95.94 74 GLY B N 1
ATOM 5364 C CA . GLY B 1 74 ? -34.375 -8.812 -15.492 1 95.94 74 GLY B CA 1
ATOM 5365 C C . GLY B 1 74 ? -34.312 -10.188 -14.844 1 95.94 74 GLY B C 1
ATOM 5366 O O . GLY B 1 74 ? -34.844 -11.156 -15.391 1 95.94 74 GLY B O 1
ATOM 5367 N N . GLY B 1 75 ? -33.531 -10.25 -13.859 1 96.25 75 GLY B N 1
ATOM 5368 C CA . GLY B 1 75 ? -33.438 -11.492 -13.109 1 96.25 75 GLY B CA 1
ATOM 5369 C C . GLY B 1 75 ? -32.438 -12.461 -13.695 1 96.25 75 GLY B C 1
ATOM 5370 O O . GLY B 1 75 ? -32.188 -13.539 -13.141 1 96.25 75 GLY B O 1
ATOM 5371 N N . LYS B 1 76 ? -31.812 -12.094 -14.742 1 97.25 76 LYS B N 1
ATOM 5372 C CA . LYS B 1 76 ? -30.844 -12.961 -15.391 1 97.25 76 LYS B CA 1
ATOM 5373 C C . LYS B 1 76 ? -29.422 -12.438 -15.195 1 97.25 76 LYS B C 1
ATOM 5375 O O . LYS B 1 76 ? -29.188 -11.227 -15.227 1 97.25 76 LYS B O 1
ATOM 5380 N N . PRO B 1 77 ? -28.531 -13.406 -15.016 1 96.69 77 PRO B N 1
ATOM 5381 C CA . PRO B 1 77 ? -27.141 -12.969 -14.82 1 96.69 77 PRO B CA 1
ATOM 5382 C C . PRO B 1 77 ? -26.578 -12.242 -16.031 1 96.69 77 PRO B C 1
ATOM 5384 O O . PRO B 1 77 ? -26.844 -12.633 -17.172 1 96.69 77 PRO B O 1
ATOM 5387 N N . VAL B 1 78 ? -25.859 -11.188 -15.805 1 97.31 78 VAL B N 1
ATOM 5388 C CA . VAL B 1 78 ? -25.094 -10.445 -16.812 1 97.31 78 VAL B CA 1
ATOM 5389 C C . VAL B 1 78 ? -23.609 -10.453 -16.438 1 97.31 78 VAL B C 1
ATOM 5391 O O . VAL B 1 78 ? -23.234 -10.023 -15.352 1 97.31 78 VAL B O 1
ATOM 5394 N N . GLU B 1 79 ? -22.781 -10.891 -17.375 1 95.94 79 GLU B N 1
ATOM 5395 C CA . GLU B 1 79 ? -21.344 -10.969 -17.094 1 95.94 79 GLU B CA 1
ATOM 5396 C C . GLU B 1 79 ? -20.703 -9.586 -17.172 1 95.94 79 GLU B C 1
ATOM 5398 O O . GLU B 1 79 ? -21.141 -8.727 -17.938 1 95.94 79 GLU B O 1
ATOM 5403 N N . TRP B 1 80 ? -19.734 -9.352 -16.375 1 97.62 80 TRP B N 1
ATOM 5404 C CA . TRP B 1 80 ? -18.938 -8.133 -16.391 1 97.62 80 TRP B CA 1
ATOM 5405 C C . TRP B 1 80 ? -17.484 -8.438 -16.688 1 97.62 80 TRP B C 1
ATOM 5407 O O . TRP B 1 80 ? -17.031 -9.57 -16.5 1 97.62 80 TRP B O 1
ATOM 5417 N N . THR B 1 81 ? -16.766 -7.449 -17.234 1 97 81 THR B N 1
ATOM 5418 C CA . THR B 1 81 ? -15.32 -7.484 -17.422 1 97 81 THR B CA 1
ATOM 5419 C C . THR B 1 81 ? -14.664 -6.25 -16.812 1 97 81 THR B C 1
ATOM 5421 O O . THR B 1 81 ? -15.117 -5.125 -17.031 1 97 81 THR B O 1
ATOM 5424 N N . ARG B 1 82 ? -13.625 -6.434 -16.047 1 97.44 82 ARG B N 1
ATOM 5425 C CA . ARG B 1 82 ? -12.891 -5.328 -15.438 1 97.44 82 ARG B CA 1
ATOM 5426 C C . ARG B 1 82 ? -12.031 -4.602 -16.469 1 97.44 82 ARG B C 1
ATOM 5428 O O . ARG B 1 82 ? -11.445 -5.234 -17.359 1 97.44 82 ARG B O 1
ATOM 5435 N N . ASP B 1 83 ? -11.969 -3.283 -16.344 1 96.94 83 ASP B N 1
ATOM 5436 C CA . ASP B 1 83 ? -11.055 -2.502 -17.172 1 96.94 83 ASP B CA 1
ATOM 5437 C C . ASP B 1 83 ? -9.602 -2.822 -16.844 1 96.94 83 ASP B C 1
ATOM 5439 O O . ASP B 1 83 ? -9.227 -2.895 -15.672 1 96.94 83 ASP B O 1
ATOM 5443 N N . VAL B 1 84 ? -8.789 -3.004 -17.812 1 94.12 84 VAL B N 1
ATOM 5444 C CA . VAL B 1 84 ? -7.457 -3.547 -17.594 1 94.12 84 VAL B CA 1
ATOM 5445 C C . VAL B 1 84 ? -6.484 -2.414 -17.266 1 94.12 84 VAL B C 1
ATOM 5447 O O . VAL B 1 84 ? -5.32 -2.66 -16.938 1 94.12 84 VAL B O 1
ATOM 5450 N N . VAL B 1 85 ? -6.895 -1.146 -17.391 1 94.25 85 VAL B N 1
ATOM 5451 C CA . VAL B 1 85 ? -6.07 -0.001 -17.016 1 94.25 85 VAL B CA 1
ATOM 5452 C C . VAL B 1 85 ? -6.691 0.722 -15.828 1 94.25 85 VAL B C 1
ATOM 5454 O O . VAL B 1 85 ? -6.031 0.92 -14.805 1 94.25 85 VAL B O 1
ATOM 5457 N N . ASP B 1 86 ? -7.977 1.067 -15.914 1 95.62 86 ASP B N 1
ATOM 5458 C CA . ASP B 1 86 ? -8.719 1.599 -14.773 1 95.62 86 ASP B CA 1
ATOM 5459 C C . ASP B 1 86 ? -9.375 0.477 -13.977 1 95.62 86 ASP B C 1
ATOM 5461 O O . ASP B 1 86 ? -10.586 0.243 -14.109 1 95.62 86 ASP B O 1
ATOM 5465 N N . ILE B 1 87 ? -8.719 -0.052 -13.07 1 96.12 87 ILE B N 1
ATOM 5466 C CA . ILE B 1 87 ? -9.039 -1.336 -12.453 1 96.12 87 ILE B CA 1
ATOM 5467 C C . ILE B 1 87 ? -10.305 -1.2 -11.609 1 96.12 87 ILE B C 1
ATOM 5469 O O . ILE B 1 87 ? -10.906 -2.201 -11.211 1 96.12 87 ILE B O 1
ATOM 5473 N N . SER B 1 88 ? -10.75 -0.032 -11.367 1 98.19 88 SER B N 1
ATOM 5474 C CA . SER B 1 88 ? -11.961 0.193 -10.578 1 98.19 88 SER B CA 1
ATOM 5475 C C . SER B 1 88 ? -13.18 0.36 -11.484 1 98.19 88 SER B C 1
ATOM 5477 O O . SER B 1 88 ? -14.25 0.772 -11.023 1 98.19 88 SER B O 1
ATOM 5479 N N . ALA B 1 89 ? -13.055 0.098 -12.766 1 98.56 89 ALA B N 1
ATOM 5480 C CA . ALA B 1 89 ? -14.148 0.17 -13.734 1 98.56 89 ALA B CA 1
ATOM 5481 C C . ALA B 1 89 ? -14.562 -1.224 -14.188 1 98.56 89 ALA B C 1
ATOM 5483 O O . ALA B 1 89 ? -13.719 -2.088 -14.43 1 98.56 89 ALA B O 1
ATOM 5484 N N . PHE B 1 90 ? -15.859 -1.465 -14.281 1 98.62 90 PHE B N 1
ATOM 5485 C CA . PHE B 1 90 ? -16.469 -2.721 -14.711 1 98.62 90 PHE B CA 1
ATOM 5486 C C . PHE B 1 90 ? -17.344 -2.504 -15.938 1 98.62 90 PHE B C 1
ATOM 5488 O O . PHE B 1 90 ? -18.266 -1.684 -15.906 1 98.62 90 PHE B O 1
ATOM 5495 N N . HIS B 1 91 ? -17.094 -3.197 -17.016 1 98.19 91 HIS B N 1
ATOM 5496 C CA . HIS B 1 91 ? -17.875 -3.098 -18.25 1 98.19 91 HIS B CA 1
ATOM 5497 C C . HIS B 1 91 ? -18.953 -4.172 -18.312 1 98.19 91 HIS B C 1
ATOM 5499 O O . HIS B 1 91 ? -18.688 -5.34 -18.016 1 98.19 91 HIS B O 1
ATOM 5505 N N . VAL B 1 92 ? -20.125 -3.771 -18.609 1 97.69 92 VAL B N 1
ATOM 5506 C CA . VAL B 1 92 ? -21.281 -4.664 -18.75 1 97.69 92 VAL B CA 1
ATOM 5507 C C . VAL B 1 92 ? -22.016 -4.348 -20.047 1 97.69 92 VAL B C 1
ATOM 5509 O O . VAL B 1 92 ? -21.969 -3.219 -20.547 1 97.69 92 VAL B O 1
ATOM 5512 N N . ASP B 1 93 ? -22.594 -5.355 -20.688 1 98 93 ASP B N 1
ATOM 5513 C CA . ASP B 1 93 ? -23.516 -5.164 -21.812 1 98 93 ASP B CA 1
ATOM 5514 C C . ASP B 1 93 ? -24.969 -5.371 -21.375 1 98 93 ASP B C 1
ATOM 5516 O O . ASP B 1 93 ? -25.391 -6.504 -21.141 1 98 93 ASP B O 1
ATOM 5520 N N . VAL B 1 94 ? -25.656 -4.297 -21.281 1 98.19 94 VAL B N 1
ATOM 5521 C CA . VAL B 1 94 ? -27.031 -4.328 -20.797 1 98.19 94 VAL B CA 1
ATOM 5522 C C . VAL B 1 94 ? -27.938 -4.953 -21.859 1 98.19 94 VAL B C 1
ATOM 5524 O O . VAL B 1 94 ? -27.969 -4.504 -23 1 98.19 94 VAL B O 1
ATOM 5527 N N . PRO B 1 95 ? -28.703 -5.941 -21.516 1 98.06 95 PRO B N 1
ATOM 5528 C CA . PRO B 1 95 ? -29.609 -6.562 -22.469 1 98.06 95 PRO B CA 1
ATOM 5529 C C . PRO B 1 95 ? -30.781 -5.656 -22.844 1 98.06 95 PRO B C 1
ATOM 5531 O O . PRO B 1 95 ? -31.125 -4.746 -22.078 1 98.06 95 PRO B O 1
ATOM 5534 N N . ALA B 1 96 ? -31.375 -5.953 -23.953 1 97.31 96 ALA B N 1
ATOM 5535 C CA . ALA B 1 96 ? -32.562 -5.207 -24.391 1 97.31 96 ALA B CA 1
ATOM 5536 C C . ALA B 1 96 ? -33.719 -5.473 -23.469 1 97.31 96 ALA B C 1
ATOM 5538 O O . ALA B 1 96 ? -33.906 -6.582 -22.953 1 97.31 96 ALA B O 1
ATOM 5539 N N . GLY B 1 97 ? -34.5 -4.465 -23.266 1 96 97 GLY B N 1
ATOM 5540 C CA . GLY B 1 97 ? -35.781 -4.637 -22.609 1 96 97 GLY B CA 1
ATOM 5541 C C . GLY B 1 97 ? -35.719 -4.5 -21.094 1 96 97 GLY B C 1
ATOM 5542 O O . GLY B 1 97 ? -36.719 -4.605 -20.406 1 96 97 GLY B O 1
ATOM 5543 N N . VAL B 1 98 ? -34.562 -4.309 -20.609 1 97.25 98 VAL B N 1
ATOM 5544 C CA . VAL B 1 98 ? -34.469 -4.156 -19.156 1 97.25 98 VAL B CA 1
ATOM 5545 C C . VAL B 1 98 ? -34.375 -2.676 -18.797 1 97.25 98 VAL B C 1
ATOM 5547 O O . VAL B 1 98 ? -33.938 -1.859 -19.609 1 97.25 98 VAL B O 1
ATOM 5550 N N . SER B 1 99 ? -34.812 -2.332 -17.578 1 97.38 99 SER B N 1
ATOM 5551 C CA . SER B 1 99 ? -34.844 -0.938 -17.156 1 97.38 99 SER B CA 1
ATOM 5552 C C . SER B 1 99 ? -33.844 -0.675 -16.047 1 97.38 99 SER B C 1
ATOM 5554 O O . SER B 1 99 ? -33.656 0.469 -15.633 1 97.38 99 SER B O 1
ATOM 5556 N N . ALA B 1 100 ? -33.219 -1.803 -15.617 1 98.62 100 ALA B N 1
ATOM 5557 C CA . ALA B 1 100 ? -32.219 -1.649 -14.562 1 98.62 100 ALA B CA 1
ATOM 5558 C C . ALA B 1 100 ? -31.281 -2.846 -14.531 1 98.62 100 ALA B C 1
ATOM 5560 O O . ALA B 1 100 ? -31.578 -3.895 -15.109 1 98.62 100 ALA B O 1
ATOM 5561 N N . VAL B 1 101 ? -30.141 -2.643 -13.938 1 98.75 101 VAL B N 1
ATOM 5562 C CA . VAL B 1 101 ? -29.281 -3.74 -13.523 1 98.75 101 VAL B CA 1
ATOM 5563 C C . VAL B 1 101 ? -29.219 -3.799 -12 1 98.75 101 VAL B C 1
ATOM 5565 O O . VAL B 1 101 ? -29.266 -2.766 -11.328 1 98.75 101 VAL B O 1
ATOM 5568 N N . ASP B 1 102 ? -29.141 -4.973 -11.492 1 98.88 102 ASP B N 1
ATOM 5569 C CA . ASP B 1 102 ? -29.062 -5.219 -10.055 1 98.88 102 ASP B CA 1
ATOM 5570 C C . ASP B 1 102 ? -27.703 -5.812 -9.672 1 98.88 102 ASP B C 1
ATOM 5572 O O . ASP B 1 102 ? -27.266 -6.801 -10.266 1 98.88 102 ASP B O 1
ATOM 5576 N N . LEU B 1 103 ? -27.094 -5.172 -8.773 1 98.88 103 LEU B N 1
ATOM 5577 C CA . LEU B 1 103 ? -25.781 -5.602 -8.281 1 98.88 103 LEU B CA 1
ATOM 5578 C C . LEU B 1 103 ? -25.891 -6.195 -6.883 1 98.88 103 LEU B C 1
ATOM 5580 O O . LEU B 1 103 ? -26.672 -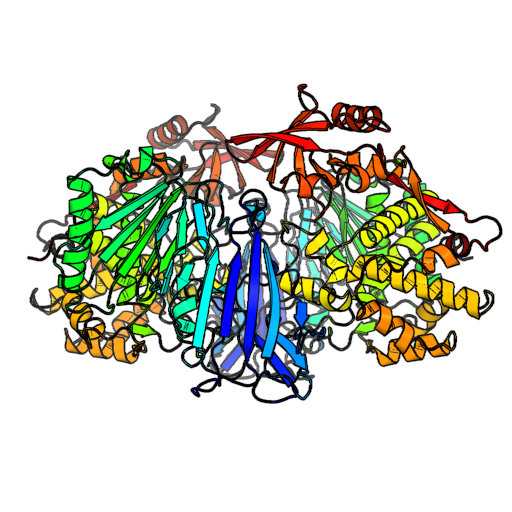5.715 -6.059 1 98.88 103 LEU B O 1
ATOM 5584 N N . GLU B 1 104 ? -25.141 -7.207 -6.621 1 98.81 104 GLU B N 1
ATOM 5585 C CA . GLU B 1 104 ? -24.875 -7.738 -5.285 1 98.81 104 GLU B CA 1
ATOM 5586 C C . GLU B 1 104 ? -23.391 -7.941 -5.051 1 98.81 104 GLU B C 1
ATOM 5588 O O . GLU B 1 104 ? -22.672 -8.445 -5.926 1 98.81 104 GLU B O 1
ATOM 5593 N N . PHE B 1 105 ? -22.906 -7.52 -3.941 1 98.81 105 PHE B N 1
ATOM 5594 C CA . PHE B 1 105 ? -21.5 -7.742 -3.566 1 98.81 105 PHE B CA 1
ATOM 5595 C C . PHE B 1 105 ? -21.297 -7.508 -2.074 1 98.81 105 PHE B C 1
ATOM 5597 O O . PHE B 1 105 ? -22.25 -7.184 -1.357 1 98.81 105 PHE B O 1
ATOM 5604 N N . GLN B 1 106 ? -20.078 -7.793 -1.6 1 98.81 106 GLN B N 1
ATOM 5605 C CA . GLN B 1 106 ? -19.703 -7.52 -0.219 1 98.81 106 GLN B CA 1
ATOM 5606 C C . GLN B 1 106 ? -18.516 -6.555 -0.16 1 98.81 106 GLN B C 1
ATOM 5608 O O . GLN B 1 106 ? -17.703 -6.504 -1.084 1 98.81 106 GLN B O 1
ATOM 5613 N N . TYR B 1 107 ? -18.531 -5.75 0.804 1 98.69 107 TYR B N 1
ATOM 5614 C CA . TYR B 1 107 ? -17.297 -5.148 1.291 1 98.69 107 TYR B CA 1
ATOM 5615 C C . TYR B 1 107 ? -16.734 -5.945 2.459 1 98.69 107 TYR B C 1
ATOM 5617 O O . TYR B 1 107 ? -17.375 -6.066 3.506 1 98.69 107 TYR B O 1
ATOM 5625 N N . LEU B 1 108 ? -15.57 -6.469 2.242 1 98.12 108 LEU B N 1
ATOM 5626 C CA . LEU B 1 108 ? -14.898 -7.293 3.244 1 98.12 108 LEU B CA 1
ATOM 5627 C C . LEU B 1 108 ? -13.969 -6.449 4.105 1 98.12 108 LEU B C 1
ATOM 5629 O O . LEU B 1 108 ? -12.789 -6.297 3.779 1 98.12 108 LEU B O 1
ATOM 5633 N N . SER B 1 109 ? -14.477 -6.047 5.246 1 96.62 109 SER B N 1
ATOM 5634 C CA . SER B 1 109 ? -13.711 -5.156 6.117 1 96.62 109 SER B CA 1
ATOM 5635 C C . SER B 1 109 ? -12.508 -5.879 6.727 1 96.62 109 SER B C 1
ATOM 5637 O O . SER B 1 109 ? -12.562 -7.086 6.969 1 96.62 109 SER B O 1
ATOM 5639 N N . PRO B 1 110 ? -11.43 -5.141 6.977 1 95.38 110 PRO B N 1
ATOM 5640 C CA . PRO B 1 110 ? -10.281 -5.73 7.656 1 95.38 110 PRO B CA 1
ATOM 5641 C C . PRO B 1 110 ? -10.641 -6.34 9.008 1 95.38 110 PRO B C 1
ATOM 5643 O O . PRO B 1 110 ? -11.398 -5.738 9.773 1 95.38 110 PRO B O 1
ATOM 5646 N N . THR B 1 111 ? -10.148 -7.512 9.258 1 93.69 111 THR B N 1
ATOM 5647 C CA . THR B 1 111 ? -10.336 -8.203 10.523 1 93.69 111 THR B CA 1
ATOM 5648 C C . THR B 1 111 ? -9.07 -8.133 11.375 1 93.69 111 THR B C 1
ATOM 5650 O O . THR B 1 111 ? -9.102 -8.43 12.57 1 93.69 111 THR B O 1
ATOM 5653 N N . ASP B 1 112 ? -8.047 -7.703 10.648 1 91.69 112 ASP B N 1
ATOM 5654 C CA . ASP B 1 112 ? -6.738 -7.488 11.273 1 91.69 112 ASP B CA 1
ATOM 5655 C C . ASP B 1 112 ? -6.07 -6.23 10.727 1 91.69 112 ASP B C 1
ATOM 5657 O O . ASP B 1 112 ? -6.395 -5.777 9.625 1 91.69 112 ASP B O 1
ATOM 5661 N N . ALA B 1 113 ? -5.074 -5.715 11.453 1 88.88 113 ALA B N 1
ATOM 5662 C CA . ALA B 1 113 ? -4.5 -4.406 11.156 1 88.88 113 ALA B CA 1
ATOM 5663 C C . ALA B 1 113 ? -3.656 -4.449 9.883 1 88.88 113 ALA B C 1
ATOM 5665 O O . ALA B 1 113 ? -3.527 -3.445 9.18 1 88.88 113 ALA B O 1
ATOM 5666 N N . ASP B 1 114 ? -3.092 -5.539 9.539 1 89.25 114 ASP B N 1
ATOM 5667 C CA . ASP B 1 114 ? -2.223 -5.613 8.375 1 89.25 114 ASP B CA 1
ATOM 5668 C C . ASP B 1 114 ? -3.039 -5.656 7.082 1 89.25 114 ASP B C 1
ATOM 5670 O O . ASP B 1 114 ? -2.488 -5.523 5.988 1 89.25 114 ASP B O 1
ATOM 5674 N N . GLN B 1 115 ? -4.387 -5.773 7.203 1 93.44 115 GLN B N 1
ATOM 5675 C CA . GLN B 1 115 ? -5.27 -5.824 6.043 1 93.44 115 GLN B CA 1
ATOM 5676 C C . GLN B 1 115 ? -5.77 -4.434 5.668 1 93.44 115 GLN B C 1
ATOM 5678 O O . GLN B 1 115 ? -6.375 -4.25 4.609 1 93.44 115 GLN B O 1
ATOM 5683 N N . GLY B 1 116 ? -5.621 -3.5 6.488 1 91.62 116 GLY B N 1
ATOM 5684 C CA . GLY B 1 116 ? -6.152 -2.156 6.32 1 91.62 116 GLY B CA 1
ATOM 5685 C C . GLY B 1 116 ? -6.848 -1.631 7.559 1 91.62 116 GLY B C 1
ATOM 5686 O O . GLY B 1 116 ? -6.73 -2.215 8.641 1 91.62 116 GLY B O 1
ATOM 5687 N N . ARG B 1 117 ? -7.539 -0.589 7.363 1 92.19 117 ARG B N 1
ATOM 5688 C CA . ARG B 1 117 ? -8.211 0.07 8.477 1 92.19 117 ARG B CA 1
ATOM 5689 C C . ARG B 1 117 ? -9.406 -0.749 8.961 1 92.19 117 ARG B C 1
ATOM 5691 O O . ARG B 1 117 ? -10.297 -1.077 8.172 1 92.19 117 ARG B O 1
ATOM 5698 N N . ILE B 1 118 ? -9.43 -1.008 10.242 1 94.38 118 ILE B N 1
ATOM 5699 C CA . ILE B 1 118 ? -10.562 -1.692 10.852 1 94.38 118 ILE B CA 1
ATOM 5700 C C . ILE B 1 118 ? -11.727 -0.717 11.008 1 94.38 118 ILE B C 1
ATOM 5702 O O . ILE B 1 118 ? -11.578 0.345 11.617 1 94.38 118 ILE B O 1
ATOM 5706 N N . VAL B 1 119 ? -12.906 -1.072 10.492 1 96.38 119 VAL B N 1
ATOM 5707 C CA . VAL B 1 119 ? -14.031 -0.138 10.523 1 96.38 119 VAL B CA 1
ATOM 5708 C C . VAL B 1 119 ? -15.203 -0.757 11.289 1 96.38 119 VAL B C 1
ATOM 5710 O O . VAL B 1 119 ? -16.234 -0.116 11.469 1 96.38 119 VAL B O 1
ATOM 5713 N N . ILE B 1 120 ? -15.094 -2.031 11.719 1 96.12 120 ILE B N 1
ATOM 5714 C CA . ILE B 1 120 ? -16.125 -2.715 12.484 1 96.12 120 ILE B CA 1
ATOM 5715 C C . ILE B 1 120 ? -15.516 -3.375 13.711 1 96.12 120 ILE B C 1
ATOM 5717 O O . ILE B 1 120 ? -14.516 -4.086 13.609 1 96.12 120 ILE B O 1
ATOM 5721 N N . THR B 1 121 ? -16.031 -3.146 14.844 1 94.44 121 THR B N 1
ATOM 5722 C CA . THR B 1 121 ? -15.797 -3.91 16.062 1 94.44 121 THR B CA 1
ATOM 5723 C C . THR B 1 121 ? -17.094 -4.48 16.609 1 94.44 121 THR B C 1
ATOM 5725 O O . THR B 1 121 ? -18.156 -4.352 15.977 1 94.44 121 THR B O 1
ATOM 5728 N N . GLN B 1 122 ? -17.016 -5.117 17.734 1 92.88 122 GLN B N 1
ATOM 5729 C CA . GLN B 1 122 ? -18.219 -5.691 18.344 1 92.88 122 GLN B CA 1
ATOM 5730 C C . GLN B 1 122 ? -19.141 -4.602 18.875 1 92.88 122 GLN B C 1
ATOM 5732 O O . GLN B 1 122 ? -20.328 -4.832 19.078 1 92.88 122 GLN B O 1
ATOM 5737 N N . GLU B 1 123 ? -18.562 -3.391 19.047 1 95.81 123 GLU B N 1
ATOM 5738 C CA . GLU B 1 123 ? -19.312 -2.354 19.75 1 95.81 123 GLU B CA 1
ATOM 5739 C C . GLU B 1 123 ? -19.688 -1.212 18.797 1 95.81 123 GLU B C 1
ATOM 5741 O O . GLU B 1 123 ? -20.578 -0.411 19.109 1 95.81 123 GLU B O 1
ATOM 5746 N N . MET B 1 124 ? -19.016 -1.067 17.734 1 97.12 124 MET B N 1
ATOM 5747 C CA . MET B 1 124 ? -19.25 0.088 16.875 1 97.12 124 MET B CA 1
ATOM 5748 C C . MET B 1 124 ? -18.766 -0.18 15.453 1 97.12 124 MET B C 1
ATOM 5750 O O . MET B 1 124 ? -18.078 -1.175 15.203 1 97.12 124 MET B O 1
ATOM 5754 N N . MET B 1 125 ? -19.125 0.673 14.508 1 97.88 125 MET B N 1
ATOM 5755 C CA . MET B 1 125 ? -18.672 0.584 13.117 1 97.88 125 MET B CA 1
ATOM 5756 C C . MET B 1 125 ? -18.641 1.962 12.469 1 97.88 125 MET B C 1
ATOM 5758 O O . MET B 1 125 ? -19.312 2.885 12.93 1 97.88 125 MET B O 1
ATOM 5762 N N . ASN B 1 126 ? -17.844 2.145 11.555 1 98.19 126 ASN B N 1
ATOM 5763 C CA . ASN B 1 126 ? -17.75 3.289 10.656 1 98.19 126 ASN B CA 1
ATOM 5764 C C . ASN B 1 126 ? -18.188 2.922 9.242 1 98.19 126 ASN B C 1
ATOM 5766 O O . ASN B 1 126 ? -17.5 2.166 8.547 1 98.19 126 ASN B O 1
ATOM 5770 N N . VAL B 1 127 ? -19.328 3.396 8.82 1 98.31 127 VAL B N 1
ATOM 5771 C CA . VAL B 1 127 ? -19.844 3.129 7.484 1 98.31 127 VAL B CA 1
ATOM 5772 C C . VAL B 1 127 ? -19.297 4.168 6.508 1 98.31 127 VAL B C 1
ATOM 5774 O O . VAL B 1 127 ? -19.609 5.355 6.617 1 98.31 127 VAL B O 1
ATOM 5777 N N . GLN B 1 128 ? -18.531 3.748 5.609 1 97 128 GLN B N 1
ATOM 5778 C CA . GLN B 1 128 ? -18 4.574 4.527 1 97 128 GLN B CA 1
ATOM 5779 C C . GLN B 1 128 ? -18.703 4.258 3.207 1 97 128 GLN B C 1
ATOM 5781 O O . GLN B 1 128 ? -18.328 3.314 2.508 1 97 128 GLN B O 1
ATOM 5786 N N . TRP B 1 129 ? -19.469 5.109 2.742 1 98.56 129 TRP B N 1
ATOM 5787 C CA . TRP B 1 129 ? -20.359 4.824 1.618 1 98.56 129 TRP B CA 1
ATOM 5788 C C . TRP B 1 129 ? -19.562 4.637 0.331 1 98.56 129 TRP B C 1
ATOM 5790 O O . TRP B 1 129 ? -19.984 3.916 -0.573 1 98.56 129 TRP B O 1
ATOM 5800 N N . PHE B 1 130 ? -18.375 5.246 0.202 1 97.88 130 PHE B N 1
ATOM 5801 C CA . PHE B 1 130 ? -17.578 5.129 -1.016 1 97.88 130 PHE B CA 1
ATOM 5802 C C . PHE B 1 130 ? -17.141 3.686 -1.236 1 97.88 130 PHE B C 1
ATOM 5804 O O . PHE B 1 130 ? -16.812 3.295 -2.359 1 97.88 130 PHE B O 1
ATOM 5811 N N . ALA B 1 131 ? -17.125 2.881 -0.192 1 98 131 ALA B N 1
ATOM 5812 C CA . ALA B 1 131 ? -16.719 1.48 -0.305 1 98 131 ALA B CA 1
ATOM 5813 C C . ALA B 1 131 ? -17.922 0.59 -0.599 1 98 131 ALA B C 1
ATOM 5815 O O . ALA B 1 131 ? -17.781 -0.612 -0.829 1 98 131 ALA B O 1
ATOM 5816 N N . LEU B 1 132 ? -19.188 1.164 -0.662 1 98.88 132 LEU B N 1
ATOM 5817 C CA . LEU B 1 132 ? -20.391 0.336 -0.615 1 98.88 132 LEU B CA 1
ATOM 5818 C C . LEU B 1 132 ? -21.297 0.607 -1.82 1 98.88 132 LEU B C 1
ATOM 5820 O O . LEU B 1 132 ? -22.453 0.181 -1.848 1 98.88 132 LEU B O 1
ATOM 5824 N N . ALA B 1 133 ? -20.75 1.283 -2.818 1 98.88 133 ALA B N 1
ATOM 5825 C CA . ALA B 1 133 ? -21.609 1.582 -3.959 1 98.88 133 ALA B CA 1
ATOM 5826 C C . ALA B 1 133 ? -20.797 1.743 -5.238 1 98.88 133 ALA B C 1
ATOM 5828 O O . ALA B 1 133 ? -19.641 2.199 -5.195 1 98.88 133 ALA B O 1
ATOM 5829 N N . LEU B 1 134 ? -21.344 1.337 -6.34 1 98.88 134 LEU B N 1
ATOM 5830 C CA . LEU B 1 134 ? -20.875 1.642 -7.684 1 98.88 134 LEU B CA 1
ATOM 5831 C C . LEU B 1 134 ? -21.766 2.674 -8.359 1 98.88 134 LEU B C 1
ATOM 5833 O O . LEU B 1 134 ? -22.906 2.906 -7.914 1 98.88 134 LEU B O 1
ATOM 5837 N N . TYR B 1 135 ? -21.281 3.363 -9.344 1 98.88 135 TYR B N 1
ATOM 5838 C CA . TYR B 1 135 ? -22.078 4.352 -10.07 1 98.88 135 TYR B CA 1
ATOM 5839 C C . TYR B 1 135 ? -21.719 4.352 -11.555 1 98.88 135 TYR B C 1
ATOM 5841 O O . TYR B 1 135 ? -20.656 3.887 -11.945 1 98.88 135 TYR B O 1
ATOM 5849 N N . PRO B 1 136 ? -22.672 4.742 -12.422 1 98.69 136 PRO B N 1
ATOM 5850 C CA . PRO B 1 136 ? -22.438 4.73 -13.867 1 98.69 136 PRO B CA 1
ATOM 5851 C C . PRO B 1 136 ? -21.453 5.812 -14.305 1 98.69 136 PRO B C 1
ATOM 5853 O O . PRO B 1 136 ? -21.5 6.941 -13.812 1 98.69 136 PRO B O 1
ATOM 5856 N N . ALA B 1 137 ? -20.578 5.508 -15.211 1 98.31 137 ALA B N 1
ATOM 5857 C CA . ALA B 1 137 ? -19.641 6.457 -15.812 1 98.31 137 ALA B CA 1
ATOM 5858 C C . ALA B 1 137 ? -20.375 7.484 -16.656 1 98.31 137 ALA B C 1
ATOM 5860 O O . ALA B 1 137 ? -21.516 7.262 -17.078 1 98.31 137 ALA B O 1
ATOM 5861 N N . GLY B 1 138 ? -19.766 8.625 -16.891 1 97.88 138 GLY B N 1
ATOM 5862 C CA . GLY B 1 138 ? -20.234 9.578 -17.891 1 97.88 138 GLY B CA 1
ATOM 5863 C C . GLY B 1 138 ? -20.938 10.773 -17.281 1 97.88 138 GLY B C 1
ATOM 5864 O O . GLY B 1 138 ? -21.312 11.711 -17.984 1 97.88 138 GLY B O 1
ATOM 5865 N N . HIS B 1 139 ? -21.078 10.781 -15.93 1 98.38 139 HIS B N 1
ATOM 5866 C CA . HIS B 1 139 ? -21.781 11.875 -15.266 1 98.38 139 HIS B CA 1
ATOM 5867 C C . HIS B 1 139 ? -20.984 12.391 -14.07 1 98.38 139 HIS B C 1
ATOM 5869 O O . HIS B 1 139 ? -20.266 11.633 -13.43 1 98.38 139 HIS B O 1
ATOM 5875 N N . PHE B 1 140 ? -21.156 13.742 -13.82 1 98.56 140 PHE B N 1
ATOM 5876 C CA . PHE B 1 140 ? -20.75 14.227 -12.508 1 98.56 140 PHE B CA 1
ATOM 5877 C C . PHE B 1 140 ? -21.5 13.5 -11.398 1 98.56 140 PHE B C 1
ATOM 5879 O O . PHE B 1 140 ? -22.703 13.258 -11.508 1 98.56 140 PHE B O 1
ATOM 5886 N N . THR B 1 141 ? -20.828 13.195 -10.398 1 98.31 141 THR B N 1
ATOM 5887 C CA . THR B 1 141 ? -21.469 12.438 -9.328 1 98.31 141 THR B CA 1
ATOM 5888 C C . THR B 1 141 ? -22.531 13.289 -8.633 1 98.31 141 THR B C 1
ATOM 5890 O O . THR B 1 141 ? -23.469 12.758 -8.031 1 98.31 141 THR B O 1
ATOM 5893 N N . ARG B 1 142 ? -22.453 14.656 -8.688 1 97.94 142 ARG B N 1
ATOM 5894 C CA . ARG B 1 142 ? -23.484 15.516 -8.125 1 97.94 142 ARG B CA 1
ATOM 5895 C C . ARG B 1 142 ? -24.781 15.391 -8.906 1 97.94 142 ARG B C 1
ATOM 5897 O O . ARG B 1 142 ? -25.844 15.836 -8.445 1 97.94 142 ARG B O 1
ATOM 5904 N N . GLN B 1 143 ? -24.734 14.789 -10.164 1 98.38 143 GLN B N 1
ATOM 5905 C CA . GLN B 1 143 ? -25.891 14.664 -11.047 1 98.38 143 GLN B CA 1
ATOM 5906 C C . GLN B 1 143 ? -26.469 13.25 -11 1 98.38 143 GLN B C 1
ATOM 5908 O O . GLN B 1 143 ? -27.359 12.906 -11.781 1 98.38 143 GLN B O 1
ATOM 5913 N N . ILE B 1 144 ? -26.016 12.391 -10.133 1 98.81 144 ILE B N 1
ATOM 5914 C CA . ILE B 1 144 ? -26.516 11.039 -9.93 1 98.81 144 ILE B CA 1
ATOM 5915 C C . ILE B 1 144 ? -27.234 10.953 -8.586 1 98.81 144 ILE B C 1
ATOM 5917 O O . ILE B 1 144 ? -26.641 11.18 -7.535 1 98.81 144 ILE B O 1
ATOM 5921 N N . GLN B 1 145 ? -28.516 10.648 -8.641 1 98.81 145 GLN B N 1
ATOM 5922 C CA . GLN B 1 145 ? -29.297 10.531 -7.418 1 98.81 145 GLN B CA 1
ATOM 5923 C C . GLN B 1 145 ? -29.281 9.094 -6.891 1 98.81 145 GLN B C 1
ATOM 5925 O O . GLN B 1 145 ? -29.281 8.141 -7.668 1 98.81 145 GLN B O 1
ATOM 5930 N N . ILE B 1 146 ? -29.281 8.953 -5.543 1 98.88 146 ILE B N 1
ATOM 5931 C CA . ILE B 1 146 ? -29.219 7.633 -4.918 1 98.88 146 ILE B CA 1
ATOM 5932 C C . ILE B 1 146 ? -30.016 7.641 -3.615 1 98.88 146 ILE B C 1
ATOM 5934 O O . ILE B 1 146 ? -29.984 8.625 -2.871 1 98.88 146 ILE B O 1
ATOM 5938 N N . GLU B 1 147 ? -30.734 6.629 -3.352 1 98.81 147 GLU B N 1
ATOM 5939 C CA . GLU B 1 147 ? -31.484 6.402 -2.115 1 98.81 147 GLU B CA 1
ATOM 5940 C C . GLU B 1 147 ? -30.875 5.254 -1.312 1 98.81 147 GLU B C 1
ATOM 5942 O O . GLU B 1 147 ? -31.094 4.086 -1.637 1 98.81 147 GLU B O 1
ATOM 5947 N N . PRO B 1 148 ? -30.188 5.555 -0.23 1 98.75 148 PRO B N 1
ATOM 5948 C CA . PRO B 1 148 ? -29.531 4.5 0.545 1 98.75 148 PRO B CA 1
ATOM 5949 C C . PRO B 1 148 ? -30.391 3.998 1.705 1 98.75 148 PRO B C 1
ATOM 5951 O O . PRO B 1 148 ? -31.219 4.742 2.234 1 98.75 148 PRO B O 1
ATOM 5954 N N . SER B 1 149 ? -30.203 2.785 2.082 1 98.81 149 SER B N 1
ATOM 5955 C CA . SER B 1 149 ? -30.766 2.188 3.289 1 98.81 149 SER B CA 1
ATOM 5956 C C . SER B 1 149 ? -29.781 1.233 3.947 1 98.81 149 SER B C 1
ATOM 5958 O O . SER B 1 149 ? -28.859 0.721 3.287 1 98.81 149 SER B O 1
ATOM 5960 N N . ILE B 1 150 ? -29.953 1.037 5.254 1 98.81 150 ILE B N 1
ATOM 5961 C CA . ILE B 1 150 ? -29 0.19 5.969 1 98.81 150 ILE B CA 1
ATOM 5962 C C . ILE B 1 150 ? -29.719 -0.521 7.121 1 98.81 150 ILE B C 1
ATOM 5964 O O . ILE B 1 150 ? -30.562 0.066 7.789 1 98.81 150 ILE B O 1
ATOM 5968 N N . ARG B 1 151 ? -29.469 -1.782 7.262 1 98.75 151 ARG B N 1
ATOM 5969 C CA . ARG B 1 151 ? -29.828 -2.547 8.453 1 98.75 151 ARG B CA 1
ATOM 5970 C C . ARG B 1 151 ? -28.656 -2.623 9.43 1 98.75 151 ARG B C 1
ATOM 5972 O O . ARG B 1 151 ? -27.609 -3.17 9.102 1 98.75 151 ARG B O 1
ATOM 5979 N N . LEU B 1 152 ? -28.797 -2.062 10.586 1 98.38 152 LEU B N 1
ATOM 5980 C CA . LEU B 1 152 ? -27.797 -2.098 11.648 1 98.38 152 LEU B CA 1
ATOM 5981 C C . LEU B 1 152 ? -28.109 -3.193 12.656 1 98.38 152 LEU B C 1
ATOM 5983 O O . LEU B 1 152 ? -29.219 -3.713 12.695 1 98.38 152 LEU B O 1
ATOM 5987 N N . PRO B 1 153 ? -27.125 -3.58 13.445 1 97.44 153 PRO B N 1
ATOM 5988 C CA . PRO B 1 153 ? -27.438 -4.484 14.555 1 97.44 153 PRO B CA 1
ATOM 5989 C C . PRO B 1 153 ? -28.547 -3.945 15.453 1 97.44 153 PRO B C 1
ATOM 5991 O O . PRO B 1 153 ? -28.641 -2.736 15.68 1 97.44 153 PRO B O 1
ATOM 5994 N N . ALA B 1 154 ? -29.359 -4.883 16.016 1 96.06 154 ALA B N 1
ATOM 5995 C CA . ALA B 1 154 ? -30.484 -4.5 16.859 1 96.06 154 ALA B CA 1
ATOM 5996 C C . ALA B 1 154 ? -30.031 -3.662 18.047 1 96.06 154 ALA B C 1
ATOM 5998 O O . ALA B 1 154 ? -29.047 -3.99 18.703 1 96.06 154 ALA B O 1
ATOM 5999 N N . GLY B 1 155 ? -30.688 -2.588 18.266 1 95.75 155 GLY B N 1
ATOM 6000 C CA . GLY B 1 155 ? -30.453 -1.761 19.438 1 95.75 155 GLY B CA 1
ATOM 6001 C C . GLY B 1 155 ? -29.391 -0.708 19.219 1 95.75 155 GLY B C 1
ATOM 6002 O O . GLY B 1 155 ? -29.141 0.132 20.078 1 95.75 155 GLY B O 1
ATOM 6003 N N . TRP B 1 156 ? -28.703 -0.724 18.125 1 97.75 156 TRP B N 1
ATOM 6004 C CA . TRP B 1 156 ? -27.656 0.255 17.875 1 97.75 156 TRP B CA 1
ATOM 6005 C C . TRP B 1 156 ? -28.25 1.606 17.484 1 97.75 156 TRP B C 1
ATOM 6007 O O . TRP B 1 156 ? -29.312 1.671 16.859 1 97.75 156 TRP B O 1
ATOM 6017 N N . SER B 1 157 ? -27.594 2.645 17.859 1 97.81 157 SER B N 1
ATOM 6018 C CA . SER B 1 157 ? -27.875 4.008 17.422 1 97.81 157 SER B CA 1
ATOM 6019 C C . SER B 1 157 ? -26.766 4.523 16.5 1 97.81 157 SER B C 1
ATOM 6021 O O . SER B 1 157 ? -25.734 3.871 16.344 1 97.81 157 SER B O 1
ATOM 6023 N N . PHE B 1 158 ? -27.062 5.605 15.805 1 98.31 158 PHE B N 1
ATOM 6024 C CA . PHE B 1 158 ? -26.047 6.059 14.852 1 98.31 158 PHE B CA 1
ATOM 6025 C C . PHE B 1 158 ? -26.078 7.574 14.711 1 98.31 158 PHE B C 1
ATOM 6027 O O . PHE B 1 158 ? -27.062 8.219 15.07 1 98.31 158 PHE B O 1
ATOM 6034 N N . GLY B 1 159 ? -24.906 8.172 14.352 1 98.56 159 GLY B N 1
ATOM 6035 C CA . GLY B 1 159 ? -24.766 9.539 13.891 1 98.56 159 GLY B CA 1
ATOM 6036 C C . GLY B 1 159 ? -24.391 9.641 12.422 1 98.56 159 GLY B C 1
ATOM 6037 O O . GLY B 1 159 ? -23.562 8.852 11.938 1 98.56 159 GLY B O 1
ATOM 6038 N N . THR B 1 160 ? -25.031 10.484 11.625 1 98.62 160 THR B N 1
ATOM 6039 C CA . THR B 1 160 ? -24.766 10.773 10.227 1 98.62 160 THR B CA 1
ATOM 6040 C C . THR B 1 160 ? -25.406 12.094 9.812 1 98.62 160 THR B C 1
ATOM 6042 O O . THR B 1 160 ? -26.312 12.586 10.484 1 98.62 160 THR B O 1
ATOM 6045 N N . ALA B 1 161 ? -24.891 12.656 8.734 1 98.38 161 ALA B N 1
ATOM 6046 C CA . ALA B 1 161 ? -25.484 13.883 8.211 1 98.38 161 ALA B CA 1
ATOM 6047 C C . ALA B 1 161 ? -26.672 13.57 7.312 1 98.38 161 ALA B C 1
ATOM 6049 O O . ALA B 1 161 ? -27.438 14.477 6.953 1 98.38 161 ALA B O 1
ATOM 6050 N N . LEU B 1 162 ? -26.875 12.328 6.922 1 98.62 162 LEU B N 1
ATOM 6051 C CA . LEU B 1 162 ? -28.016 11.953 6.098 1 98.62 162 LEU B CA 1
ATOM 6052 C C . LEU B 1 162 ? -29.328 12.141 6.859 1 98.62 162 LEU B C 1
ATOM 6054 O O . LEU B 1 162 ? -29.375 11.914 8.07 1 98.62 162 LEU B O 1
ATOM 6058 N N . GLU B 1 163 ? -30.312 12.492 6.148 1 97.81 163 GLU B N 1
ATOM 6059 C CA . GLU B 1 163 ? -31.641 12.617 6.742 1 97.81 163 GLU B CA 1
ATOM 6060 C C . GLU B 1 163 ? -32.438 11.32 6.59 1 97.81 163 GLU B C 1
ATOM 6062 O O . GLU B 1 163 ? -32.531 10.766 5.496 1 97.81 163 GLU B O 1
ATOM 6067 N N . THR B 1 164 ? -32.969 10.898 7.648 1 97.44 164 THR B N 1
ATOM 6068 C CA . THR B 1 164 ? -33.75 9.656 7.668 1 97.44 164 THR B CA 1
ATOM 6069 C C . THR B 1 164 ? -35.125 9.859 7.047 1 97.44 164 THR B C 1
ATOM 6071 O O . THR B 1 164 ? -35.812 10.852 7.324 1 97.44 164 THR B O 1
ATOM 6074 N N . ALA B 1 165 ? -35.5 8.984 6.172 1 97.06 165 ALA B N 1
ATOM 6075 C CA . ALA B 1 165 ? -36.844 8.961 5.598 1 97.06 165 ALA B CA 1
ATOM 6076 C C . ALA B 1 165 ? -37.75 8.039 6.395 1 97.06 165 ALA B C 1
ATOM 6078 O O . ALA B 1 165 ? -38.938 8.359 6.609 1 97.06 165 ALA B O 1
ATOM 6079 N N . ALA B 1 166 ? -37.219 6.938 6.77 1 92.75 166 ALA B N 1
ATOM 6080 C CA . ALA B 1 166 ? -37.969 5.957 7.551 1 92.75 166 ALA B CA 1
ATOM 6081 C C . ALA B 1 166 ? -37.062 5.152 8.461 1 92.75 166 ALA B C 1
ATOM 6083 O O . ALA B 1 166 ? -35.906 4.848 8.086 1 92.75 166 ALA B O 1
ATOM 6084 N N . SER B 1 167 ? -37.594 4.895 9.664 1 88.25 167 SER B N 1
ATOM 6085 C CA . SER B 1 167 ? -36.781 4.148 10.633 1 88.25 167 SER B CA 1
ATOM 6086 C C . SER B 1 167 ? -37.5 2.854 11.039 1 88.25 167 SER B C 1
ATOM 6088 O O . SER B 1 167 ? -38.719 2.805 11.141 1 88.25 167 SER B O 1
ATOM 6090 N N . GLY B 1 168 ? -36.812 1.803 11.211 1 88.88 168 GLY B N 1
ATOM 6091 C CA . GLY B 1 168 ? -37.219 0.475 11.656 1 88.88 168 GLY B CA 1
ATOM 6092 C C . GLY B 1 168 ? -36.062 -0.505 11.688 1 88.88 168 GLY B C 1
ATOM 6093 O O . GLY B 1 168 ? -34.938 -0.164 12.125 1 88.88 168 GLY B O 1
ATOM 6094 N N . GLU B 1 169 ? -36.344 -1.681 11.375 1 90.81 169 GLU B N 1
ATOM 6095 C CA . GLU B 1 169 ? -35.281 -2.666 11.242 1 90.81 169 GLU B CA 1
ATOM 6096 C C . GLU B 1 169 ? -34.25 -2.232 10.203 1 90.81 169 GLU B C 1
ATOM 6098 O O . GLU B 1 169 ? -33.062 -2.539 10.32 1 90.81 169 GLU B O 1
ATOM 6103 N N . VAL B 1 170 ? -34.812 -1.575 9.273 1 97.19 170 VAL B N 1
ATOM 6104 C CA . VAL B 1 170 ? -34 -0.961 8.219 1 97.19 170 VAL B CA 1
ATOM 6105 C C . VAL B 1 170 ? -34.219 0.552 8.234 1 97.19 170 VAL B C 1
ATOM 6107 O O . VAL B 1 170 ? -35.344 1.035 8.273 1 97.19 170 VAL B O 1
ATOM 6110 N N . THR B 1 171 ? -33.125 1.282 8.312 1 97.94 171 THR B N 1
ATOM 6111 C CA . THR B 1 171 ? -33.156 2.734 8.188 1 97.94 171 THR B CA 1
ATOM 6112 C C . THR B 1 171 ? -33.031 3.152 6.727 1 97.94 171 THR B C 1
ATOM 6114 O O . THR B 1 171 ? -32.062 2.791 6.062 1 97.94 171 THR B O 1
ATOM 6117 N N . THR B 1 172 ? -33.969 3.803 6.234 1 98.38 172 THR B N 1
ATOM 6118 C CA . THR B 1 172 ? -33.938 4.367 4.891 1 98.38 172 THR B CA 1
ATOM 6119 C C . THR B 1 172 ? -33.688 5.875 4.949 1 98.38 172 THR B C 1
ATOM 6121 O O . THR B 1 172 ? -34.281 6.57 5.777 1 98.38 172 THR B O 1
ATOM 6124 N N . PHE B 1 173 ? -32.844 6.359 4.109 1 98.81 173 PHE B N 1
ATOM 6125 C CA . PHE B 1 173 ? -32.562 7.785 4.055 1 98.81 173 PHE B CA 1
ATOM 6126 C C . PHE B 1 173 ? -33.188 8.43 2.824 1 98.81 173 PHE B C 1
ATOM 6128 O O . PHE B 1 173 ? -33.531 7.738 1.864 1 98.81 173 PHE B O 1
ATOM 6135 N N . LYS B 1 174 ? -33.344 9.758 2.873 1 98.62 174 LYS B N 1
ATOM 6136 C CA . LYS B 1 174 ? -33.812 10.5 1.714 1 98.62 174 LYS B CA 1
ATOM 6137 C C . LYS B 1 174 ? -32.844 10.43 0.559 1 98.62 174 LYS B C 1
ATOM 6139 O O . LYS B 1 174 ? -31.625 10.344 0.78 1 98.62 174 LYS B O 1
ATOM 6144 N N . PRO B 1 175 ? -33.375 10.414 -0.685 1 98.44 175 PRO B N 1
ATOM 6145 C CA . PRO B 1 175 ? -32.469 10.453 -1.816 1 98.44 175 PRO B CA 1
ATOM 6146 C C . PRO B 1 175 ? -31.547 11.68 -1.781 1 98.44 175 PRO B C 1
ATOM 6148 O O . PRO B 1 175 ? -31.984 12.773 -1.418 1 98.44 175 PRO B O 1
ATOM 6151 N N . VAL B 1 176 ? -30.375 11.484 -2.086 1 98.5 176 VAL B N 1
ATOM 6152 C CA . VAL B 1 176 ? -29.359 12.539 -2.205 1 98.5 176 VAL B CA 1
ATOM 6153 C C . VAL B 1 176 ? -28.516 12.305 -3.451 1 98.5 176 VAL B C 1
ATOM 6155 O O . VAL B 1 176 ? -28.641 11.273 -4.113 1 98.5 176 VAL B O 1
ATOM 6158 N N . SER B 1 177 ? -27.688 13.297 -3.859 1 98.5 177 SER B N 1
ATOM 6159 C CA . SER B 1 177 ? -26.703 13.039 -4.914 1 98.5 177 SER B CA 1
ATOM 6160 C C . SER B 1 177 ? -25.672 12.016 -4.465 1 98.5 177 SER B C 1
ATOM 6162 O O . SER B 1 177 ? -25.391 11.875 -3.271 1 98.5 177 SER B O 1
ATOM 6164 N N . PHE B 1 178 ? -25.156 11.281 -5.441 1 98.69 178 PHE B N 1
ATOM 6165 C CA . PHE B 1 178 ? -24.094 10.336 -5.152 1 98.69 178 PHE B CA 1
ATOM 6166 C C . PHE B 1 178 ? -22.922 11.031 -4.449 1 98.69 178 PHE B C 1
ATOM 6168 O O . PHE B 1 178 ? -22.328 10.469 -3.531 1 98.69 178 PHE B O 1
ATOM 6175 N N . GLU B 1 179 ? -22.594 12.211 -4.793 1 97.81 179 GLU B N 1
ATOM 6176 C CA . GLU B 1 179 ? -21.562 13.023 -4.172 1 97.81 179 GLU B CA 1
ATOM 6177 C C . GLU B 1 179 ? -21.859 13.273 -2.697 1 97.81 179 GLU B C 1
ATOM 6179 O O . GLU B 1 179 ? -20.969 13.148 -1.85 1 97.81 179 GLU B O 1
ATOM 6184 N N . THR B 1 180 ? -23.047 13.625 -2.377 1 98 180 THR B N 1
ATOM 6185 C CA . THR B 1 180 ? -23.453 13.891 -1 1 98 180 THR B CA 1
ATOM 6186 C C . THR B 1 180 ? -23.375 12.625 -0.16 1 98 180 THR B C 1
ATOM 6188 O O . THR B 1 180 ? -22.938 12.656 0.991 1 98 180 THR B O 1
ATOM 6191 N N . LEU B 1 181 ? -23.812 11.516 -0.767 1 98.62 181 LEU B N 1
ATOM 6192 C CA . LEU B 1 181 ? -23.719 10.258 -0.035 1 98.62 181 LEU B CA 1
ATOM 6193 C C . LEU B 1 181 ? -22.281 9.953 0.351 1 98.62 181 LEU B C 1
ATOM 6195 O O . LEU B 1 181 ? -22 9.602 1.5 1 98.62 181 LEU B O 1
ATOM 6199 N N . MET B 1 182 ? -21.391 10.078 -0.601 1 98 182 MET B N 1
ATOM 6200 C CA . MET B 1 182 ? -19.984 9.773 -0.36 1 98 182 MET B CA 1
ATOM 6201 C C . MET B 1 182 ? -19.422 10.68 0.725 1 98 182 MET B C 1
ATOM 6203 O O . MET B 1 182 ? -18.469 10.297 1.416 1 98 182 MET B O 1
ATOM 6207 N N . ASP B 1 183 ? -19.969 11.789 0.901 1 97.69 183 ASP B N 1
ATOM 6208 C CA . ASP B 1 183 ? -19.484 12.797 1.843 1 97.69 183 ASP B CA 1
ATOM 6209 C C . ASP B 1 183 ? -20.266 12.742 3.154 1 97.69 183 ASP B C 1
ATOM 6211 O O . ASP B 1 183 ? -20.219 13.688 3.947 1 97.69 183 ASP B O 1
ATOM 6215 N N . SER B 1 184 ? -21.078 11.734 3.395 1 98.44 184 SER B N 1
ATOM 6216 C CA . SER B 1 184 ? -21.922 11.648 4.582 1 98.44 184 SER B CA 1
ATOM 6217 C C . SER B 1 184 ? -21.734 10.305 5.285 1 98.44 184 SER B C 1
ATOM 6219 O O . SER B 1 184 ? -22.688 9.516 5.383 1 98.44 184 SER B O 1
ATOM 6221 N N . PRO B 1 185 ? -20.594 10.078 5.84 1 98.12 185 PRO B N 1
ATOM 6222 C CA . PRO B 1 185 ? -20.359 8.805 6.535 1 98.12 185 PRO B CA 1
ATOM 6223 C C . PRO B 1 185 ? -21.234 8.641 7.773 1 98.12 185 PRO B C 1
ATOM 6225 O O . PRO B 1 185 ? -21.984 9.555 8.133 1 98.12 185 PRO B O 1
ATOM 6228 N N . MET B 1 186 ? -21.172 7.398 8.305 1 98.56 186 MET B N 1
ATOM 6229 C CA . MET B 1 186 ? -21.953 7.086 9.5 1 98.56 186 MET B CA 1
ATOM 6230 C C . MET B 1 186 ? -21.094 6.402 10.555 1 98.56 186 MET B C 1
ATOM 6232 O O . MET B 1 186 ? -20.281 5.535 10.227 1 98.56 186 MET B O 1
ATOM 6236 N N . PHE B 1 187 ? -21.188 6.852 11.828 1 98.56 187 PHE B N 1
ATOM 6237 C CA . PHE B 1 187 ? -20.797 6.027 12.961 1 98.56 187 PHE B CA 1
ATOM 6238 C C . PHE B 1 187 ? -22.031 5.402 13.625 1 98.56 187 PHE B C 1
ATOM 6240 O O . PHE B 1 187 ? -23.062 6.062 13.773 1 98.56 187 PHE B O 1
ATOM 6247 N N . ALA B 1 188 ? -21.953 4.18 13.844 1 98.62 188 ALA B N 1
ATOM 6248 C CA . ALA B 1 188 ? -23 3.465 14.562 1 98.62 188 ALA B CA 1
ATOM 6249 C C . ALA B 1 188 ? -22.422 2.605 15.68 1 98.62 188 ALA B C 1
ATOM 6251 O O . ALA B 1 188 ? -21.312 2.086 15.555 1 98.62 188 ALA B O 1
ATOM 6252 N N . GLY B 1 189 ? -23.188 2.504 16.781 1 98.06 189 GLY B N 1
ATOM 6253 C CA . GLY B 1 189 ? -22.641 1.702 17.875 1 98.06 189 GLY B CA 1
ATOM 6254 C C . GLY B 1 189 ? -23.688 1.335 18.922 1 98.06 189 GLY B C 1
ATOM 6255 O O . GLY B 1 189 ? -24.766 1.93 18.953 1 98.06 189 GLY B O 1
ATOM 6256 N N . ARG B 1 190 ? -23.344 0.292 19.688 1 97.62 190 ARG B N 1
ATOM 6257 C CA . ARG B 1 190 ? -24.125 -0.182 20.828 1 97.62 190 ARG B CA 1
ATOM 6258 C C . ARG B 1 190 ? -24.188 0.867 21.922 1 97.62 190 ARG B C 1
ATOM 6260 O O . ARG B 1 190 ? -25.219 1.036 22.578 1 97.62 190 ARG B O 1
ATOM 6267 N N . TYR B 1 191 ? -23.094 1.495 22.125 1 98.5 191 TYR B N 1
ATOM 6268 C CA . TYR B 1 191 ? -22.969 2.578 23.094 1 98.5 191 TYR B CA 1
ATOM 6269 C C . TYR B 1 191 ? -22.844 3.926 22.391 1 98.5 191 TYR B C 1
ATOM 6271 O O . TYR B 1 191 ? -21.828 4.215 21.766 1 98.5 191 TYR B O 1
ATOM 6279 N N . TYR B 1 192 ? -23.859 4.676 22.516 1 98.5 192 TYR B N 1
ATOM 6280 C CA . TYR B 1 192 ? -24.016 5.887 21.719 1 98.5 192 TYR B CA 1
ATOM 6281 C C . TYR B 1 192 ? -24.578 7.027 22.578 1 98.5 192 TYR B C 1
ATOM 6283 O O . TYR B 1 192 ? -25.406 6.809 23.453 1 98.5 192 TYR B O 1
ATOM 6291 N N . LYS B 1 193 ? -24.062 8.18 22.406 1 98.5 193 LYS B N 1
ATOM 6292 C CA . LYS B 1 193 ? -24.562 9.398 23.031 1 98.5 193 LYS B CA 1
ATOM 6293 C C . LYS B 1 193 ? -24.516 10.57 22.062 1 98.5 193 LYS B C 1
ATOM 6295 O O . LYS B 1 193 ? -23.531 10.75 21.328 1 98.5 193 LYS B O 1
ATOM 6300 N N . LYS B 1 194 ? -25.578 11.32 22.031 1 98.5 194 LYS B N 1
ATOM 6301 C CA . LYS B 1 194 ? -25.641 12.539 21.219 1 98.5 194 LYS B CA 1
ATOM 6302 C C . LYS B 1 194 ? -25.734 13.781 22.094 1 98.5 194 LYS B C 1
ATOM 6304 O O . LYS B 1 194 ? -26.578 13.852 22.984 1 98.5 194 LYS B O 1
ATOM 6309 N N . LEU B 1 195 ? -24.859 14.75 21.844 1 98.75 195 LEU B N 1
ATOM 6310 C CA . LEU B 1 195 ? -24.844 16 22.578 1 98.75 195 LEU B CA 1
ATOM 6311 C C . LEU B 1 195 ? -25.156 17.188 21.656 1 98.75 195 LEU B C 1
ATOM 6313 O O . LEU B 1 195 ? -24.688 17.219 20.516 1 98.75 195 LEU B O 1
ATOM 6317 N N . ASP B 1 196 ? -25.953 18.062 22.141 1 98.38 196 ASP B N 1
ATOM 6318 C CA . ASP B 1 196 ? -26.25 19.312 21.438 1 98.38 196 ASP B CA 1
ATOM 6319 C C . ASP B 1 196 ? -25.156 20.344 21.703 1 98.38 196 ASP B C 1
ATOM 6321 O O . ASP B 1 196 ? -24.938 20.75 22.844 1 98.38 196 ASP B O 1
ATOM 6325 N N . LEU B 1 197 ? -24.484 20.812 20.641 1 98.75 197 LEU B N 1
ATOM 6326 C CA . LEU B 1 197 ? -23.359 21.734 20.828 1 98.75 197 LEU B CA 1
ATOM 6327 C C . LEU B 1 197 ? -23.797 23.172 20.547 1 98.75 197 LEU B C 1
ATOM 6329 O O . LEU B 1 197 ? -23.016 24.109 20.75 1 98.75 197 LEU B O 1
ATOM 6333 N N . ASP B 1 198 ? -24.953 23.344 20.125 1 97.88 198 ASP B N 1
ATOM 6334 C CA . ASP B 1 198 ? -25.438 24.688 19.859 1 97.88 198 ASP B CA 1
ATOM 6335 C C . ASP B 1 198 ? -26.922 24.812 20.172 1 97.88 198 ASP B C 1
ATOM 6337 O O . ASP B 1 198 ? -27.734 25.125 19.297 1 97.88 198 ASP B O 1
ATOM 6341 N N . PRO B 1 199 ? -27.25 24.641 21.422 1 96.44 199 PRO B N 1
ATOM 6342 C CA . PRO B 1 199 ? -28.672 24.719 21.766 1 96.44 199 PRO B CA 1
ATOM 6343 C C . PRO B 1 199 ? -29.312 26.062 21.375 1 96.44 199 PRO B C 1
ATOM 6345 O O . PRO B 1 199 ? -28.812 27.109 21.766 1 96.44 199 PRO B O 1
ATOM 6348 N N . GLY B 1 200 ? -30.391 26 20.625 1 93.88 200 GLY B N 1
ATOM 6349 C CA . GLY B 1 200 ? -31.125 27.188 20.219 1 93.88 200 GLY B CA 1
ATOM 6350 C C . GLY B 1 200 ? -30.5 27.891 19.016 1 93.88 200 GLY B C 1
ATOM 6351 O O . GLY B 1 200 ? -31 28.922 18.578 1 93.88 200 GLY B O 1
ATOM 6352 N N . GLY B 1 201 ? -29.453 27.328 18.453 1 93.94 201 GLY B N 1
ATOM 6353 C CA . GLY B 1 201 ? -28.781 27.922 17.312 1 93.94 201 GLY B CA 1
ATOM 6354 C C . GLY B 1 201 ? -29.578 27.812 16.031 1 93.94 201 GLY B C 1
ATOM 6355 O O . GLY B 1 201 ? -30.609 27.125 15.984 1 93.94 201 GLY B O 1
ATOM 6356 N N . ARG B 1 202 ? -29.156 28.516 14.969 1 93.75 202 ARG B N 1
ATOM 6357 C CA . ARG B 1 202 ? -29.859 28.562 13.695 1 93.75 202 ARG B CA 1
ATOM 6358 C C . ARG B 1 202 ? -29.797 27.219 12.977 1 93.75 202 ARG B C 1
ATOM 6360 O O . ARG B 1 202 ? -30.703 26.875 12.227 1 93.75 202 ARG B O 1
ATOM 6367 N N . SER B 1 203 ? -28.656 26.547 13.062 1 95 203 SER B N 1
ATOM 6368 C CA . SER B 1 203 ? -28.469 25.203 12.547 1 95 203 SER B CA 1
ATOM 6369 C C . SER B 1 203 ? -27.969 24.25 13.633 1 95 203 SER B C 1
ATOM 6371 O O . SER B 1 203 ? -27.078 24.609 14.414 1 95 203 SER B O 1
ATOM 6373 N N . ARG B 1 204 ? -28.469 23.156 13.609 1 95.94 204 ARG B N 1
ATOM 6374 C CA . ARG B 1 204 ? -28.109 22.188 14.625 1 95.94 204 ARG B CA 1
ATOM 6375 C C . ARG B 1 204 ? -26.656 21.734 14.453 1 95.94 204 ARG B C 1
ATOM 6377 O O . ARG B 1 204 ? -26.219 21.453 13.336 1 95.94 204 ARG B O 1
ATOM 6384 N N . VAL B 1 205 ? -25.906 21.734 15.469 1 98.62 205 VAL B N 1
ATOM 6385 C CA . VAL B 1 205 ? -24.594 21.109 15.539 1 98.62 205 VAL B CA 1
ATOM 6386 C C . VAL B 1 205 ? -24.578 20.078 16.656 1 98.62 205 VAL B C 1
ATOM 6388 O O . VAL B 1 205 ? -24.875 20.391 17.812 1 98.62 205 VAL B O 1
ATOM 6391 N N . SER B 1 206 ? -24.25 18.875 16.328 1 98.62 206 SER B N 1
ATOM 6392 C CA . SER B 1 206 ? -24.281 17.797 17.312 1 98.62 206 SER B CA 1
ATOM 6393 C C . SER B 1 206 ? -22.938 17.078 17.375 1 98.62 206 SER B C 1
ATOM 6395 O O . SER B 1 206 ? -22.203 17.031 16.391 1 98.62 206 SER B O 1
ATOM 6397 N N . LEU B 1 207 ? -22.562 16.641 18.516 1 98.81 207 LEU B N 1
ATOM 6398 C CA . LEU B 1 207 ? -21.5 15.672 18.734 1 98.81 207 LEU B CA 1
ATOM 6399 C C . LEU B 1 207 ? -22.062 14.273 18.969 1 98.81 207 LEU B C 1
ATOM 6401 O O . LEU B 1 207 ? -22.719 14.031 19.984 1 98.81 207 LEU B O 1
ATOM 6405 N N . ASN B 1 208 ? -21.875 13.422 18 1 98.81 208 ASN B N 1
ATOM 6406 C CA . ASN B 1 208 ? -22.297 12.031 18.078 1 98.81 208 ASN B CA 1
ATOM 6407 C C . ASN B 1 208 ? -21.156 11.109 18.484 1 98.81 208 ASN B C 1
ATOM 6409 O O . ASN B 1 208 ? -20.172 10.969 17.734 1 98.81 208 ASN B O 1
ATOM 6413 N N . ILE B 1 209 ? -21.281 10.477 19.672 1 98.75 209 ILE B N 1
ATOM 6414 C CA . ILE B 1 209 ? -20.172 9.727 20.25 1 98.75 209 ILE B CA 1
ATOM 6415 C C . ILE B 1 209 ? -20.516 8.234 20.281 1 98.75 209 ILE B C 1
ATOM 6417 O O . ILE B 1 209 ? -21.594 7.852 20.734 1 98.75 209 ILE B O 1
ATOM 6421 N N . VAL B 1 210 ? -19.672 7.43 19.688 1 98.38 210 VAL B N 1
ATOM 6422 C CA . VAL B 1 210 ? -19.703 5.988 19.906 1 98.38 210 VAL B CA 1
ATOM 6423 C C . VAL B 1 210 ? -18.484 5.57 20.719 1 98.38 210 VAL B C 1
ATOM 6425 O O . VAL B 1 210 ? -17.406 6.16 20.594 1 98.38 210 VAL B O 1
ATOM 6428 N N . ALA B 1 211 ? -18.641 4.551 21.594 1 98.06 211 ALA B N 1
ATOM 6429 C CA . ALA B 1 211 ? -17.562 4.207 22.516 1 98.06 211 ALA B CA 1
ATOM 6430 C C . ALA B 1 211 ? -17.453 2.693 22.688 1 98.06 211 ALA B C 1
ATOM 6432 O O . ALA B 1 211 ? -18.406 1.958 22.422 1 98.06 211 ALA B O 1
ATOM 6433 N N . ASP B 1 212 ? -16.312 2.25 23.188 1 96.31 212 ASP B N 1
ATOM 6434 C CA . ASP B 1 212 ? -16.062 0.84 23.453 1 96.31 212 ASP B CA 1
ATOM 6435 C C . ASP B 1 212 ? -16.859 0.358 24.656 1 96.31 212 ASP B C 1
ATOM 6437 O O . ASP B 1 212 ? -17.188 -0.829 24.766 1 96.31 212 ASP B O 1
ATOM 6441 N N . ASP B 1 213 ? -17.172 1.277 25.531 1 96.56 213 ASP B N 1
ATOM 6442 C CA . ASP B 1 213 ? -17.828 1.002 26.797 1 96.56 213 ASP B CA 1
ATOM 6443 C C . ASP B 1 213 ? -18.75 2.156 27.203 1 96.56 213 ASP B C 1
ATOM 6445 O O . ASP B 1 213 ? -18.422 3.324 26.984 1 96.56 213 ASP B O 1
ATOM 6449 N N . PRO B 1 214 ? -19.906 1.822 27.797 1 97.12 214 PRO B N 1
ATOM 6450 C CA . PRO B 1 214 ? -20.844 2.904 28.109 1 97.12 214 PRO B CA 1
ATOM 6451 C C . PRO B 1 214 ? -20.281 3.887 29.141 1 97.12 214 PRO B C 1
ATOM 6453 O O . PRO B 1 214 ? -20.656 5.059 29.156 1 97.12 214 PRO B O 1
ATOM 6456 N N . SER B 1 215 ? -19.328 3.432 30 1 97.75 215 SER B N 1
ATOM 6457 C CA . SER B 1 215 ? -18.75 4.305 31.016 1 97.75 215 SER B CA 1
ATOM 6458 C C . SER B 1 215 ? -17.906 5.414 30.391 1 97.75 215 SER B C 1
ATOM 6460 O O . SER B 1 215 ? -17.656 6.438 31.031 1 97.75 215 SER B O 1
ATOM 6462 N N . LEU B 1 216 ? -17.562 5.281 29.156 1 98.06 216 LEU B N 1
ATOM 6463 C CA . LEU B 1 216 ? -16.703 6.238 28.469 1 98.06 216 LEU B CA 1
ATOM 6464 C C . LEU B 1 216 ? -17.5 7.434 27.969 1 98.06 216 LEU B C 1
ATOM 6466 O O . LEU B 1 216 ? -16.922 8.453 27.578 1 98.06 216 LEU B O 1
ATOM 6470 N N . LEU B 1 217 ? -18.844 7.402 28.078 1 98.31 217 LEU B N 1
ATOM 6471 C CA . LEU B 1 217 ? -19.734 8.398 27.484 1 98.31 217 LEU B CA 1
ATOM 6472 C C . LEU B 1 217 ? -20.078 9.484 28.5 1 98.31 217 LEU B C 1
ATOM 6474 O O . LEU B 1 217 ? -20.828 10.406 28.172 1 98.31 217 LEU B O 1
ATOM 6478 N N . GLU B 1 218 ? -19.547 9.336 29.672 1 97.81 218 GLU B N 1
ATOM 6479 C CA . GLU B 1 218 ? -19.797 10.375 30.672 1 97.81 218 GLU B CA 1
ATOM 6480 C C . GLU B 1 218 ? -19.047 11.656 30.328 1 97.81 218 GLU B C 1
ATOM 6482 O O . GLU B 1 218 ? -17.812 11.648 30.219 1 97.81 218 GLU B O 1
ATOM 6487 N N . VAL B 1 219 ? -19.781 12.734 30.219 1 98.25 219 VAL B N 1
ATOM 6488 C CA . VAL B 1 219 ? -19.234 14.031 29.844 1 98.25 219 VAL B CA 1
ATOM 6489 C C . VAL B 1 219 ? -19.547 15.055 30.938 1 98.25 219 VAL B C 1
ATOM 6491 O O . VAL B 1 219 ? -20.719 15.281 31.266 1 98.25 219 VAL B O 1
ATOM 6494 N N . LYS B 1 220 ? -18.516 15.672 31.469 1 97.94 220 LYS B N 1
ATOM 6495 C CA . LYS B 1 220 ? -18.719 16.703 32.469 1 97.94 220 LYS B CA 1
ATOM 6496 C C . LYS B 1 220 ? -19.219 18 31.828 1 97.94 220 LYS B C 1
ATOM 6498 O O . LYS B 1 220 ? -18.906 18.281 30.672 1 97.94 220 LYS B O 1
ATOM 6503 N N . PRO B 1 221 ? -19.969 18.781 32.594 1 98 221 PRO B N 1
ATOM 6504 C CA . PRO B 1 221 ? -20.516 20.016 32.062 1 98 221 PRO B CA 1
ATOM 6505 C C . PRO B 1 221 ? -19.453 20.953 31.469 1 98 221 PRO B C 1
ATOM 6507 O O . PRO B 1 221 ? -19.641 21.547 30.406 1 98 221 PRO B O 1
ATOM 6510 N N . ALA B 1 222 ? -18.344 21.047 32.125 1 97.94 222 ALA B N 1
ATOM 6511 C CA . ALA B 1 222 ? -17.266 21.922 31.672 1 97.94 222 ALA B CA 1
ATOM 6512 C C . ALA B 1 222 ? -16.719 21.453 30.328 1 97.94 222 ALA B C 1
ATOM 6514 O O . ALA B 1 222 ? -16.312 22.266 29.484 1 97.94 222 ALA B O 1
ATOM 6515 N N . GLN B 1 223 ? -16.641 20.125 30.188 1 98.31 223 GLN B N 1
ATOM 6516 C CA . GLN B 1 223 ? -16.172 19.562 28.922 1 98.31 223 GLN B CA 1
ATOM 6517 C C . GLN B 1 223 ? -17.141 19.859 27.797 1 98.31 223 GLN B C 1
ATOM 6519 O O . GLN B 1 223 ? -16.734 20.25 26.703 1 98.31 223 GLN B O 1
ATOM 6524 N N . LEU B 1 224 ? -18.422 19.703 28.031 1 98.56 224 LEU B N 1
ATOM 6525 C CA . LEU B 1 224 ? -19.453 20.047 27.062 1 98.56 224 LEU B CA 1
ATOM 6526 C C . LEU B 1 224 ? -19.406 21.516 26.703 1 98.56 224 LEU B C 1
ATOM 6528 O O . LEU B 1 224 ? -19.547 21.891 25.531 1 98.56 224 LEU B O 1
ATOM 6532 N N . ALA B 1 225 ? -19.203 22.328 27.719 1 98.5 225 ALA B N 1
ATOM 6533 C CA . ALA B 1 225 ? -19.156 23.766 27.5 1 98.5 225 ALA B CA 1
ATOM 6534 C C . ALA B 1 225 ? -18 24.141 26.562 1 98.5 225 ALA B C 1
ATOM 6536 O O . ALA B 1 225 ? -18.141 25.031 25.719 1 98.5 225 ALA B O 1
ATOM 6537 N N . ALA B 1 226 ? -16.891 23.5 26.719 1 98.44 226 ALA B N 1
ATOM 6538 C CA . ALA B 1 226 ? -15.742 23.766 25.844 1 98.44 226 ALA B CA 1
ATOM 6539 C C . ALA B 1 226 ? -16.062 23.406 24.391 1 98.44 226 ALA B C 1
ATOM 6541 O O . ALA B 1 226 ? -15.688 24.125 23.469 1 98.44 226 ALA B O 1
ATOM 6542 N N . HIS B 1 227 ? -16.75 22.328 24.203 1 98.81 227 HIS B N 1
ATOM 6543 C CA . HIS B 1 227 ? -17.141 21.906 22.859 1 98.81 227 HIS B CA 1
ATOM 6544 C C . HIS B 1 227 ? -18.156 22.875 22.266 1 98.81 227 HIS B C 1
ATOM 6546 O O . HIS B 1 227 ? -18.094 23.172 21.062 1 98.81 227 HIS B O 1
ATOM 6552 N N . ARG B 1 228 ? -19.094 23.344 23.094 1 98.69 228 ARG B N 1
ATOM 6553 C CA . ARG B 1 228 ? -20.047 24.359 22.641 1 98.69 228 ARG B CA 1
ATOM 6554 C C . ARG B 1 228 ? -19.328 25.656 22.281 1 98.69 228 ARG B C 1
ATOM 6556 O O . ARG B 1 228 ? -19.672 26.297 21.281 1 98.69 228 ARG B O 1
ATOM 6563 N N . ALA B 1 229 ? -18.297 25.953 23.047 1 98.69 229 ALA B N 1
ATOM 6564 C CA . ALA B 1 229 ? -17.516 27.156 22.781 1 98.69 229 ALA B CA 1
ATOM 6565 C C . ALA B 1 229 ? -16.781 27.047 21.453 1 98.69 229 ALA B C 1
ATOM 6567 O O . ALA B 1 229 ? -16.594 28.047 20.75 1 98.69 229 ALA B O 1
ATOM 6568 N N . MET B 1 230 ? -16.344 25.859 21.062 1 98.75 230 MET B N 1
ATOM 6569 C CA . MET B 1 230 ? -15.688 25.641 19.781 1 98.75 230 MET B CA 1
ATOM 6570 C C . MET B 1 230 ? -16.594 26.062 18.625 1 98.75 230 MET B C 1
ATOM 6572 O O . MET B 1 230 ? -16.156 26.734 17.703 1 98.75 230 MET B O 1
ATOM 6576 N N . VAL B 1 231 ? -17.891 25.688 18.703 1 98.69 231 VAL B N 1
ATOM 6577 C CA . VAL B 1 231 ? -18.859 26.031 17.672 1 98.69 231 VAL B CA 1
ATOM 6578 C C . VAL B 1 231 ? -19.047 27.547 17.609 1 98.69 231 VAL B C 1
ATOM 6580 O O . VAL B 1 231 ? -19.016 28.141 16.531 1 98.69 231 VAL B O 1
ATOM 6583 N N . ALA B 1 232 ? -19.125 28.156 18.797 1 98.31 232 ALA B N 1
ATOM 6584 C CA . ALA B 1 232 ? -19.328 29.594 18.875 1 98.31 232 ALA B CA 1
ATOM 6585 C C . ALA B 1 232 ? -18.125 30.344 18.312 1 98.31 232 ALA B C 1
ATOM 6587 O O . ALA B 1 232 ? -18.281 31.328 17.594 1 98.31 232 ALA B O 1
ATOM 6588 N N . GLN B 1 233 ? -16.969 29.891 18.625 1 98.62 233 GLN B N 1
ATOM 6589 C CA . GLN B 1 233 ? -15.758 30.562 18.156 1 98.62 233 GLN B CA 1
ATOM 6590 C C . GLN B 1 233 ? -15.578 30.391 16.656 1 98.62 233 GLN B C 1
ATOM 6592 O O . GLN B 1 233 ? -15.062 31.281 15.984 1 98.62 233 GLN B O 1
ATOM 6597 N N . ALA B 1 234 ? -16 29.25 16.094 1 98.56 234 ALA B N 1
ATOM 6598 C CA . ALA B 1 234 ? -15.961 29.062 14.656 1 98.56 234 ALA B CA 1
ATOM 6599 C C . ALA B 1 234 ? -16.906 30.031 13.945 1 98.56 234 ALA B C 1
ATOM 6601 O O . ALA B 1 234 ? -16.562 30.594 12.898 1 98.56 234 ALA B O 1
ATOM 6602 N N . ASP B 1 235 ? -18.078 30.234 14.5 1 97.75 235 ASP B N 1
ATOM 6603 C CA . ASP B 1 235 ? -19.031 31.188 13.938 1 97.75 235 ASP B CA 1
ATOM 6604 C C . ASP B 1 235 ? -18.453 32.594 13.914 1 97.75 235 ASP B C 1
ATOM 6606 O O . ASP B 1 235 ? -18.641 33.344 12.945 1 97.75 235 ASP B O 1
ATOM 6610 N N . LYS B 1 236 ? -17.828 32.938 15.008 1 98.06 236 LYS B N 1
ATOM 6611 C CA . LYS B 1 236 ? -17.219 34.25 15.094 1 98.06 236 LYS B CA 1
ATOM 6612 C C . LYS B 1 236 ? -16.094 34.406 14.094 1 98.06 236 LYS B C 1
ATOM 6614 O O . LYS B 1 236 ? -15.875 35.5 13.555 1 98.06 236 LYS B O 1
ATOM 6619 N N . LEU B 1 237 ? -15.352 33.375 13.812 1 98.5 237 LEU B N 1
ATOM 6620 C CA . LEU B 1 237 ? -14.219 33.375 12.891 1 98.5 237 LEU B CA 1
ATOM 6621 C C . LEU B 1 237 ? -14.695 33.531 11.453 1 98.5 237 LEU B C 1
ATOM 6623 O O . LEU B 1 237 ? -14.219 34.406 10.719 1 98.5 237 LEU B O 1
ATOM 6627 N N . TYR B 1 238 ? -15.609 32.719 11.055 1 98.12 238 TYR B N 1
ATOM 6628 C CA . TYR B 1 238 ? -15.953 32.594 9.641 1 98.12 238 TYR B CA 1
ATOM 6629 C C . TYR B 1 238 ? -17.125 33.5 9.289 1 98.12 238 TYR B C 1
ATOM 6631 O O . TYR B 1 238 ? -17.219 34 8.164 1 98.12 238 TYR B O 1
ATOM 6639 N N . GLY B 1 239 ? -18.094 33.688 10.211 1 96.88 239 GLY B N 1
ATOM 6640 C CA . GLY B 1 239 ? -19.203 34.625 10.016 1 96.88 239 GLY B CA 1
ATOM 6641 C C . GLY B 1 239 ? -20.297 34.031 9.133 1 96.88 239 GLY B C 1
ATOM 6642 O O . GLY B 1 239 ? -21.219 34.75 8.734 1 96.88 239 GLY B O 1
ATOM 6643 N N . ALA B 1 240 ? -20.172 32.781 8.758 1 96.69 240 ALA B N 1
ATOM 6644 C CA . ALA B 1 240 ? -21.156 32.062 7.969 1 96.69 240 ALA B CA 1
ATOM 6645 C C . ALA B 1 240 ? -21.203 30.594 8.352 1 96.69 240 ALA B C 1
ATOM 6647 O O . ALA B 1 240 ? -20.266 30.078 8.969 1 96.69 240 ALA B O 1
ATOM 6648 N N . ARG B 1 241 ? -22.297 29.969 8.086 1 96.5 241 ARG B N 1
ATOM 6649 C CA . ARG B 1 241 ? -22.438 28.531 8.211 1 96.5 241 ARG B CA 1
ATOM 6650 C C . ARG B 1 241 ? -22.703 27.875 6.859 1 96.5 241 ARG B C 1
ATOM 6652 O O . ARG B 1 241 ? -23.688 28.188 6.203 1 96.5 241 ARG B O 1
ATOM 6659 N N . HIS B 1 242 ? -21.844 27 6.465 1 95 242 HIS B N 1
ATOM 6660 C CA . HIS B 1 242 ? -21.953 26.328 5.184 1 95 242 HIS B CA 1
ATOM 6661 C C . HIS B 1 242 ? -22.531 24.922 5.352 1 95 242 HIS B C 1
ATOM 6663 O O . HIS B 1 242 ? -21.984 23.953 4.809 1 95 242 HIS B O 1
ATOM 6669 N N . TYR B 1 243 ? -23.531 24.844 6.148 1 96.19 243 TYR B N 1
ATOM 6670 C CA . TYR B 1 243 ? -24.297 23.641 6.418 1 96.19 243 TYR B CA 1
ATOM 6671 C C . TYR B 1 243 ? -25.688 23.984 6.938 1 96.19 243 TYR B C 1
ATOM 6673 O O . TYR B 1 243 ? -25.906 25.062 7.504 1 96.19 243 TYR B O 1
ATOM 6681 N N . ASP B 1 244 ? -26.625 23.141 6.723 1 96.19 244 ASP B N 1
ATOM 6682 C CA . ASP B 1 244 ? -27.953 23.25 7.344 1 96.19 244 ASP B CA 1
ATOM 6683 C C . ASP B 1 244 ? -27.969 22.562 8.703 1 96.19 244 ASP B C 1
ATOM 6685 O O . ASP B 1 244 ? -28.75 22.938 9.578 1 96.19 244 ASP B O 1
ATOM 6689 N N . HIS B 1 245 ? -27.141 21.641 8.914 1 97.44 245 HIS B N 1
ATOM 6690 C CA . HIS B 1 245 ? -26.781 21.016 10.172 1 97.44 245 HIS B CA 1
ATOM 6691 C C . HIS B 1 245 ? -25.406 20.391 10.102 1 97.44 245 HIS B C 1
ATOM 6693 O O . HIS B 1 245 ? -24.875 20.156 9.016 1 97.44 245 HIS B O 1
ATOM 6699 N N . TYR B 1 246 ? -24.812 20.188 11.188 1 98.31 246 TYR B N 1
ATOM 6700 C CA . TYR B 1 246 ? -23.484 19.609 11.211 1 98.31 246 TYR B CA 1
ATOM 6701 C C . TYR B 1 246 ? -23.375 18.531 12.297 1 98.31 246 TYR B C 1
ATOM 6703 O O . TYR B 1 246 ? -23.734 18.781 13.453 1 98.31 246 TYR B O 1
ATOM 6711 N N . ASP B 1 247 ? -22.875 17.375 11.922 1 98.62 247 ASP B N 1
ATOM 6712 C CA . ASP B 1 247 ? -22.75 16.25 12.828 1 98.62 247 ASP B CA 1
ATOM 6713 C C . ASP B 1 247 ? -21.281 15.859 13.031 1 98.62 247 ASP B C 1
ATOM 6715 O O . ASP B 1 247 ? -20.688 15.188 12.188 1 98.62 247 ASP B O 1
ATOM 6719 N N . LEU B 1 248 ? -20.734 16.234 14.172 1 98.75 248 LEU B N 1
ATOM 6720 C CA . LEU B 1 248 ? -19.422 15.688 14.547 1 98.75 248 LEU B CA 1
ATOM 6721 C C . LEU B 1 248 ? -19.547 14.242 15 1 98.75 248 LEU B C 1
ATOM 6723 O O . LEU B 1 248 ? -20.25 13.953 15.977 1 98.75 248 LEU B O 1
ATOM 6727 N N . LEU B 1 249 ? -18.875 13.344 14.289 1 98.69 249 LEU B N 1
ATOM 6728 C CA . LEU B 1 249 ? -18.859 11.93 14.641 1 98.69 249 LEU B CA 1
ATOM 6729 C C . LEU B 1 249 ? -17.562 11.555 15.352 1 98.69 249 LEU B C 1
ATOM 6731 O O . LEU B 1 249 ? -16.484 11.711 14.781 1 98.69 249 LEU B O 1
ATOM 6735 N N . LEU B 1 250 ? -17.641 11.055 16.547 1 98.5 250 LEU B N 1
ATOM 6736 C CA . LEU B 1 250 ? -16.453 10.805 17.359 1 98.5 250 LEU B CA 1
ATOM 6737 C C . LEU B 1 250 ? -16.438 9.375 17.891 1 98.5 250 LEU B C 1
ATOM 6739 O O . LEU B 1 250 ? -17.391 8.953 18.578 1 98.5 250 LEU B O 1
ATOM 6743 N N . ALA B 1 251 ? -15.438 8.641 17.578 1 98.19 251 ALA B N 1
ATOM 6744 C CA . ALA B 1 251 ? -15.25 7.293 18.125 1 98.19 251 ALA B CA 1
ATOM 6745 C C . ALA B 1 251 ? -14.234 7.297 19.266 1 98.19 251 ALA B C 1
ATOM 6747 O O . ALA B 1 251 ? -13.102 7.77 19.094 1 98.19 251 ALA B O 1
ATOM 6748 N N . LEU B 1 252 ? -14.602 6.812 20.453 1 97.62 252 LEU B N 1
ATOM 6749 C CA . LEU B 1 252 ? -13.695 6.59 21.578 1 97.62 252 LEU B CA 1
ATOM 6750 C C . LEU B 1 252 ? -13.195 5.152 21.594 1 97.62 252 LEU B C 1
ATOM 6752 O O . LEU B 1 252 ? -13.758 4.297 22.281 1 97.62 252 LEU B O 1
ATOM 6756 N N . SER B 1 253 ? -12.094 4.895 20.828 1 96 253 SER B N 1
ATOM 6757 C CA . SER B 1 253 ? -11.594 3.535 20.641 1 96 253 SER B CA 1
ATOM 6758 C C . SER B 1 253 ? -10.141 3.531 20.203 1 96 253 SER B C 1
ATOM 6760 O O . SER B 1 253 ? -9.719 4.414 19.453 1 96 253 SER B O 1
ATOM 6762 N N . ASP B 1 254 ? -9.406 2.555 20.672 1 91.94 254 ASP B N 1
ATOM 6763 C CA . ASP B 1 254 ? -8.07 2.322 20.125 1 91.94 254 ASP B CA 1
ATOM 6764 C C . ASP B 1 254 ? -8.062 1.134 19.172 1 91.94 254 ASP B C 1
ATOM 6766 O O . ASP B 1 254 ? -7 0.697 18.719 1 91.94 254 ASP B O 1
ATOM 6770 N N . ARG B 1 255 ? -9.227 0.566 18.906 1 90.88 255 ARG B N 1
ATOM 6771 C CA . ARG B 1 255 ? -9.312 -0.663 18.125 1 90.88 255 ARG B CA 1
ATOM 6772 C C . ARG B 1 255 ? -9.648 -0.361 16.672 1 90.88 255 ARG B C 1
ATOM 6774 O O . ARG B 1 255 ? -9.453 -1.207 15.789 1 90.88 255 ARG B O 1
ATOM 6781 N N . MET B 1 256 ? -10.188 0.742 16.453 1 90 256 MET B N 1
ATOM 6782 C CA . MET B 1 256 ? -10.461 1.157 15.086 1 90 256 MET B CA 1
ATOM 6783 C C . MET B 1 256 ? -9.359 2.08 14.57 1 90 256 MET B C 1
ATOM 6785 O O . MET B 1 256 ? -8.688 2.752 15.352 1 90 256 MET B O 1
ATOM 6789 N N . GLY B 1 257 ? -8.891 1.943 13.328 1 74.12 257 GLY B N 1
ATOM 6790 C CA . GLY B 1 257 ? -7.824 2.738 12.75 1 74.12 257 GLY B CA 1
ATOM 6791 C C . GLY B 1 257 ? -7.906 4.207 13.109 1 74.12 257 GLY B C 1
ATOM 6792 O O . GLY B 1 257 ? -8.859 4.637 13.773 1 74.12 257 GLY B O 1
ATOM 6793 N N . GLY B 1 258 ? -6.875 5.082 12.938 1 72.62 258 GLY B N 1
ATOM 6794 C CA . GLY B 1 258 ? -6.812 6.527 13.102 1 72.62 258 GLY B CA 1
ATOM 6795 C C . GLY B 1 258 ? -7.719 7.277 12.148 1 72.62 258 GLY B C 1
ATOM 6796 O O . GLY B 1 258 ? -7.582 7.16 10.93 1 72.62 258 GLY B O 1
ATOM 6797 N N . ILE B 1 259 ? -8.688 7.906 12.766 1 85.12 259 ILE B N 1
ATOM 6798 C CA . ILE B 1 259 ? -9.727 8.492 11.93 1 85.12 259 ILE B CA 1
ATOM 6799 C C . ILE B 1 259 ? -9.695 10.016 12.062 1 85.12 259 ILE B C 1
ATOM 6801 O O . ILE B 1 259 ? -9.734 10.547 13.172 1 85.12 259 ILE B O 1
ATOM 6805 N N . GLY B 1 260 ? -9.609 10.719 11.062 1 94.94 260 GLY B N 1
ATOM 6806 C CA . GLY B 1 260 ? -9.789 12.148 10.891 1 94.94 260 GLY B CA 1
ATOM 6807 C C . GLY B 1 260 ? -10.125 12.539 9.461 1 94.94 260 GLY B C 1
ATOM 6808 O O . GLY B 1 260 ? -9.227 12.664 8.617 1 94.94 260 GLY B O 1
ATOM 6809 N N . VAL B 1 261 ? -11.359 12.625 9.211 1 96.88 261 VAL B N 1
ATOM 6810 C CA . VAL B 1 261 ? -11.789 12.922 7.852 1 96.88 261 VAL B CA 1
ATOM 6811 C C . VAL B 1 261 ? -12.914 13.961 7.883 1 96.88 261 VAL B C 1
ATOM 6813 O O . VAL B 1 261 ? -13.883 13.805 8.633 1 96.88 261 VAL B O 1
ATOM 6816 N N . GLU B 1 262 ? -12.766 14.953 7.07 1 97.62 262 GLU B N 1
ATOM 6817 C CA . GLU B 1 262 ? -13.719 16.062 7.031 1 97.62 262 GLU B CA 1
ATOM 6818 C C . GLU B 1 262 ? -14.781 15.836 5.953 1 97.62 262 GLU B C 1
ATOM 6820 O O . GLU B 1 262 ? -14.5 15.219 4.922 1 97.62 262 GLU B O 1
ATOM 6825 N N . HIS B 1 263 ? -15.922 16.312 6.203 1 97.06 263 HIS B N 1
ATOM 6826 C CA . HIS B 1 263 ? -17.031 16.344 5.266 1 97.06 263 HIS B CA 1
ATOM 6827 C C . HIS B 1 263 ? -17.766 17.688 5.332 1 97.06 263 HIS B C 1
ATOM 6829 O O . HIS B 1 263 ? -17.484 18.5 6.207 1 97.06 263 HIS B O 1
ATOM 6835 N N . GLN B 1 264 ? -18.672 17.953 4.363 1 96.81 264 GLN B N 1
ATOM 6836 C CA . GLN B 1 264 ? -19.375 19.219 4.258 1 96.81 264 GLN B CA 1
ATOM 6837 C C . GLN B 1 264 ? -20.297 19.453 5.453 1 96.81 264 GLN B C 1
ATOM 6839 O O . GLN B 1 264 ? -20.438 20.578 5.934 1 96.81 264 GLN B O 1
ATOM 6844 N N . ARG B 1 265 ? -20.938 18.406 5.91 1 97.81 265 ARG B N 1
ATOM 6845 C CA . ARG B 1 265 ? -21.938 18.547 6.969 1 97.81 265 ARG B CA 1
ATOM 6846 C C . ARG B 1 265 ? -21.656 17.578 8.117 1 97.81 265 ARG B C 1
ATOM 6848 O O . ARG B 1 265 ? -22.547 17.25 8.891 1 97.81 265 ARG B O 1
ATOM 6855 N N . SER B 1 266 ? -20.438 17.062 8.148 1 98.19 266 SER B N 1
ATOM 6856 C CA . SER B 1 266 ? -20.016 16.172 9.227 1 98.19 266 SER B CA 1
ATOM 6857 C C . SER B 1 266 ? -18.5 16 9.242 1 98.19 266 SER B C 1
ATOM 6859 O O . SER B 1 266 ? -17.797 16.594 8.422 1 98.19 266 SER B O 1
ATOM 6861 N N . SER B 1 267 ? -17.969 15.328 10.195 1 98.25 267 SER B N 1
ATOM 6862 C CA . SER B 1 267 ? -16.594 14.859 10.258 1 98.25 267 SER B CA 1
ATOM 6863 C C . SER B 1 267 ? -16.484 13.523 10.984 1 98.25 267 SER B C 1
ATOM 6865 O O . SER B 1 267 ? -17.25 13.258 11.914 1 98.25 267 SER B O 1
ATOM 6867 N N . GLU B 1 268 ? -15.609 12.664 10.523 1 97.62 268 GLU B N 1
ATOM 6868 C CA . GLU B 1 268 ? -15.234 11.43 11.211 1 97.62 268 GLU B CA 1
ATOM 6869 C C . GLU B 1 268 ? -13.984 11.633 12.062 1 97.62 268 GLU B C 1
ATOM 6871 O O . GLU B 1 268 ? -12.938 12.016 11.555 1 97.62 268 GLU B O 1
ATOM 6876 N N . ASN B 1 269 ? -14.156 11.336 13.328 1 98.06 269 ASN B N 1
ATOM 6877 C CA . ASN B 1 269 ? -13.062 11.562 14.266 1 98.06 269 ASN B CA 1
ATOM 6878 C C . ASN B 1 269 ? -12.836 10.359 15.172 1 98.06 269 ASN B C 1
ATOM 6880 O O . ASN B 1 269 ? -13.789 9.773 15.68 1 98.06 269 ASN B O 1
ATOM 6884 N N . GLY B 1 270 ? -11.625 9.93 15.227 1 96.5 270 GLY B N 1
ATOM 6885 C CA . GLY B 1 270 ? -11.219 8.914 16.188 1 96.5 270 GLY B CA 1
ATOM 6886 C C . GLY B 1 270 ? -10.281 9.445 17.25 1 96.5 270 GLY B C 1
ATOM 6887 O O . GLY B 1 270 ? -9.414 10.281 16.969 1 96.5 270 GLY B O 1
ATOM 6888 N N . THR B 1 271 ? -10.461 9.086 18.484 1 95.31 271 THR B N 1
ATOM 6889 C CA . THR B 1 271 ? -9.57 9.453 19.578 1 95.31 271 THR B CA 1
ATOM 6890 C C . THR B 1 271 ? -9.461 8.305 20.594 1 95.31 271 THR B C 1
ATOM 6892 O O . THR B 1 271 ? -9.984 7.215 20.359 1 95.31 271 THR B O 1
ATOM 6895 N N . VAL B 1 272 ? -8.727 8.508 21.656 1 94.88 272 VAL B N 1
ATOM 6896 C CA . VAL B 1 272 ? -8.469 7.484 22.656 1 94.88 272 VAL B CA 1
ATOM 6897 C C . VAL B 1 272 ? -9.742 7.227 23.469 1 94.88 272 VAL B C 1
ATOM 6899 O O . VAL B 1 272 ? -10.57 8.125 23.641 1 94.88 272 VAL B O 1
ATOM 6902 N N . PRO B 1 273 ? -9.906 6.051 24.016 1 95.88 273 PRO B N 1
ATOM 6903 C CA . PRO B 1 273 ? -11.133 5.703 24.719 1 95.88 273 PRO B CA 1
ATOM 6904 C C . PRO B 1 273 ? -11.414 6.625 25.906 1 95.88 273 PRO B C 1
ATOM 6906 O O . PRO B 1 273 ? -12.555 7.027 26.125 1 95.88 273 PRO B O 1
ATOM 6909 N N . ARG B 1 274 ? -10.414 7.066 26.641 1 96.62 274 ARG B N 1
ATOM 6910 C CA . ARG B 1 274 ? -10.609 7.781 27.891 1 96.62 274 ARG B CA 1
ATOM 6911 C C . ARG B 1 274 ? -10.555 9.289 27.672 1 96.62 274 ARG B C 1
ATOM 6913 O O . ARG B 1 274 ? -10.164 10.039 28.578 1 96.62 274 ARG B O 1
ATOM 6920 N N . TYR B 1 275 ? -10.953 9.703 26.531 1 96.62 275 TYR B N 1
ATOM 6921 C CA . TYR B 1 275 ? -10.945 11.094 26.094 1 96.62 275 TYR B CA 1
ATOM 6922 C C . TYR B 1 275 ? -11.57 12.008 27.141 1 96.62 275 TYR B C 1
ATOM 6924 O O . TYR B 1 275 ? -10.969 13.008 27.531 1 96.62 275 TYR B O 1
ATOM 6932 N N . PHE B 1 276 ? -12.727 11.719 27.688 1 98.06 276 PHE B N 1
ATOM 6933 C CA . PHE B 1 276 ? -13.422 12.555 28.656 1 98.06 276 PHE B CA 1
ATOM 6934 C C . PHE B 1 276 ? -12.969 12.242 30.078 1 98.06 276 PHE B C 1
ATOM 6936 O O . PHE B 1 276 ? -12.953 13.125 30.938 1 98.06 276 PHE B O 1
ATOM 6943 N N . LEU B 1 277 ? -12.586 11.008 30.297 1 97 277 LEU B N 1
ATOM 6944 C CA . LEU B 1 277 ? -12.242 10.578 31.656 1 97 277 LEU B CA 1
ATOM 6945 C C . LEU B 1 277 ? -10.867 11.102 32.062 1 97 277 LEU B C 1
ATOM 6947 O O . LEU B 1 277 ? -10.656 11.5 33.219 1 97 277 LEU B O 1
ATOM 6951 N N . ASP B 1 278 ? -9.969 11.102 31.109 1 95.44 278 ASP B N 1
ATOM 6952 C CA . ASP B 1 278 ? -8.602 11.555 31.359 1 95.44 278 ASP B CA 1
ATOM 6953 C C . ASP B 1 278 ? -8.336 12.898 30.703 1 95.44 278 ASP B C 1
ATOM 6955 O O . ASP B 1 278 ? -7.242 13.133 30.172 1 95.44 278 ASP B O 1
ATOM 6959 N N . TRP B 1 279 ? -9.305 13.672 30.781 1 95.31 279 TRP B N 1
ATOM 6960 C CA . TRP B 1 279 ? -9.375 14.945 30.094 1 95.31 279 TRP B CA 1
ATOM 6961 C C . TRP B 1 279 ? -8.102 15.758 30.312 1 95.31 279 TRP B C 1
ATOM 6963 O O . TRP B 1 279 ? -7.461 16.203 29.359 1 95.31 279 TRP B O 1
ATOM 6973 N N . ASP B 1 280 ? -7.625 15.906 31.5 1 92.94 280 ASP B N 1
ATOM 6974 C CA . ASP B 1 280 ? -6.523 16.797 31.859 1 92.94 280 ASP B CA 1
ATOM 6975 C C . ASP B 1 280 ? -5.184 16.219 31.406 1 92.94 280 ASP B C 1
ATOM 6977 O O . ASP B 1 280 ? -4.203 16.953 31.281 1 92.94 280 ASP B O 1
ATOM 6981 N N . LYS B 1 281 ? -5.176 14.922 31.062 1 93.44 281 LYS B N 1
ATOM 6982 C CA . LYS B 1 281 ? -3.934 14.25 30.703 1 93.44 281 LYS B CA 1
ATOM 6983 C C . LYS B 1 281 ? -3.809 14.117 29.188 1 93.44 281 LYS B C 1
ATOM 6985 O O . LYS B 1 281 ? -2.791 13.633 28.672 1 93.44 281 LYS B O 1
ATOM 6990 N N . LEU B 1 282 ? -4.805 14.648 28.453 1 94.12 282 LEU B N 1
ATOM 6991 C CA . LEU B 1 282 ? -4.84 14.305 27.031 1 94.12 282 LEU B CA 1
ATOM 6992 C C . LEU B 1 282 ? -5.051 15.547 26.172 1 94.12 282 LEU B C 1
ATOM 6994 O O . LEU B 1 282 ? -5.91 15.555 25.281 1 94.12 282 LEU B O 1
ATOM 6998 N N . PRO B 1 283 ? -4.281 16.562 26.422 1 94.81 283 PRO B N 1
ATOM 6999 C CA . PRO B 1 283 ? -4.531 17.766 25.625 1 94.81 283 PRO B CA 1
ATOM 7000 C C . PRO B 1 283 ? -4.258 17.547 24.141 1 94.81 283 PRO B C 1
ATOM 7002 O O . PRO B 1 283 ? -4.926 18.141 23.281 1 94.81 283 PRO B O 1
ATOM 7005 N N . SER B 1 284 ? -3.332 16.641 23.781 1 93.38 284 SER B N 1
ATOM 7006 C CA . SER B 1 284 ? -2.922 16.453 22.391 1 93.38 284 SER B CA 1
ATOM 7007 C C . SER B 1 284 ? -4.039 15.82 21.562 1 93.38 284 SER B C 1
ATOM 7009 O O . SER B 1 284 ? -4.008 15.859 20.344 1 93.38 284 SER B O 1
ATOM 7011 N N . THR B 1 285 ? -5.039 15.281 22.156 1 94.31 285 THR B N 1
ATOM 7012 C CA . THR B 1 285 ? -6.113 14.594 21.438 1 94.31 285 THR B CA 1
ATOM 7013 C C . THR B 1 285 ? -7.246 15.562 21.125 1 94.31 285 THR B C 1
ATOM 7015 O O . THR B 1 285 ? -8.18 15.211 20.391 1 94.31 285 THR B O 1
ATOM 7018 N N . ARG B 1 286 ? -7.184 16.781 21.594 1 96.75 286 ARG B N 1
ATOM 7019 C CA . ARG B 1 286 ? -8.367 17.641 21.547 1 96.75 286 ARG B CA 1
ATOM 7020 C C . ARG B 1 286 ? -8.242 18.688 20.453 1 96.75 286 ARG B C 1
ATOM 7022 O O . ARG B 1 286 ? -9.07 19.609 20.375 1 96.75 286 ARG B O 1
ATOM 7029 N N . ASN B 1 287 ? -7.238 18.5 19.594 1 95.44 287 ASN B N 1
ATOM 7030 C CA . ASN B 1 287 ? -7.09 19.422 18.469 1 95.44 287 ASN B CA 1
ATOM 7031 C C . ASN B 1 287 ? -7.797 18.891 17.219 1 95.44 287 ASN B C 1
ATOM 7033 O O . ASN B 1 287 ? -8.008 19.641 16.266 1 95.44 287 ASN B O 1
ATOM 7037 N N . LEU B 1 288 ? -8.195 17.688 17.266 1 97.31 288 LEU B N 1
ATOM 7038 C CA . LEU B 1 288 ? -8.727 17.062 16.062 1 97.31 288 LEU B CA 1
ATOM 7039 C C . LEU B 1 288 ? -10.094 17.641 15.703 1 97.31 288 LEU B C 1
ATOM 7041 O O . LEU B 1 288 ? -10.336 17.984 14.547 1 97.31 288 LEU B O 1
ATOM 7045 N N . LEU B 1 289 ? -11 17.812 16.656 1 98.44 289 LEU B N 1
ATOM 7046 C CA . LEU B 1 289 ? -12.367 18.234 16.375 1 98.44 289 LEU B CA 1
ATOM 7047 C C . LEU B 1 289 ? -12.398 19.641 15.797 1 98.44 289 LEU B C 1
ATOM 7049 O O . LEU B 1 289 ? -13.031 19.891 14.773 1 98.44 289 LEU B O 1
ATOM 7053 N N . PRO B 1 290 ? -11.664 20.609 16.438 1 98.62 290 PRO B N 1
ATOM 7054 C CA . PRO B 1 290 ? -11.672 21.938 15.82 1 98.62 290 PRO B CA 1
ATOM 7055 C C . PRO B 1 290 ? -11.07 21.938 14.414 1 98.62 290 PRO B C 1
ATOM 7057 O O . PRO B 1 290 ? -11.547 22.641 13.531 1 98.62 290 PRO B O 1
ATOM 7060 N N . HIS B 1 291 ? -10.039 21.172 14.164 1 98.5 291 HIS B N 1
ATOM 7061 C CA . HIS B 1 291 ? -9.453 21.031 12.836 1 98.5 291 HIS B CA 1
ATOM 7062 C C . HIS B 1 291 ? -10.477 20.516 11.828 1 98.5 291 HIS B C 1
ATOM 7064 O O . HIS B 1 291 ? -10.664 21.109 10.766 1 98.5 291 HIS B O 1
ATOM 7070 N N . GLU B 1 292 ? -11.125 19.422 12.203 1 98.56 292 GLU B N 1
ATOM 7071 C CA . GLU B 1 292 ? -12.07 18.781 11.297 1 98.56 292 GLU B CA 1
ATOM 7072 C C . GLU B 1 292 ? -13.305 19.656 11.07 1 98.56 292 GLU B C 1
ATOM 7074 O O . GLU B 1 292 ? -13.875 19.672 9.977 1 98.56 292 GLU B O 1
ATOM 7079 N N . TYR B 1 293 ? -13.75 20.328 12.148 1 98.56 293 TYR B N 1
ATOM 7080 C CA . TYR B 1 293 ? -14.906 21.203 12.031 1 98.56 293 TYR B CA 1
ATOM 7081 C C . TYR B 1 293 ? -14.625 22.344 11.062 1 98.56 293 TYR B C 1
ATOM 7083 O O . TYR B 1 293 ? -15.477 22.703 10.242 1 98.56 293 TYR B O 1
ATOM 7091 N N . SER B 1 294 ? -13.43 22.891 11.094 1 98.38 294 SER B N 1
ATOM 7092 C CA . SER B 1 294 ? -13.039 24.016 10.25 1 98.38 294 SER B CA 1
ATOM 7093 C C . SER B 1 294 ? -13.078 23.625 8.773 1 98.38 294 SER B C 1
ATOM 7095 O O . SER B 1 294 ? -13.305 24.484 7.914 1 98.38 294 SER B O 1
ATOM 7097 N N . HIS B 1 295 ? -12.969 22.391 8.469 1 98.12 295 HIS B N 1
ATOM 7098 C CA . HIS B 1 295 ? -12.953 21.906 7.09 1 98.12 295 HIS B CA 1
ATOM 7099 C C . HIS B 1 295 ? -14.281 22.172 6.398 1 98.12 295 HIS B C 1
ATOM 7101 O O . HIS B 1 295 ? -14.344 22.25 5.172 1 98.12 295 HIS B O 1
ATOM 7107 N N . SER B 1 296 ? -15.359 22.312 7.172 1 97.81 296 SER B N 1
ATOM 7108 C CA . SER B 1 296 ? -16.625 22.625 6.52 1 97.81 296 SER B CA 1
ATOM 7109 C C . SER B 1 296 ? -16.5 23.859 5.633 1 97.81 296 SER B C 1
ATOM 7111 O O . SER B 1 296 ? -17.047 23.891 4.527 1 97.81 296 SER B O 1
ATOM 7113 N N . TRP B 1 297 ? -15.797 24.891 6.133 1 98.06 297 TRP B N 1
ATOM 7114 C CA . TRP B 1 297 ? -15.562 26.125 5.395 1 98.06 297 TRP B CA 1
ATOM 7115 C C . TRP B 1 297 ? -14.375 25.984 4.445 1 98.06 297 TRP B C 1
ATOM 7117 O O . TRP B 1 297 ? -14.5 26.219 3.242 1 98.06 297 TRP B O 1
ATOM 7127 N N . ASN B 1 298 ? -13.266 25.5 5 1 97.94 298 ASN B N 1
ATOM 7128 C CA . ASN B 1 298 ? -12.008 25.344 4.277 1 97.94 298 ASN B CA 1
ATOM 7129 C C . ASN B 1 298 ? -11.766 23.891 3.867 1 97.94 298 ASN B C 1
ATOM 7131 O O . ASN B 1 298 ? -11.383 23.062 4.695 1 97.94 298 ASN B O 1
ATOM 7135 N N . GLY B 1 299 ? -11.906 23.625 2.635 1 96.5 299 GLY B N 1
ATOM 7136 C CA . GLY B 1 299 ? -11.68 22.281 2.119 1 96.5 299 GLY B CA 1
ATOM 7137 C C . GLY B 1 299 ? -12.93 21.672 1.514 1 96.5 299 GLY B C 1
ATOM 7138 O O . GLY B 1 299 ? -12.883 21.094 0.421 1 96.5 299 GLY B O 1
ATOM 7139 N N . LYS B 1 300 ? -14.07 21.844 2.221 1 97 300 LYS B N 1
ATOM 7140 C CA . LYS B 1 300 ? -15.289 21.219 1.715 1 97 300 LYS B CA 1
ATOM 7141 C C . LYS B 1 300 ? -16.141 22.219 0.945 1 97 300 LYS B C 1
ATOM 7143 O O . LYS B 1 300 ? -16.453 22.016 -0.227 1 97 300 LYS B O 1
ATOM 7148 N N . TYR B 1 301 ? -16.547 23.391 1.574 1 97.06 301 TYR B N 1
ATOM 7149 C CA . TYR B 1 301 ? -17.25 24.438 0.839 1 97.06 301 TYR B CA 1
ATOM 7150 C C . TYR B 1 301 ? -16.328 25.125 -0.157 1 97.06 301 TYR B C 1
ATOM 7152 O O . TYR B 1 301 ? -16.547 25.062 -1.369 1 97.06 301 TYR B O 1
ATOM 7160 N N . ARG B 1 302 ? -15.305 25.859 0.416 1 97.69 302 ARG B N 1
ATOM 7161 C CA . ARG B 1 302 ? -14.234 26.375 -0.436 1 97.69 302 ARG B CA 1
ATOM 7162 C C . ARG B 1 302 ? -13.18 25.312 -0.679 1 97.69 302 ARG B C 1
ATOM 7164 O O . ARG B 1 302 ? -12.5 24.875 0.255 1 97.69 302 ARG B O 1
ATOM 7171 N N . ARG B 1 303 ? -13.062 24.938 -1.871 1 96.44 303 ARG B N 1
ATOM 7172 C CA . ARG B 1 303 ? -12.203 23.797 -2.215 1 96.44 303 ARG B CA 1
ATOM 7173 C C . ARG B 1 303 ? -11.211 24.188 -3.314 1 96.44 303 ARG B C 1
ATOM 7175 O O . ARG B 1 303 ? -11.578 24.859 -4.277 1 96.44 303 ARG B O 1
ATOM 7182 N N . PRO B 1 304 ? -9.844 23.719 -3.164 1 97.94 304 PRO B N 1
ATOM 7183 C CA . PRO B 1 304 ? -8.914 23.969 -4.27 1 97.94 304 PRO B CA 1
ATOM 7184 C C . PRO B 1 304 ? -9.43 23.438 -5.605 1 97.94 304 PRO B C 1
ATOM 7186 O O . PRO B 1 304 ? -9.93 22.312 -5.676 1 97.94 304 PRO B O 1
ATOM 7189 N N . ALA B 1 305 ? -9.273 24.219 -6.625 1 97.56 305 ALA B N 1
ATOM 7190 C CA . ALA B 1 305 ? -9.836 23.906 -7.938 1 97.56 305 ALA B CA 1
ATOM 7191 C C . ALA B 1 305 ? -9.25 22.609 -8.492 1 97.56 305 ALA B C 1
ATOM 7193 O O . ALA B 1 305 ? -9.945 21.828 -9.141 1 97.56 305 ALA B O 1
ATOM 7194 N N . ASP B 1 306 ? -7.969 22.406 -8.258 1 95.62 306 ASP B N 1
ATOM 7195 C CA . ASP B 1 306 ? -7.336 21.219 -8.852 1 95.62 306 ASP B CA 1
ATOM 7196 C C . ASP B 1 306 ? -7.562 19.984 -7.984 1 95.62 306 ASP B C 1
ATOM 7198 O O . ASP B 1 306 ? -7.258 18.859 -8.406 1 95.62 306 ASP B O 1
ATOM 7202 N N . LEU B 1 307 ? -8.094 20.141 -6.789 1 96.62 307 LEU B N 1
ATOM 7203 C CA . LEU B 1 307 ? -8.461 19.016 -5.945 1 96.62 307 LEU B CA 1
ATOM 7204 C C . LEU B 1 307 ? -9.883 18.547 -6.234 1 96.62 307 LEU B C 1
ATOM 7206 O O . LEU B 1 307 ? -10.242 17.406 -5.965 1 96.62 307 LEU B O 1
ATOM 7210 N N . TRP B 1 308 ? -10.719 19.438 -6.664 1 96.38 308 TRP B N 1
ATOM 7211 C CA . TRP B 1 308 ? -12.102 19.125 -7.035 1 96.38 308 TRP B CA 1
ATOM 7212 C C . TRP B 1 308 ? -12.141 18.25 -8.289 1 96.38 308 TRP B C 1
ATOM 7214 O O . TRP B 1 308 ? -11.445 18.531 -9.266 1 96.38 308 TRP B O 1
ATOM 7224 N N . THR B 1 309 ? -12.883 17.156 -8.25 1 96.31 309 THR B N 1
ATOM 7225 C CA . THR B 1 309 ? -13.047 16.266 -9.406 1 96.31 309 THR B CA 1
ATOM 7226 C C . THR B 1 309 ? -14.531 16.047 -9.703 1 96.31 309 THR B C 1
ATOM 7228 O O . THR B 1 309 ? -15.359 16.031 -8.789 1 96.31 309 THR B O 1
ATOM 7231 N N . ALA B 1 310 ? -14.844 15.82 -10.977 1 97.38 310 ALA B N 1
ATOM 7232 C CA . ALA B 1 310 ? -16.219 15.633 -11.445 1 97.38 310 ALA B CA 1
ATOM 7233 C C . ALA B 1 310 ? -16.797 14.328 -10.906 1 97.38 310 ALA B C 1
ATOM 7235 O O . ALA B 1 310 ? -18.016 14.219 -10.727 1 97.38 310 ALA B O 1
ATOM 7236 N N . ASN B 1 311 ? -16.031 13.375 -10.766 1 98 311 ASN B N 1
ATOM 7237 C CA . ASN B 1 311 ? -16.391 12.117 -10.125 1 98 311 ASN B CA 1
ATOM 7238 C C . ASN B 1 311 ? -15.211 11.492 -9.391 1 98 311 ASN B C 1
ATOM 7240 O O . ASN B 1 311 ? -14.148 12.109 -9.273 1 98 311 ASN B O 1
ATOM 7244 N N . PHE B 1 312 ? -15.352 10.328 -8.828 1 98.38 312 PHE B N 1
ATOM 7245 C CA . PHE B 1 312 ? -14.367 9.781 -7.91 1 98.38 312 PHE B CA 1
ATOM 7246 C C . PHE B 1 312 ? -13.359 8.906 -8.656 1 98.38 312 PHE B C 1
ATOM 7248 O O . PHE B 1 312 ? -12.656 8.102 -8.039 1 98.38 312 PHE B O 1
ATOM 7255 N N . ASN B 1 313 ? -13.32 8.984 -9.992 1 97.81 313 ASN B N 1
ATOM 7256 C CA . ASN B 1 313 ? -12.359 8.234 -10.797 1 97.81 313 ASN B CA 1
ATOM 7257 C C . ASN B 1 313 ? -11.555 9.148 -11.719 1 97.81 313 ASN B C 1
ATOM 7259 O O . ASN B 1 313 ? -10.945 8.688 -12.68 1 97.81 313 ASN B O 1
ATOM 7263 N N . VAL B 1 314 ? -11.641 10.438 -11.414 1 96.06 314 VAL B N 1
ATOM 7264 C CA . VAL B 1 314 ? -10.758 11.453 -11.984 1 96.06 314 VAL B CA 1
ATOM 7265 C C . VAL B 1 314 ? -9.648 11.789 -11 1 96.06 314 VAL B C 1
ATOM 7267 O O . VAL B 1 314 ? -9.914 12.031 -9.82 1 96.06 314 VAL B O 1
ATOM 7270 N N . PRO B 1 315 ? -8.391 11.836 -11.453 1 94.94 315 PRO B N 1
ATOM 7271 C CA . PRO B 1 315 ? -7.285 12.086 -10.523 1 94.94 315 PRO B CA 1
ATOM 7272 C C . PRO B 1 315 ? -7.355 13.469 -9.883 1 94.94 315 PRO B C 1
ATOM 7274 O O . PRO B 1 315 ? -7.637 14.461 -10.562 1 94.94 315 PRO B O 1
ATOM 7277 N N . MET B 1 316 ? -7.133 13.477 -8.602 1 96.88 316 MET B N 1
ATOM 7278 C CA . MET B 1 316 ? -6.98 14.719 -7.848 1 96.88 316 MET B CA 1
ATOM 7279 C C . MET B 1 316 ? -5.574 15.289 -8.008 1 96.88 316 MET B C 1
ATOM 7281 O O . MET B 1 316 ? -4.609 14.531 -8.125 1 96.88 316 MET B O 1
ATOM 7285 N N . ARG B 1 317 ? -5.434 16.656 -7.992 1 96.38 317 ARG B N 1
ATOM 7286 C CA . ARG B 1 317 ? -4.168 17.375 -7.883 1 96.38 317 ARG B CA 1
ATOM 7287 C C . ARG B 1 317 ? -4.113 18.188 -6.598 1 96.38 317 ARG B C 1
ATOM 7289 O O . ARG B 1 317 ? -5.102 18.828 -6.219 1 96.38 317 ARG B O 1
ATOM 7296 N N . THR B 1 318 ? -2.977 18.172 -5.898 1 97.5 318 THR B N 1
ATOM 7297 C CA . THR B 1 318 ? -2.982 18.453 -4.469 1 97.5 318 THR B CA 1
ATOM 7298 C C . THR B 1 318 ? -2.182 19.719 -4.164 1 97.5 318 THR B C 1
ATOM 7300 O O . THR B 1 318 ? -1.738 19.922 -3.033 1 97.5 318 THR B O 1
ATOM 7303 N N . SER B 1 319 ? -2.033 20.594 -5.125 1 97.19 319 SER B N 1
ATOM 7304 C CA . SER B 1 319 ? -1.057 21.672 -5.023 1 97.19 319 SER B CA 1
ATOM 7305 C C . SER B 1 319 ? -1.414 22.641 -3.896 1 97.19 319 SER B C 1
ATOM 7307 O O . SER B 1 319 ? -0.544 23.344 -3.371 1 97.19 319 SER B O 1
ATOM 7309 N N . LEU B 1 320 ? -2.691 22.703 -3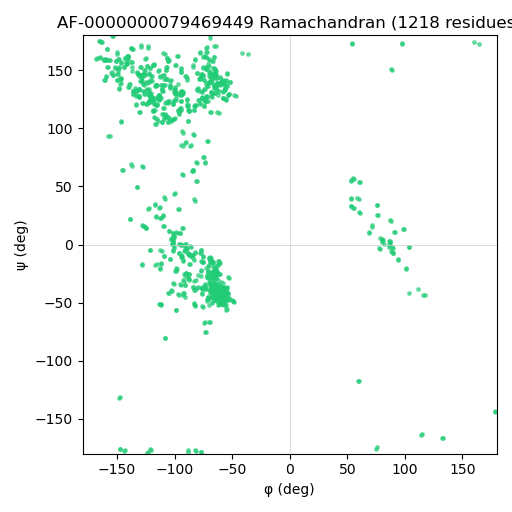.492 1 98.5 320 LEU B N 1
ATOM 7310 C CA . LEU B 1 320 ? -3.109 23.719 -2.531 1 98.5 320 LEU B CA 1
ATOM 7311 C C . LEU B 1 320 ? -3.447 23.094 -1.187 1 98.5 320 LEU B C 1
ATOM 7313 O O . LEU B 1 320 ? -4.18 23.672 -0.385 1 98.5 320 LEU B O 1
ATOM 7317 N N . LEU B 1 321 ? -2.875 21.922 -0.899 1 98.5 321 LEU B N 1
ATOM 7318 C CA . LEU B 1 321 ? -3.139 21.266 0.376 1 98.5 321 LEU B CA 1
ATOM 7319 C C . LEU B 1 321 ? -2.572 22.078 1.535 1 98.5 321 LEU B C 1
ATOM 7321 O O . LEU B 1 321 ? -3.004 21.922 2.68 1 98.5 321 LEU B O 1
ATOM 7325 N N . TRP B 1 322 ? -1.65 22.969 1.251 1 98.38 322 TRP B N 1
ATOM 7326 C CA . TRP B 1 322 ? -1.121 23.828 2.305 1 98.38 322 TRP B CA 1
ATOM 7327 C C . TRP B 1 322 ? -2.16 24.844 2.74 1 98.38 322 TRP B C 1
ATOM 7329 O O . TRP B 1 322 ? -2.057 25.422 3.828 1 98.38 322 TRP B O 1
ATOM 7339 N N . VAL B 1 323 ? -3.15 25.188 1.901 1 98.75 323 VAL B N 1
ATOM 7340 C CA . VAL B 1 323 ? -4.309 25.953 2.334 1 98.75 323 VAL B CA 1
ATOM 7341 C C . VAL B 1 323 ? -5.344 25.031 2.969 1 98.75 323 VAL B C 1
ATOM 7343 O O . VAL B 1 323 ? -5.738 25.234 4.121 1 98.75 323 VAL B O 1
ATOM 7346 N N . TYR B 1 324 ? -5.707 23.984 2.24 1 98.12 324 TYR B N 1
ATOM 7347 C CA . TYR B 1 324 ? -6.723 23.016 2.641 1 98.12 324 TYR B CA 1
ATOM 7348 C C . TYR B 1 324 ? -6.398 22.422 4.008 1 98.12 324 TYR B C 1
ATOM 7350 O O . TYR B 1 324 ? -7.195 22.531 4.941 1 98.12 324 TYR B O 1
ATOM 7358 N N . GLU B 1 325 ? -5.219 21.859 4.129 1 98.5 325 GLU B N 1
ATOM 7359 C CA . GLU B 1 325 ? -4.805 21.188 5.355 1 98.5 325 GLU B CA 1
ATOM 7360 C C . GLU B 1 325 ? -3.973 22.109 6.238 1 98.5 325 GLU B C 1
ATOM 7362 O O . GLU B 1 325 ? -4.16 22.156 7.457 1 98.5 325 GLU B O 1
ATOM 7367 N N . GLY B 1 326 ? -3.072 22.844 5.656 1 98.5 326 GLY B N 1
ATOM 7368 C CA . GLY B 1 326 ? -2.18 23.688 6.422 1 98.5 326 GLY B CA 1
ATOM 7369 C C . GLY B 1 326 ? -2.906 24.766 7.203 1 98.5 326 GLY B C 1
ATOM 7370 O O . GLY B 1 326 ? -2.611 25 8.375 1 98.5 326 GLY B O 1
ATOM 7371 N N . GLN B 1 327 ? -3.781 25.438 6.531 1 98.81 327 GLN B N 1
ATOM 7372 C CA . GLN B 1 327 ? -4.516 26.484 7.23 1 98.81 327 GLN B CA 1
ATOM 7373 C C . GLN B 1 327 ? -5.473 25.906 8.258 1 98.81 327 GLN B C 1
ATOM 7375 O O . GLN B 1 327 ? -5.695 26.484 9.32 1 98.81 327 GLN B O 1
ATOM 7380 N N . ASP B 1 328 ? -6.047 24.734 7.941 1 98.5 328 ASP B N 1
ATOM 7381 C CA . ASP B 1 328 ? -6.922 24.109 8.93 1 98.5 328 ASP B CA 1
ATOM 7382 C C . ASP B 1 328 ? -6.121 23.578 10.117 1 98.5 328 ASP B C 1
ATOM 7384 O O . ASP B 1 328 ? -6.641 23.484 11.234 1 98.5 328 ASP B O 1
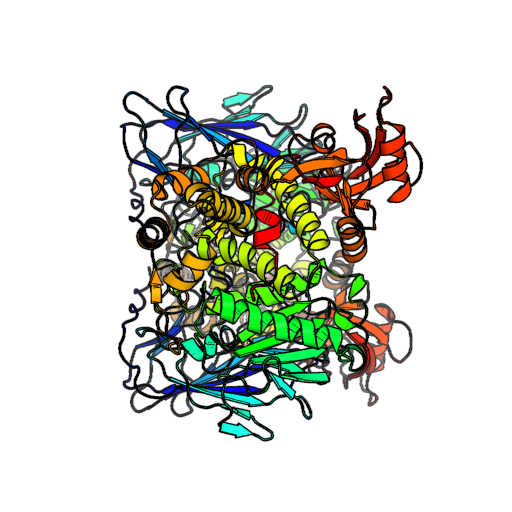ATOM 7388 N N . GLN B 1 329 ? -4.91 23.234 9.812 1 98.44 329 GLN B N 1
ATOM 7389 C CA . GLN B 1 329 ? -4.051 22.922 10.953 1 98.44 329 GLN B CA 1
ATOM 7390 C C . GLN B 1 329 ? -3.861 24.141 11.852 1 98.44 329 GLN B C 1
ATOM 7392 O O . GLN B 1 329 ? -3.91 24.031 13.078 1 98.44 329 GLN B O 1
ATOM 7397 N N . TYR B 1 330 ? -3.666 25.297 11.273 1 98.62 330 TYR B N 1
ATOM 7398 C CA . TYR B 1 330 ? -3.559 26.562 11.984 1 98.62 330 TYR B CA 1
ATOM 7399 C C . TYR B 1 330 ? -4.84 26.859 12.758 1 98.62 330 TYR B C 1
ATOM 7401 O O . TYR B 1 330 ? -4.809 27.094 13.969 1 98.62 330 TYR B O 1
ATOM 7409 N N . TRP B 1 331 ? -5.996 26.797 12.109 1 98.81 331 TRP B N 1
ATOM 7410 C CA . TRP B 1 331 ? -7.273 27.125 12.734 1 98.81 331 TRP B CA 1
ATOM 7411 C C . TRP B 1 331 ? -7.613 26.109 13.828 1 98.81 331 TRP B C 1
ATOM 7413 O O . TRP B 1 331 ? -8.227 26.453 14.836 1 98.81 331 TRP B O 1
ATOM 7423 N N . GLY B 1 332 ? -7.211 24.812 13.578 1 98.5 332 GLY B N 1
ATOM 7424 C CA . GLY B 1 332 ? -7.441 23.812 14.609 1 98.5 332 GLY B CA 1
ATOM 7425 C C . GLY B 1 332 ? -6.84 24.188 15.945 1 98.5 332 GLY B C 1
ATOM 7426 O O . GLY B 1 332 ? -7.488 24.047 16.984 1 98.5 332 GLY B O 1
ATOM 7427 N N . TYR B 1 333 ? -5.633 24.703 15.93 1 98.38 333 TYR B N 1
ATOM 7428 C CA . TYR B 1 333 ? -4.977 25.109 17.172 1 98.38 333 TYR B CA 1
ATOM 7429 C C . TYR B 1 333 ? -5.59 26.391 17.703 1 98.38 333 TYR B C 1
ATOM 7431 O O . TYR B 1 333 ? -5.773 26.547 18.906 1 98.38 333 TYR B O 1
ATOM 7439 N N . VAL B 1 334 ? -5.949 27.328 16.844 1 98.81 334 VAL B N 1
ATOM 7440 C CA . VAL B 1 334 ? -6.508 28.609 17.25 1 98.81 334 VAL B CA 1
ATOM 7441 C C . VAL B 1 334 ? -7.883 28.406 17.875 1 98.81 334 VAL B C 1
ATOM 7443 O O . VAL B 1 334 ? -8.148 28.891 18.984 1 98.81 334 VAL B O 1
ATOM 7446 N N . LEU B 1 335 ? -8.734 27.672 17.188 1 98.81 335 LEU B N 1
ATOM 7447 C CA . LEU B 1 335 ? -10.086 27.422 17.688 1 98.81 335 LEU B CA 1
ATOM 7448 C C . LEU B 1 335 ? -10.039 26.562 18.953 1 98.81 335 LEU B C 1
ATOM 7450 O O . LEU B 1 335 ? -10.867 26.719 19.844 1 98.81 335 LEU B O 1
ATOM 7454 N N . GLY B 1 336 ? -9.102 25.625 19.016 1 98.56 336 GLY B N 1
ATOM 7455 C CA . GLY B 1 336 ? -8.922 24.859 20.219 1 98.56 336 GLY B CA 1
ATOM 7456 C C . GLY B 1 336 ? -8.602 25.703 21.438 1 98.56 336 GLY B C 1
ATOM 7457 O O . GLY B 1 336 ? -9.18 25.516 22.516 1 98.56 336 GLY B O 1
ATOM 7458 N N . ALA B 1 337 ? -7.734 26.688 21.266 1 98.69 337 ALA B N 1
ATOM 7459 C CA . ALA B 1 337 ? -7.363 27.594 22.359 1 98.69 337 ALA B CA 1
ATOM 7460 C C . ALA B 1 337 ? -8.508 28.531 22.688 1 98.69 337 ALA B C 1
ATOM 7462 O O . ALA B 1 337 ? -8.852 28.703 23.859 1 98.69 337 ALA B O 1
ATOM 7463 N N . ARG B 1 338 ? -9.117 29.125 21.688 1 98.81 338 ARG B N 1
ATOM 7464 C CA . ARG B 1 338 ? -10.164 30.109 21.875 1 98.81 338 ARG B CA 1
ATOM 7465 C C . ARG B 1 338 ? -11.375 29.5 22.578 1 98.81 338 ARG B C 1
ATOM 7467 O O . ARG B 1 338 ? -12.086 30.188 23.312 1 98.81 338 ARG B O 1
ATOM 7474 N N . SER B 1 339 ? -11.594 28.219 22.344 1 98.56 339 SER B N 1
ATOM 7475 C CA . SER B 1 339 ? -12.773 27.547 22.891 1 98.56 339 SER B CA 1
ATOM 7476 C C . SER B 1 339 ? -12.516 27.016 24.297 1 98.56 339 SER B C 1
ATOM 7478 O O . SER B 1 339 ? -13.453 26.656 25.016 1 98.56 339 SER B O 1
ATOM 7480 N N . GLY B 1 340 ? -11.219 26.938 24.641 1 97.88 340 GLY B N 1
ATOM 7481 C CA . GLY B 1 340 ? -10.883 26.375 25.938 1 97.88 340 GLY B CA 1
ATOM 7482 C C . GLY B 1 340 ? -10.75 24.859 25.906 1 97.88 340 GLY B C 1
ATOM 7483 O O . GLY B 1 340 ? -10.523 24.234 26.953 1 97.88 340 GLY B O 1
ATOM 7484 N N . LEU B 1 341 ? -10.883 24.219 24.766 1 98.25 341 LEU B N 1
ATOM 7485 C CA . LEU B 1 341 ? -10.594 22.797 24.641 1 98.25 341 LEU B CA 1
ATOM 7486 C C . LEU B 1 341 ? -9.156 22.5 25.062 1 98.25 341 LEU B C 1
ATOM 7488 O O . LEU B 1 341 ? -8.883 21.453 25.656 1 98.25 341 LEU B O 1
ATOM 7492 N N . VAL B 1 342 ? -8.273 23.359 24.688 1 97.38 342 VAL B N 1
ATOM 7493 C CA . VAL B 1 342 ? -6.875 23.344 25.094 1 97.38 342 VAL B CA 1
ATOM 7494 C C . VAL B 1 342 ? -6.48 24.719 25.641 1 97.38 342 VAL B C 1
ATOM 7496 O O . VAL B 1 342 ? -7.016 25.75 25.203 1 97.38 342 VAL B O 1
ATOM 7499 N N . THR B 1 343 ? -5.613 24.703 26.672 1 97.44 343 THR B N 1
ATOM 7500 C CA . THR B 1 343 ? -5.203 25.984 27.234 1 97.44 343 THR B CA 1
ATOM 7501 C C . THR B 1 343 ? -4.215 26.688 26.312 1 97.44 343 THR B C 1
ATOM 7503 O O . THR B 1 343 ? -3.668 26.078 25.391 1 97.44 343 THR B O 1
ATOM 7506 N N . LYS B 1 344 ? -4.09 28 26.562 1 97.75 344 LYS B N 1
ATOM 7507 C CA . LYS B 1 344 ? -3.086 28.766 25.828 1 97.75 344 LYS B CA 1
ATOM 7508 C C . LYS B 1 344 ? -1.703 28.141 25.969 1 97.75 344 LYS B C 1
ATOM 7510 O O . LYS B 1 344 ? -0.98 27.984 24.984 1 97.75 344 LYS B O 1
ATOM 7515 N N . GLN B 1 345 ? -1.35 27.734 27.203 1 97.56 345 GLN B N 1
ATOM 7516 C CA . GLN B 1 345 ? -0.02 27.188 27.438 1 97.56 345 GLN B CA 1
ATOM 7517 C C . GLN B 1 345 ? 0.163 25.859 26.703 1 97.56 345 GLN B C 1
ATOM 7519 O O . GLN B 1 345 ? 1.217 25.609 26.109 1 97.56 345 GLN B O 1
ATOM 7524 N N . GLU B 1 346 ? -0.856 25.016 26.781 1 97.62 346 GLU B N 1
ATOM 7525 C CA . GLU B 1 346 ? -0.799 23.766 26.047 1 97.62 346 GLU B CA 1
ATOM 7526 C C . GLU B 1 346 ? -0.608 24.016 24.547 1 97.62 346 GLU B C 1
ATOM 7528 O O . GLU B 1 346 ? 0.134 23.281 23.891 1 97.62 346 GLU B O 1
ATOM 7533 N N . THR B 1 347 ? -1.295 24.984 24.047 1 98.38 347 THR B N 1
ATOM 7534 C CA . THR B 1 347 ? -1.179 25.344 22.641 1 98.38 347 THR B CA 1
ATOM 7535 C C . THR B 1 347 ? 0.229 25.844 22.328 1 98.38 347 THR B C 1
ATOM 7537 O O . THR B 1 347 ? 0.808 25.469 21.297 1 98.38 347 THR B O 1
ATOM 7540 N N . LEU B 1 348 ? 0.779 26.703 23.172 1 98.44 348 LEU B N 1
ATOM 7541 C CA . LEU B 1 348 ? 2.141 27.188 23 1 98.44 348 LEU B CA 1
ATOM 7542 C C . LEU B 1 348 ? 3.139 26.031 23 1 98.44 348 LEU B C 1
ATOM 7544 O O . LEU B 1 348 ? 4.09 26.031 22.219 1 98.44 348 LEU B O 1
ATOM 7548 N N . ASP B 1 349 ? 2.908 25.062 23.875 1 98 349 ASP B N 1
ATOM 7549 C CA . ASP B 1 349 ? 3.781 23.891 23.953 1 98 349 ASP B CA 1
ATOM 7550 C C . ASP B 1 349 ? 3.703 23.062 22.672 1 98 349 ASP B C 1
ATOM 7552 O O . ASP B 1 349 ? 4.723 22.578 22.172 1 98 349 ASP B O 1
ATOM 7556 N N . ALA B 1 350 ? 2.508 22.859 22.172 1 97.69 350 ALA B N 1
ATOM 7557 C CA . ALA B 1 350 ? 2.334 22.125 20.906 1 97.69 350 ALA B CA 1
ATOM 7558 C C . ALA B 1 350 ? 3.035 22.844 19.766 1 97.69 350 ALA B C 1
ATOM 7560 O O . ALA B 1 350 ? 3.688 22.203 18.938 1 97.69 350 ALA B O 1
ATOM 7561 N N . LEU B 1 351 ? 2.883 24.172 19.719 1 98.12 351 LEU B N 1
ATOM 7562 C CA . LEU B 1 351 ? 3.514 24.969 18.688 1 98.12 351 LEU B CA 1
ATOM 7563 C C . LEU B 1 351 ? 5.031 24.891 18.781 1 98.12 351 LEU B C 1
ATOM 7565 O O . LEU B 1 351 ? 5.73 24.938 17.766 1 98.12 351 LEU B O 1
ATOM 7569 N N . ALA B 1 352 ? 5.543 24.859 20.031 1 98.06 352 ALA B N 1
ATOM 7570 C CA . ALA B 1 352 ? 6.98 24.703 20.219 1 98.06 352 ALA B CA 1
ATOM 7571 C C . ALA B 1 352 ? 7.477 23.406 19.578 1 98.06 352 ALA B C 1
ATOM 7573 O O . ALA B 1 352 ? 8.547 23.391 18.969 1 98.06 352 ALA B O 1
ATOM 7574 N N . GLY B 1 353 ? 6.672 22.312 19.781 1 96.88 353 GLY B N 1
ATOM 7575 C CA . GLY B 1 353 ? 7.016 21.062 19.141 1 96.88 353 GLY B CA 1
ATOM 7576 C C . GLY B 1 353 ? 7.051 21.156 17.625 1 96.88 353 GLY B C 1
ATOM 7577 O O . GLY B 1 353 ? 7.965 20.641 16.984 1 96.88 353 GLY B O 1
ATOM 7578 N N . THR B 1 354 ? 6.094 21.828 17.062 1 97.06 354 THR B N 1
ATOM 7579 C CA . THR B 1 354 ? 6.035 22.031 15.617 1 97.06 354 THR B CA 1
ATOM 7580 C C . THR B 1 354 ? 7.23 22.844 15.133 1 97.06 354 THR B C 1
ATOM 7582 O O . THR B 1 354 ? 7.891 22.469 14.156 1 97.06 354 THR B O 1
ATOM 7585 N N . ALA B 1 355 ? 7.48 23.938 15.812 1 97.62 355 ALA B N 1
ATOM 7586 C CA . ALA B 1 355 ? 8.602 24.797 15.469 1 97.62 355 ALA B CA 1
ATOM 7587 C C . ALA B 1 355 ? 9.922 24.031 15.5 1 97.62 355 ALA B C 1
ATOM 7589 O O . ALA B 1 355 ? 10.742 24.141 14.586 1 97.62 355 ALA B O 1
ATOM 7590 N N . ALA B 1 356 ? 10.109 23.266 16.531 1 97.38 356 ALA B N 1
ATOM 7591 C CA . ALA B 1 356 ? 11.344 22.5 16.688 1 97.38 356 ALA B CA 1
ATOM 7592 C C . ALA B 1 356 ? 11.484 21.453 15.586 1 97.38 356 ALA B C 1
ATOM 7594 O O . ALA B 1 356 ? 12.57 21.266 15.039 1 97.38 356 ALA B O 1
ATOM 7595 N N . ALA B 1 357 ? 10.391 20.797 15.266 1 96.25 357 ALA B N 1
ATOM 7596 C CA . ALA B 1 357 ? 10.414 19.75 14.242 1 96.25 357 ALA B CA 1
ATOM 7597 C C . ALA B 1 357 ? 10.898 20.312 12.906 1 96.25 357 ALA B C 1
ATOM 7599 O O . ALA B 1 357 ? 11.766 19.719 12.258 1 96.25 357 ALA B O 1
ATOM 7600 N N . TYR B 1 358 ? 10.438 21.484 12.516 1 96.19 358 TYR B N 1
ATOM 7601 C CA . TYR B 1 358 ? 10.75 21.984 11.18 1 96.19 358 TYR B CA 1
ATOM 7602 C C . TYR B 1 358 ? 12.039 22.797 11.195 1 96.19 358 TYR B C 1
ATOM 7604 O O . TYR B 1 358 ? 12.711 22.922 10.164 1 96.19 358 TYR B O 1
ATOM 7612 N N . ASP B 1 359 ? 12.375 23.359 12.398 1 95.88 359 ASP B N 1
ATOM 7613 C CA . ASP B 1 359 ? 13.68 24 12.516 1 95.88 359 ASP B CA 1
ATOM 7614 C C . ASP B 1 359 ? 14.805 22.984 12.359 1 95.88 359 ASP B C 1
ATOM 7616 O O . ASP B 1 359 ? 15.922 23.328 11.961 1 95.88 359 ASP B O 1
ATOM 7620 N N . ASN B 1 360 ? 14.461 21.75 12.703 1 95.69 360 ASN B N 1
ATOM 7621 C CA . ASN B 1 360 ? 15.453 20.688 12.641 1 95.69 360 ASN B CA 1
ATOM 7622 C C . ASN B 1 360 ? 15.156 19.719 11.508 1 95.69 360 ASN B C 1
ATOM 7624 O O . ASN B 1 360 ? 15.703 18.609 11.477 1 95.69 360 ASN B O 1
ATOM 7628 N N . ARG B 1 361 ? 14.328 20.031 10.555 1 95.75 361 ARG B N 1
ATOM 7629 C CA . ARG B 1 361 ? 13.977 19.172 9.438 1 95.75 361 ARG B CA 1
ATOM 7630 C C . ARG B 1 361 ? 15.008 19.266 8.32 1 95.75 361 ARG B C 1
ATOM 7632 O O . ARG B 1 361 ? 14.852 20.078 7.395 1 95.75 361 ARG B O 1
ATOM 7639 N N . VAL B 1 362 ? 15.938 18.406 8.32 1 95.62 362 VAL B N 1
ATOM 7640 C CA . VAL B 1 362 ? 17.094 18.531 7.438 1 95.62 362 VAL B CA 1
ATOM 7641 C C . VAL B 1 362 ? 16.672 18.219 6 1 95.62 362 VAL B C 1
ATOM 7643 O O . VAL B 1 362 ? 17.328 18.656 5.055 1 95.62 362 VAL B O 1
ATOM 7646 N N . GLY B 1 363 ? 15.555 17.516 5.812 1 96.88 363 GLY B N 1
ATOM 7647 C CA . GLY B 1 363 ? 15.047 17.234 4.48 1 96.88 363 GLY B CA 1
ATOM 7648 C C . GLY B 1 363 ? 14.664 18.469 3.701 1 96.88 363 GLY B C 1
ATOM 7649 O O . GLY B 1 363 ? 14.523 18.422 2.477 1 96.88 363 GLY B O 1
ATOM 7650 N N . ARG B 1 364 ? 14.469 19.609 4.379 1 96.12 364 ARG B N 1
ATOM 7651 C CA . ARG B 1 364 ? 14.188 20.875 3.723 1 96.12 364 ARG B CA 1
ATOM 7652 C C . ARG B 1 364 ? 15.328 21.281 2.803 1 96.12 364 ARG B C 1
ATOM 7654 O O . ARG B 1 364 ? 15.148 22.141 1.927 1 96.12 364 ARG B O 1
ATOM 7661 N N . ALA B 1 365 ? 16.469 20.688 2.941 1 94.69 365 ALA B N 1
ATOM 7662 C CA . ALA B 1 365 ? 17.625 21.031 2.139 1 94.69 365 ALA B CA 1
ATOM 7663 C C . ALA B 1 365 ? 17.406 20.688 0.668 1 94.69 365 ALA B C 1
ATOM 7665 O O . ALA B 1 365 ? 18.016 21.297 -0.217 1 94.69 365 ALA B O 1
ATOM 7666 N N . TRP B 1 366 ? 16.484 19.672 0.375 1 96.12 366 TRP B N 1
ATOM 7667 C CA . TRP B 1 366 ? 16.375 19.25 -1.014 1 96.12 366 TRP B CA 1
ATOM 7668 C C . TRP B 1 366 ? 14.93 19.266 -1.48 1 96.12 366 TRP B C 1
ATOM 7670 O O . TRP B 1 366 ? 14.656 19.281 -2.684 1 96.12 366 TRP B O 1
ATOM 7680 N N . ARG B 1 367 ? 14.039 19.297 -0.554 1 96.56 367 ARG B N 1
ATOM 7681 C CA . ARG B 1 367 ? 12.641 19.094 -0.923 1 96.56 367 ARG B CA 1
ATOM 7682 C C . ARG B 1 367 ? 11.773 20.266 -0.446 1 96.56 367 ARG B C 1
ATOM 7684 O O . ARG B 1 367 ? 11.656 20.5 0.757 1 96.56 367 ARG B O 1
ATOM 7691 N N . ALA B 1 368 ? 11.148 20.891 -1.362 1 96.62 368 ALA B N 1
ATOM 7692 C CA . ALA B 1 368 ? 10.305 22.047 -1.059 1 96.62 368 ALA B CA 1
ATOM 7693 C C . ALA B 1 368 ? 9.016 21.609 -0.367 1 96.62 368 ALA B C 1
ATOM 7695 O O . ALA B 1 368 ? 8.531 20.5 -0.583 1 96.62 368 ALA B O 1
ATOM 7696 N N . MET B 1 369 ? 8.492 22.5 0.45 1 96.38 369 MET B N 1
ATOM 7697 C CA . MET B 1 369 ? 7.207 22.25 1.101 1 96.38 369 MET B CA 1
ATOM 7698 C C . MET B 1 369 ? 6.121 21.969 0.068 1 96.38 369 MET B C 1
ATOM 7700 O O . MET B 1 369 ? 5.281 21.094 0.265 1 96.38 369 MET B O 1
ATOM 7704 N N . GLN B 1 370 ? 6.113 22.656 -1.029 1 97.81 370 GLN B N 1
ATOM 7705 C CA . GLN B 1 370 ? 5.121 22.484 -2.088 1 97.81 370 GLN B CA 1
ATOM 7706 C C . GLN B 1 370 ? 5.102 21.047 -2.6 1 97.81 370 GLN B C 1
ATOM 7708 O O . GLN B 1 370 ? 4.031 20.5 -2.895 1 97.81 370 GLN B O 1
ATOM 7713 N N . ASP B 1 371 ? 6.234 20.422 -2.689 1 97.75 371 ASP B N 1
ATOM 7714 C CA . ASP B 1 371 ? 6.305 19.062 -3.195 1 97.75 371 ASP B CA 1
ATOM 7715 C C . ASP B 1 371 ? 5.645 18.078 -2.227 1 97.75 371 ASP B C 1
ATOM 7717 O O . ASP B 1 371 ? 5.137 17.031 -2.641 1 97.75 371 ASP B O 1
ATOM 7721 N N . THR B 1 372 ? 5.66 18.422 -0.967 1 97.88 372 THR B N 1
ATOM 7722 C CA . THR B 1 372 ? 5.109 17.516 0.032 1 97.88 372 THR B CA 1
ATOM 7723 C C . THR B 1 372 ? 3.6 17.375 -0.138 1 97.88 372 THR B C 1
ATOM 7725 O O . THR B 1 372 ? 2.992 16.438 0.399 1 97.88 372 THR B O 1
ATOM 7728 N N . THR B 1 373 ? 2.975 18.266 -0.908 1 98.12 373 THR B N 1
ATOM 7729 C CA . THR B 1 373 ? 1.543 18.156 -1.165 1 98.12 373 THR B CA 1
ATOM 7730 C C . THR B 1 373 ? 1.242 16.953 -2.035 1 98.12 373 THR B C 1
ATOM 7732 O O . THR B 1 373 ? 0.09 16.516 -2.137 1 98.12 373 THR B O 1
ATOM 7735 N N . ASN B 1 374 ? 2.227 16.297 -2.623 1 97.81 374 ASN B N 1
ATOM 7736 C CA . ASN B 1 374 ? 2.066 15.078 -3.404 1 97.81 374 ASN B CA 1
ATOM 7737 C C . ASN B 1 374 ? 2.188 13.836 -2.529 1 97.81 374 ASN B C 1
ATOM 7739 O O . ASN B 1 374 ? 1.948 12.719 -2.994 1 97.81 374 ASN B O 1
ATOM 7743 N N . ASP B 1 375 ? 2.473 13.984 -1.276 1 97.75 375 ASP B N 1
ATOM 7744 C CA . ASP B 1 375 ? 2.875 12.875 -0.417 1 97.75 375 ASP B CA 1
ATOM 7745 C C . ASP B 1 375 ? 1.715 11.906 -0.193 1 97.75 375 ASP B C 1
ATOM 7747 O O . ASP B 1 375 ? 1.931 10.719 0.025 1 97.75 375 ASP B O 1
ATOM 7751 N N . PRO B 1 376 ? 0.439 12.406 -0.136 1 97.38 376 PRO B N 1
ATOM 7752 C CA . PRO B 1 376 ? -0.647 11.43 -0.022 1 97.38 376 PRO B CA 1
ATOM 7753 C C . PRO B 1 376 ? -0.587 10.352 -1.101 1 97.38 376 PRO B C 1
ATOM 7755 O O . PRO B 1 376 ? -1.018 9.219 -0.87 1 97.38 376 PRO B O 1
ATOM 7758 N N . ILE B 1 377 ? -0.048 10.672 -2.248 1 97.06 377 ILE B N 1
ATOM 7759 C CA . ILE B 1 377 ? 0.064 9.727 -3.355 1 97.06 377 ILE B CA 1
ATOM 7760 C C . ILE B 1 377 ? 1.399 8.992 -3.273 1 97.06 377 ILE B C 1
ATOM 7762 O O . ILE B 1 377 ? 1.471 7.789 -3.539 1 97.06 377 ILE B O 1
ATOM 7766 N N . ILE B 1 378 ? 2.475 9.648 -2.82 1 97 378 ILE B N 1
ATOM 7767 C CA . ILE B 1 378 ? 3.826 9.094 -2.814 1 97 378 ILE B CA 1
ATOM 7768 C C . ILE B 1 378 ? 3.951 8.047 -1.709 1 97 378 ILE B C 1
ATOM 7770 O O . ILE B 1 378 ? 3.977 6.848 -1.983 1 97 378 ILE B O 1
ATOM 7774 N N . ALA B 1 379 ? 3.873 8.484 -0.451 1 95.06 379 ALA B N 1
ATOM 7775 C CA . ALA B 1 379 ? 4.074 7.59 0.688 1 95.06 379 ALA B CA 1
ATOM 7776 C C . ALA B 1 379 ? 2.75 7.016 1.177 1 95.06 379 ALA B C 1
ATOM 7778 O O . ALA B 1 379 ? 2.705 5.898 1.699 1 95.06 379 ALA B O 1
ATOM 7779 N N . ALA B 1 380 ? 1.688 7.793 1.005 1 91.75 380 ALA B N 1
ATOM 7780 C CA . ALA B 1 380 ? 0.367 7.355 1.45 1 91.75 380 ALA B CA 1
ATOM 7781 C C . ALA B 1 380 ? 0.396 6.93 2.916 1 91.75 380 ALA B C 1
ATOM 7783 O O . ALA B 1 380 ? -0.182 5.902 3.283 1 91.75 380 ALA B O 1
ATOM 7784 N N . ARG B 1 381 ? 1.237 7.582 3.699 1 89.75 381 ARG B N 1
ATOM 7785 C CA . ARG B 1 381 ? 1.367 7.449 5.145 1 89.75 381 ARG B CA 1
ATOM 7786 C C . ARG B 1 381 ? 2.006 6.117 5.52 1 89.75 381 ARG B C 1
ATOM 7788 O O . ARG B 1 381 ? 1.908 5.676 6.668 1 89.75 381 ARG B O 1
ATOM 7795 N N . ARG B 1 382 ? 2.572 5.48 4.625 1 91.31 382 ARG B N 1
ATOM 7796 C CA . ARG B 1 382 ? 3.395 4.324 4.969 1 91.31 382 ARG B CA 1
ATOM 7797 C C . ARG B 1 382 ? 4.602 4.734 5.801 1 91.31 382 ARG B C 1
ATOM 7799 O O . ARG B 1 382 ? 5.156 5.82 5.605 1 91.31 382 ARG B O 1
ATOM 7806 N N . PRO B 1 383 ? 5.02 3.785 6.668 1 93.12 383 PRO B N 1
ATOM 7807 C CA . PRO B 1 383 ? 6.195 4.109 7.48 1 93.12 383 PRO B CA 1
ATOM 7808 C C . PRO B 1 383 ? 7.434 4.41 6.633 1 93.12 383 PRO B C 1
ATOM 7810 O O . PRO B 1 383 ? 7.66 3.762 5.609 1 93.12 383 PRO B O 1
ATOM 7813 N N . GLN B 1 384 ? 8.156 5.383 7.051 1 94.81 384 GLN B N 1
ATOM 7814 C CA . GLN B 1 384 ? 9.375 5.805 6.375 1 94.81 384 GLN B CA 1
ATOM 7815 C C . GLN B 1 384 ? 10.602 5.547 7.242 1 94.81 384 GLN B C 1
ATOM 7817 O O . GLN B 1 384 ? 10.547 5.699 8.469 1 94.81 384 GLN B O 1
ATOM 7822 N N . ALA B 1 385 ? 11.727 5.293 6.648 1 94.25 385 ALA B N 1
ATOM 7823 C CA . ALA B 1 385 ? 12.969 5.023 7.379 1 94.25 385 ALA B CA 1
ATOM 7824 C C . ALA B 1 385 ? 13.57 6.309 7.926 1 94.25 385 ALA B C 1
ATOM 7826 O O . ALA B 1 385 ? 14.141 6.32 9.023 1 94.25 385 ALA B O 1
ATOM 7827 N N . TRP B 1 386 ? 13.461 7.348 7.152 1 96.62 386 TRP B N 1
ATOM 7828 C CA . TRP B 1 386 ? 14.133 8.594 7.496 1 96.62 386 TRP B CA 1
ATOM 7829 C C . TRP B 1 386 ? 13.219 9.789 7.262 1 96.62 386 TRP B C 1
ATOM 7831 O O . TRP B 1 386 ? 13.531 10.672 6.457 1 96.62 386 TRP B O 1
ATOM 7841 N N . THR B 1 387 ? 12.227 9.859 8.039 1 95.5 387 THR B N 1
ATOM 7842 C CA . THR B 1 387 ? 11.227 10.914 7.871 1 95.5 387 THR B CA 1
ATOM 7843 C C . THR B 1 387 ? 11.883 12.289 7.902 1 95.5 387 THR B C 1
ATOM 7845 O O . THR B 1 387 ? 11.484 13.188 7.16 1 95.5 387 THR B O 1
ATOM 7848 N N . SER B 1 388 ? 12.914 12.508 8.758 1 96.38 388 SER B N 1
ATOM 7849 C CA . SER B 1 388 ? 13.57 13.805 8.883 1 96.38 388 SER B CA 1
ATOM 7850 C C . SER B 1 388 ? 14.266 14.203 7.582 1 96.38 388 SER B C 1
ATOM 7852 O O . SER B 1 388 ? 14.531 15.383 7.348 1 96.38 388 SER B O 1
ATOM 7854 N N . TRP B 1 389 ? 14.547 13.227 6.754 1 97.38 389 TRP B N 1
ATOM 7855 C CA . TRP B 1 389 ? 15.203 13.477 5.477 1 97.38 389 TRP B CA 1
ATOM 7856 C C . TRP B 1 389 ? 14.203 13.414 4.328 1 97.38 389 TRP B C 1
ATOM 7858 O O . TRP B 1 389 ? 14.242 14.25 3.42 1 97.38 389 TRP B O 1
ATOM 7868 N N . GLN B 1 390 ? 13.281 12.492 4.379 1 97.69 390 GLN B N 1
ATOM 7869 C CA . GLN B 1 390 ? 12.312 12.25 3.314 1 97.69 390 GLN B CA 1
ATOM 7870 C C . GLN B 1 390 ? 11.211 13.305 3.326 1 97.69 390 GLN B C 1
ATOM 7872 O O . GLN B 1 390 ? 10.555 13.539 2.309 1 97.69 390 GLN B O 1
ATOM 7877 N N . ARG B 1 391 ? 11.023 13.922 4.457 1 96.44 391 ARG B N 1
ATOM 7878 C CA . ARG B 1 391 ? 9.836 14.734 4.707 1 96.44 391 ARG B CA 1
ATOM 7879 C C . ARG B 1 391 ? 8.562 13.93 4.457 1 96.44 391 ARG B C 1
ATOM 7881 O O . ARG B 1 391 ? 8.625 12.719 4.25 1 96.44 391 ARG B O 1
ATOM 7888 N N . SER B 1 392 ? 7.469 14.406 4.746 1 95.69 392 SER B N 1
ATOM 7889 C CA . SER B 1 392 ? 6.18 13.727 4.609 1 95.69 392 SER B CA 1
ATOM 7890 C C . SER B 1 392 ? 5.07 14.719 4.277 1 95.69 392 SER B C 1
ATOM 7892 O O . SER B 1 392 ? 5.215 15.547 3.373 1 95.69 392 SER B O 1
ATOM 7894 N N . GLU B 1 393 ? 3.984 14.664 4.957 1 97.31 393 GLU B N 1
ATOM 7895 C CA . GLU B 1 393 ? 2.852 15.562 4.75 1 97.31 393 GLU B CA 1
ATOM 7896 C C . GLU B 1 393 ? 3.072 16.906 5.449 1 97.31 393 GLU B C 1
ATOM 7898 O O . GLU B 1 393 ? 2.201 17.375 6.184 1 97.31 393 GLU B O 1
ATOM 7903 N N . ASP B 1 394 ? 4.207 17.516 5.113 1 97 394 ASP B N 1
ATOM 7904 C CA . ASP B 1 394 ? 4.633 18.719 5.809 1 97 394 ASP B CA 1
ATOM 7905 C C . ASP B 1 394 ? 3.709 19.891 5.488 1 97 394 ASP B C 1
ATOM 7907 O O . ASP B 1 394 ? 3.74 20.922 6.172 1 97 394 ASP B O 1
ATOM 7911 N N . TYR B 1 395 ? 2.877 19.766 4.484 1 97.75 395 TYR B N 1
ATOM 7912 C CA . TYR B 1 395 ? 1.917 20.812 4.148 1 97.75 395 TYR B CA 1
ATOM 7913 C C . TYR B 1 395 ? 0.948 21.047 5.301 1 97.75 395 TYR B C 1
ATOM 7915 O O . TYR B 1 395 ? 0.281 22.078 5.352 1 97.75 395 TYR B O 1
ATOM 7923 N N . TYR B 1 396 ? 0.88 20.141 6.242 1 97.69 396 TYR B N 1
ATOM 7924 C CA . TYR B 1 396 ? 0.085 20.359 7.445 1 97.69 396 TYR B CA 1
ATOM 7925 C C . TYR B 1 396 ? 0.751 21.375 8.367 1 97.69 396 TYR B C 1
ATOM 7927 O O . TYR B 1 396 ? 0.374 22.547 8.383 1 97.69 396 TYR B O 1
ATOM 7935 N N . SER B 1 397 ? 1.79 20.891 9.016 1 97.75 397 SER B N 1
ATOM 7936 C CA . SER B 1 397 ? 2.34 21.641 10.141 1 97.75 397 SER B CA 1
ATOM 7937 C C . SER B 1 397 ? 3.287 22.75 9.664 1 97.75 397 SER B C 1
ATOM 7939 O O . SER B 1 397 ? 3.373 23.812 10.281 1 97.75 397 SER B O 1
ATOM 7941 N N . GLU B 1 398 ? 4.066 22.469 8.656 1 97.19 398 GLU B N 1
ATOM 7942 C CA . GLU B 1 398 ? 4.809 23.594 8.109 1 97.19 398 GLU B CA 1
ATOM 7943 C C . GLU B 1 398 ? 3.873 24.609 7.465 1 97.19 398 GLU B C 1
ATOM 7945 O O . GLU B 1 398 ? 4.129 25.812 7.52 1 97.19 398 GLU B O 1
ATOM 7950 N N . GLY B 1 399 ? 2.807 24.109 6.832 1 97.56 399 GLY B N 1
ATOM 7951 C CA . GLY B 1 399 ? 1.754 25 6.387 1 97.56 399 GLY B CA 1
ATOM 7952 C C . GLY B 1 399 ? 1.189 25.859 7.508 1 97.56 399 GLY B C 1
ATOM 7953 O O . GLY B 1 399 ? 1.011 27.062 7.34 1 97.56 399 GLY B O 1
ATOM 7954 N N . GLN B 1 400 ? 0.979 25.281 8.648 1 98.12 400 GLN B N 1
ATOM 7955 C CA . GLN B 1 400 ? 0.518 25.984 9.836 1 98.12 400 GLN B CA 1
ATOM 7956 C C . GLN B 1 400 ? 1.457 27.141 10.188 1 98.12 400 GLN B C 1
ATOM 7958 O O . GLN B 1 400 ? 1.004 28.234 10.531 1 98.12 400 GLN B O 1
ATOM 7963 N N . LEU B 1 401 ? 2.732 26.906 10.109 1 98.06 401 LEU B N 1
ATOM 7964 C CA . LEU B 1 401 ? 3.715 27.953 10.414 1 98.06 401 LEU B CA 1
ATOM 7965 C C . LEU B 1 401 ? 3.658 29.062 9.383 1 98.06 401 LEU B C 1
ATOM 7967 O O . LEU B 1 401 ? 3.838 30.234 9.727 1 98.06 401 LEU B O 1
ATOM 7971 N N . ILE B 1 402 ? 3.428 28.734 8.141 1 97.94 402 ILE B N 1
ATOM 7972 C CA . ILE B 1 402 ? 3.316 29.734 7.086 1 97.94 402 ILE B CA 1
ATOM 7973 C C . ILE B 1 402 ? 2.113 30.641 7.355 1 97.94 402 ILE B C 1
ATOM 7975 O O . ILE B 1 402 ? 2.201 31.859 7.219 1 97.94 402 ILE B O 1
ATOM 7979 N N . TRP B 1 403 ? 1.024 30.078 7.75 1 98.69 403 TRP B N 1
ATOM 7980 C CA . TRP B 1 403 ? -0.183 30.859 7.984 1 98.69 403 TRP B CA 1
ATOM 7981 C C . TRP B 1 403 ? -0.062 31.672 9.266 1 98.69 403 TRP B C 1
ATOM 7983 O O . TRP B 1 403 ? -0.601 32.781 9.359 1 98.69 403 TRP B O 1
ATOM 7993 N N . LEU B 1 404 ? 0.633 31.125 10.297 1 98.75 404 LEU B N 1
ATOM 7994 C CA . LEU B 1 404 ? 0.958 31.938 11.461 1 98.75 404 LEU B CA 1
ATOM 7995 C C . LEU B 1 404 ? 1.79 33.156 11.062 1 98.75 404 LEU B C 1
ATOM 7997 O O . LEU B 1 404 ? 1.575 34.25 11.578 1 98.75 404 LEU B O 1
ATOM 8001 N N . ASP B 1 405 ? 2.744 32.938 10.188 1 98.44 405 ASP B N 1
ATOM 8002 C CA . ASP B 1 405 ? 3.561 34 9.648 1 98.44 405 ASP B CA 1
ATOM 8003 C C . ASP B 1 405 ? 2.695 35.062 8.953 1 98.44 405 ASP B C 1
ATOM 8005 O O . ASP B 1 405 ? 2.842 36.25 9.211 1 98.44 405 ASP B O 1
ATOM 8009 N N . ALA B 1 406 ? 1.812 34.625 8.125 1 98.75 406 ALA B N 1
ATOM 8010 C CA . ALA B 1 406 ? 0.909 35.531 7.43 1 98.75 406 ALA B CA 1
ATOM 8011 C C . ALA B 1 406 ? 0.052 36.344 8.422 1 98.75 406 ALA B C 1
ATOM 8013 O O . ALA B 1 406 ? -0.12 37.531 8.273 1 98.75 406 ALA B O 1
ATOM 8014 N N . ASP B 1 407 ? -0.537 35.688 9.414 1 98.88 407 ASP B N 1
ATOM 8015 C CA . ASP B 1 407 ? -1.41 36.312 10.391 1 98.88 407 ASP B CA 1
ATOM 8016 C C . ASP B 1 407 ? -0.672 37.438 11.141 1 98.88 407 ASP B C 1
ATOM 8018 O O . ASP B 1 407 ? -1.164 38.562 11.234 1 98.88 407 ASP B O 1
ATOM 8022 N N . THR B 1 408 ? 0.499 37.125 11.641 1 98.75 408 THR B N 1
ATOM 8023 C CA . THR B 1 408 ? 1.24 38.094 12.43 1 98.75 408 THR B CA 1
ATOM 8024 C C . THR B 1 408 ? 1.742 39.219 11.547 1 98.75 408 THR B C 1
ATOM 8026 O O . THR B 1 408 ? 1.855 40.375 12 1 98.75 408 THR B O 1
ATOM 8029 N N . LEU B 1 409 ? 2.059 38.906 10.289 1 98.69 409 LEU B N 1
ATOM 8030 C CA . LEU B 1 409 ? 2.455 39.938 9.359 1 98.69 409 LEU B CA 1
ATOM 8031 C C . LEU B 1 409 ? 1.3 40.906 9.094 1 98.69 409 LEU B C 1
ATOM 8033 O O . LEU B 1 409 ? 1.492 42.125 9.07 1 98.69 409 LEU B O 1
ATOM 8037 N N . ILE B 1 410 ? 0.107 40.406 8.836 1 98.88 410 ILE B N 1
ATOM 8038 C CA . ILE B 1 410 ? -1.068 41.25 8.648 1 98.88 410 ILE B CA 1
ATOM 8039 C C . ILE B 1 410 ? -1.261 42.156 9.867 1 98.88 410 ILE B C 1
ATOM 8041 O O . ILE B 1 410 ? -1.468 43.375 9.719 1 98.88 410 ILE B O 1
ATOM 8045 N N . ARG B 1 411 ? -1.22 41.594 11.055 1 98.56 411 ARG B N 1
ATOM 8046 C CA . ARG B 1 411 ? -1.408 42.344 12.289 1 98.56 411 ARG B CA 1
ATOM 8047 C C . ARG B 1 411 ? -0.346 43.438 12.438 1 98.56 411 ARG B C 1
ATOM 8049 O O . ARG B 1 411 ? -0.653 44.562 12.844 1 98.56 411 ARG B O 1
ATOM 8056 N N . GLU B 1 412 ? 0.875 43.031 12.156 1 98.31 412 GLU B N 1
ATOM 8057 C CA . GLU B 1 412 ? 1.955 44.031 12.242 1 98.31 412 GLU B CA 1
ATOM 8058 C C . GLU B 1 412 ? 1.753 45.156 11.25 1 98.31 412 GLU B C 1
ATOM 8060 O O . GLU B 1 412 ? 1.815 46.344 11.617 1 98.31 412 GLU B O 1
ATOM 8065 N N . GLN B 1 413 ? 1.49 44.844 9.992 1 98.25 413 GLN B N 1
ATOM 8066 C CA . GLN B 1 413 ? 1.388 45.812 8.922 1 98.25 413 GLN B CA 1
ATOM 8067 C C . GLN B 1 413 ? 0.168 46.719 9.102 1 98.25 413 GLN B C 1
ATOM 8069 O O . GLN B 1 413 ? 0.185 47.906 8.711 1 98.25 413 GLN B O 1
ATOM 8074 N N . SER B 1 414 ? -0.852 46.25 9.758 1 98.31 414 SER B N 1
ATOM 8075 C CA . SER B 1 414 ? -2.09 47 9.938 1 98.31 414 SER B CA 1
ATOM 8076 C C . SER B 1 414 ? -2.15 47.625 11.312 1 98.31 414 SER B C 1
ATOM 8078 O O . SER B 1 414 ? -3.162 48.25 11.68 1 98.31 414 SER B O 1
ATOM 8080 N N . LYS B 1 415 ? -1.152 47.406 12.109 1 97 415 LYS B N 1
ATOM 8081 C CA . LYS B 1 415 ? -1.092 47.906 13.477 1 97 415 LYS B CA 1
ATOM 8082 C C . LYS B 1 415 ? -2.258 47.406 14.312 1 97 415 LYS B C 1
ATOM 8084 O O . LYS B 1 415 ? -2.902 48.156 15.031 1 97 415 LYS B O 1
ATOM 8089 N N . GLY B 1 416 ? -2.51 46.094 14.016 1 96.62 416 GLY B N 1
ATOM 8090 C CA . GLY B 1 416 ? -3.48 45.406 14.828 1 96.62 416 GLY B CA 1
ATOM 8091 C C . GLY B 1 416 ? -4.906 45.562 14.336 1 96.62 416 GLY B C 1
ATOM 8092 O O . GLY B 1 416 ? -5.836 45 14.914 1 96.62 416 GLY B O 1
ATOM 8093 N N . LYS B 1 417 ? -5.176 46.25 13.242 1 97.75 417 LYS B N 1
ATOM 8094 C CA . LYS B 1 417 ? -6.527 46.562 12.773 1 97.75 417 LYS B CA 1
ATOM 8095 C C . LYS B 1 417 ? -7.098 45.375 11.984 1 97.75 417 LYS B C 1
ATOM 8097 O O . LYS B 1 417 ? -8.312 45.25 11.867 1 97.75 417 LYS B O 1
ATOM 8102 N N . LYS B 1 418 ? -6.219 44.625 11.305 1 98.38 418 LYS B N 1
ATOM 8103 C CA . LYS B 1 418 ? -6.602 43.469 10.5 1 98.38 418 LYS B CA 1
ATOM 8104 C C . LYS B 1 418 ? -5.844 42.219 10.938 1 98.38 418 LYS B C 1
ATOM 8106 O O . LYS B 1 418 ? -4.832 42.312 11.633 1 98.38 418 LYS B O 1
ATOM 8111 N N . SER B 1 419 ? -6.328 41.125 10.602 1 98.5 419 SER B N 1
ATOM 8112 C CA . SER B 1 419 ? -5.715 39.812 10.898 1 98.5 419 SER B CA 1
ATOM 8113 C C . SER B 1 419 ? -6.145 38.75 9.891 1 98.5 419 SER B C 1
ATOM 8115 O O . SER B 1 419 ? -6.891 39.062 8.953 1 98.5 419 SER B O 1
ATOM 8117 N N . LEU B 1 420 ? -5.629 37.562 10.086 1 98.81 420 LEU B N 1
ATOM 8118 C CA . LEU B 1 420 ? -6.043 36.438 9.258 1 98.81 420 LEU B CA 1
ATOM 8119 C C . LEU B 1 420 ? -7.512 36.125 9.492 1 98.81 420 LEU B C 1
ATOM 8121 O O . LEU B 1 420 ? -8.148 35.469 8.656 1 98.81 420 LEU B O 1
ATOM 8125 N N . ASP B 1 421 ? -8.094 36.531 10.625 1 98.69 421 ASP B N 1
ATOM 8126 C CA . ASP B 1 421 ? -9.531 36.375 10.828 1 98.69 421 ASP B CA 1
ATOM 8127 C C . ASP B 1 421 ? -10.32 37.062 9.727 1 98.69 421 ASP B C 1
ATOM 8129 O O . ASP B 1 421 ? -11.359 36.562 9.289 1 98.69 421 ASP B O 1
ATOM 8133 N N . ASP B 1 422 ? -9.852 38.281 9.398 1 98.75 422 ASP B N 1
ATOM 8134 C CA . ASP B 1 422 ? -10.508 39.031 8.328 1 98.75 422 ASP B CA 1
ATOM 8135 C C . ASP B 1 422 ? -10.453 38.25 7.008 1 98.75 422 ASP B C 1
ATOM 8137 O O . ASP B 1 422 ? -11.414 38.281 6.238 1 98.75 422 ASP B O 1
ATOM 8141 N N . PHE B 1 423 ? -9.359 37.656 6.766 1 98.81 423 PHE B N 1
ATOM 8142 C CA . PHE B 1 423 ? -9.25 36.781 5.59 1 98.81 423 PHE B CA 1
ATOM 8143 C C . PHE B 1 423 ? -10.234 35.625 5.664 1 98.81 423 PHE B C 1
ATOM 8145 O O . PHE B 1 423 ? -10.938 35.344 4.691 1 98.81 423 PHE B O 1
ATOM 8152 N N . ALA B 1 424 ? -10.219 34.906 6.812 1 98.75 424 ALA B N 1
ATOM 8153 C CA . ALA B 1 424 ? -11.109 33.75 6.973 1 98.75 424 ALA B CA 1
ATOM 8154 C C . ALA B 1 424 ? -12.555 34.125 6.691 1 98.75 424 ALA B C 1
ATOM 8156 O O . ALA B 1 424 ? -13.266 33.406 5.977 1 98.75 424 ALA B O 1
ATOM 8157 N N . LYS B 1 425 ? -12.977 35.219 7.277 1 98.38 425 LYS B N 1
ATOM 8158 C CA . LYS B 1 425 ? -14.344 35.688 7.086 1 98.38 425 LYS B CA 1
ATOM 8159 C C . LYS B 1 425 ? -14.609 36.031 5.621 1 98.38 425 LYS B C 1
ATOM 8161 O O . LYS B 1 425 ? -15.633 35.656 5.059 1 98.38 425 LYS B O 1
ATOM 8166 N N . ALA B 1 426 ? -13.68 36.75 4.953 1 98.56 426 ALA B N 1
ATOM 8167 C CA . ALA B 1 426 ? -13.859 37.25 3.596 1 98.56 426 ALA B CA 1
ATOM 8168 C C . ALA B 1 426 ? -13.766 36.125 2.572 1 98.56 426 ALA B C 1
ATOM 8170 O O . ALA B 1 426 ? -14.43 36.156 1.538 1 98.56 426 ALA B O 1
ATOM 8171 N N . PHE B 1 427 ? -12.898 35.125 2.801 1 98.69 427 PHE B N 1
ATOM 8172 C CA . PHE B 1 427 ? -12.57 34.125 1.814 1 98.69 427 PHE B CA 1
ATOM 8173 C C . PHE B 1 427 ? -13.484 32.906 1.968 1 98.69 427 PHE B C 1
ATOM 8175 O O . PHE B 1 427 ? -13.984 32.375 0.977 1 98.69 427 PHE B O 1
ATOM 8182 N N . PHE B 1 428 ? -13.703 32.469 3.23 1 98.19 428 PHE B N 1
ATOM 8183 C CA . PHE B 1 428 ? -14.461 31.266 3.482 1 98.19 428 PHE B CA 1
ATOM 8184 C C . PHE B 1 428 ? -15.891 31.578 3.889 1 98.19 428 PHE B C 1
ATOM 8186 O O . PHE B 1 428 ? -16.812 30.797 3.631 1 98.19 428 PHE B O 1
ATOM 8193 N N . GLY B 1 429 ? -16.109 32.656 4.59 1 97.38 429 GLY B N 1
ATOM 8194 C CA . GLY B 1 429 ? -17.375 33 5.211 1 97.38 429 GLY B CA 1
ATOM 8195 C C . GLY B 1 429 ? -18.359 33.656 4.246 1 97.38 429 GLY B C 1
ATOM 8196 O O . GLY B 1 429 ? -19.094 34.562 4.629 1 97.38 429 GLY B O 1
ATOM 8197 N N . VAL B 1 430 ? -18.359 33.188 3.006 1 97.25 430 VAL B N 1
ATOM 8198 C CA . VAL B 1 430 ? -19.219 33.812 2.002 1 97.25 430 VAL B CA 1
ATOM 8199 C C . VAL B 1 430 ? -20.422 32.906 1.724 1 97.25 430 VAL B C 1
ATOM 8201 O O . VAL B 1 430 ? -20.406 31.719 2.066 1 97.25 430 VAL B O 1
ATOM 8204 N N . ASN B 1 431 ? -21.484 33.469 1.198 1 96.94 431 ASN B N 1
ATOM 8205 C CA . ASN B 1 431 ? -22.703 32.781 0.782 1 96.94 431 ASN B CA 1
ATOM 8206 C C . ASN B 1 431 ? -23.297 31.953 1.922 1 96.94 431 ASN B C 1
ATOM 8208 O O . ASN B 1 431 ? -23.531 30.75 1.769 1 96.94 431 ASN B O 1
ATOM 8212 N N . ASP B 1 432 ? -23.562 32.656 2.992 1 96.25 432 ASP B N 1
ATOM 8213 C CA . ASP B 1 432 ? -24.094 32 4.191 1 96.25 432 ASP B CA 1
ATOM 8214 C C . ASP B 1 432 ? -25.266 31.094 3.846 1 96.25 432 ASP B C 1
ATOM 8216 O O . ASP B 1 432 ? -26.172 31.469 3.113 1 96.25 432 ASP B O 1
ATOM 8220 N N . GLY B 1 433 ? -25.188 29.891 4.293 1 93.56 433 GLY B N 1
ATOM 8221 C CA . GLY B 1 433 ? -26.234 28.906 4.117 1 93.56 433 GLY B CA 1
ATOM 8222 C C . GLY B 1 433 ? -26.047 28.016 2.906 1 93.56 433 GLY B C 1
ATOM 8223 O O . GLY B 1 433 ? -26.688 26.984 2.773 1 93.56 433 GLY B O 1
ATOM 8224 N N . ASP B 1 434 ? -25.172 28.359 2.043 1 92.88 434 ASP B N 1
ATOM 8225 C CA . ASP B 1 434 ? -24.875 27.578 0.85 1 92.88 434 ASP B CA 1
ATOM 8226 C C . ASP B 1 434 ? -23.797 26.531 1.138 1 92.88 434 ASP B C 1
ATOM 8228 O O . ASP B 1 434 ? -22.672 26.875 1.501 1 92.88 434 ASP B O 1
ATOM 8232 N N . TRP B 1 435 ? -24.141 25.312 1.035 1 89.12 435 TRP B N 1
ATOM 8233 C CA . TRP B 1 435 ? -23.125 24.312 1.308 1 89.12 435 TRP B CA 1
ATOM 8234 C C . TRP B 1 435 ? -22.75 23.547 0.038 1 89.12 435 TRP B C 1
ATOM 8236 O O . TRP B 1 435 ? -22.359 22.391 0.097 1 89.12 435 TRP B O 1
ATOM 8246 N N . SER B 1 436 ? -23 24.188 -1.159 1 90.19 436 SER B N 1
ATOM 8247 C CA . SER B 1 436 ? -22.406 23.703 -2.4 1 90.19 436 SER B CA 1
ATOM 8248 C C . SER B 1 436 ? -20.891 23.938 -2.418 1 90.19 436 SER B C 1
ATOM 8250 O O . SER B 1 436 ? -20.328 24.469 -1.45 1 90.19 436 SER B O 1
ATOM 8252 N N . GLN B 1 437 ? -20.188 23.531 -3.434 1 94.44 437 GLN B N 1
ATOM 8253 C CA . GLN B 1 437 ? -18.734 23.703 -3.504 1 94.44 437 GLN B CA 1
ATOM 8254 C C . GLN B 1 437 ? -18.375 24.953 -4.309 1 94.44 437 GLN B C 1
ATOM 8256 O O . GLN B 1 437 ? -18.969 25.219 -5.355 1 94.44 437 GLN B O 1
ATOM 8261 N N . LEU B 1 438 ? -17.578 25.734 -3.781 1 97.31 438 LEU B N 1
ATOM 8262 C CA . LEU B 1 438 ? -17.016 26.922 -4.426 1 97.31 438 LEU B CA 1
ATOM 8263 C C . LEU B 1 438 ? -15.492 26.797 -4.551 1 97.31 438 LEU B C 1
ATOM 8265 O O . LEU B 1 438 ? -14.773 26.891 -3.551 1 97.31 438 LEU B O 1
ATOM 8269 N N . THR B 1 439 ? -14.953 26.609 -5.746 1 97.94 439 THR B N 1
ATOM 8270 C CA . THR B 1 439 ? -13.539 26.312 -5.926 1 97.94 439 THR B CA 1
ATOM 8271 C C . THR B 1 439 ? -12.711 27.594 -5.887 1 97.94 439 THR B C 1
ATOM 8273 O O . THR B 1 439 ? -13.258 28.688 -5.977 1 97.94 439 THR B O 1
ATOM 8276 N N . TYR B 1 440 ? -11.445 27.5 -5.617 1 98.56 440 TYR B N 1
ATOM 8277 C CA . TYR B 1 440 ? -10.492 28.609 -5.656 1 98.56 440 TYR B CA 1
ATOM 8278 C C . TYR B 1 440 ? -9.141 28.156 -6.184 1 98.56 440 TYR B C 1
ATOM 8280 O O . TYR B 1 440 ? -8.875 26.953 -6.273 1 98.56 440 TYR B O 1
ATOM 8288 N N . ASP B 1 441 ? -8.359 29.047 -6.629 1 98.31 441 ASP B N 1
ATOM 8289 C CA . ASP B 1 441 ? -6.98 28.797 -7.035 1 98.31 441 ASP B CA 1
ATOM 8290 C C . ASP B 1 441 ? -6.012 29.688 -6.273 1 98.31 441 ASP B C 1
ATOM 8292 O O . ASP B 1 441 ? -6.41 30.422 -5.359 1 98.31 441 ASP B O 1
ATOM 8296 N N . PHE B 1 442 ? -4.742 29.578 -6.559 1 98.62 442 PHE B N 1
ATOM 8297 C CA . PHE B 1 442 ? -3.688 30.312 -5.863 1 98.62 442 PHE B CA 1
ATOM 8298 C C . PHE B 1 442 ? -3.895 31.812 -5.996 1 98.62 442 PHE B C 1
ATOM 8300 O O . PHE B 1 442 ? -3.74 32.562 -5.02 1 98.62 442 PHE B O 1
ATOM 8307 N N . ASP B 1 443 ? -4.262 32.312 -7.141 1 98.69 443 ASP B N 1
ATOM 8308 C CA . ASP B 1 443 ? -4.402 33.719 -7.406 1 98.69 443 ASP B CA 1
ATOM 8309 C C . ASP B 1 443 ? -5.531 34.344 -6.574 1 98.69 443 ASP B C 1
ATOM 8311 O O . ASP B 1 443 ? -5.449 35.469 -6.148 1 98.69 443 ASP B O 1
ATOM 8315 N N . GLU B 1 444 ? -6.539 33.594 -6.375 1 98.75 444 GLU B N 1
ATOM 8316 C CA . GLU B 1 444 ? -7.645 34.094 -5.562 1 98.75 444 GLU B CA 1
ATOM 8317 C C . GLU B 1 444 ? -7.242 34.188 -4.094 1 98.75 444 GLU B C 1
ATOM 8319 O O . GLU B 1 444 ? -7.684 35.125 -3.395 1 98.75 444 GLU B O 1
ATOM 8324 N N . VAL B 1 445 ? -6.477 33.25 -3.59 1 98.88 445 VAL B N 1
ATOM 8325 C CA . VAL B 1 445 ? -5.945 33.344 -2.234 1 98.88 445 VAL B CA 1
ATOM 8326 C C . VAL B 1 445 ? -5.141 34.625 -2.086 1 98.88 445 VAL B C 1
ATOM 8328 O O . VAL B 1 445 ? -5.359 35.406 -1.148 1 98.88 445 VAL B O 1
ATOM 8331 N N . VAL B 1 446 ? -4.27 34.906 -3.059 1 98.88 446 VAL B N 1
ATOM 8332 C CA . VAL B 1 446 ? -3.4 36.062 -3.041 1 98.88 446 VAL B CA 1
ATOM 8333 C C . VAL B 1 446 ? -4.242 37.344 -3.109 1 98.88 446 VAL B C 1
ATOM 8335 O O . VAL B 1 446 ? -4 38.312 -2.365 1 98.88 446 VAL B O 1
ATOM 8338 N N . ARG B 1 447 ? -5.18 37.344 -3.977 1 98.81 447 ARG B N 1
ATOM 8339 C CA . ARG B 1 447 ? -6.031 38.5 -4.148 1 98.81 447 ARG B CA 1
ATOM 8340 C C . ARG B 1 447 ? -6.777 38.844 -2.861 1 98.81 447 ARG B C 1
ATOM 8342 O O . ARG B 1 447 ? -6.895 40 -2.488 1 98.81 447 ARG B O 1
ATOM 8349 N N . THR B 1 448 ? -7.336 37.844 -2.193 1 98.88 448 THR B N 1
ATOM 8350 C CA . THR B 1 448 ? -8.086 38.062 -0.961 1 98.88 448 THR B CA 1
ATOM 8351 C C . THR B 1 448 ? -7.156 38.562 0.152 1 98.88 448 THR B C 1
ATOM 8353 O O . THR B 1 448 ? -7.523 39.438 0.932 1 98.88 448 THR B O 1
ATOM 8356 N N . LEU B 1 449 ? -5.965 37.969 0.258 1 98.94 449 LEU B N 1
ATOM 8357 C CA . LEU B 1 449 ? -4.988 38.438 1.226 1 98.94 449 LEU B CA 1
ATOM 8358 C C . LEU B 1 449 ? -4.676 39.938 0.984 1 98.94 449 LEU B C 1
ATOM 8360 O O . LEU B 1 449 ? -4.613 40.719 1.93 1 98.94 449 LEU B O 1
ATOM 8364 N N . ASN B 1 450 ? -4.496 40.312 -0.281 1 98.81 450 ASN B N 1
ATOM 8365 C CA . ASN B 1 450 ? -4.195 41.688 -0.647 1 98.81 450 ASN B CA 1
ATOM 8366 C C . ASN B 1 450 ? -5.348 42.625 -0.298 1 98.81 450 ASN B C 1
ATOM 8368 O O . ASN B 1 450 ? -5.121 43.781 0.055 1 98.81 450 ASN B O 1
ATOM 8372 N N . ALA B 1 451 ? -6.52 42.156 -0.418 1 98.75 451 ALA B N 1
ATOM 8373 C CA . ALA B 1 451 ? -7.691 42.969 -0.068 1 98.75 451 ALA B CA 1
ATOM 8374 C C . ALA B 1 451 ? -7.754 43.219 1.436 1 98.75 451 ALA B C 1
ATOM 8376 O O . ALA B 1 451 ? -8.25 44.25 1.877 1 98.75 451 ALA B O 1
ATOM 8377 N N . VAL B 1 452 ? -7.293 42.312 2.252 1 98.81 452 VAL B N 1
ATOM 8378 C CA . VAL B 1 452 ? -7.27 42.438 3.705 1 98.81 452 VAL B CA 1
ATOM 8379 C C . VAL B 1 452 ? -6.141 43.375 4.113 1 98.81 452 VAL B C 1
ATOM 8381 O O . VAL B 1 452 ? -6.359 44.344 4.852 1 98.81 452 VAL B O 1
ATOM 8384 N N . GLN B 1 453 ? -4.973 43.094 3.643 1 98.75 453 GLN B N 1
ATOM 8385 C CA . GLN B 1 453 ? -3.773 43.906 3.893 1 98.75 453 GLN B CA 1
ATOM 8386 C C . GLN B 1 453 ? -2.836 43.875 2.689 1 98.75 453 GLN B C 1
ATOM 8388 O O . GLN B 1 453 ? -2.211 42.844 2.4 1 98.75 453 GLN B O 1
ATOM 8393 N N . PRO B 1 454 ? -2.787 45 1.913 1 98.5 454 PRO B N 1
ATOM 8394 C CA . PRO B 1 454 ? -1.897 45 0.749 1 98.5 454 PRO B CA 1
ATOM 8395 C C . PRO B 1 454 ? -0.461 44.625 1.102 1 98.5 454 PRO B C 1
ATOM 8397 O O . PRO B 1 454 ? 0.105 45.156 2.059 1 98.5 454 PRO B O 1
ATOM 8400 N N . TYR B 1 455 ? 0.081 43.688 0.392 1 98.5 455 TYR B N 1
ATOM 8401 C CA . TYR B 1 455 ? 1.434 43.156 0.525 1 98.5 455 TYR B CA 1
ATOM 8402 C C . TYR B 1 455 ? 1.799 42.281 -0.674 1 98.5 455 TYR B C 1
ATOM 8404 O O . TYR B 1 455 ? 0.929 41.906 -1.459 1 98.5 455 TYR B O 1
ATOM 8412 N N . ASP B 1 456 ? 3.062 42.031 -0.936 1 98.62 456 ASP B N 1
ATOM 8413 C CA . ASP B 1 456 ? 3.447 41.062 -1.956 1 98.62 456 ASP B CA 1
ATOM 8414 C C . ASP B 1 456 ? 3.201 39.656 -1.478 1 98.62 456 ASP B C 1
ATOM 8416 O O . ASP B 1 456 ? 4.145 38.875 -1.304 1 98.62 456 ASP B O 1
ATOM 8420 N N . TRP B 1 457 ? 1.966 39.344 -1.386 1 98.75 457 TRP B N 1
ATOM 8421 C CA . TRP B 1 457 ? 1.577 38.031 -0.847 1 98.75 457 TRP B CA 1
ATOM 8422 C C . TRP B 1 457 ? 1.999 36.906 -1.784 1 98.75 457 TRP B C 1
ATOM 8424 O O . TRP B 1 457 ? 2.34 35.812 -1.334 1 98.75 457 TRP B O 1
ATOM 8434 N N . ALA B 1 458 ? 1.933 37.094 -3.098 1 98.62 458 ALA B N 1
ATOM 8435 C CA . ALA B 1 458 ? 2.404 36.094 -4.027 1 98.62 458 ALA B CA 1
ATOM 8436 C C . ALA B 1 458 ? 3.867 35.75 -3.766 1 98.62 458 ALA B C 1
ATOM 8438 O O . ALA B 1 458 ? 4.23 34.562 -3.688 1 98.62 458 ALA B O 1
ATOM 8439 N N . GLY B 1 459 ? 4.73 36.844 -3.691 1 98.31 459 GLY B N 1
ATOM 8440 C CA . GLY B 1 459 ? 6.137 36.625 -3.389 1 98.31 459 GLY B CA 1
ATOM 8441 C C . GLY B 1 459 ? 6.359 35.969 -2.029 1 98.31 459 GLY B C 1
ATOM 8442 O O . GLY B 1 459 ? 7.168 35.062 -1.895 1 98.31 459 GLY B O 1
ATOM 8443 N N . PHE B 1 460 ? 5.641 36.438 -1.016 1 97.75 460 PHE B N 1
ATOM 8444 C CA . PHE B 1 460 ? 5.703 35.906 0.342 1 97.75 460 PHE B CA 1
ATOM 8445 C C . PHE B 1 460 ? 5.422 34.406 0.355 1 97.75 460 PHE B C 1
ATOM 8447 O O . PHE B 1 460 ? 6.191 33.625 0.923 1 97.75 460 PHE B O 1
ATOM 8454 N N . LEU B 1 461 ? 4.324 34 -0.254 1 98.31 461 LEU B N 1
ATOM 8455 C CA . LEU B 1 461 ? 3.896 32.594 -0.245 1 98.31 461 LEU B CA 1
ATOM 8456 C C . LEU B 1 461 ? 4.816 31.75 -1.113 1 98.31 461 LEU B C 1
ATOM 8458 O O . LEU B 1 461 ? 5.277 30.688 -0.681 1 98.31 461 LEU B O 1
ATOM 8462 N N . ARG B 1 462 ? 5.137 32.156 -2.314 1 97.56 462 ARG B N 1
ATOM 8463 C CA . ARG B 1 462 ? 5.945 31.359 -3.229 1 97.56 462 ARG B CA 1
ATOM 8464 C C . ARG B 1 462 ? 7.34 31.109 -2.656 1 97.56 462 ARG B C 1
ATOM 8466 O O . ARG B 1 462 ? 7.91 30.031 -2.832 1 97.56 462 ARG B O 1
ATOM 8473 N N . THR B 1 463 ? 7.883 32.125 -1.961 1 96 463 THR B N 1
ATOM 8474 C CA . THR B 1 463 ? 9.18 31.969 -1.321 1 96 463 THR B CA 1
ATOM 8475 C C . THR B 1 463 ? 9.141 30.828 -0.297 1 96 463 THR B C 1
ATOM 8477 O O . THR B 1 463 ? 10.07 30.031 -0.208 1 96 463 THR B O 1
ATOM 8480 N N . ARG B 1 464 ? 8.102 30.719 0.386 1 96 464 ARG B N 1
ATOM 8481 C CA . ARG B 1 464 ? 7.969 29.734 1.453 1 96 464 ARG B CA 1
ATOM 8482 C C . ARG B 1 464 ? 7.543 28.375 0.896 1 96 464 ARG B C 1
ATOM 8484 O O . ARG B 1 464 ? 7.969 27.344 1.396 1 96 464 ARG B O 1
ATOM 8491 N N . LEU B 1 465 ? 6.703 28.344 -0.102 1 97.25 465 LEU B N 1
ATOM 8492 C CA . LEU B 1 465 ? 6.172 27.109 -0.667 1 97.25 465 LEU B CA 1
ATOM 8493 C C . LEU B 1 465 ? 7.211 26.406 -1.541 1 97.25 465 LEU B C 1
ATOM 8495 O O . LEU B 1 465 ? 7.359 25.188 -1.488 1 97.25 465 LEU B O 1
ATOM 8499 N N . ASP B 1 466 ? 7.938 27.172 -2.35 1 95.69 466 ASP B N 1
ATOM 8500 C CA . ASP B 1 466 ? 8.836 26.625 -3.361 1 95.69 466 ASP B CA 1
ATOM 8501 C C . ASP B 1 466 ? 10.281 26.625 -2.871 1 95.69 466 ASP B C 1
ATOM 8503 O O . ASP B 1 466 ? 11.125 25.891 -3.393 1 95.69 466 ASP B O 1
ATOM 8507 N N . GLY B 1 467 ? 10.469 27.547 -1.894 1 92 467 GLY B N 1
ATOM 8508 C CA . GLY B 1 467 ? 11.812 27.594 -1.348 1 92 467 GLY B CA 1
ATOM 8509 C C . GLY B 1 467 ? 12.117 26.438 -0.404 1 92 467 GLY B C 1
ATOM 8510 O O . GLY B 1 467 ? 11.203 25.875 0.209 1 92 467 GLY B O 1
ATOM 8511 N N . HIS B 1 468 ? 13.289 26.062 -0.479 1 88.69 468 HIS B N 1
ATOM 8512 C CA . HIS B 1 468 ? 13.766 25.062 0.469 1 88.69 468 HIS B CA 1
ATOM 8513 C C . HIS B 1 468 ? 15.148 25.406 0.995 1 88.69 468 HIS B C 1
ATOM 8515 O O . HIS B 1 468 ? 15.836 26.266 0.43 1 88.69 468 HIS B O 1
ATOM 8521 N N . GLY B 1 469 ? 15.469 25.062 2.125 1 85.19 469 GLY B N 1
ATOM 8522 C CA . GLY B 1 469 ? 16.703 25.359 2.84 1 85.19 469 GLY B CA 1
ATOM 8523 C C . GLY B 1 469 ? 16.609 25.094 4.328 1 85.19 469 GLY B C 1
ATOM 8524 O O . GLY B 1 469 ? 15.539 24.75 4.836 1 85.19 469 GLY B O 1
ATOM 8525 N N . PRO B 1 470 ? 17.719 25.203 4.906 1 83.25 470 PRO B N 1
ATOM 8526 C CA . PRO B 1 470 ? 17.719 24.875 6.328 1 83.25 470 PRO B CA 1
ATOM 8527 C C . PRO B 1 470 ? 16.891 25.844 7.168 1 83.25 470 PRO B C 1
ATOM 8529 O O . PRO B 1 470 ? 16.812 27.031 6.844 1 83.25 470 PRO B O 1
ATOM 8532 N N . GLY B 1 471 ? 16.297 25.344 8.195 1 85.31 471 GLY B N 1
ATOM 8533 C CA . GLY B 1 471 ? 15.562 26.109 9.188 1 85.31 471 GLY B CA 1
ATOM 8534 C C . GLY B 1 471 ? 14.102 26.312 8.836 1 85.31 471 GLY B C 1
ATOM 8535 O O . GLY B 1 471 ? 13.727 26.266 7.664 1 85.31 471 GLY B O 1
ATOM 8536 N N . ALA B 1 472 ? 13.258 26.438 9.867 1 82.88 472 ALA B N 1
ATOM 8537 C CA . ALA B 1 472 ? 11.82 26.641 9.719 1 82.88 472 ALA B CA 1
ATOM 8538 C C . ALA B 1 472 ? 11.5 28.125 9.508 1 82.88 472 ALA B C 1
ATOM 8540 O O . ALA B 1 472 ? 12.312 29 9.828 1 82.88 472 ALA B O 1
ATOM 8541 N N . PRO B 1 473 ? 10.336 28.344 8.805 1 87.94 473 PRO B N 1
ATOM 8542 C CA . PRO B 1 473 ? 9.844 29.719 8.805 1 87.94 473 PRO B CA 1
ATOM 8543 C C . PRO B 1 473 ? 9.289 30.156 10.164 1 87.94 473 PRO B C 1
ATOM 8545 O O . PRO B 1 473 ? 8.078 30.094 10.383 1 87.94 473 PRO B O 1
ATOM 8548 N N . LEU B 1 474 ? 10.211 30.719 11.047 1 94.75 474 LEU B N 1
ATOM 8549 C CA . LEU B 1 474 ? 9.797 31 12.422 1 94.75 474 LEU B CA 1
ATOM 8550 C C . LEU B 1 474 ? 9.5 32.469 12.609 1 94.75 474 LEU B C 1
ATOM 8552 O O . LEU B 1 474 ? 9.32 32.938 13.742 1 94.75 474 LEU B O 1
ATOM 8556 N N . ASP B 1 475 ? 9.461 33.188 11.477 1 95.56 475 ASP B N 1
ATOM 8557 C CA . ASP B 1 475 ? 9.227 34.625 11.539 1 95.56 475 ASP B CA 1
ATOM 8558 C C . ASP B 1 475 ? 7.879 34.938 12.195 1 95.56 475 ASP B C 1
ATOM 8560 O O . ASP B 1 475 ? 7.742 35.938 12.898 1 95.56 475 ASP B O 1
ATOM 8564 N N . GLY B 1 476 ? 6.906 34.094 11.922 1 97.69 476 GLY B N 1
ATOM 8565 C CA . GLY B 1 476 ? 5.594 34.281 12.516 1 97.69 476 GLY B CA 1
ATOM 8566 C C . GLY B 1 476 ? 5.598 34.156 14.031 1 97.69 476 GLY B C 1
ATOM 8567 O O . GLY B 1 476 ? 4.855 34.875 14.719 1 97.69 476 GLY B O 1
ATOM 8568 N N . LEU B 1 477 ? 6.367 33.281 14.508 1 98 477 LEU B N 1
ATOM 8569 C CA . LEU B 1 477 ? 6.508 33.125 15.953 1 98 477 LEU B CA 1
ATOM 8570 C C . LEU B 1 477 ? 7.188 34.344 16.562 1 98 477 LEU B C 1
ATOM 8572 O O . LEU B 1 477 ? 6.746 34.875 17.594 1 98 477 LEU B O 1
ATOM 8576 N N . LYS B 1 478 ? 8.289 34.812 15.914 1 97.69 478 LYS B N 1
ATOM 8577 C CA . LYS B 1 478 ? 9.016 35.969 16.391 1 97.69 478 LYS B CA 1
ATOM 8578 C C . LYS B 1 478 ? 8.125 37.219 16.391 1 97.69 478 LYS B C 1
ATOM 8580 O O . LYS B 1 478 ? 8.078 37.938 17.375 1 97.69 478 LYS B O 1
ATOM 8585 N N . ARG B 1 479 ? 7.461 37.406 15.281 1 98.12 479 ARG B N 1
ATOM 8586 C CA . ARG B 1 479 ? 6.539 38.531 15.195 1 98.12 479 ARG B CA 1
ATOM 8587 C C . ARG B 1 479 ? 5.391 38.375 16.188 1 98.12 479 ARG B C 1
ATOM 8589 O O . ARG B 1 479 ? 4.793 39.375 16.609 1 98.12 479 ARG B O 1
ATOM 8596 N N . GLY B 1 480 ? 5.086 37.188 16.547 1 98.38 480 GLY B N 1
ATOM 8597 C CA . GLY B 1 480 ? 4.059 36.875 17.531 1 98.38 480 GLY B CA 1
ATOM 8598 C C . GLY B 1 480 ? 4.5 37.156 18.953 1 98.38 480 GLY B C 1
ATOM 8599 O O . GLY B 1 480 ? 3.684 37.125 19.875 1 98.38 480 GLY B O 1
ATOM 8600 N N . GLY B 1 481 ? 5.777 37.406 19.078 1 98.56 481 GLY B N 1
ATOM 8601 C CA . GLY B 1 481 ? 6.301 37.781 20.391 1 98.56 481 GLY B CA 1
ATOM 8602 C C . GLY B 1 481 ? 6.953 36.625 21.109 1 98.56 481 GLY B C 1
ATOM 8603 O O . GLY B 1 481 ? 7.133 36.656 22.328 1 98.56 481 GLY B O 1
ATOM 8604 N N . TYR B 1 482 ? 7.219 35.562 20.438 1 98.62 482 TYR B N 1
ATOM 8605 C CA . TYR B 1 482 ? 7.793 34.375 21.078 1 98.62 482 TYR B CA 1
ATOM 8606 C C . TYR B 1 482 ? 9.016 33.875 20.312 1 98.62 482 TYR B C 1
ATOM 8608 O O . TYR B 1 482 ? 9.141 34.125 19.109 1 98.62 482 TYR B O 1
ATOM 8616 N N . ARG B 1 483 ? 9.906 33.25 20.938 1 97.94 483 ARG B N 1
ATOM 8617 C CA . ARG B 1 483 ? 11.023 32.562 20.312 1 97.94 483 ARG B CA 1
ATOM 8618 C C . ARG B 1 483 ? 11.117 31.125 20.797 1 97.94 483 ARG B C 1
ATOM 8620 O O . ARG B 1 483 ? 10.742 30.812 21.938 1 97.94 483 ARG B O 1
ATOM 8627 N N . LEU B 1 484 ? 11.555 30.234 19.906 1 98 484 LEU B N 1
ATOM 8628 C CA . LEU B 1 484 ? 11.812 28.844 20.25 1 98 484 LEU B CA 1
ATOM 8629 C C . LEU B 1 484 ? 13.102 28.719 21.047 1 98 484 LEU B C 1
ATOM 8631 O O . LEU B 1 484 ? 14.141 29.25 20.656 1 98 484 LEU B O 1
ATOM 8635 N N . ILE B 1 485 ? 13.062 28.141 22.156 1 97.94 485 ILE B N 1
ATOM 8636 C CA . ILE B 1 485 ? 14.25 27.797 22.938 1 97.94 485 ILE B CA 1
ATOM 8637 C C . ILE B 1 485 ? 14.195 26.328 23.344 1 97.94 485 ILE B C 1
ATOM 8639 O O . ILE B 1 485 ? 13.203 25.641 23.094 1 97.94 485 ILE B O 1
ATOM 8643 N N . TYR B 1 486 ? 15.234 25.844 23.859 1 98 486 TYR B N 1
ATOM 8644 C CA . TYR B 1 486 ? 15.32 24.484 24.391 1 98 486 TYR B CA 1
ATOM 8645 C C . TYR B 1 486 ? 15.727 24.5 25.859 1 98 486 TYR B C 1
ATOM 8647 O O . TYR B 1 486 ? 16.594 25.266 26.266 1 98 486 TYR B O 1
ATOM 8655 N N . THR B 1 487 ? 15.047 23.766 26.594 1 97.44 487 THR B N 1
ATOM 8656 C CA . THR B 1 487 ? 15.398 23.609 28 1 97.44 487 THR B CA 1
ATOM 8657 C C . THR B 1 487 ? 15.633 22.141 28.328 1 97.44 487 THR B C 1
ATOM 8659 O O . THR B 1 487 ? 15.352 21.25 27.516 1 97.44 487 THR B O 1
ATOM 8662 N N . ASP B 1 488 ? 16.141 21.859 29.5 1 97.19 488 ASP B N 1
ATOM 8663 C CA . ASP B 1 488 ? 16.469 20.5 29.891 1 97.19 488 ASP B CA 1
ATOM 8664 C C . ASP B 1 488 ? 15.297 19.828 30.594 1 97.19 488 ASP B C 1
ATOM 8666 O O . ASP B 1 488 ? 15.391 18.672 31.016 1 97.19 488 ASP B O 1
ATOM 8670 N N . THR B 1 489 ? 14.211 20.5 30.75 1 96.25 489 THR B N 1
ATOM 8671 C CA . THR B 1 489 ? 13.008 19.969 31.375 1 96.25 489 THR B CA 1
ATOM 8672 C C . THR B 1 489 ? 11.844 19.953 30.391 1 96.25 489 THR B C 1
ATOM 8674 O O . THR B 1 489 ? 11.547 20.953 29.75 1 96.25 489 THR B O 1
ATOM 8677 N N . PRO B 1 490 ? 11.258 18.812 30.203 1 95.56 490 PRO B N 1
ATOM 8678 C CA . PRO B 1 490 ? 10.109 18.781 29.297 1 95.56 490 PRO B CA 1
ATOM 8679 C C . PRO B 1 490 ? 8.914 19.578 29.812 1 95.56 490 PRO B C 1
ATOM 8681 O O . PRO B 1 490 ? 8.758 19.734 31.031 1 95.56 490 PRO B O 1
ATOM 8684 N N . THR B 1 491 ? 8.102 20.078 28.938 1 95.31 491 THR B N 1
ATOM 8685 C CA . THR B 1 491 ? 6.84 20.688 29.328 1 95.31 491 THR B CA 1
ATOM 8686 C C . THR B 1 491 ? 5.836 19.625 29.781 1 95.31 491 THR B C 1
ATOM 8688 O O . THR B 1 491 ? 6.039 18.438 29.531 1 95.31 491 THR B O 1
ATOM 8691 N N . ASP B 1 492 ? 4.801 20.062 30.422 1 94.19 492 ASP B N 1
ATOM 8692 C CA . ASP B 1 492 ? 3.742 19.141 30.797 1 94.19 492 ASP B CA 1
ATOM 8693 C C . ASP B 1 492 ? 3.084 18.516 29.578 1 94.19 492 ASP B C 1
ATOM 8695 O O . ASP B 1 492 ? 2.703 17.344 29.594 1 94.19 492 ASP B O 1
ATOM 8699 N N . TYR B 1 493 ? 2.965 19.281 28.547 1 95.19 493 TYR B N 1
ATOM 8700 C CA . TYR B 1 493 ? 2.416 18.812 27.281 1 95.19 493 TYR B CA 1
ATOM 8701 C C . TYR B 1 493 ? 3.281 17.703 26.703 1 95.19 493 TYR B C 1
ATOM 8703 O O . TYR B 1 493 ? 2.768 16.656 26.281 1 95.19 493 TYR B O 1
ATOM 8711 N N . ALA B 1 494 ? 4.559 17.859 26.703 1 94.44 494 ALA B N 1
ATOM 8712 C CA . ALA B 1 494 ? 5.492 16.875 26.172 1 94.44 494 ALA B CA 1
ATOM 8713 C C . ALA B 1 494 ? 5.449 15.578 27 1 94.44 494 ALA B C 1
ATOM 8715 O O . ALA B 1 494 ? 5.496 14.484 26.438 1 94.44 494 ALA B O 1
ATOM 8716 N N . LYS B 1 495 ? 5.387 15.75 28.328 1 94.38 495 LYS B N 1
ATOM 8717 C CA . LYS B 1 495 ? 5.312 14.602 29.219 1 94.38 495 LYS B CA 1
ATOM 8718 C C . LYS B 1 495 ? 4.051 13.781 28.953 1 94.38 495 LYS B C 1
ATOM 8720 O O . LYS B 1 495 ? 4.102 12.555 28.891 1 94.38 495 LYS B O 1
ATOM 8725 N N . SER B 1 496 ? 2.986 14.531 28.766 1 92.94 496 SER B N 1
ATOM 8726 C CA . SER B 1 496 ? 1.709 13.867 28.531 1 92.94 496 SER B CA 1
ATOM 8727 C C . SER B 1 496 ? 1.715 13.117 27.203 1 92.94 496 SER B C 1
ATOM 8729 O O . SER B 1 496 ? 1.16 12.023 27.094 1 92.94 496 SER B O 1
ATOM 8731 N N . ASP B 1 497 ? 2.305 13.664 26.266 1 93.06 497 ASP B N 1
ATOM 8732 C CA . ASP B 1 497 ? 2.355 13.039 24.953 1 93.06 497 ASP B CA 1
ATOM 8733 C C . ASP B 1 497 ? 3.221 11.781 24.969 1 93.06 497 ASP B C 1
ATOM 8735 O O . ASP B 1 497 ? 2.873 10.766 24.359 1 93.06 497 ASP B O 1
ATOM 8739 N N . GLU B 1 498 ? 4.379 11.797 25.656 1 93.69 498 GLU B N 1
ATOM 8740 C CA . GLU B 1 498 ? 5.234 10.633 25.812 1 93.69 498 GLU B CA 1
ATOM 8741 C C . GLU B 1 498 ? 4.504 9.492 26.516 1 93.69 498 GLU B C 1
ATOM 8743 O O . GLU B 1 498 ? 4.641 8.328 26.141 1 93.69 498 GLU B O 1
ATOM 8748 N N . THR B 1 499 ? 3.773 9.938 27.516 1 92.25 499 THR B N 1
ATOM 8749 C CA . THR B 1 499 ? 3.027 8.945 28.281 1 92.25 499 THR B CA 1
ATOM 8750 C C . THR B 1 499 ? 1.956 8.289 27.422 1 92.25 499 THR B C 1
ATOM 8752 O O . THR B 1 499 ? 1.839 7.059 27.391 1 92.25 499 THR B O 1
ATOM 8755 N N . ARG B 1 500 ? 1.266 9.133 26.719 1 89.44 500 ARG B N 1
ATOM 8756 C CA . ARG B 1 500 ? 0.194 8.633 25.875 1 89.44 500 ARG B CA 1
ATOM 8757 C C . ARG B 1 500 ? 0.744 7.707 24.797 1 89.44 500 ARG B C 1
ATOM 8759 O O . ARG B 1 500 ? 0.164 6.656 24.516 1 89.44 500 ARG B O 1
ATOM 8766 N N . ARG B 1 501 ? 1.828 8.07 24.219 1 91.75 501 ARG B N 1
ATOM 8767 C CA . ARG B 1 501 ? 2.4 7.328 23.094 1 91.75 501 ARG B CA 1
ATOM 8768 C C . ARG B 1 501 ? 3.281 6.184 23.594 1 91.75 501 ARG B C 1
ATOM 8770 O O . ARG B 1 501 ? 3.734 5.355 22.797 1 91.75 501 ARG B O 1
ATOM 8777 N N . LYS B 1 502 ? 3.576 6.141 24.906 1 92.88 502 LYS B N 1
ATOM 8778 C CA . LYS B 1 502 ? 4.508 5.172 25.484 1 92.88 502 LYS B CA 1
ATOM 8779 C C . LYS B 1 502 ? 5.848 5.203 24.75 1 92.88 502 LYS B C 1
ATOM 8781 O O . LYS B 1 502 ? 6.324 4.176 24.266 1 92.88 502 LYS B O 1
ATOM 8786 N N . SER B 1 503 ? 6.387 6.363 24.688 1 96.31 503 SER B N 1
ATOM 8787 C CA . SER B 1 503 ? 7.621 6.57 23.938 1 96.31 503 SER B CA 1
ATOM 8788 C C . SER B 1 503 ? 8.594 7.457 24.719 1 96.31 503 SER B C 1
ATOM 8790 O O . SER B 1 503 ? 8.219 8.086 25.703 1 96.31 503 SER B O 1
ATOM 8792 N N . THR B 1 504 ? 9.828 7.336 24.406 1 97.38 504 THR B N 1
ATOM 8793 C CA . THR B 1 504 ? 10.883 8.234 24.828 1 97.38 504 THR B CA 1
ATOM 8794 C C . THR B 1 504 ? 11.414 9.062 23.656 1 97.38 504 THR B C 1
ATOM 8796 O O . THR B 1 504 ? 12.039 8.523 22.75 1 97.38 504 THR B O 1
ATOM 8799 N N . ASP B 1 505 ? 11.133 10.352 23.75 1 97.12 505 ASP B N 1
ATOM 8800 C CA . ASP B 1 505 ? 11.484 11.219 22.625 1 97.12 505 ASP B CA 1
ATOM 8801 C C . ASP B 1 505 ? 12.703 12.07 22.953 1 97.12 505 ASP B C 1
ATOM 8803 O O . ASP B 1 505 ? 12.609 13.031 23.719 1 97.12 505 ASP B O 1
ATOM 8807 N N . LEU B 1 506 ? 13.828 11.758 22.422 1 98.12 506 LEU B N 1
ATOM 8808 C CA . LEU B 1 506 ? 15.086 12.492 22.562 1 98.12 506 LEU B CA 1
ATOM 8809 C C . LEU B 1 506 ? 15.555 13.031 21.219 1 98.12 506 LEU B C 1
ATOM 8811 O O . LEU B 1 506 ? 16.75 13.062 20.953 1 98.12 506 LEU B O 1
ATOM 8815 N N . THR B 1 507 ? 14.617 13.422 20.375 1 97.19 507 THR B N 1
ATOM 8816 C CA . THR B 1 507 ? 14.875 13.883 19.016 1 97.19 507 THR B CA 1
ATOM 8817 C C . THR B 1 507 ? 15.844 15.055 19.016 1 97.19 507 THR B C 1
ATOM 8819 O O . THR B 1 507 ? 16.734 15.141 18.156 1 97.19 507 THR B O 1
ATOM 8822 N N . TYR B 1 508 ? 15.727 15.945 19.953 1 97.56 508 TYR B N 1
ATOM 8823 C CA . TYR B 1 508 ? 16.516 17.172 19.922 1 97.56 508 TYR B CA 1
ATOM 8824 C C . TYR B 1 508 ? 17.719 17.078 20.859 1 97.56 508 TYR B C 1
ATOM 8826 O O . TYR B 1 508 ? 18.391 18.078 21.109 1 97.56 508 TYR B O 1
ATOM 8834 N N . SER B 1 509 ? 17.984 15.906 21.453 1 97.94 509 SER B N 1
ATOM 8835 C CA . SER B 1 509 ? 19.188 15.547 22.188 1 97.94 509 SER B CA 1
ATOM 8836 C C . SER B 1 509 ? 20.047 14.555 21.406 1 97.94 509 SER B C 1
ATOM 8838 O O . SER B 1 509 ? 20.844 14.945 20.562 1 97.94 509 SER B O 1
ATOM 8840 N N . LEU B 1 510 ? 19.656 13.297 21.469 1 98.19 510 LEU B N 1
ATOM 8841 C CA . LEU B 1 510 ? 20.453 12.242 20.859 1 98.19 510 LEU B CA 1
ATOM 8842 C C . LEU B 1 510 ? 20.062 12.031 19.406 1 98.19 510 LEU B C 1
ATOM 8844 O O . LEU B 1 510 ? 20.719 11.297 18.672 1 98.19 510 LEU B O 1
ATOM 8848 N N . GLY B 1 511 ? 19.016 12.672 18.984 1 97.69 511 GLY B N 1
ATOM 8849 C CA . GLY B 1 511 ? 18.531 12.5 17.625 1 97.69 511 GLY B CA 1
ATOM 8850 C C . GLY B 1 511 ? 17.797 11.188 17.406 1 97.69 511 GLY B C 1
ATOM 8851 O O . GLY B 1 511 ? 17.891 10.586 16.328 1 97.69 511 GLY B O 1
ATOM 8852 N N . LEU B 1 512 ? 17.078 10.703 18.422 1 97.75 512 LEU B N 1
ATOM 8853 C CA . LEU B 1 512 ? 16.375 9.43 18.266 1 97.75 512 LEU B CA 1
ATOM 8854 C C . LEU B 1 512 ? 15.125 9.398 19.141 1 97.75 512 LEU B C 1
ATOM 8856 O O . LEU B 1 512 ? 14.969 10.211 20.047 1 97.75 512 LEU B O 1
ATOM 8860 N N . SER B 1 513 ? 14.219 8.57 18.781 1 97.44 513 SER B N 1
ATOM 8861 C CA . SER B 1 513 ? 13.039 8.227 19.578 1 97.44 513 SER B CA 1
ATOM 8862 C C . SER B 1 513 ? 12.883 6.719 19.719 1 97.44 513 SER B C 1
ATOM 8864 O O . SER B 1 513 ? 13.258 5.965 18.812 1 97.44 513 SER B O 1
ATOM 8866 N N . LEU B 1 514 ? 12.375 6.309 20.875 1 97.75 514 LEU B N 1
ATOM 8867 C CA . LEU B 1 514 ? 12.219 4.895 21.203 1 97.75 514 LEU B CA 1
ATOM 8868 C C . LEU B 1 514 ? 10.805 4.59 21.656 1 97.75 514 LEU B C 1
ATOM 8870 O O . LEU B 1 514 ? 10.156 5.434 22.281 1 97.75 514 LEU B O 1
ATOM 8874 N N . ASN B 1 515 ? 10.359 3.385 21.312 1 96.5 515 ASN B N 1
ATOM 8875 C CA . ASN B 1 515 ? 9.133 2.939 21.953 1 96.5 515 ASN B CA 1
ATOM 8876 C C . ASN B 1 515 ? 9.398 2.365 23.344 1 96.5 515 ASN B C 1
ATOM 8878 O O . ASN B 1 515 ? 10.523 2.42 23.844 1 96.5 515 ASN B O 1
ATOM 8882 N N . LYS B 1 516 ? 8.391 1.861 24.047 1 94.25 516 LYS B N 1
ATOM 8883 C CA . LYS B 1 516 ? 8.484 1.42 25.438 1 94.25 516 LYS B CA 1
ATOM 8884 C C . LYS B 1 516 ? 9.445 0.246 25.578 1 94.25 516 LYS B C 1
ATOM 8886 O O . LYS B 1 516 ? 10.055 0.058 26.641 1 94.25 516 LYS B O 1
ATOM 8891 N N . ASP B 1 517 ? 9.656 -0.506 24.453 1 94.69 517 ASP B N 1
ATOM 8892 C CA . ASP B 1 517 ? 10.484 -1.709 24.484 1 94.69 517 ASP B CA 1
ATOM 8893 C C . ASP B 1 517 ? 11.922 -1.399 24.094 1 94.69 517 ASP B C 1
ATOM 8895 O O . ASP B 1 517 ? 12.766 -2.297 24.047 1 94.69 517 ASP B O 1
ATOM 8899 N N . GLY B 1 518 ? 12.188 -0.184 23.797 1 97.06 518 GLY B N 1
ATOM 8900 C CA . GLY B 1 518 ? 13.547 0.216 23.453 1 97.06 518 GLY B CA 1
ATOM 8901 C C . GLY B 1 518 ? 13.82 0.132 21.969 1 97.06 518 GLY B C 1
ATOM 8902 O O . GLY B 1 518 ? 14.969 0.279 21.531 1 97.06 518 GLY B O 1
ATOM 8903 N N . GLU B 1 519 ? 12.828 -0.057 21.188 1 97.06 519 GLU B N 1
ATOM 8904 C CA . GLU B 1 519 ? 13.008 -0.076 19.734 1 97.06 519 GLU B CA 1
ATOM 8905 C C . GLU B 1 519 ? 13.078 1.339 19.172 1 97.06 519 GLU B C 1
ATOM 8907 O O . GLU B 1 519 ? 12.273 2.201 19.547 1 97.06 519 GLU B O 1
ATOM 8912 N N . PHE B 1 520 ? 14.055 1.515 18.328 1 96.75 520 PHE B N 1
ATOM 8913 C CA . PHE B 1 520 ? 14.156 2.807 17.656 1 96.75 520 PHE B CA 1
ATOM 8914 C C . PHE B 1 520 ? 12.984 3.014 16.703 1 96.75 520 PHE B C 1
ATOM 8916 O O . PHE B 1 520 ? 12.727 2.182 15.836 1 96.75 520 PHE B O 1
ATOM 8923 N N . THR B 1 521 ? 12.297 4.145 16.859 1 95.75 521 THR B N 1
ATOM 8924 C CA . THR B 1 521 ? 11.141 4.426 16.016 1 95.75 521 THR B CA 1
ATOM 8925 C C . THR B 1 521 ? 11.438 5.602 15.078 1 95.75 521 THR B C 1
ATOM 8927 O O . THR B 1 521 ? 10.719 5.809 14.094 1 95.75 521 THR B O 1
ATOM 8930 N N . ALA B 1 522 ? 12.461 6.332 15.375 1 96.06 522 ALA B N 1
ATOM 8931 C CA . ALA B 1 522 ? 12.906 7.434 14.523 1 96.06 522 ALA B CA 1
ATOM 8932 C C . ALA B 1 522 ? 14.344 7.824 14.836 1 96.06 522 ALA B C 1
ATOM 8934 O O . ALA B 1 522 ? 14.758 7.82 16 1 96.06 522 ALA B O 1
ATOM 8935 N N . VAL B 1 523 ? 15.078 8.133 13.852 1 97.38 523 VAL B N 1
ATOM 8936 C CA . VAL B 1 523 ? 16.438 8.656 13.953 1 97.38 523 VAL B CA 1
ATOM 8937 C C . VAL B 1 523 ? 16.594 9.859 13.023 1 97.38 523 VAL B C 1
ATOM 8939 O O . VAL B 1 523 ? 16.234 9.797 11.852 1 97.38 523 VAL B O 1
ATOM 8942 N N . GLN B 1 524 ? 17.141 10.898 13.57 1 97.19 524 GLN B N 1
ATOM 8943 C CA . GLN B 1 524 ? 17.312 12.117 12.789 1 97.19 524 GLN B CA 1
ATOM 8944 C C . GLN B 1 524 ? 18.484 11.984 11.82 1 97.19 524 GLN B C 1
ATOM 8946 O O . GLN B 1 524 ? 19.594 11.648 12.227 1 97.19 524 GLN B O 1
ATOM 8951 N N . TRP B 1 525 ? 18.219 12.25 10.523 1 97.12 525 TRP B N 1
ATOM 8952 C CA . TRP B 1 525 ? 19.25 12.242 9.492 1 97.12 525 TRP B CA 1
ATOM 8953 C C . TRP B 1 525 ? 20.375 13.188 9.859 1 97.12 525 TRP B C 1
ATOM 8955 O O . TRP B 1 525 ? 20.141 14.352 10.188 1 97.12 525 TRP B O 1
ATOM 8965 N N . GLU B 1 526 ? 21.672 12.711 9.906 1 96 526 GLU B N 1
ATOM 8966 C CA . GLU B 1 526 ? 22.906 13.438 10.18 1 96 526 GLU B CA 1
ATOM 8967 C C . GLU B 1 526 ? 22.969 13.898 11.633 1 96 526 GLU B C 1
ATOM 8969 O O . GLU B 1 526 ? 23.797 14.734 11.984 1 96 526 GLU B O 1
ATOM 8974 N N . GLY B 1 527 ? 22.047 13.438 12.531 1 96.31 527 GLY B N 1
ATOM 8975 C CA . GLY B 1 527 ? 22.156 13.648 13.961 1 96.31 527 GLY B CA 1
ATOM 8976 C C . GLY B 1 527 ? 23.156 12.742 14.633 1 96.31 527 GLY B C 1
ATOM 8977 O O . GLY B 1 527 ? 23.828 11.945 13.969 1 96.31 527 GLY B O 1
ATOM 8978 N N . PRO B 1 528 ? 23.266 12.875 15.984 1 96.94 528 PRO B N 1
ATOM 8979 C CA . PRO B 1 528 ? 24.234 12.055 16.719 1 96.94 528 PRO B CA 1
ATOM 8980 C C . PRO B 1 528 ? 24 10.562 16.531 1 96.94 528 PRO B C 1
ATOM 8982 O O . PRO B 1 528 ? 24.953 9.805 16.297 1 96.94 528 PRO B O 1
ATOM 8985 N N . ALA B 1 529 ? 22.766 10.141 16.656 1 97.69 529 ALA B N 1
ATOM 8986 C CA . ALA B 1 529 ? 22.453 8.727 16.5 1 97.69 529 ALA B CA 1
ATOM 8987 C C . ALA B 1 529 ? 22.734 8.242 15.086 1 97.69 529 ALA B C 1
ATOM 8989 O O . ALA B 1 529 ? 23.266 7.148 14.898 1 97.69 529 ALA B O 1
ATOM 8990 N N . PHE B 1 530 ? 22.406 9.039 14.07 1 97.38 530 PHE B N 1
ATOM 8991 C CA . PHE B 1 530 ? 22.672 8.719 12.672 1 97.38 530 PHE B CA 1
ATOM 8992 C C . PHE B 1 530 ? 24.172 8.539 12.445 1 97.38 530 PHE B C 1
ATOM 8994 O O . PHE B 1 530 ? 24.594 7.562 11.82 1 97.38 530 PHE B O 1
ATOM 9001 N N . LYS B 1 531 ? 24.953 9.414 12.969 1 96.94 531 LYS B N 1
ATOM 9002 C CA . LYS B 1 531 ? 26.406 9.391 12.789 1 96.94 531 LYS B CA 1
ATOM 9003 C C . LYS B 1 531 ? 27.016 8.164 13.461 1 96.94 531 LYS B C 1
ATOM 9005 O O . LYS B 1 531 ? 28.078 7.699 13.055 1 96.94 531 LYS B O 1
ATOM 9010 N N . ALA B 1 532 ? 26.281 7.684 14.461 1 96.75 532 ALA B N 1
ATOM 9011 C CA . ALA B 1 532 ? 26.75 6.488 15.156 1 96.75 532 ALA B CA 1
ATOM 9012 C C . ALA B 1 532 ? 26.281 5.223 14.445 1 96.75 532 ALA B C 1
ATOM 9014 O O . ALA B 1 532 ? 26.562 4.109 14.898 1 96.75 532 ALA B O 1
ATOM 9015 N N . GLY B 1 533 ? 25.516 5.32 13.352 1 95.81 533 GLY B N 1
ATOM 9016 C CA . GLY B 1 533 ? 25.094 4.18 12.555 1 95.81 533 GLY B CA 1
ATOM 9017 C C . GLY B 1 533 ? 23.812 3.547 13.062 1 95.81 533 GLY B C 1
ATOM 9018 O O . GLY B 1 533 ? 23.531 2.379 12.781 1 95.81 533 GLY B O 1
ATOM 9019 N N . LEU B 1 534 ? 23 4.297 13.844 1 96.56 534 LEU B N 1
ATOM 9020 C CA . LEU B 1 534 ? 21.734 3.779 14.367 1 96.56 534 LEU B CA 1
ATOM 9021 C C . LEU B 1 534 ? 20.594 4.043 13.398 1 96.56 534 LEU B C 1
ATOM 9023 O O . LEU B 1 534 ? 20.578 5.07 12.711 1 96.56 534 LEU B O 1
ATOM 9027 N N . THR B 1 535 ? 19.703 3.107 13.312 1 94.56 535 THR B N 1
ATOM 9028 C CA . THR B 1 535 ? 18.562 3.252 12.422 1 94.56 535 THR B CA 1
ATOM 9029 C C . THR B 1 535 ? 17.297 2.68 13.062 1 94.56 535 THR B C 1
ATOM 9031 O O . THR B 1 535 ? 17.375 1.929 14.039 1 94.56 535 THR B O 1
ATOM 9034 N N . ASP B 1 536 ? 16.203 3.176 12.484 1 93 536 ASP B N 1
ATOM 9035 C CA . ASP B 1 536 ? 14.914 2.582 12.82 1 93 536 ASP B CA 1
ATOM 9036 C C . ASP B 1 536 ? 14.945 1.064 12.648 1 93 536 ASP B C 1
ATOM 9038 O O . ASP B 1 536 ? 15.57 0.553 11.711 1 93 536 ASP B O 1
ATOM 9042 N N . GLY B 1 537 ? 14.305 0.366 13.594 1 89.06 537 GLY B N 1
ATOM 9043 C CA . GLY B 1 537 ? 14.273 -1.087 13.531 1 89.06 537 GLY B CA 1
ATOM 9044 C C . GLY B 1 537 ? 15.266 -1.746 14.477 1 89.06 537 GLY B C 1
ATOM 9045 O O . GLY B 1 537 ? 15.125 -2.926 14.805 1 89.06 537 GLY B O 1
ATOM 9046 N N . MET B 1 538 ? 16.297 -1.006 14.898 1 95.62 538 MET B N 1
ATOM 9047 C CA . MET B 1 538 ? 17.219 -1.5 15.914 1 95.62 538 MET B CA 1
ATOM 9048 C C . MET B 1 538 ? 16.609 -1.392 17.312 1 95.62 538 MET B C 1
ATOM 9050 O O . MET B 1 538 ? 15.562 -0.754 17.484 1 95.62 538 MET B O 1
ATOM 9054 N N . LYS B 1 539 ? 17.203 -2.094 18.312 1 97.31 539 LYS B N 1
ATOM 9055 C CA . LYS B 1 539 ? 16.719 -2.09 19.688 1 97.31 539 LYS B CA 1
ATOM 9056 C C . LYS B 1 539 ? 17.828 -1.703 20.656 1 97.31 539 LYS B C 1
ATOM 9058 O O . LYS B 1 539 ? 18.938 -2.242 20.594 1 97.31 539 LYS B O 1
ATOM 9063 N N . LEU B 1 540 ? 17.516 -0.773 21.469 1 98.38 540 LEU B N 1
ATOM 9064 C CA . LEU B 1 540 ? 18.438 -0.395 22.531 1 98.38 540 LEU B CA 1
ATOM 9065 C C . LEU B 1 540 ? 18.375 -1.388 23.688 1 98.38 540 LEU B C 1
ATOM 9067 O O . LEU B 1 540 ? 17.312 -1.597 24.266 1 98.38 540 LEU B O 1
ATOM 9071 N N . ILE B 1 541 ? 19.516 -1.965 24.047 1 98.25 541 ILE B N 1
ATOM 9072 C CA . ILE B 1 541 ? 19.578 -3.027 25.047 1 98.25 541 ILE B CA 1
ATOM 9073 C C . ILE B 1 541 ? 20.125 -2.471 26.359 1 98.25 541 ILE B C 1
ATOM 9075 O O . ILE B 1 541 ? 19.656 -2.834 27.438 1 98.25 541 ILE B O 1
ATOM 9079 N N . ALA B 1 542 ? 21.141 -1.643 26.281 1 98.19 542 ALA B N 1
ATOM 9080 C CA . ALA B 1 542 ? 21.781 -1.151 27.516 1 98.19 542 ALA B CA 1
ATOM 9081 C C . ALA B 1 542 ? 22.344 0.254 27.312 1 98.19 542 ALA B C 1
ATOM 9083 O O . ALA B 1 542 ? 22.688 0.635 26.188 1 98.19 542 ALA B O 1
ATOM 9084 N N . VAL B 1 543 ? 22.359 1.008 28.375 1 98.12 543 VAL B N 1
ATOM 9085 C CA . VAL B 1 543 ? 22.953 2.342 28.469 1 98.12 543 VAL B CA 1
ATOM 9086 C C . VAL B 1 543 ? 24.094 2.336 29.469 1 98.12 543 VAL B C 1
ATOM 9088 O O . VAL B 1 543 ? 23.891 2.082 30.656 1 98.12 543 VAL B O 1
ATOM 9091 N N . ASN B 1 544 ? 25.297 2.582 28.953 1 97.5 544 ASN B N 1
ATOM 9092 C CA . ASN B 1 544 ? 26.484 2.58 29.797 1 97.5 544 ASN B CA 1
ATOM 9093 C C . ASN B 1 544 ? 26.609 1.282 30.594 1 97.5 544 ASN B C 1
ATOM 9095 O O . ASN B 1 544 ? 26.875 1.31 31.797 1 97.5 544 ASN B O 1
ATOM 9099 N N . GLY B 1 545 ? 26.266 0.253 29.906 1 97 545 GLY B N 1
ATOM 9100 C CA . GLY B 1 545 ? 26.5 -1.068 30.469 1 97 545 GLY B CA 1
ATOM 9101 C C . GLY B 1 545 ? 25.359 -1.563 31.328 1 97 545 GLY B C 1
ATOM 9102 O O . GLY B 1 545 ? 25.375 -2.701 31.797 1 97 545 GLY B O 1
ATOM 9103 N N . LEU B 1 546 ? 24.359 -0.746 31.578 1 97.44 546 LEU B N 1
ATOM 9104 C CA . LEU B 1 546 ? 23.203 -1.132 32.375 1 97.44 546 LEU B CA 1
ATOM 9105 C C . LEU B 1 546 ? 21.969 -1.319 31.5 1 97.44 546 LEU B C 1
ATOM 9107 O O . LEU B 1 546 ? 21.797 -0.607 30.516 1 97.44 546 LEU B O 1
ATOM 9111 N N . VAL B 1 547 ? 21.078 -2.191 31.906 1 97 547 VAL B N 1
ATOM 9112 C CA . VAL B 1 547 ? 19.875 -2.49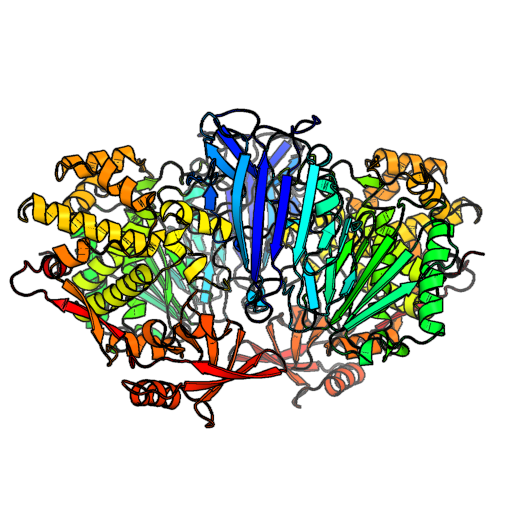4 31.141 1 97 547 VAL B CA 1
ATOM 9113 C C . VAL B 1 547 ? 19.094 -1.207 30.859 1 97 547 VAL B C 1
ATOM 9115 O O . VAL B 1 547 ? 18.953 -0.356 31.734 1 97 547 VAL B O 1
ATOM 9118 N N . TYR B 1 548 ? 18.562 -1.134 29.688 1 96.75 548 TYR B N 1
ATOM 9119 C CA . TYR B 1 548 ? 17.844 0.058 29.25 1 96.75 548 TYR B CA 1
ATOM 9120 C C . TYR B 1 548 ? 16.547 0.226 30.016 1 96.75 548 TYR B C 1
ATOM 9122 O O . TYR B 1 548 ? 15.797 -0.74 30.203 1 96.75 548 TYR B O 1
ATOM 9130 N N . ASP B 1 549 ? 16.203 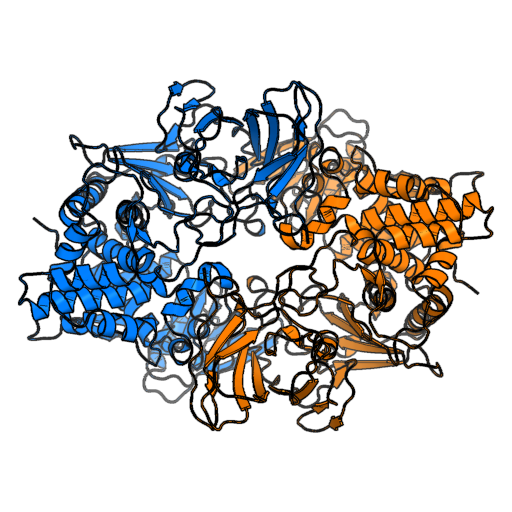1.354 30.359 1 95.56 549 ASP B N 1
ATOM 9131 C CA . ASP B 1 549 ? 14.891 1.947 30.562 1 95.56 549 ASP B CA 1
ATOM 9132 C C . ASP B 1 549 ? 14.906 3.445 30.266 1 95.56 549 ASP B C 1
ATOM 9134 O O . ASP B 1 549 ? 15.977 4.055 30.188 1 95.56 549 ASP B O 1
ATOM 9138 N N . ALA B 1 550 ? 13.781 4.031 30.125 1 96.25 550 ALA B N 1
ATOM 9139 C CA . ALA B 1 550 ? 13.641 5.406 29.656 1 96.25 550 ALA B CA 1
ATOM 9140 C C . ALA B 1 550 ? 14.312 6.387 30.594 1 96.25 550 ALA B C 1
ATOM 9142 O O . ALA B 1 550 ? 14.992 7.32 30.156 1 96.25 550 ALA B O 1
ATOM 9143 N N . GLU B 1 551 ? 14.102 6.234 31.922 1 96 551 GLU B N 1
ATOM 9144 C CA . GLU B 1 551 ? 14.656 7.145 32.906 1 96 551 GLU B CA 1
ATOM 9145 C C . GLU B 1 551 ? 16.188 7.051 32.938 1 96 551 GLU B C 1
ATOM 9147 O O . GLU B 1 551 ? 16.875 8.062 33.062 1 96 551 GLU B O 1
ATOM 9152 N N . ARG B 1 552 ? 16.703 5.848 32.875 1 96.75 552 ARG B N 1
ATOM 9153 C CA . ARG B 1 552 ? 18.156 5.637 32.875 1 96.75 552 ARG B CA 1
ATOM 9154 C C . ARG B 1 552 ? 18.797 6.344 31.688 1 96.75 552 ARG B C 1
ATOM 9156 O O . ARG B 1 552 ? 19.875 6.93 31.828 1 96.75 552 ARG B O 1
ATOM 9163 N N . LEU B 1 553 ? 18.203 6.207 30.531 1 98.19 553 LEU B N 1
ATOM 9164 C CA . LEU B 1 553 ? 18.734 6.871 29.344 1 98.19 553 LEU B CA 1
ATOM 9165 C C . LEU B 1 553 ? 18.75 8.383 29.531 1 98.19 553 LEU B C 1
ATOM 9167 O O . LEU B 1 553 ? 19.734 9.047 29.219 1 98.19 553 LEU B O 1
ATOM 9171 N N . LYS B 1 554 ? 17.656 8.992 30 1 97.69 554 LYS B N 1
ATOM 9172 C CA . LYS B 1 554 ? 17.578 10.43 30.25 1 97.69 554 LYS B CA 1
ATOM 9173 C C . LYS B 1 554 ? 18.594 10.867 31.281 1 97.69 554 LYS B C 1
ATOM 9175 O O . LYS B 1 554 ? 19.219 11.93 31.141 1 97.69 554 LYS B O 1
ATOM 9180 N N . ASP B 1 555 ? 18.734 10.031 32.375 1 97.62 555 ASP B N 1
ATOM 9181 C CA . ASP B 1 555 ? 19.734 10.32 33.375 1 97.62 555 ASP B CA 1
ATOM 9182 C C . ASP B 1 555 ? 21.141 10.328 32.781 1 97.62 555 ASP B C 1
ATOM 9184 O O . ASP B 1 555 ? 21.969 11.172 33.156 1 97.62 555 ASP B O 1
ATOM 9188 N N . ALA B 1 556 ? 21.391 9.367 31.938 1 97.88 556 ALA B N 1
ATOM 9189 C CA . ALA B 1 556 ? 22.703 9.289 31.297 1 97.88 556 ALA B CA 1
ATOM 9190 C C . ALA B 1 556 ? 22.984 10.523 30.438 1 97.88 556 ALA B C 1
ATOM 9192 O O . ALA B 1 556 ? 24.094 11.039 30.422 1 97.88 556 ALA B O 1
ATOM 9193 N N . VAL B 1 557 ? 22 10.977 29.672 1 98.31 557 VAL B N 1
ATOM 9194 C CA . VAL B 1 557 ? 22.125 12.18 28.859 1 98.31 557 VAL B CA 1
ATOM 9195 C C . VAL B 1 557 ? 22.406 13.383 29.75 1 98.31 557 VAL B C 1
ATOM 9197 O O . VAL B 1 557 ? 23.25 14.219 29.422 1 98.31 557 VAL B O 1
ATOM 9200 N N . THR B 1 558 ? 21.672 13.5 30.844 1 97.75 558 THR B N 1
ATOM 9201 C CA . THR B 1 558 ? 21.859 14.586 31.797 1 97.75 558 THR B CA 1
ATOM 9202 C C . THR B 1 558 ? 23.266 14.562 32.375 1 97.75 558 THR B C 1
ATOM 9204 O O . THR B 1 558 ? 23.922 15.602 32.469 1 97.75 558 THR B O 1
ATOM 9207 N N . ALA B 1 559 ? 23.719 13.398 32.75 1 96.62 559 ALA B N 1
ATOM 9208 C CA . ALA B 1 559 ? 25.031 13.242 33.375 1 96.62 559 ALA B CA 1
ATOM 9209 C C . ALA B 1 559 ? 26.156 13.57 32.375 1 96.62 559 ALA B C 1
ATOM 9211 O O . ALA B 1 559 ? 27.219 14.023 32.781 1 96.62 559 ALA B O 1
ATOM 9212 N N . ALA B 1 560 ? 25.875 13.359 31.172 1 96.44 560 ALA B N 1
ATOM 9213 C CA . ALA B 1 560 ? 26.891 13.562 30.141 1 96.44 560 ALA B CA 1
ATOM 9214 C C . ALA B 1 560 ? 27.094 15.047 29.844 1 96.44 560 ALA B C 1
ATOM 9216 O O . ALA B 1 560 ? 28.078 15.438 29.203 1 96.44 560 ALA B O 1
ATOM 9217 N N . LYS B 1 561 ? 26.203 15.828 30.266 1 96.56 561 LYS B N 1
ATOM 9218 C CA . LYS B 1 561 ? 26.266 17.25 29.953 1 96.56 561 LYS B CA 1
ATOM 9219 C C . LYS B 1 561 ? 27.562 17.875 30.438 1 96.56 561 LYS B C 1
ATOM 9221 O O . LYS B 1 561 ? 27.922 17.75 31.609 1 96.56 561 LYS B O 1
ATOM 9226 N N . GLY B 1 562 ? 28.266 18.531 29.516 1 95.75 562 GLY B N 1
ATOM 9227 C CA . GLY B 1 562 ? 29.5 19.234 29.859 1 95.75 562 GLY B CA 1
ATOM 9228 C C . GLY B 1 562 ? 30.688 18.312 30.031 1 95.75 562 GLY B C 1
ATOM 9229 O O . GLY B 1 562 ? 31.812 18.781 30.234 1 95.75 562 GLY B O 1
ATOM 9230 N N . GLY B 1 563 ? 30.406 17.031 29.906 1 94.88 563 GLY B N 1
ATOM 9231 C CA . GLY B 1 563 ? 31.484 16.062 30.062 1 94.88 563 GLY B CA 1
ATOM 9232 C C . GLY B 1 563 ? 32.219 15.773 28.766 1 94.88 563 GLY B C 1
ATOM 9233 O O . GLY B 1 563 ? 32.031 16.469 27.766 1 94.88 563 GLY B O 1
ATOM 9234 N N . LYS B 1 564 ? 33.219 14.828 28.906 1 94.19 564 LYS B N 1
ATOM 9235 C CA . LYS B 1 564 ? 34.031 14.477 27.75 1 94.19 564 LYS B CA 1
ATOM 9236 C C . LYS B 1 564 ? 33.812 13.016 27.344 1 94.19 564 LYS B C 1
ATOM 9238 O O . LYS B 1 564 ? 34.156 12.609 26.234 1 94.19 564 LYS B O 1
ATOM 9243 N N . GLN B 1 565 ? 33.25 12.273 28.266 1 94.56 565 GLN B N 1
ATOM 9244 C CA . GLN B 1 565 ? 33.062 10.852 27.984 1 94.56 565 GLN B CA 1
ATOM 9245 C C . GLN B 1 565 ? 31.828 10.617 27.125 1 94.56 565 GLN B C 1
ATOM 9247 O O . GLN B 1 565 ? 30.75 11.148 27.406 1 94.56 565 GLN B O 1
ATOM 9252 N N . PRO B 1 566 ? 31.938 9.836 26.109 1 96.56 566 PRO B N 1
ATOM 9253 C CA . PRO B 1 566 ? 30.766 9.531 25.297 1 96.56 566 PRO B CA 1
ATOM 9254 C C . PRO B 1 566 ? 29.766 8.625 26.016 1 96.56 566 PRO B C 1
ATOM 9256 O O . PRO B 1 566 ? 30.141 7.902 26.938 1 96.56 566 PRO B O 1
ATOM 9259 N N . LEU B 1 567 ? 28.5 8.719 25.594 1 97.06 567 LEU B N 1
ATOM 9260 C CA . LEU B 1 567 ? 27.484 7.738 25.984 1 97.06 567 LEU B CA 1
ATOM 9261 C C . LEU B 1 567 ? 27.688 6.426 25.234 1 97.06 567 LEU B C 1
ATOM 9263 O O . LEU B 1 567 ? 27.938 6.43 24.031 1 97.06 567 LEU B O 1
ATOM 9267 N N . GLU B 1 568 ? 27.625 5.359 25.922 1 97.75 568 GLU B N 1
ATOM 9268 C CA . GLU B 1 568 ? 27.734 4.047 25.297 1 97.75 568 GLU B CA 1
ATOM 9269 C C . GLU B 1 568 ? 26.375 3.357 25.234 1 97.75 568 GLU B C 1
ATOM 9271 O O . GLU B 1 568 ? 25.719 3.172 26.266 1 97.75 568 GLU B O 1
ATOM 9276 N N . LEU B 1 569 ? 25.938 3.018 24.078 1 98.31 569 LEU B N 1
ATOM 9277 C CA . LEU B 1 569 ? 24.688 2.301 23.875 1 98.31 569 LEU B CA 1
ATOM 9278 C C . LEU B 1 569 ? 24.953 0.912 23.297 1 98.31 569 LEU B C 1
ATOM 9280 O O . LEU B 1 569 ? 25.578 0.776 22.25 1 98.31 569 LEU B O 1
ATOM 9284 N N . LEU B 1 570 ? 24.531 -0.13 23.984 1 98.44 570 LEU B N 1
ATOM 9285 C CA . LEU B 1 570 ? 24.484 -1.465 23.391 1 98.44 570 LEU B CA 1
ATOM 9286 C C . LEU B 1 570 ? 23.203 -1.656 22.594 1 98.44 570 LEU B C 1
ATOM 9288 O O . LEU B 1 570 ? 22.094 -1.527 23.141 1 98.44 570 LEU B O 1
ATOM 9292 N N . VAL B 1 571 ? 23.359 -1.909 21.297 1 97.94 571 VAL B N 1
ATOM 9293 C CA . VAL B 1 571 ? 22.188 -2.01 20.438 1 97.94 571 VAL B CA 1
ATOM 9294 C C . VAL B 1 571 ? 22.172 -3.375 19.75 1 97.94 571 VAL B C 1
ATOM 9296 O O . VAL B 1 571 ? 23.219 -3.998 19.562 1 97.94 571 VAL B O 1
ATOM 9299 N N . LYS B 1 572 ? 20.984 -3.811 19.562 1 96.5 572 LYS B N 1
ATOM 9300 C CA . LYS B 1 572 ? 20.766 -5.051 18.812 1 96.5 572 LYS B CA 1
ATOM 9301 C C . LYS B 1 572 ? 20.188 -4.773 17.438 1 96.5 572 LYS B C 1
ATOM 9303 O O . LYS B 1 572 ? 19.172 -4.078 17.297 1 96.5 572 LYS B O 1
ATOM 9308 N N . ALA B 1 573 ? 20.844 -5.199 16.359 1 91.12 573 ALA B N 1
ATOM 9309 C CA . ALA B 1 573 ? 20.359 -5.207 14.984 1 91.12 573 ALA B CA 1
ATOM 9310 C C . ALA B 1 573 ? 20.219 -6.633 14.461 1 91.12 573 ALA B C 1
ATOM 9312 O O . ALA B 1 573 ? 21.203 -7.25 14.055 1 91.12 573 ALA B O 1
ATOM 9313 N N . GLY B 1 574 ? 18.984 -7.039 14.336 1 83.69 574 GLY B N 1
ATOM 9314 C CA . GLY B 1 574 ? 18.812 -8.461 14.086 1 83.69 574 GLY B CA 1
ATOM 9315 C C . GLY B 1 574 ? 19.391 -9.336 15.188 1 83.69 574 GLY B C 1
ATOM 9316 O O . GLY B 1 574 ? 19.031 -9.188 16.359 1 83.69 574 GLY B O 1
ATOM 9317 N N . GLU B 1 575 ? 20.391 -10.141 14.789 1 86.06 575 GLU B N 1
ATOM 9318 C CA . GLU B 1 575 ? 21.016 -11.031 15.766 1 86.06 575 GLU B CA 1
ATOM 9319 C C . GLU B 1 575 ? 22.359 -10.469 16.25 1 86.06 575 GLU B C 1
ATOM 9321 O O . GLU B 1 575 ? 23 -11.07 17.109 1 86.06 575 GLU B O 1
ATOM 9326 N N . ARG B 1 576 ? 22.641 -9.336 15.789 1 91.12 576 ARG B N 1
ATOM 9327 C CA . ARG B 1 576 ? 23.969 -8.789 16.094 1 91.12 576 ARG B CA 1
ATOM 9328 C C . ARG B 1 576 ? 23.859 -7.703 17.172 1 91.12 576 ARG B C 1
ATOM 9330 O O . ARG B 1 576 ? 22.938 -6.887 17.156 1 91.12 576 ARG B O 1
ATOM 9337 N N . TYR B 1 577 ? 24.75 -7.789 18.109 1 95.38 577 TYR B N 1
ATOM 9338 C CA . TYR B 1 577 ? 24.906 -6.746 19.125 1 95.38 577 TYR B CA 1
ATOM 9339 C C . TYR B 1 577 ? 26.125 -5.875 18.812 1 95.38 577 TYR B C 1
ATOM 9341 O O . TYR B 1 577 ? 27.141 -6.367 18.328 1 95.38 577 TYR B O 1
ATOM 9349 N N . ARG B 1 578 ? 26.047 -4.672 19.016 1 94.44 578 ARG B N 1
ATOM 9350 C CA . ARG B 1 578 ? 27.234 -3.816 18.938 1 94.44 578 ARG B CA 1
ATOM 9351 C C . ARG B 1 578 ? 27.109 -2.623 19.875 1 94.44 578 ARG B C 1
ATOM 9353 O O . ARG B 1 578 ? 26 -2.186 20.188 1 94.44 578 ARG B O 1
ATOM 9360 N N . THR B 1 579 ? 28.109 -2.238 20.359 1 97 579 THR B N 1
ATOM 9361 C CA . THR B 1 579 ? 28.172 -1.037 21.188 1 97 579 THR B CA 1
ATOM 9362 C C . THR B 1 579 ? 28.547 0.18 20.344 1 97 579 THR B C 1
ATOM 9364 O O . THR B 1 579 ? 29.5 0.137 19.562 1 97 579 THR B O 1
ATOM 9367 N N . VAL B 1 580 ? 27.781 1.181 20.5 1 97.31 580 VAL B N 1
ATOM 9368 C CA . VAL B 1 580 ? 28.094 2.424 19.797 1 97.31 580 VAL B CA 1
ATOM 9369 C C . VAL B 1 580 ? 28.344 3.537 20.812 1 97.31 580 VAL B C 1
ATOM 9371 O O . VAL B 1 580 ? 27.875 3.465 21.953 1 97.31 580 VAL B O 1
ATOM 9374 N N . LYS B 1 581 ? 29.094 4.465 20.391 1 97.06 581 LYS B N 1
ATOM 9375 C CA . LYS B 1 581 ? 29.406 5.621 21.219 1 97.06 581 LYS B CA 1
ATOM 9376 C C . LYS B 1 581 ? 28.812 6.898 20.641 1 97.06 581 LYS B C 1
ATOM 9378 O O . LYS B 1 581 ? 28.938 7.156 19.438 1 97.06 581 LYS B O 1
ATOM 9383 N N . LEU B 1 582 ? 28.109 7.609 21.469 1 97.44 582 LEU B N 1
ATOM 9384 C CA . LEU B 1 582 ? 27.578 8.914 21.078 1 97.44 582 LEU B CA 1
ATOM 9385 C C . LEU B 1 582 ? 28.328 10.031 21.797 1 97.44 582 LEU B C 1
ATOM 9387 O O . LEU B 1 582 ? 28.234 10.172 23.016 1 97.44 582 LEU B O 1
ATOM 9391 N N . ASP B 1 583 ? 29.031 10.75 21 1 95.56 583 ASP B N 1
ATOM 9392 C CA . ASP B 1 583 ? 29.75 11.906 21.547 1 95.56 583 ASP B CA 1
ATOM 9393 C C . ASP B 1 583 ? 28.812 13.109 21.688 1 95.56 583 ASP B C 1
ATOM 9395 O O . ASP B 1 583 ? 28.906 14.07 20.922 1 95.56 583 ASP B O 1
ATOM 9399 N N . TYR B 1 584 ? 27.953 13.016 22.609 1 97.12 584 TYR B N 1
ATOM 9400 C CA . TYR B 1 584 ? 26.938 14.031 22.859 1 97.12 584 TYR B CA 1
ATOM 9401 C C . TYR B 1 584 ? 27.031 14.555 24.281 1 97.12 584 TYR B C 1
ATOM 9403 O O . TYR B 1 584 ? 27 13.773 25.234 1 97.12 584 TYR B O 1
ATOM 9411 N N . HIS B 1 585 ? 27.094 15.93 24.406 1 97.25 585 HIS B N 1
ATOM 9412 C CA . HIS B 1 585 ? 27.406 16.5 25.703 1 97.25 585 HIS B CA 1
ATOM 9413 C C . HIS B 1 585 ? 26.547 17.719 25.984 1 97.25 585 HIS B C 1
ATOM 9415 O O . HIS B 1 585 ? 26.906 18.562 26.812 1 97.25 585 HIS B O 1
ATOM 9421 N N . ASP B 1 586 ? 25.375 17.875 25.328 1 96.75 586 ASP B N 1
ATOM 9422 C CA . ASP B 1 586 ? 24.578 19.094 25.453 1 96.75 586 ASP B CA 1
ATOM 9423 C C . ASP B 1 586 ? 23.391 18.875 26.391 1 96.75 586 ASP B C 1
ATOM 9425 O O . ASP B 1 586 ? 22.609 19.812 26.625 1 96.75 586 ASP B O 1
ATOM 9429 N N . GLY B 1 587 ? 23.25 17.703 26.938 1 97.62 587 GLY B N 1
ATOM 9430 C CA . GLY B 1 587 ? 22.172 17.422 27.875 1 97.62 587 GLY B CA 1
ATOM 9431 C C . GLY B 1 587 ? 20.828 17.266 27.203 1 97.62 587 GLY B C 1
ATOM 9432 O O . GLY B 1 587 ? 20.75 17.141 25.984 1 97.62 587 GLY B O 1
ATOM 9433 N N . LEU B 1 588 ? 19.781 17.094 28.062 1 98.12 588 LEU B N 1
ATOM 9434 C CA . LEU B 1 588 ? 18.406 16.984 27.562 1 98.12 588 LEU B CA 1
ATOM 9435 C C . LEU B 1 588 ? 17.953 18.297 26.938 1 98.12 588 LEU B C 1
ATOM 9437 O O . LEU B 1 588 ? 18.266 19.375 27.438 1 98.12 588 LEU B O 1
ATOM 9441 N N . ARG B 1 589 ? 17.281 18.203 25.844 1 98 589 ARG B N 1
ATOM 9442 C CA . ARG B 1 589 ? 16.75 19.359 25.125 1 98 589 ARG B CA 1
ATOM 9443 C C . ARG B 1 589 ? 15.281 19.172 24.766 1 98 589 ARG B C 1
ATOM 9445 O O . ARG B 1 589 ? 14.938 18.297 23.984 1 98 589 ARG B O 1
ATOM 9452 N N . TYR B 1 590 ? 14.43 20 25.359 1 98 590 TYR B N 1
ATOM 9453 C CA . TYR B 1 590 ? 13 20.016 25.078 1 98 590 TYR B CA 1
ATOM 9454 C C . TYR B 1 590 ? 12.555 21.391 24.594 1 98 590 TYR B C 1
ATOM 9456 O O . TYR B 1 590 ? 12.922 22.406 25.172 1 98 590 TYR B O 1
ATOM 9464 N N . PRO B 1 591 ? 11.812 21.438 23.484 1 98.06 591 PRO B N 1
ATOM 9465 C CA . PRO B 1 591 ? 11.406 22.734 22.938 1 98.06 591 PRO B CA 1
ATOM 9466 C C . PRO B 1 591 ? 10.375 23.453 23.812 1 98.06 591 PRO B C 1
ATOM 9468 O O . PRO B 1 591 ? 9.516 22.797 24.422 1 98.06 591 PRO B O 1
ATOM 9471 N N . ARG B 1 592 ? 10.469 24.719 23.781 1 97.56 592 ARG B N 1
ATOM 9472 C CA . ARG B 1 592 ? 9.562 25.625 24.484 1 97.56 592 ARG B CA 1
ATOM 9473 C C . ARG B 1 592 ? 9.523 26.984 23.797 1 97.56 592 ARG B C 1
ATOM 9475 O O . ARG B 1 592 ? 10.508 27.406 23.172 1 97.56 592 ARG B O 1
ATOM 9482 N N . LEU B 1 593 ? 8.367 27.609 23.891 1 98.19 593 LEU B N 1
ATOM 9483 C CA . LEU B 1 593 ? 8.305 29 23.453 1 98.19 593 LEU B CA 1
ATOM 9484 C C . LEU B 1 593 ? 8.516 29.953 24.609 1 98.19 593 LEU B C 1
ATOM 9486 O O . LEU B 1 593 ? 7.926 29.781 25.688 1 98.19 593 LEU B O 1
ATOM 9490 N N . GLU B 1 594 ? 9.367 30.891 24.406 1 98.19 594 GLU B N 1
ATOM 9491 C CA . GLU B 1 594 ? 9.641 31.922 25.406 1 98.19 594 GLU B CA 1
ATOM 9492 C C . GLU B 1 594 ? 9.227 33.312 24.906 1 98.19 594 GLU B C 1
ATOM 9494 O O . GLU B 1 594 ? 9.5 33.656 23.75 1 98.19 594 GLU B O 1
ATOM 9499 N N . ARG B 1 595 ? 8.594 34.062 25.812 1 98.19 595 ARG B N 1
ATOM 9500 C CA . ARG B 1 595 ? 8.203 35.438 25.469 1 98.19 595 ARG B CA 1
ATOM 9501 C C . ARG B 1 595 ? 9.422 36.312 25.203 1 98.19 595 ARG B C 1
ATOM 9503 O O . ARG B 1 595 ? 10.43 36.188 25.906 1 98.19 595 ARG B O 1
ATOM 9510 N N . ILE B 1 596 ? 9.312 37.062 24.125 1 98.06 596 ILE B N 1
ATOM 9511 C CA . ILE B 1 596 ? 10.344 38.062 23.859 1 98.06 596 ILE B CA 1
ATOM 9512 C C . ILE B 1 596 ? 9.984 39.375 24.547 1 98.06 596 ILE B C 1
ATOM 9514 O O . ILE B 1 596 ? 9.016 40.062 24.172 1 98.06 596 ILE B O 1
ATOM 9518 N N . ALA B 1 597 ? 10.844 39.812 25.422 1 97 597 ALA B N 1
ATOM 9519 C CA . ALA B 1 597 ? 10.578 41 26.203 1 97 597 ALA B CA 1
ATOM 9520 C C . ALA B 1 597 ? 10.469 42.25 25.312 1 97 597 ALA B C 1
ATOM 9522 O O . ALA B 1 597 ? 11.242 42.406 24.359 1 97 597 ALA B O 1
ATOM 9523 N N . GLY B 1 598 ? 9.516 43.062 25.594 1 96.25 598 GLY B N 1
ATOM 9524 C CA . GLY B 1 598 ? 9.383 44.344 24.906 1 96.25 598 GLY B CA 1
ATOM 9525 C C . GLY B 1 598 ? 8.695 44.25 23.562 1 96.25 598 GLY B C 1
ATOM 9526 O O . GLY B 1 598 ? 8.555 45.25 22.844 1 96.25 598 GLY B O 1
ATOM 9527 N N . THR B 1 599 ? 8.281 43.031 23.172 1 96.44 599 THR B N 1
ATOM 9528 C CA . THR B 1 599 ? 7.605 42.875 21.875 1 96.44 599 THR B CA 1
ATOM 9529 C C . THR B 1 599 ? 6.113 42.625 22.078 1 96.44 599 THR B C 1
ATOM 9531 O O . THR B 1 599 ? 5.695 42.156 23.141 1 96.44 599 THR B O 1
ATOM 9534 N N . PRO B 1 600 ? 5.273 43 21.094 1 96.94 600 PRO B N 1
ATOM 9535 C CA . PRO B 1 600 ? 3.85 42.688 21.203 1 96.94 600 PRO B CA 1
ATOM 9536 C C . PRO B 1 600 ? 3.582 41.188 21.297 1 96.94 600 PRO B C 1
ATOM 9538 O O . PRO B 1 600 ? 4.242 40.375 20.609 1 96.94 600 PRO B O 1
ATOM 9541 N N . ALA B 1 601 ? 2.619 40.812 22.078 1 96.94 601 ALA B N 1
ATOM 9542 C CA . ALA B 1 601 ? 2.244 39.406 22.234 1 96.94 601 ALA B CA 1
ATOM 9543 C C . ALA B 1 601 ? 1.132 39.031 21.266 1 96.94 601 ALA B C 1
ATOM 9545 O O . ALA B 1 601 ? 0.071 38.562 21.672 1 96.94 601 ALA B O 1
ATOM 9546 N N . ARG B 1 602 ? 1.349 39.156 20 1 98.38 602 ARG B N 1
ATOM 9547 C CA . ARG B 1 602 ? 0.333 38.938 18.969 1 98.38 602 ARG B CA 1
ATOM 9548 C C . ARG B 1 602 ? -0.19 37.5 19 1 98.38 602 ARG B C 1
ATOM 9550 O O . ARG B 1 602 ? -1.367 37.281 18.734 1 98.38 602 ARG B O 1
ATOM 9557 N N . LEU B 1 603 ? 0.724 36.531 19.344 1 98.62 603 LEU B N 1
ATOM 9558 C CA . LEU B 1 603 ? 0.294 35.156 19.406 1 98.62 603 LEU B CA 1
ATOM 9559 C C . LEU B 1 603 ? -0.732 34.938 20.516 1 98.62 603 LEU B C 1
ATOM 9561 O O . LEU B 1 603 ? -1.678 34.156 20.359 1 98.62 603 LEU B O 1
ATOM 9565 N N . ASP B 1 604 ? -0.553 35.625 21.672 1 98.12 604 ASP B N 1
ATOM 9566 C CA . ASP B 1 604 ? -1.549 35.594 22.734 1 98.12 604 ASP B CA 1
ATOM 9567 C C . ASP B 1 604 ? -2.9 36.125 22.25 1 98.12 604 ASP B C 1
ATOM 9569 O O . ASP B 1 604 ? -3.943 35.531 22.562 1 98.12 604 ASP B O 1
ATOM 9573 N N . ASP B 1 605 ? -2.865 37.219 21.484 1 97.69 605 ASP B N 1
ATOM 9574 C CA . ASP B 1 605 ? -4.086 37.812 20.938 1 97.69 605 ASP B CA 1
ATOM 9575 C C . ASP B 1 605 ? -4.777 36.812 19.984 1 97.69 605 ASP B C 1
ATOM 9577 O O . ASP B 1 605 ? -6.004 36.719 19.969 1 97.69 605 ASP B O 1
ATOM 9581 N N . ILE B 1 606 ? -3.977 36.156 19.172 1 98.75 606 ILE B N 1
ATOM 9582 C CA . ILE B 1 606 ? -4.48 35.188 18.219 1 98.75 606 ILE B CA 1
ATOM 9583 C C . ILE B 1 606 ? -5.219 34.062 18.938 1 98.75 606 ILE B C 1
ATOM 9585 O O . ILE B 1 606 ? -6.277 33.625 18.5 1 98.75 606 ILE B O 1
ATOM 9589 N N . LEU B 1 607 ? -4.68 33.625 20.094 1 98.69 607 LEU B N 1
ATOM 9590 C CA . LEU B 1 607 ? -5.176 32.438 20.797 1 98.69 607 LEU B CA 1
ATOM 9591 C C . LEU B 1 607 ? -6.305 32.812 21.75 1 98.69 607 LEU B C 1
ATOM 9593 O O . LEU B 1 607 ? -6.996 31.922 22.266 1 98.69 607 LEU B O 1
ATOM 9597 N N . ALA B 1 608 ? -6.547 34.125 21.938 1 98.31 608 ALA B N 1
ATOM 9598 C CA . ALA B 1 608 ? -7.582 34.562 22.859 1 98.31 608 ALA B CA 1
ATOM 9599 C C . ALA B 1 608 ? -8.969 34.438 22.234 1 98.31 608 ALA B C 1
ATOM 9601 O O . ALA B 1 608 ? -9.148 34.688 21.047 1 98.31 608 ALA B O 1
ATOM 9602 N N . ALA B 1 609 ? -9.93 34.062 23.031 1 98.19 609 ALA B N 1
ATOM 9603 C CA . ALA B 1 609 ? -11.312 33.938 22.562 1 98.19 609 ALA B CA 1
ATOM 9604 C C . ALA B 1 609 ? -11.812 35.281 22.016 1 98.19 609 ALA B C 1
ATOM 9606 O O . ALA B 1 609 ? -11.523 36.312 22.578 1 98.19 609 ALA B O 1
ATOM 9607 N N . ARG B 1 610 ? -12.5 35.156 20.953 1 96.5 610 ARG B N 1
ATOM 9608 C CA . ARG B 1 610 ? -13.164 36.344 20.422 1 96.5 610 ARG B CA 1
ATOM 9609 C C . ARG B 1 610 ? -14.43 36.656 21.203 1 96.5 610 ARG B C 1
ATOM 9611 O O . ARG B 1 610 ? -15.164 35.75 21.609 1 96.5 610 ARG B O 1
ATOM 9618 N N . LYS B 1 611 ? -14.695 37.938 21.391 1 89.31 611 LYS B N 1
ATOM 9619 C CA . LYS B 1 611 ? -15.875 38.375 22.125 1 89.31 611 LYS B CA 1
ATOM 9620 C C . LYS B 1 611 ? -17.062 38.594 21.188 1 89.31 611 LYS B C 1
ATOM 9622 O O . LYS B 1 611 ? -16.891 38.938 20.016 1 89.31 611 LYS B O 1
#

Solvent-accessible surface area (backbone atoms only — not comparable to full-atom values): 61178 Å² total; per-residue (Å²): 130,78,82,79,74,64,68,61,34,96,45,74,50,77,64,59,30,39,38,40,35,43,52,57,43,49,68,61,28,38,38,41,34,40,36,40,41,52,40,92,63,56,38,85,43,47,37,33,39,45,27,34,36,86,76,56,68,23,79,70,34,63,64,64,32,57,30,59,59,46,39,26,42,83,86,35,82,44,73,69,46,67,38,72,80,55,70,49,29,35,38,33,68,43,58,78,90,42,58,37,39,38,38,35,33,29,34,55,42,28,60,38,74,82,49,39,65,32,39,56,47,92,36,36,34,53,49,55,46,51,67,68,51,69,44,67,63,40,32,18,28,72,32,30,38,30,32,45,32,39,27,60,46,89,82,47,44,73,39,53,57,67,53,77,67,43,81,65,75,48,35,30,35,52,70,37,30,44,45,55,47,53,44,37,44,32,42,34,13,65,29,61,50,79,43,76,39,35,84,91,50,98,41,54,32,34,44,26,36,31,29,75,44,69,82,52,69,58,71,53,69,70,60,52,50,20,54,24,31,34,54,53,50,48,40,71,42,23,67,37,46,39,35,75,40,36,32,40,31,38,36,24,35,83,78,42,51,93,38,78,38,56,20,46,30,26,26,45,37,44,41,56,44,52,54,59,79,43,43,91,61,42,58,85,67,48,37,53,61,41,22,33,57,46,20,19,37,43,47,42,21,38,19,50,49,56,49,59,54,62,38,36,80,43,86,57,30,43,79,52,35,37,54,41,42,0,40,27,47,38,47,6,54,32,41,16,23,35,19,55,56,28,50,66,67,54,49,44,40,54,49,15,49,54,50,48,51,40,42,65,25,60,19,24,63,55,44,28,46,48,60,22,35,50,25,44,61,55,45,56,84,50,58,66,66,39,48,38,42,62,51,48,66,42,19,28,65,57,21,16,36,53,47,43,26,51,27,34,48,34,20,60,77,48,72,64,76,40,39,50,52,57,38,41,24,69,71,46,24,53,64,64,58,49,56,60,74,44,65,43,56,72,66,56,55,35,50,48,46,32,72,67,47,77,61,68,46,60,62,57,48,48,51,59,33,64,39,59,37,81,51,46,72,53,61,16,44,47,59,14,15,29,42,82,46,70,37,71,58,70,47,71,58,54,52,34,50,30,60,73,68,42,38,45,82,33,56,70,46,51,8,30,26,26,39,78,83,28,33,30,71,38,33,31,68,84,27,56,33,32,71,50,45,49,39,32,59,24,31,50,51,20,47,70,87,36,76,59,48,69,66,58,50,54,50,50,40,47,66,20,37,79,50,84,63,56,46,39,37,34,32,34,51,87,92,43,72,49,75,38,62,36,88,57,39,80,25,48,42,27,54,31,62,40,78,40,84,97,49,62,55,48,48,59,60,61,34,43,57,82,131,130,78,82,80,75,65,68,60,34,94,45,72,48,75,63,60,28,39,37,41,35,41,53,58,42,51,67,62,29,38,38,41,34,38,35,39,42,52,40,94,61,57,38,85,44,46,36,33,39,45,26,34,36,86,76,56,68,23,80,70,35,63,65,64,32,55,30,59,60,45,38,26,43,84,85,36,82,45,75,69,46,69,37,73,80,55,68,48,30,36,38,33,64,42,59,78,92,45,57,37,38,38,36,34,32,31,33,56,43,28,61,37,73,82,49,39,64,29,40,56,47,94,34,35,35,54,50,56,48,52,69,68,50,71,46,68,62,40,31,19,29,72,32,29,38,31,32,44,32,37,26,58,48,89,82,46,44,71,40,52,56,66,54,75,66,42,82,66,77,48,37,30,35,53,69,38,28,44,44,54,47,53,44,38,46,34,43,34,13,66,28,62,49,78,43,76,40,35,83,90,49,96,42,55,32,34,43,27,38,30,30,76,44,68,82,52,71,57,73,54,69,70,59,51,50,19,54,23,31,34,54,53,50,47,41,70,42,23,68,37,46,38,38,74,40,36,31,39,32,36,36,24,37,82,77,44,49,92,39,77,38,56,20,45,30,27,26,44,36,46,41,55,43,51,55,59,79,42,42,93,61,43,59,85,68,48,38,54,60,41,23,32,58,46,19,17,36,43,47,41,20,38,20,49,48,56,48,60,54,60,37,37,79,42,84,58,32,44,79,53,34,37,55,42,42,0,39,27,47,38,46,5,53,33,41,16,23,34,19,55,58,28,48,64,66,52,49,45,40,51,50,16,49,53,51,49,52,40,43,64,26,60,18,23,62,53,45,29,46,48,61,23,33,51,25,45,62,55,46,56,83,50,60,66,66,38,47,39,41,61,50,50,68,42,18,29,64,58,22,18,34,52,47,42,25,51,26,35,46,35,20,60,79,48,72,63,75,40,41,50,53,56,37,40,24,68,73,44,24,55,64,64,58,50,55,60,74,44,66,42,54,73,66,55,54,36,51,48,45,32,70,68,49,78,60,68,47,60,61,58,48,47,51,58,33,64,37,57,36,80,50,45,74,52,63,16,45,48,60,14,15,29,42,82,44,67,37,71,59,69,47,72,59,56,50,34,49,29,60,73,67,42,39,45,81,33,56,71,46,50,8,30,28,25,39,80,83,29,32,30,72,37,32,32,68,85,26,56,33,32,74,52,45,50,40,32,60,26,30,50,52,22,47,70,86,36,78,58,48,69,67,60,50,53,49,51,40,47,67,21,37,80,50,85,64,54,46,38,37,35,32,34,53,87,91,43,74,46,74,37,60,36,87,56,38,79,27,47,42,26,57,32,61,40,79,41,85,96,49,61,55,48,48,60,60,64,34,43,57,82,131